Protein 6L3T (pdb70)

B-factor: mean 27.12, std 11.88, range [11.12, 62.13]

Organism: Homo sapiens (NCBI:txid9606)

Structure (mmCIF, N/CA/C/O backbone):
data_6L3T
#
_entry.id   6L3T
#
_cell.length_a   1.00
_cell.length_b   1.00
_cell.length_c   1.00
_cell.angle_alpha   90.00
_cell.angle_beta   90.00
_cell.angle_gamma   90.00
#
_symmetry.space_group_name_H-M   'P 1'
#
loop_
_entity.id
_entity.type
_entity.pdbx_description
1 polymer 'Gap junction gamma-3 protein'
2 non-polymer 'Lauryl Maltose Neopentyl Glycol'
3 water water
#
loop_
_atom_site.group_PDB
_atom_site.id
_atom_site.type_symbol
_atom_site.label_atom_id
_atom_site.label_alt_id
_atom_site.label_comp_id
_atom_site.label_asym_id
_atom_site.label_entity_id
_atom_site.label_seq_id
_atom_site.pdbx_PDB_ins_code
_atom_site.Cartn_x
_atom_site.Cartn_y
_atom_site.Cartn_z
_atom_site.occupancy
_atom_site.B_iso_or_equiv
_atom_site.auth_seq_id
_atom_site.auth_comp_id
_atom_site.auth_asym_id
_atom_site.auth_atom_id
_atom_site.pdbx_PDB_model_num
ATOM 1 N N . CYS A 1 2 ? 111.50800 100.97400 86.32400 1.000 52.49119 2 CYS A N 1
ATOM 2 C CA . CYS A 1 2 ? 110.53500 101.05900 85.24400 1.000 52.49119 2 CYS A CA 1
ATOM 3 C C . CYS A 1 2 ? 109.64000 99.82700 85.23200 1.000 52.49119 2 CYS A C 1
ATOM 4 O O . CYS A 1 2 ? 110.05200 98.75000 85.66000 1.000 52.49119 2 CYS A O 1
ATOM 11 N N . GLY A 1 3 ? 108.41000 100.00100 84.74400 1.000 49.02720 3 GLY A N 1
ATOM 12 C CA . GLY A 1 3 ? 107.47800 98.88600 84.69000 1.000 49.02720 3 GLY A CA 1
ATOM 13 C C . GLY A 1 3 ? 107.97700 97.75200 83.81700 1.000 49.02720 3 GLY A C 1
ATOM 14 O O . GLY A 1 3 ? 107.90900 96.58200 84.19800 1.000 49.02720 3 GLY A O 1
ATOM 18 N N . ARG A 1 4 ? 108.47700 98.08600 82.62400 1.000 48.28711 4 ARG A N 1
ATOM 19 C CA . ARG A 1 4 ? 108.98500 97.06600 81.71100 1.000 48.28711 4 ARG A CA 1
ATOM 20 C C . ARG A 1 4 ? 110.15500 96.30500 82.32100 1.000 48.28711 4 ARG A C 1
ATOM 21 O O . ARG A 1 4 ? 110.37500 95.13400 81.99200 1.000 48.28711 4 ARG A O 1
ATOM 42 N N . PHE A 1 5 ? 110.91100 96.95200 83.20700 1.000 44.34259 5 PHE A N 1
ATOM 43 C CA . PHE A 1 5 ? 112.05800 96.31600 83.84000 1.000 44.34259 5 PHE A CA 1
ATOM 44 C C . PHE A 1 5 ? 111.63100 95.50200 85.05600 1.000 44.34259 5 PHE A C 1
ATOM 45 O O . PHE A 1 5 ? 112.04200 94.34900 85.21700 1.000 44.34259 5 PHE A O 1
ATOM 62 N N . LEU A 1 6 ? 110.80200 96.09300 85.91700 1.000 43.34834 6 LEU A N 1
ATOM 63 C CA . LEU A 1 6 ? 110.26700 95.37700 87.06900 1.000 43.34834 6 LEU A CA 1
ATOM 64 C C . LEU A 1 6 ? 109.42700 94.18000 86.63700 1.000 43.34834 6 LEU A C 1
ATOM 65 O O . LEU A 1 6 ? 109.39100 93.16100 87.33300 1.000 43.34834 6 LEU A O 1
ATOM 81 N N . ARG A 1 7 ? 108.75300 94.28600 85.49200 1.000 43.63541 7 ARG A N 1
ATOM 82 C CA . ARG A 1 7 ? 107.93400 93.19300 84.97900 1.000 43.63541 7 ARG A CA 1
ATOM 83 C C . ARG A 1 7 ? 108.77900 92.03100 84.47100 1.000 43.63541 7 ARG A C 1
ATOM 84 O O . ARG A 1 7 ? 108.34400 90.87700 84.53900 1.000 43.63541 7 ARG A O 1
ATOM 105 N N . ARG A 1 8 ? 109.98100 92.30900 83.96600 1.000 40.31322 8 ARG A N 1
ATOM 106 C CA . ARG A 1 8 ? 110.88000 91.24800 83.52500 1.000 40.31322 8 ARG A CA 1
ATOM 107 C C . ARG A 1 8 ? 111.63700 90.63900 84.69600 1.000 40.31322 8 ARG A C 1
ATOM 108 O O . ARG A 1 8 ? 112.01000 89.46200 84.65100 1.000 40.31322 8 ARG A O 1
ATOM 129 N N . LEU A 1 9 ? 111.84800 91.42200 85.75000 1.000 36.25860 9 LEU A N 1
ATOM 130 C CA . LEU A 1 9 ? 112.54600 90.94400 86.93500 1.000 36.25860 9 LEU A CA 1
ATOM 131 C C . LEU A 1 9 ? 111.68700 89.98700 87.75300 1.000 36.25860 9 LEU A C 1
ATOM 132 O O . LEU A 1 9 ? 112.19300 88.99100 88.28200 1.000 36.25860 9 LEU A O 1
ATOM 148 N N . LEU A 1 10 ? 110.38700 90.27000 87.87200 1.000 36.35005 10 LEU A N 1
ATOM 149 C CA . LEU A 1 10 ? 109.50300 89.41000 88.64800 1.000 36.35005 10 LEU A CA 1
ATOM 150 C C . LEU A 1 10 ? 109.27000 88.07700 87.95500 1.000 36.35005 10 LEU A C 1
ATOM 151 O O . LEU A 1 10 ? 109.07600 87.05900 88.62500 1.000 36.35005 10 LEU A O 1
ATOM 167 N N . ALA A 1 11 ? 109.28100 88.06400 86.62500 1.000 36.74889 11 ALA A N 1
ATOM 168 C CA . ALA A 1 11 ? 109.11600 86.82700 85.88200 1.000 36.74889 11 ALA A CA 1
ATOM 169 C C . ALA A 1 11 ? 110.35700 85.94800 85.90000 1.000 36.74889 11 ALA A C 1
ATOM 170 O O . ALA A 1 11 ? 110.24000 84.74700 85.65000 1.000 36.74889 11 ALA A O 1
ATOM 177 N N . GLU A 1 12 ? 111.53300 86.50900 86.18700 1.000 35.27891 12 GLU A N 1
ATOM 178 C CA . GLU A 1 12 ? 112.77000 85.73800 86.22700 1.000 35.27891 12 GLU A CA 1
ATOM 179 C C . GLU A 1 12 ? 113.04900 85.18800 87.61800 1.000 35.27891 12 GLU A C 1
ATOM 180 O O . GLU A 1 12 ? 113.58300 84.08300 87.75200 1.000 35.27891 12 GLU A O 1
ATOM 192 N N . GLU A 1 13 ? 112.69600 85.94400 88.65500 1.000 31.17513 13 GLU A N 1
ATOM 193 C CA . GLU A 1 13 ? 112.91600 85.50800 90.02700 1.000 31.17513 13 GLU A CA 1
ATOM 194 C C . GLU A 1 13 ? 112.01900 84.34100 90.41900 1.000 31.17513 13 GLU A C 1
ATOM 195 O O . GLU A 1 13 ? 112.33100 83.64300 91.39000 1.000 31.17513 13 GLU A O 1
ATOM 207 N N . SER A 1 14 ? 110.92500 84.10800 89.69200 1.000 31.78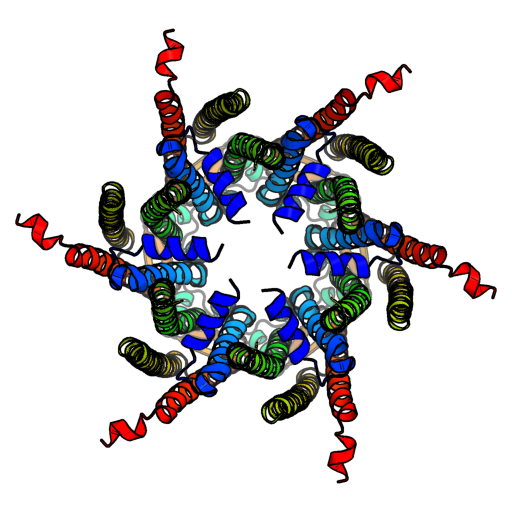868 14 SER A N 1
ATOM 208 C CA . SER A 1 14 ? 109.94400 83.08400 90.02500 1.000 31.78868 14 SER A CA 1
ATOM 209 C C . SER A 1 14 ? 109.56500 82.24900 88.80900 1.000 31.78868 14 SER A C 1
ATOM 210 O O . SER A 1 14 ? 108.40700 81.86000 88.64500 1.000 31.78868 14 SER A O 1
ATOM 218 N N . ARG A 1 15 ? 110.52700 81.94700 87.94000 1.000 35.43363 15 ARG A N 1
ATOM 219 C CA . ARG A 1 15 ? 110.25700 81.14900 86.74900 1.000 35.43363 15 ARG A CA 1
ATOM 220 C C . ARG A 1 15 ? 110.35800 79.65000 86.99900 1.000 35.43363 15 ARG A C 1
ATOM 221 O O . ARG A 1 15 ? 109.78200 78.87200 86.23000 1.000 35.43363 15 ARG A O 1
ATOM 242 N N . ARG A 1 16 ? 111.04200 79.23300 88.06300 1.000 32.04550 16 ARG A N 1
ATOM 243 C CA . ARG A 1 16 ? 111.24400 77.82600 88.38900 1.000 32.04550 16 ARG A CA 1
ATOM 244 C C . ARG A 1 16 ? 110.72000 77.50100 89.78500 1.000 32.04550 16 ARG A C 1
ATOM 245 O O . ARG A 1 16 ? 111.20000 76.57600 90.44200 1.000 32.04550 16 ARG A O 1
ATOM 266 N N . SER A 1 17 ? 109.71700 78.25000 90.23400 1.000 27.11360 17 SER A N 1
ATOM 267 C CA . SER A 1 17 ? 109.08200 78.07800 91.52800 1.000 27.11360 17 SER A CA 1
ATOM 268 C C . SER A 1 17 ? 107.67000 77.53900 91.33700 1.000 27.11360 17 SER A C 1
ATOM 269 O O . SER A 1 17 ? 107.05300 77.73500 90.28700 1.000 27.11360 17 SER A O 1
ATOM 277 N N . THR A 1 18 ? 107.16400 76.85300 92.36100 1.000 24.73487 18 THR A N 1
ATOM 278 C CA . THR A 1 18 ? 105.76800 76.43100 92.39900 1.000 24.73487 18 THR A CA 1
ATOM 279 C C . THR A 1 18 ? 104.96700 77.50600 93.12800 1.000 24.73487 18 THR A C 1
ATOM 280 O O . THR A 1 18 ? 105.55100 78.48000 93.61800 1.000 24.73487 18 THR A O 1
ATOM 291 N N . PRO A 1 19 ? 103.64000 77.38500 93.21300 1.000 22.31867 19 PRO A N 1
ATOM 292 C CA . PRO A 1 19 ? 102.86600 78.37000 93.98800 1.000 22.31867 19 PRO A CA 1
ATOM 293 C C . PRO A 1 19 ? 103.19800 78.39900 95.46800 1.000 22.31867 19 PRO A C 1
ATOM 294 O O . PRO A 1 19 ? 102.93100 79.41300 96.12000 1.000 22.31867 19 PRO A O 1
ATOM 305 N N . VAL A 1 20 ? 103.75600 77.32300 96.02300 1.000 21.00200 20 VAL A N 1
ATOM 306 C CA . VAL A 1 20 ? 104.15700 77.32300 97.42700 1.000 21.00200 20 VAL A CA 1
ATOM 307 C C . VAL A 1 20 ? 105.25600 78.35000 97.66900 1.000 21.00200 20 VAL A C 1
ATOM 308 O O . VAL A 1 20 ? 105.22500 79.09400 98.65600 1.000 21.00200 20 VAL A O 1
ATOM 321 N N . GLY A 1 21 ? 106.24200 78.41100 96.77100 1.000 21.41172 21 GLY A N 1
ATOM 322 C CA . GLY A 1 21 ? 107.32700 79.36600 96.89600 1.000 21.41172 21 GLY A CA 1
ATOM 323 C C . GLY A 1 21 ? 107.01400 80.74600 96.37300 1.000 21.41172 21 GLY A C 1
ATOM 324 O O . GLY A 1 21 ? 107.68900 81.70700 96.75000 1.000 21.41172 21 GLY A O 1
ATOM 328 N N . ARG A 1 22 ? 106.00300 80.86600 95.52200 1.000 23.65515 22 ARG A N 1
ATOM 329 C CA . ARG A 1 22 ? 105.67300 82.12100 94.86800 1.000 23.65515 22 ARG A CA 1
ATOM 330 C C . ARG A 1 22 ? 104.66400 82.95100 95.65300 1.000 23.65515 22 ARG A C 1
ATOM 331 O O . ARG A 1 22 ? 104.74600 84.18300 95.63100 1.000 23.65515 22 ARG A O 1
ATOM 352 N N . LEU A 1 23 ? 103.73000 82.30700 96.35600 1.000 20.44660 23 LEU A N 1
ATOM 353 C CA . LEU A 1 23 ? 102.66300 82.98800 97.08300 1.000 20.44660 23 LEU A CA 1
ATOM 354 C C . LEU A 1 23 ? 102.65400 82.68000 98.57200 1.000 20.44660 23 LEU A C 1
ATOM 355 O O . LEU A 1 23 ? 102.60000 83.60300 99.39000 1.000 20.44660 23 LEU A O 1
ATOM 371 N N . LEU A 1 24 ? 102.71600 81.40500 98.94900 1.000 18.64442 24 LEU A N 1
ATOM 372 C CA . LEU A 1 24 ? 102.44900 81.01500 100.33100 1.000 18.64442 24 LEU A CA 1
ATOM 373 C C . LEU A 1 24 ? 103.59400 81.38300 101.27300 1.000 18.64442 24 LEU A C 1
ATOM 374 O O . LEU A 1 24 ? 103.35200 81.89300 102.37200 1.000 18.64442 24 LEU A O 1
ATOM 390 N N . LEU A 1 25 ? 104.84300 81.12500 100.87300 1.000 17.97945 25 LEU A N 1
ATOM 391 C CA . LEU A 1 25 ? 105.97200 81.41700 101.75700 1.000 17.97945 25 LEU A CA 1
ATOM 392 C C . LEU A 1 25 ? 106.15000 82.90900 102.01300 1.000 17.97945 25 LEU A C 1
ATOM 393 O O . LEU A 1 25 ? 106.35200 83.28900 103.17900 1.000 17.97945 25 LEU A O 1
ATOM 409 N N . PRO A 1 26 ? 106.11700 83.79600 101.01100 1.000 16.46208 26 PRO A N 1
ATOM 410 C CA . PRO A 1 26 ? 106.26000 85.23200 101.31000 1.000 16.46208 26 PRO A CA 1
ATOM 411 C C . PRO A 1 26 ? 105.17900 85.80200 102.21700 1.000 16.46208 26 PRO A C 1
ATOM 412 O O . PRO A 1 26 ? 105.46000 86.73900 102.97300 1.000 16.46208 26 PRO A O 1
ATOM 423 N N . VAL A 1 27 ? 103.95500 85.27500 102.17000 1.000 15.07512 27 VAL A N 1
ATOM 424 C CA . VAL A 1 27 ? 102.88400 85.78400 103.02300 1.000 15.07512 27 VAL A CA 1
ATOM 425 C C . VAL A 1 27 ? 103.06200 85.31400 104.46300 1.000 15.07512 27 VAL A C 1
ATOM 426 O O . VAL A 1 27 ? 102.79900 86.06600 105.40500 1.000 15.07512 27 VAL A O 1
ATOM 439 N N . LEU A 1 28 ? 103.51400 84.07500 104.65600 1.000 16.17035 28 LEU A N 1
ATOM 440 C CA . LEU A 1 28 ? 103.74900 83.56300 106.00300 1.000 16.17035 28 LEU A CA 1
ATOM 441 C C . LEU A 1 28 ? 104.87900 84.31600 106.69900 1.000 16.17035 28 LEU A C 1
ATOM 442 O O . LEU A 1 28 ? 104.78500 84.61600 107.89300 1.000 16.17035 28 LEU A O 1
ATOM 458 N N . LEU A 1 29 ? 105.95500 84.62500 105.97300 1.000 15.17040 29 LEU A N 1
ATOM 459 C CA . LEU A 1 29 ? 107.07200 85.35800 106.55900 1.000 15.17040 29 LEU A CA 1
ATOM 460 C C . LEU A 1 29 ? 106.71700 86.81200 106.85000 1.000 15.17040 29 LEU A C 1
ATOM 461 O O . LEU A 1 29 ? 107.21000 87.38000 107.82900 1.000 15.17040 29 LEU A O 1
ATOM 477 N N . GLY A 1 30 ? 105.87600 87.42900 106.02100 1.000 13.28339 30 GLY A N 1
ATOM 478 C CA . GLY A 1 30 ? 105.39800 88.76600 106.32500 1.000 13.28339 30 GLY A CA 1
ATOM 479 C C . GLY A 1 30 ? 104.45500 88.79700 107.51300 1.000 13.28339 30 GLY A C 1
ATOM 480 O O . GLY A 1 30 ? 104.46300 89.74800 108.29700 1.000 13.28339 30 GLY A O 1
ATOM 484 N N . PHE A 1 31 ? 103.62500 87.76300 107.65100 1.000 13.81214 31 PHE A N 1
ATOM 485 C CA . PHE A 1 31 ? 102.73100 87.63500 108.79800 1.000 13.81214 31 PHE A CA 1
ATOM 486 C C . PHE A 1 31 ? 103.51500 87.60400 110.10600 1.000 13.81214 31 PHE A C 1
ATOM 487 O O . PHE A 1 31 ? 103.13900 88.26500 111.08000 1.000 13.81214 31 PHE A O 1
ATOM 504 N N . ARG A 1 32 ? 104.60700 86.83800 110.14400 1.000 13.92945 32 ARG A N 1
ATOM 505 C CA . ARG A 1 32 ? 105.41100 86.71700 111.35600 1.000 13.92945 32 ARG A CA 1
ATOM 506 C C . ARG A 1 32 ? 106.02500 88.05500 111.76500 1.000 13.92945 32 ARG A C 1
ATOM 507 O O . ARG A 1 32 ? 106.01800 88.41200 112.94700 1.000 13.92945 32 ARG A O 1
ATOM 528 N N . LEU A 1 33 ? 106.55000 88.81200 110.80000 1.000 12.37044 33 LEU A N 1
ATOM 529 C CA . LEU A 1 33 ? 107.18500 90.09100 111.09800 1.000 12.37044 33 LEU A CA 1
ATOM 530 C C . LEU A 1 33 ? 106.17900 91.12800 111.59400 1.000 12.37044 33 LEU A C 1
ATOM 531 O O . LEU A 1 33 ? 106.47500 91.88100 112.52800 1.000 12.37044 33 LEU A O 1
ATOM 547 N N . VAL A 1 34 ? 104.99300 91.19100 110.98400 1.000 11.99654 34 VAL A N 1
ATOM 548 C CA . VAL A 1 34 ? 103.98900 92.16400 111.40400 1.000 11.99654 34 VAL A CA 1
ATOM 549 C C . VAL A 1 34 ? 103.48800 91.85100 112.81300 1.000 11.99654 34 VAL A C 1
ATOM 550 O O . VAL A 1 34 ? 103.26700 92.76100 113.61700 1.000 11.99654 34 VAL A O 1
ATOM 563 N N . LEU A 1 35 ? 103.31000 90.56700 113.13900 1.000 12.74773 35 LEU A N 1
ATOM 564 C CA . LEU A 1 35 ? 102.86400 90.18800 114.47800 1.000 12.74773 35 LEU A CA 1
ATOM 565 C C . LEU A 1 35 ? 103.90300 90.53900 115.54000 1.000 12.74773 35 LEU A C 1
ATOM 566 O O . LEU A 1 35 ? 103.54600 90.96800 116.64200 1.000 12.74773 35 LEU A O 1
ATOM 582 N N . LEU A 1 36 ? 105.18900 90.36700 115.23200 1.000 12.46683 36 LEU A N 1
ATOM 583 C CA . LEU A 1 36 ? 106.23900 90.67300 116.19900 1.000 12.46683 36 LEU A CA 1
ATOM 584 C C . LEU A 1 36 ? 106.33800 92.17400 116.45200 1.000 12.46683 36 LEU A C 1
ATOM 585 O O . LEU A 1 36 ? 106.48400 92.60500 117.59900 1.000 12.46683 36 LEU A O 1
ATOM 601 N N . ALA A 1 37 ? 106.25400 92.98300 115.39500 1.000 11.17725 37 ALA A N 1
ATOM 602 C CA . ALA A 1 37 ? 106.39500 94.42700 115.54000 1.000 11.17725 37 ALA A CA 1
ATOM 603 C C . ALA A 1 37 ? 105.18000 95.07000 116.20200 1.000 11.17725 37 ALA A C 1
ATOM 604 O O . ALA A 1 37 ? 105.33100 96.04700 116.94100 1.000 11.17725 37 ALA A O 1
ATOM 611 N N . ALA A 1 38 ? 103.98100 94.54500 115.96000 1.000 12.00876 38 ALA A N 1
ATOM 612 C CA . ALA A 1 38 ? 102.76100 95.15300 116.47600 1.000 12.00876 38 ALA A CA 1
ATOM 613 C C . ALA A 1 38 ? 102.40400 94.71200 117.89100 1.000 12.00876 38 ALA A C 1
ATOM 614 O O . ALA A 1 38 ? 101.88400 95.52600 118.66000 1.000 12.00876 38 ALA A O 1
ATOM 621 N N . SER A 1 39 ? 102.68000 93.45800 118.25800 1.000 13.06142 39 SER A N 1
ATOM 622 C CA . SER A 1 39 ? 102.24800 92.89700 119.53300 1.000 13.06142 39 SER A CA 1
ATOM 623 C C . SER A 1 39 ? 103.37500 92.50300 120.47600 1.000 13.06142 39 SER A C 1
ATOM 624 O O . SER A 1 39 ? 103.11400 92.33900 121.67000 1.000 13.06142 39 SER A O 1
ATOM 632 N N . GLY A 1 40 ? 104.60000 92.34800 119.98900 1.000 12.59487 40 GLY A N 1
ATOM 633 C CA . GLY A 1 40 ? 105.70800 91.89600 120.79700 1.000 12.59487 40 GLY A CA 1
ATOM 634 C C . GLY A 1 40 ? 106.05200 92.76100 121.99600 1.000 12.59487 40 GLY A C 1
ATOM 635 O O . GLY A 1 40 ? 106.13900 92.27000 123.12400 1.000 12.59487 40 GLY A O 1
ATOM 639 N N . PRO A 1 41 ? 106.28800 94.05900 121.77800 1.000 13.22667 41 PRO A N 1
ATOM 640 C CA . PRO A 1 41 ? 106.62800 94.93200 122.91400 1.000 13.22667 41 PRO A CA 1
ATOM 641 C C . PRO A 1 41 ? 105.55000 95.02200 123.97800 1.000 13.22667 41 PRO A C 1
ATOM 642 O O . PRO A 1 41 ? 105.87400 95.20900 125.15500 1.000 13.22667 41 PRO A O 1
ATOM 653 N N . GLY A 1 42 ? 104.27600 94.89500 123.60500 1.000 14.00042 42 GLY A N 1
ATOM 654 C CA . GLY A 1 42 ? 103.20000 94.94500 124.57200 1.000 14.00042 42 GLY A CA 1
ATOM 655 C C . GLY A 1 42 ? 103.09800 93.73900 125.48400 1.000 14.00042 42 GLY A C 1
ATOM 656 O O . GLY A 1 42 ? 102.54900 93.86300 126.58200 1.000 14.00042 42 GLY A O 1
ATOM 660 N N . VAL A 1 43 ? 103.60800 92.58300 125.06300 1.000 15.26014 43 VAL A N 1
ATOM 661 C CA . VAL A 1 43 ? 103.53900 91.37500 125.88500 1.000 15.26014 43 VAL A CA 1
ATOM 662 C C . VAL A 1 43 ? 104.79700 91.20000 126.73100 1.000 15.26014 43 VAL A C 1
ATOM 663 O O . VAL A 1 43 ? 104.70600 90.85400 127.90900 1.000 15.26014 43 VAL A O 1
ATOM 676 N N . TYR A 1 44 ? 105.97500 91.45300 126.15800 1.000 16.53870 44 TYR A N 1
ATOM 677 C CA . TYR A 1 44 ? 107.25200 91.12100 126.78000 1.000 16.53870 44 TYR A CA 1
ATOM 678 C C . TYR A 1 44 ? 108.13200 92.32500 127.09200 1.000 16.53870 44 TYR A C 1
ATOM 679 O O . TYR A 1 44 ? 109.25000 92.13900 127.58100 1.000 16.53870 44 TYR A O 1
ATOM 697 N N . GLY A 1 45 ? 107.66100 93.54800 126.85700 1.000 19.81313 45 GLY A N 1
ATOM 698 C CA . GLY A 1 45 ? 108.52400 94.70700 127.00300 1.000 19.81313 45 GLY A CA 1
ATOM 699 C C . GLY A 1 45 ? 108.84800 95.07300 128.43800 1.000 19.81313 45 GLY A C 1
ATOM 700 O O . GLY A 1 45 ? 109.89900 95.66300 128.70200 1.000 19.81313 45 GLY A O 1
ATOM 704 N N . ASP A 1 46 ? 107.96800 94.72900 129.38000 1.000 26.04673 46 ASP A N 1
ATOM 705 C CA . ASP A 1 46 ? 108.10200 95.11800 130.78100 1.000 26.04673 46 ASP A CA 1
ATOM 706 C C . ASP A 1 46 ? 108.44500 93.93700 131.69100 1.000 26.04673 46 ASP A C 1
ATOM 707 O O . ASP A 1 46 ? 108.12900 93.95400 132.88100 1.000 26.04673 46 ASP A O 1
ATOM 716 N N . GLU A 1 47 ? 109.10600 92.90900 131.15300 1.000 26.01354 47 GLU A N 1
ATOM 717 C CA . GLU A 1 47 ? 109.32500 91.68200 131.91400 1.000 26.01354 47 GLU A CA 1
ATOM 718 C C . GLU A 1 47 ? 110.22800 91.89100 133.12600 1.000 26.01354 47 GLU A C 1
ATOM 719 O O . GLU A 1 47 ? 110.15900 91.10200 134.07300 1.000 26.01354 47 GLU A O 1
ATOM 731 N N . GLN A 1 48 ? 111.05500 92.93700 133.13000 1.000 27.72323 48 GLN A N 1
ATOM 732 C CA . GLN A 1 48 ? 111.98900 93.15500 134.22800 1.000 27.72323 48 GLN A CA 1
ATOM 733 C C . GLN A 1 48 ? 111.29400 93.70700 135.46800 1.000 27.72323 48 GLN A C 1
ATOM 734 O O . GLN A 1 48 ? 111.56600 93.25000 136.58300 1.000 27.72323 48 GLN A O 1
ATOM 748 N N . SER A 1 49 ? 110.39400 94.67700 135.30100 1.000 28.31353 49 SER A N 1
ATOM 749 C CA . SER A 1 49 ? 109.62800 95.20300 136.42500 1.000 28.31353 49 SER A CA 1
ATOM 750 C C . SER A 1 49 ? 108.44800 94.31800 136.81200 1.000 28.31353 49 SER A C 1
ATOM 751 O O . SER A 1 49 ? 107.78700 94.60300 137.81600 1.000 28.31353 49 SER A O 1
ATOM 759 N N . GLU A 1 50 ? 108.17700 93.25500 136.05400 1.000 27.87584 50 GLU A N 1
ATOM 760 C CA . GLU A 1 50 ? 107.15700 92.27000 136.37600 1.000 27.87584 50 GLU A CA 1
ATOM 761 C C . GLU A 1 50 ? 107.71400 91.06100 137.12600 1.000 27.87584 50 GLU A C 1
ATOM 762 O O . GLU A 1 50 ? 107.02500 90.04100 137.23400 1.000 27.87584 50 GLU A O 1
ATOM 774 N N . PHE A 1 51 ? 108.92800 91.16200 137.66200 1.000 29.66512 51 PHE A N 1
ATOM 775 C CA . PHE A 1 51 ? 109.62000 90.06100 138.32400 1.000 29.66512 51 PHE A CA 1
ATOM 776 C C . PHE A 1 51 ? 109.90900 90.52800 139.74400 1.000 29.66512 51 PHE A C 1
ATOM 777 O O . PHE A 1 51 ? 110.94900 91.13200 140.00600 1.000 29.66512 51 PHE A O 1
ATOM 794 N N . VAL A 1 52 ? 108.98100 90.25100 140.65300 1.000 32.03660 52 VAL A N 1
ATOM 795 C CA . VAL A 1 52 ? 109.01600 90.78000 142.01100 1.000 32.03660 52 VAL A CA 1
ATOM 796 C C . VAL A 1 52 ? 109.47900 89.67900 142.95100 1.000 32.03660 52 VAL A C 1
ATOM 797 O O . VAL A 1 52 ? 108.85900 88.61300 143.02800 1.000 32.03660 52 VAL A O 1
ATOM 810 N N . CYS A 1 53 ? 110.56800 89.94500 143.66400 1.000 37.94692 53 CYS A N 1
ATOM 811 C CA . CYS A 1 53 ? 111.11600 89.04700 144.66400 1.000 37.94692 53 CYS A CA 1
ATOM 812 C C . CYS A 1 53 ? 110.89700 89.63200 146.05100 1.000 37.94692 53 CYS A C 1
ATOM 813 O O . CYS A 1 53 ? 110.87900 90.85100 146.23900 1.000 37.94692 53 CYS A O 1
ATOM 820 N N . HIS A 1 54 ? 110.73100 88.74000 147.01800 1.000 41.02285 54 HIS A N 1
ATOM 821 C CA . HIS A 1 54 ? 110.36300 89.09600 148.38600 1.000 41.02285 54 HIS A CA 1
ATOM 822 C C . HIS A 1 54 ? 111.63400 89.09400 149.22700 1.000 41.02285 54 HIS A C 1
ATOM 823 O O . HIS A 1 54 ? 111.98000 88.10300 149.86900 1.000 41.02285 54 HIS A O 1
ATOM 837 N N . THR A 1 55 ? 112.33200 90.22600 149.22000 1.000 43.40558 55 THR A N 1
ATOM 838 C CA . THR A 1 55 ? 113.63200 90.34000 149.86300 1.000 43.40558 55 THR A CA 1
ATOM 839 C C . THR A 1 55 ? 114.02200 91.80900 149.89500 1.000 43.40558 55 THR A C 1
ATOM 840 O O . THR A 1 55 ? 113.38500 92.65800 149.26600 1.000 43.40558 55 THR A O 1
ATOM 851 N N . GLN A 1 56 ? 115.08200 92.09100 150.65000 1.000 46.76737 56 GLN A N 1
ATOM 852 C CA . GLN A 1 56 ? 115.68700 93.41300 150.70000 1.000 46.76737 56 GLN A CA 1
ATOM 853 C C . GLN A 1 56 ? 117.20700 93.36400 150.66400 1.000 46.76737 56 GLN A C 1
ATOM 854 O O . GLN A 1 56 ? 117.83800 94.42400 150.70500 1.000 46.76737 56 GLN A O 1
ATOM 868 N N . GLN A 1 57 ? 117.81100 92.18100 150.59200 1.000 45.58980 57 GLN A N 1
ATOM 869 C CA . GLN A 1 57 ? 119.25700 92.07600 150.52000 1.000 45.58980 57 GLN A CA 1
ATOM 870 C C . GLN A 1 57 ? 119.76600 92.75900 149.25000 1.000 45.58980 57 GLN A C 1
ATOM 871 O O . GLN A 1 57 ? 119.12900 92.65200 148.19500 1.000 45.58980 57 GLN A O 1
ATOM 885 N N . PRO A 1 58 ? 120.89900 93.46500 149.30300 1.000 44.20437 58 PRO A N 1
ATOM 886 C CA . PRO A 1 58 ? 121.37600 94.17600 148.10700 1.000 44.20437 58 PRO A CA 1
ATOM 887 C C . PRO A 1 58 ? 121.97800 93.22800 147.07900 1.000 44.20437 58 PRO A C 1
ATOM 888 O O . PRO A 1 58 ? 122.93300 92.50400 147.36900 1.000 44.20437 58 PRO A O 1
ATOM 899 N N . GLY A 1 59 ? 121.41300 93.23600 145.87200 1.000 39.70343 59 GLY A N 1
ATOM 900 C CA . GLY A 1 59 ? 121.93000 92.46100 144.76500 1.000 39.70343 59 GLY A CA 1
ATOM 901 C C . GLY A 1 59 ? 121.30100 91.10400 144.53400 1.000 39.70343 59 GLY A C 1
ATOM 902 O O . GLY A 1 59 ? 121.70100 90.42000 143.58400 1.000 39.70343 59 GLY A O 1
ATOM 906 N N . CYS A 1 60 ? 120.33400 90.68800 145.35500 1.000 39.73425 60 CYS A N 1
ATOM 907 C CA . CYS A 1 60 ? 119.75500 89.35800 145.19500 1.000 39.73425 60 CYS A CA 1
ATOM 908 C C . CYS A 1 60 ? 118.69300 89.33000 144.10600 1.000 39.73425 60 CYS A C 1
ATOM 909 O O . CYS A 1 60 ? 118.54700 88.31600 143.41600 1.000 39.73425 60 CYS A O 1
ATOM 916 N N . LYS A 1 61 ? 117.95400 90.42500 143.93800 1.000 33.31437 61 LYS A N 1
ATOM 917 C CA . LYS A 1 61 ? 116.93400 90.49400 142.90000 1.000 33.31437 61 LYS A CA 1
ATOM 918 C C . LYS A 1 61 ? 117.55100 90.37000 141.51300 1.000 33.31437 61 LYS A C 1
ATOM 919 O O . LYS A 1 61 ? 117.07400 89.59500 140.67600 1.000 33.31437 61 LYS A O 1
ATOM 938 N N . ALA A 1 62 ? 118.61600 91.12700 141.25100 1.000 30.96351 62 ALA A N 1
ATOM 939 C CA . ALA A 1 62 ? 119.23600 91.11700 139.93300 1.000 30.96351 62 ALA A CA 1
ATOM 940 C C . ALA A 1 62 ? 119.90600 89.78500 139.62700 1.000 30.96351 62 ALA A C 1
ATOM 941 O O . ALA A 1 62 ? 119.96000 89.37500 138.46300 1.000 30.96351 62 ALA A O 1
ATOM 948 N N . ALA A 1 63 ? 120.41900 89.09700 140.64600 1.000 34.52387 63 ALA A N 1
ATOM 949 C CA . ALA A 1 63 ? 121.03000 87.79300 140.42400 1.000 34.52387 63 ALA A CA 1
ATOM 950 C C . ALA A 1 63 ? 119.99600 86.73400 140.06900 1.000 34.52387 63 ALA A C 1
ATOM 951 O O . ALA A 1 63 ? 120.28900 85.82600 139.28400 1.000 34.52387 63 ALA A O 1
ATOM 958 N N . CYS A 1 64 ? 118.78900 86.83500 140.62300 1.000 33.07838 64 CYS A N 1
ATOM 959 C CA . CYS A 1 64 ? 117.75600 85.84200 140.35300 1.000 33.07838 64 CYS A CA 1
ATOM 960 C C . CYS A 1 64 ? 117.12700 86.03800 138.97700 1.000 33.07838 64 CYS A C 1
ATOM 961 O O . CYS A 1 64 ? 116.83100 85.05800 138.28700 1.000 33.07838 64 CYS A O 1
ATOM 968 N N . PHE A 1 65 ? 116.90900 87.28600 138.56100 1.000 27.49497 65 PHE A N 1
ATOM 969 C CA . PHE A 1 65 ? 116.37800 87.53900 137.22700 1.000 27.49497 65 PHE A CA 1
ATOM 970 C C . PHE A 1 65 ? 117.36700 87.12900 136.14100 1.000 27.49497 65 PHE A C 1
ATOM 971 O O . PHE A 1 65 ? 116.96300 86.64000 135.08100 1.000 27.49497 65 PHE A O 1
ATOM 988 N N . ASP A 1 66 ? 118.66600 87.32100 136.38300 1.000 27.66016 66 ASP A N 1
ATOM 989 C CA . ASP A 1 66 ? 119.67400 86.95700 135.39600 1.000 27.66016 66 ASP A CA 1
ATOM 990 C C . ASP A 1 66 ? 119.78200 85.44500 135.24100 1.000 27.66016 66 ASP A C 1
ATOM 991 O O . ASP A 1 66 ? 120.11700 84.95900 134.15600 1.000 27.66016 66 ASP A O 1
ATOM 1000 N N . ALA A 1 67 ? 119.50400 84.69200 136.30500 1.000 30.11223 67 ALA A N 1
ATOM 1001 C CA . ALA A 1 67 ? 119.50000 83.23800 136.22900 1.000 30.11223 67 ALA A CA 1
ATOM 1002 C C . ALA A 1 67 ? 118.23500 82.69900 135.57700 1.000 30.11223 67 ALA A C 1
ATOM 1003 O O . ALA A 1 67 ? 118.26200 81.61200 134.99200 1.000 30.11223 67 ALA A O 1
ATOM 1010 N N . PHE A 1 68 ? 117.12800 83.43500 135.66500 1.000 27.77693 68 PHE A N 1
ATOM 1011 C CA . PHE A 1 68 ? 115.88000 82.99700 135.05300 1.000 27.77693 68 PHE A CA 1
ATOM 1012 C C . PHE A 1 68 ? 115.88200 83.20000 133.54100 1.000 27.77693 68 PHE A C 1
ATOM 1013 O O . PHE A 1 68 ? 115.54800 82.27800 132.79000 1.000 27.77693 68 PHE A O 1
ATOM 1030 N N . HIS A 1 69 ? 116.24900 84.39300 133.07700 1.000 25.15827 69 HIS A N 1
ATOM 1031 C CA . HIS A 1 69 ? 116.26300 84.72100 131.65100 1.000 25.15827 69 HIS A CA 1
ATOM 1032 C C . HIS A 1 69 ? 117.60100 85.33900 131.25600 1.000 25.15827 69 HIS A C 1
ATOM 1033 O O . HIS A 1 69 ? 117.79200 86.55700 131.41300 1.000 25.15827 69 HIS A O 1
ATOM 1047 N N . PRO A 1 70 ? 118.55300 84.54700 130.74500 1.000 22.66341 70 PRO A N 1
ATOM 1048 C CA . PRO A 1 70 ? 119.75900 85.15300 130.16400 1.000 22.66341 70 PRO A CA 1
ATOM 1049 C C . PRO A 1 70 ? 119.51800 85.88300 128.85100 1.000 22.66341 70 PRO A C 1
ATOM 1050 O O . PRO A 1 70 ? 120.33700 86.73200 128.48700 1.000 22.66341 70 PRO A O 1
ATOM 1061 N N . LEU A 1 71 ? 118.43800 85.58100 128.13100 1.000 18.87856 71 LEU A N 1
ATOM 1062 C CA . LEU A 1 71 ? 118.11000 86.26100 126.88500 1.000 18.87856 71 LEU A CA 1
ATOM 1063 C C . LEU A 1 71 ? 116.59800 86.39100 126.77200 1.000 18.87856 71 LEU A C 1
ATOM 1064 O O . LEU A 1 71 ? 115.87000 85.42100 126.99400 1.000 18.87856 71 LEU A O 1
ATOM 1080 N N . SER A 1 72 ? 116.14000 87.58300 126.42800 1.000 16.78639 72 SER A N 1
ATOM 1081 C CA . SER A 1 72 ? 114.72600 87.89000 126.26200 1.000 16.78639 72 SER A CA 1
ATOM 1082 C C . SER A 1 72 ? 114.19500 87.30100 124.95200 1.000 16.78639 72 SER A C 1
ATOM 1083 O O . SER A 1 72 ? 114.92000 87.26700 123.95700 1.000 16.78639 72 SER A O 1
ATOM 1091 N N . PRO A 1 73 ? 112.94000 86.82800 124.91700 1.000 14.96173 73 PRO A N 1
ATOM 1092 C CA . PRO A 1 73 ? 112.39200 86.34100 123.64000 1.000 14.96173 73 PRO A CA 1
ATOM 1093 C C . PRO A 1 73 ? 112.31600 87.39600 122.55100 1.000 14.96173 73 PRO A C 1
ATOM 1094 O O . PRO A 1 73 ? 112.42400 87.05000 121.37000 1.000 14.96173 73 PRO A O 1
ATOM 1105 N N . LEU A 1 74 ? 112.12800 88.66800 122.90500 1.000 14.69696 74 LEU A N 1
ATOM 1106 C CA . LEU A 1 74 ? 112.11000 89.72800 121.90100 1.000 14.69696 74 LEU A CA 1
ATOM 1107 C C . LEU A 1 74 ? 113.43900 89.82700 121.16200 1.000 14.69696 74 LEU A C 1
ATOM 1108 O O . LEU A 1 74 ? 113.46100 90.05000 119.94800 1.000 14.69696 74 LEU A O 1
ATOM 1124 N N . ARG A 1 75 ? 114.55600 89.66400 121.87200 1.000 14.99490 75 ARG A N 1
ATOM 1125 C CA . ARG A 1 75 ? 115.85700 89.69800 121.21100 1.000 14.99490 75 ARG A CA 1
ATOM 1126 C C . ARG A 1 75 ? 116.09900 88.42900 120.39700 1.000 14.99490 75 ARG A C 1
ATOM 1127 O O . ARG A 1 75 ? 116.69000 88.48600 119.31500 1.000 14.99490 75 ARG A O 1
ATOM 1148 N N . PHE A 1 76 ? 115.64600 87.27700 120.89900 1.000 14.09008 76 PHE A N 1
ATOM 1149 C CA . PHE A 1 76 ? 115.78200 86.02100 120.16600 1.000 14.09008 76 PHE A CA 1
ATOM 1150 C C . PHE A 1 76 ? 115.03000 86.06100 118.83700 1.000 14.09008 76 PHE A C 1
ATOM 1151 O O . PHE A 1 76 ? 115.56500 85.66000 117.80000 1.000 14.09008 76 PHE A O 1
ATOM 1168 N N . TRP A 1 77 ? 113.78400 86.54200 118.84800 1.000 12.70801 77 TRP A N 1
ATOM 1169 C CA . TRP A 1 77 ? 112.96300 86.51600 117.64100 1.000 12.70801 77 TRP A CA 1
ATOM 1170 C C . TRP A 1 77 ? 113.43400 87.52300 116.59600 1.000 12.70801 77 TRP A C 1
ATOM 1171 O O . TRP A 1 77 ? 113.30800 87.26100 115.39800 1.000 12.70801 77 TRP A O 1
ATOM 1192 N N . VAL A 1 78 ? 113.97900 88.66600 117.01500 1.000 13.19214 78 VAL A N 1
ATOM 1193 C CA . VAL A 1 78 ? 114.51700 89.62900 116.05800 1.000 13.19214 78 VAL A CA 1
ATOM 1194 C C . VAL A 1 78 ? 115.71900 89.03900 115.32900 1.000 13.19214 78 VAL A C 1
ATOM 1195 O O . VAL A 1 78 ? 115.88300 89.23100 114.12100 1.000 13.19214 78 VAL A O 1
ATOM 1208 N N . PHE A 1 79 ? 116.58200 88.32400 116.05000 1.000 16.07588 79 PHE A N 1
ATOM 1209 C CA . PHE A 1 79 ? 117.72200 87.67400 115.41700 1.000 16.07588 79 PHE A CA 1
ATOM 1210 C C . PHE A 1 79 ? 117.27900 86.60300 114.42700 1.000 16.07588 79 PHE A C 1
ATOM 1211 O O . PHE A 1 79 ? 117.87800 86.45900 113.35900 1.000 16.07588 79 PHE A O 1
ATOM 1228 N N . GLN A 1 80 ? 116.22000 85.85600 114.75000 1.000 14.75918 80 GLN A N 1
ATOM 1229 C CA . GLN A 1 80 ? 115.76200 84.79900 113.85400 1.000 14.75918 80 GLN A CA 1
ATOM 1230 C C . GLN A 1 80 ? 115.24400 85.36300 112.53300 1.000 14.75918 80 GLN A C 1
ATOM 1231 O O . GLN A 1 80 ? 115.53900 84.81000 111.46900 1.000 14.75918 80 GLN A O 1
ATOM 1245 N N . VAL A 1 81 ? 114.48100 86.45700 112.56900 1.000 13.61075 81 VAL A N 1
ATOM 1246 C CA . VAL A 1 81 ? 113.89100 86.95200 111.32800 1.000 13.61075 81 VAL A CA 1
ATOM 1247 C C . VAL A 1 81 ? 114.92300 87.65400 110.44200 1.000 13.61075 81 VAL A C 1
ATOM 1248 O O . VAL A 1 81 ? 114.79900 87.61100 109.21400 1.000 13.61075 81 VAL A O 1
ATOM 1261 N N . ILE A 1 82 ? 115.95600 88.28400 111.01100 1.000 14.17581 82 ILE A N 1
ATOM 1262 C CA . ILE A 1 82 ? 116.95900 88.93000 110.16100 1.000 14.17581 82 ILE A CA 1
ATOM 1263 C C . ILE A 1 82 ? 117.95900 87.90900 109.61300 1.000 14.17581 82 ILE A C 1
ATOM 1264 O O . ILE A 1 82 ? 118.45800 88.07200 108.49700 1.000 14.17581 82 ILE A O 1
ATOM 1280 N N . LEU A 1 83 ? 118.25200 86.84000 110.35600 1.000 15.23374 83 LEU A N 1
ATOM 1281 C CA . LEU A 1 83 ? 119.14600 85.80200 109.84300 1.000 15.23374 83 LEU A CA 1
ATOM 1282 C C . LEU A 1 83 ? 118.49700 85.00800 108.71400 1.000 15.23374 83 LEU A C 1
ATOM 1283 O O . LEU A 1 83 ? 119.16700 84.64300 107.74300 1.000 15.23374 83 LEU A O 1
ATOM 1299 N N . VAL A 1 84 ? 117.19800 84.72000 108.82900 1.000 15.52995 84 VAL A N 1
ATOM 1300 C CA . VAL A 1 84 ? 116.49500 83.94900 107.80800 1.000 15.52995 84 VAL A CA 1
ATOM 1301 C C . VAL A 1 84 ? 116.31500 84.75700 106.52600 1.000 15.52995 84 VAL A C 1
ATOM 1302 O O . VAL A 1 84 ? 116.15600 84.17500 105.44900 1.000 15.52995 84 VAL A O 1
ATOM 1315 N N . ALA A 1 85 ? 116.35800 86.08500 106.60800 1.000 14.13740 85 ALA A N 1
ATOM 1316 C CA . ALA A 1 85 ? 116.26000 86.94900 105.44100 1.000 14.13740 85 ALA A CA 1
ATOM 1317 C C . ALA A 1 85 ? 117.57000 87.10100 104.66700 1.000 14.13740 85 ALA A C 1
ATOM 1318 O O . ALA A 1 85 ? 117.54700 87.66000 103.56700 1.000 14.13740 85 ALA A O 1
ATOM 1325 N N . VAL A 1 86 ? 118.69700 86.62500 105.19000 1.000 14.38885 86 VAL A N 1
ATOM 1326 C CA . VAL A 1 86 ? 120.00000 86.80800 104.54600 1.000 14.38885 86 VAL A CA 1
ATOM 1327 C C . VAL A 1 86 ? 120.11600 85.97600 103.26900 1.000 14.38885 86 VAL A C 1
ATOM 1328 O O . VAL A 1 86 ? 120.58000 86.51000 102.25300 1.000 14.38885 86 VAL A O 1
ATOM 1341 N N . PRO A 1 87 ? 119.74200 84.68900 103.24700 1.000 15.93905 87 PRO A N 1
ATOM 1342 C CA . PRO A 1 87 ? 119.79900 83.95900 101.96900 1.000 15.93905 87 PRO A CA 1
ATOM 1343 C C . PRO A 1 87 ? 118.88900 84.52100 100.89000 1.000 15.93905 87 PRO A C 1
ATOM 1344 O O . PRO A 1 87 ? 119.25200 84.47300 99.71000 1.000 15.93905 87 PRO A O 1
ATOM 1355 N N . SER A 1 88 ? 117.72200 85.05600 101.25000 1.000 16.43992 88 SER A N 1
ATOM 1356 C CA . SER A 1 88 ? 116.81800 85.60300 100.24500 1.000 16.43992 88 SER A CA 1
ATOM 1357 C C . SER A 1 88 ? 117.33600 86.90900 99.65700 1.000 16.43992 88 SER A C 1
ATOM 1358 O O . SER A 1 88 ? 117.09900 87.18800 98.47800 1.000 16.43992 88 SER A O 1
ATOM 1366 N N . ALA A 1 89 ? 118.03400 87.72100 100.45200 1.000 15.63466 89 ALA A N 1
ATOM 1367 C CA . ALA A 1 89 ? 118.58100 88.97000 99.94000 1.000 15.63466 89 ALA A CA 1
ATOM 1368 C C . ALA A 1 89 ? 119.77100 88.73100 99.02000 1.000 15.63466 89 ALA A C 1
ATOM 1369 O O . ALA A 1 89 ? 119.96000 89.47500 98.05400 1.000 15.63466 89 ALA A O 1
ATOM 1376 N N . LEU A 1 90 ? 120.57600 87.70600 99.29600 1.000 16.31116 90 LEU A N 1
ATOM 1377 C CA . LEU A 1 90 ? 121.65700 87.34700 98.38600 1.000 16.31116 90 LEU A CA 1
ATOM 1378 C C . LEU A 1 90 ? 121.11800 86.83700 97.05500 1.000 16.31116 90 LEU A C 1
ATOM 1379 O O . LEU A 1 90 ? 121.67500 87.14800 95.99800 1.000 16.31116 90 LEU A O 1
ATOM 1395 N N . TYR A 1 91 ? 120.03600 86.05600 97.08500 1.000 19.76539 91 TYR A N 1
ATOM 1396 C CA . TYR A 1 91 ? 119.46400 85.52000 95.85500 1.000 19.76539 91 TYR A CA 1
ATOM 1397 C C . TYR A 1 91 ? 118.82500 86.61100 95.00300 1.000 19.76539 91 TYR A C 1
ATOM 1398 O O . TYR A 1 91 ? 118.96300 86.60100 93.77700 1.000 19.76539 91 TYR A O 1
ATOM 1416 N N . MET A 1 92 ? 118.12000 87.55600 95.62600 1.000 21.53048 92 MET A N 1
ATOM 1417 C CA . MET A 1 92 ? 117.47400 88.61000 94.85400 1.000 21.53048 92 MET A CA 1
ATOM 1418 C C . MET A 1 92 ? 118.48500 89.58600 94.25800 1.000 21.53048 92 MET A C 1
ATOM 1419 O O . MET A 1 92 ? 118.23700 90.14400 93.18500 1.000 21.53048 92 MET A O 1
ATOM 1433 N N . GLY A 1 93 ? 119.61500 89.81400 94.92900 1.000 21.56338 93 GLY A N 1
ATOM 1434 C CA . GLY A 1 93 ? 120.66700 90.62200 94.33800 1.000 21.56338 93 GLY A CA 1
ATOM 1435 C C . GLY A 1 93 ? 121.37400 89.92700 93.19100 1.000 21.56338 93 GLY A C 1
ATOM 1436 O O . GLY A 1 93 ? 121.72600 90.56100 92.19500 1.000 21.56338 93 GLY A O 1
ATOM 1440 N N . PHE A 1 94 ? 121.59200 88.61900 93.31700 1.000 22.72258 94 PHE A N 1
ATOM 1441 C CA . PHE A 1 94 ? 122.16900 87.83300 92.23200 1.000 22.72258 94 PHE A CA 1
ATOM 1442 C C . PHE A 1 94 ? 121.27600 87.85400 90.99600 1.000 22.72258 94 PHE A C 1
ATOM 1443 O O . PHE A 1 94 ? 121.77000 87.86600 89.86400 1.000 22.72258 94 PHE A O 1
ATOM 1460 N N . THR A 1 95 ? 119.95700 87.87500 91.19500 1.000 26.14765 95 THR A N 1
ATOM 1461 C CA . THR A 1 95 ? 119.02300 87.88800 90.07500 1.000 26.14765 95 THR A CA 1
ATOM 1462 C C . THR A 1 95 ? 118.97400 89.25600 89.39900 1.000 26.14765 95 THR A C 1
ATOM 1463 O O . THR A 1 95 ? 118.83900 89.33900 88.17500 1.000 26.14765 95 THR A O 1
ATOM 1474 N N . LEU A 1 96 ? 119.08200 90.33600 90.17600 1.000 29.79861 96 LEU A N 1
ATOM 1475 C CA . LEU A 1 96 ? 119.04500 91.68000 89.60600 1.000 29.79861 96 LEU A CA 1
ATOM 1476 C C . LEU A 1 96 ? 120.22900 91.92500 88.67400 1.000 29.79861 96 LEU A C 1
ATOM 1477 O O . LEU A 1 96 ? 120.06000 92.45500 87.57100 1.000 29.79861 96 LEU A O 1
ATOM 1493 N N . TYR A 1 97 ? 121.43900 91.55900 89.10200 1.000 28.27835 97 TYR A N 1
ATOM 1494 C CA . TYR A 1 97 ? 122.60800 91.78900 88.26100 1.000 28.27835 97 TYR A CA 1
ATOM 1495 C C . TYR A 1 97 ? 122.61600 90.87100 87.04400 1.000 28.27835 97 TYR A C 1
ATOM 1496 O O . TYR A 1 97 ? 123.19300 91.22300 86.01300 1.000 28.27835 97 TYR A O 1
ATOM 1514 N N . HIS A 1 98 ? 121.97500 89.70600 87.13400 1.000 32.22100 98 HIS A N 1
ATOM 1515 C CA . HIS A 1 98 ? 121.83500 88.84000 85.96800 1.000 32.22100 98 HIS A CA 1
ATOM 1516 C C . HIS A 1 98 ? 120.95500 89.48200 84.90400 1.000 32.22100 98 HIS A C 1
ATOM 1517 O O . HIS A 1 98 ? 121.25800 89.40300 83.70900 1.000 32.22100 98 HIS A O 1
ATOM 1531 N N . VAL A 1 99 ? 119.86700 90.12700 85.32000 1.000 35.73299 99 VAL A N 1
ATOM 1532 C CA . VAL A 1 99 ? 118.95500 90.76300 84.37900 1.000 35.73299 99 VAL A CA 1
ATOM 1533 C C . VAL A 1 99 ? 119.57800 92.01400 83.76900 1.000 35.73299 99 VAL A C 1
ATOM 1534 O O . VAL A 1 99 ? 119.30000 92.34900 82.61300 1.000 35.73299 99 VAL A O 1
ATOM 1547 N N . ILE A 1 100 ? 120.41800 92.72700 84.52200 1.000 37.32530 100 ILE A N 1
ATOM 1548 C CA . ILE A 1 100 ? 121.04900 93.93700 84.00400 1.000 37.32530 100 ILE A CA 1
ATOM 1549 C C . ILE A 1 100 ? 122.09800 93.58600 82.95500 1.000 37.32530 100 ILE A C 1
ATOM 1550 O O . ILE A 1 100 ? 122.13000 94.17100 81.86800 1.000 37.32530 100 ILE A O 1
ATOM 1566 N N . TRP A 1 101 ? 122.96200 92.62400 83.25800 1.000 39.21354 101 TRP A N 1
ATOM 1567 C CA . TRP A 1 101 ? 124.03100 92.22700 82.35100 1.000 39.21354 101 TRP A CA 1
ATOM 1568 C C . TRP A 1 101 ? 123.56300 91.31000 81.21900 1.000 39.21354 101 TRP A C 1
ATOM 1569 O O . TRP A 1 101 ? 124.41000 90.77300 80.50000 1.000 39.21354 101 TRP A O 1
ATOM 1590 N N . HIS A 1 102 ? 122.25200 91.12200 81.04700 1.000 43.13683 102 HIS A N 1
ATOM 1591 C CA . HIS A 1 102 ? 121.68300 90.45000 79.88400 1.000 43.13683 102 HIS A CA 1
ATOM 1592 C C . HIS A 1 102 ? 120.65200 91.30000 79.15400 1.000 43.13683 102 HIS A C 1
ATOM 1593 O O . HIS A 1 102 ? 120.10800 90.85000 78.14000 1.000 43.13683 102 HIS A O 1
ATOM 1607 N N . TRP A 1 103 ? 120.36500 92.50900 79.63700 1.000 47.66631 103 TRP A N 1
ATOM 1608 C CA . TRP A 1 103 ? 119.51100 93.44300 78.91300 1.000 47.66631 103 TRP A CA 1
ATOM 1609 C C . TRP A 1 103 ? 120.28300 94.12900 77.79400 1.000 47.66631 103 TRP A C 1
ATOM 1610 O O . TRP A 1 103 ? 119.80900 94.20200 76.65600 1.000 47.66631 103 TRP A O 1
ATOM 1631 N N . GLU A 1 104 ? 121.47100 94.64900 78.11200 1.000 50.57053 104 GLU A N 1
ATOM 1632 C CA . GLU A 1 104 ? 122.27200 95.33500 77.09800 1.000 50.57053 104 GLU A CA 1
ATOM 1633 C C . GLU A 1 104 ? 122.63300 94.39100 75.95900 1.000 50.57053 104 GLU A C 1
ATOM 1634 O O . GLU A 1 104 ? 122.74600 94.82100 74.80600 1.000 50.57053 104 GLU A O 1
ATOM 1646 N N . LEU A 1 105 ? 122.81300 93.10500 76.26300 1.000 51.24732 105 LEU A N 1
ATOM 1647 C CA . LEU A 1 105 ? 123.11500 92.12200 75.23100 1.000 51.24732 105 LEU A CA 1
ATOM 1648 C C . LEU A 1 105 ? 121.92500 91.93000 74.29600 1.000 51.24732 105 LEU A C 1
ATOM 1649 O O . LEU A 1 105 ? 122.01700 92.20000 73.09300 1.000 51.24732 105 LEU A O 1
ATOM 1665 N N . SER A 1 106 ? 120.79500 91.46900 74.83900 1.000 53.31385 106 SER A N 1
ATOM 1666 C CA . SER A 1 106 ? 119.57600 91.23400 74.07200 1.000 53.31385 106 SER A CA 1
ATOM 1667 C C . SER A 1 106 ? 118.47700 92.23000 74.42000 1.000 53.31385 106 SER A C 1
ATOM 1668 O O . SER A 1 106 ? 117.97700 92.93100 73.53600 1.000 53.31385 106 SER A O 1
ATOM 1676 N N . GLY A 1 107 ? 118.10000 92.32400 75.69100 1.000 51.69362 107 GLY A N 1
ATOM 1677 C CA . GLY A 1 107 ? 117.07300 93.25500 76.12600 1.000 51.69362 107 GLY A CA 1
ATOM 1678 C C . GLY A 1 107 ? 115.72800 93.03600 75.46400 1.000 51.69362 107 GLY A C 1
ATOM 1679 O O . GLY A 1 107 ? 115.04000 93.99300 75.11100 1.000 51.69362 107 GLY A O 1
ATOM 1683 N N . GLY A 1 127 ? 120.23300 79.58800 79.04000 1.000 42.39528 127 GLY A N 1
ATOM 1684 C CA . GLY A 1 127 ? 120.80500 78.25400 79.01100 1.000 42.39528 127 GLY A CA 1
ATOM 1685 C C . GLY A 1 127 ? 121.79800 78.02200 80.13000 1.000 42.39528 127 GLY A C 1
ATOM 1686 O O . GLY A 1 127 ? 121.43200 77.58500 81.22000 1.000 42.39528 127 GLY A O 1
ATOM 1689 N N . ALA A 1 128 ? 123.06900 78.31800 79.85000 1.000 42.44991 128 ALA A N 1
ATOM 1690 C CA . ALA A 1 128 ? 124.10500 78.18500 80.86800 1.000 42.44991 128 ALA A CA 1
ATOM 1691 C C . ALA A 1 128 ? 123.85400 79.11400 82.04800 1.000 42.44991 128 ALA A C 1
ATOM 1692 O O . ALA A 1 128 ? 124.23500 78.79400 83.17900 1.000 42.44991 128 ALA A O 1
ATOM 1699 N N . GLY A 1 129 ? 123.22100 80.26100 81.80600 1.000 39.23716 129 GLY A N 1
ATOM 1700 C CA . GLY A 1 129 ? 122.89800 81.19800 82.86300 1.000 39.23716 129 GLY A CA 1
ATOM 1701 C C . GLY A 1 129 ? 121.53100 80.96200 83.46900 1.000 39.23716 129 GLY A C 1
ATOM 1702 O O . GLY A 1 129 ? 121.27600 81.35700 84.60900 1.000 39.23716 129 GLY A O 1
ATOM 1706 N N . SER A 1 130 ? 120.63600 80.32300 82.71300 1.000 37.98340 130 SER A N 1
ATOM 1707 C CA . SER A 1 130 ? 119.36300 79.89900 83.28100 1.000 37.98340 130 SER A CA 1
ATOM 1708 C C . SER A 1 130 ? 119.54500 78.75500 84.26900 1.000 37.98340 130 SER A C 1
ATOM 1709 O O . SER A 1 130 ? 118.75600 78.62000 85.21100 1.000 37.98340 130 SER A O 1
ATOM 1717 N N . LEU A 1 131 ? 120.57000 77.92500 84.07000 1.000 35.92999 131 LEU A N 1
ATOM 1718 C CA . LEU A 1 131 ? 120.85100 76.82600 84.98400 1.000 35.92999 131 LEU A CA 1
ATOM 1719 C C . LEU A 1 131 ? 121.63800 77.27900 86.20600 1.000 35.92999 131 LEU A C 1
ATOM 1720 O O . LEU A 1 131 ? 121.69200 76.54400 87.19600 1.000 35.92999 131 LEU A O 1
ATOM 1736 N N . ARG A 1 132 ? 122.24800 78.46400 86.15700 1.000 34.48006 132 ARG A N 1
ATOM 1737 C CA . ARG A 1 132 ? 122.91500 79.03100 87.32200 1.000 34.48006 132 ARG A CA 1
ATOM 1738 C C . ARG A 1 132 ? 121.91000 79.61900 88.30400 1.000 34.48006 132 ARG A C 1
ATOM 1739 O O . ARG A 1 132 ? 122.14900 79.61000 89.51500 1.000 34.48006 132 ARG A O 1
ATOM 1760 N N . LEU A 1 133 ? 120.79400 80.14400 87.79400 1.000 30.09807 133 LEU A N 1
ATOM 1761 C CA . LEU A 1 133 ? 119.75300 80.70400 88.64500 1.000 30.09807 133 LEU A CA 1
ATOM 1762 C C . LEU A 1 133 ? 118.96300 79.62200 89.37300 1.000 30.09807 133 LEU A C 1
ATOM 1763 O O . LEU A 1 133 ? 118.41400 79.88200 90.44700 1.000 30.09807 133 LEU A O 1
ATOM 1779 N N . LEU A 1 134 ? 118.88800 78.41200 88.80900 1.000 28.94546 134 LEU A N 1
ATOM 1780 C CA . LEU A 1 134 ? 118.19100 77.31800 89.47700 1.000 28.94546 134 LEU A CA 1
ATOM 1781 C C . LEU A 1 134 ? 119.01000 76.76400 90.63400 1.000 28.94546 134 LEU A C 1
ATOM 1782 O O . LEU A 1 134 ? 118.45800 76.43800 91.69000 1.000 28.94546 134 LEU A O 1
ATOM 1798 N N . TRP A 1 135 ? 120.32200 76.63700 90.44900 1.000 29.52801 135 TRP A N 1
ATOM 1799 C CA . TRP A 1 135 ? 121.18200 76.14500 91.51700 1.000 29.52801 135 TRP A CA 1
ATOM 1800 C C . TRP A 1 135 ? 121.25000 77.12800 92.67800 1.000 29.52801 135 TRP A C 1
ATOM 1801 O O . TRP A 1 135 ? 121.38900 76.71000 93.83100 1.000 29.52801 135 TRP A O 1
ATOM 1822 N N . ALA A 1 136 ? 121.16100 78.42800 92.39900 1.000 23.48619 136 ALA A N 1
ATOM 1823 C CA . ALA A 1 136 ? 121.13200 79.42500 93.46000 1.000 23.48619 136 ALA A CA 1
ATOM 1824 C C . ALA A 1 136 ? 119.81800 79.39600 94.23100 1.000 23.48619 136 ALA A C 1
ATOM 1825 O O . ALA A 1 136 ? 119.80200 79.68500 95.43100 1.000 23.48619 136 ALA A O 1
ATOM 1832 N N . TYR A 1 137 ? 118.71600 79.05400 93.56400 1.000 22.76631 137 TYR A N 1
ATOM 1833 C CA . TYR A 1 137 ? 117.42200 78.96900 94.23100 1.000 22.76631 137 TYR A CA 1
ATOM 1834 C C . TYR A 1 137 ? 117.35600 77.76800 95.16600 1.000 22.76631 137 TYR A C 1
ATOM 1835 O O . TYR A 1 137 ? 116.77900 77.85300 96.25400 1.000 22.76631 137 TYR A O 1
ATOM 1853 N N . VAL A 1 138 ? 117.94100 76.64200 94.75700 1.000 23.83727 138 VAL A N 1
ATOM 1854 C CA . VAL A 1 138 ? 117.97000 75.45000 95.59900 1.000 23.83727 138 VAL A CA 1
ATOM 1855 C C . VAL A 1 138 ? 118.87700 75.65700 96.80600 1.000 23.83727 138 VAL A C 1
ATOM 1856 O O . VAL A 1 138 ? 118.62400 75.10500 97.88200 1.000 23.83727 138 VAL A O 1
ATOM 1869 N N . ALA A 1 139 ? 119.93700 76.45200 96.65800 1.000 20.72575 139 ALA A N 1
ATOM 1870 C CA . ALA A 1 139 ? 120.89600 76.63400 97.74100 1.000 20.72575 139 ALA A CA 1
ATOM 1871 C C . ALA A 1 139 ? 120.34500 77.51100 98.86000 1.000 20.72575 139 ALA A C 1
ATOM 1872 O O . ALA A 1 139 ? 120.63800 77.26900 100.03500 1.000 20.72575 139 ALA A O 1
ATOM 1879 N N . GLN A 1 140 ? 119.55500 78.53300 98.52900 1.000 19.26286 140 GLN A N 1
ATOM 1880 C CA . GLN A 1 140 ? 119.00000 79.38800 99.57300 1.000 19.26286 140 GLN A CA 1
ATOM 1881 C C . GLN A 1 140 ? 117.82900 78.73600 100.30200 1.000 19.26286 140 GLN A C 1
ATOM 1882 O O . GLN A 1 140 ? 117.60900 79.03200 101.47900 1.000 19.26286 140 GLN A O 1
ATOM 1896 N N . LEU A 1 141 ? 117.07400 77.85500 99.64000 1.000 20.77790 141 LEU A N 1
ATOM 1897 C CA . LEU A 1 141 ? 116.04800 77.09300 100.34500 1.000 20.77790 141 LEU A CA 1
ATOM 1898 C C . LEU A 1 141 ? 116.67100 76.11000 101.32700 1.000 20.77790 141 LEU A C 1
ATOM 1899 O O . LEU A 1 141 ? 116.16900 75.93500 102.44200 1.000 20.77790 141 LEU A O 1
ATOM 1915 N N . GLY A 1 142 ? 117.76400 75.45800 100.92900 1.000 19.05592 142 GLY A N 1
ATOM 1916 C CA . GLY A 1 142 ? 118.43200 74.52800 101.82200 1.000 19.05592 142 GLY A CA 1
ATOM 1917 C C . GLY A 1 142 ? 119.04800 75.20500 103.02900 1.000 19.05592 142 GLY A C 1
ATOM 1918 O O . GLY A 1 142 ? 119.04200 74.65300 104.13100 1.000 19.05592 142 GLY A O 1
ATOM 1922 N N . ALA A 1 143 ? 119.59600 76.40300 102.83800 1.000 17.92667 143 ALA A N 1
ATOM 1923 C CA . ALA A 1 143 ? 120.13900 77.16200 103.95700 1.000 17.92667 143 ALA A CA 1
ATOM 1924 C C . ALA A 1 143 ? 119.03700 77.63400 104.89900 1.000 17.92667 143 ALA A C 1
ATOM 1925 O O . ALA A 1 143 ? 119.21300 77.62000 106.12100 1.000 17.92667 143 ALA A O 1
ATOM 1932 N N . ARG A 1 144 ? 117.90000 78.06000 104.35000 1.000 18.05152 144 ARG A N 1
ATOM 1933 C CA . ARG A 1 144 ? 116.76900 78.46100 105.18000 1.000 18.05152 144 ARG A CA 1
ATOM 1934 C C . ARG A 1 144 ? 116.17900 77.28700 105.95200 1.000 18.05152 144 ARG A C 1
ATOM 1935 O O . ARG A 1 144 ? 115.68900 77.47300 107.06900 1.000 18.05152 144 ARG A O 1
ATOM 1956 N N . LEU A 1 145 ? 116.21600 76.07800 105.38700 1.000 19.42981 145 LEU A N 1
ATOM 1957 C CA . LEU A 1 145 ? 115.71800 74.91000 106.10500 1.000 19.42981 145 LEU A CA 1
ATOM 1958 C C . LEU A 1 145 ? 116.58500 74.59800 107.31800 1.000 19.42981 145 LEU A C 1
ATOM 1959 O O . LEU A 1 145 ? 116.07400 74.18600 108.36400 1.000 19.42981 145 LEU A O 1
ATOM 1975 N N . VAL A 1 146 ? 117.89800 74.79300 107.19900 1.000 18.43028 146 VAL A N 1
ATOM 1976 C CA . VAL A 1 146 ? 118.80900 74.50800 108.30200 1.000 18.43028 146 VAL A CA 1
ATOM 1977 C C . VAL A 1 146 ? 118.70400 75.58100 109.38000 1.000 18.43028 146 VAL A C 1
ATOM 1978 O O . VAL A 1 146 ? 118.71900 75.27600 110.57700 1.000 18.43028 146 VAL A O 1
ATOM 1991 N N . LEU A 1 147 ? 118.60100 76.84800 108.98000 1.000 17.38628 147 LEU A N 1
ATOM 1992 C CA . LEU A 1 147 ? 118.51200 77.92900 109.95500 1.000 17.38628 147 LEU A CA 1
ATOM 1993 C C . LEU A 1 147 ? 117.17900 77.91200 110.69500 1.000 17.38628 147 LEU A C 1
ATOM 1994 O O . LEU A 1 147 ? 117.13500 78.15000 111.90700 1.000 17.38628 147 LEU A O 1
ATOM 2010 N N . GLU A 1 148 ? 116.08300 77.62800 109.98900 1.000 18.69930 148 GLU A N 1
ATOM 2011 C CA . GLU A 1 148 ? 114.77000 77.58700 110.62500 1.000 18.69930 148 GLU A CA 1
ATOM 2012 C C . GLU A 1 148 ? 114.65900 76.41900 111.59900 1.000 18.69930 148 GLU A C 1
ATOM 2013 O O . GLU A 1 148 ? 114.04500 76.54900 112.66300 1.000 18.69930 148 GLU A O 1
ATOM 2025 N N . GLY A 1 149 ? 115.24100 75.27000 111.25300 1.000 18.02695 149 GLY A N 1
ATOM 2026 C CA . GLY A 1 149 ? 115.17600 74.11900 112.13900 1.000 18.02695 149 GLY A CA 1
ATOM 2027 C C . GLY A 1 149 ? 115.98700 74.29200 113.40800 1.000 18.02695 149 GLY A C 1
ATOM 2028 O O . GLY A 1 149 ? 115.57300 73.85100 114.48200 1.000 18.02695 149 GLY A O 1
ATOM 2032 N N . ALA A 1 150 ? 117.15600 74.92200 113.30300 1.000 17.70290 150 ALA A N 1
ATOM 2033 C CA . ALA A 1 150 ? 117.97100 75.18000 114.48500 1.000 17.70290 150 ALA A CA 1
ATOM 2034 C C . ALA A 1 150 ? 117.31600 76.18400 115.42400 1.000 17.70290 150 ALA A C 1
ATOM 2035 O O . ALA A 1 150 ? 117.48300 76.08400 116.64300 1.000 17.70290 150 ALA A O 1
ATOM 2042 N N . ALA A 1 151 ? 116.57100 77.15100 114.88400 1.000 16.75870 151 ALA A N 1
ATOM 2043 C CA . ALA A 1 151 ? 115.92000 78.14800 115.72400 1.000 16.75870 151 ALA A CA 1
ATOM 2044 C C . ALA A 1 151 ? 114.79400 77.54000 116.55300 1.000 16.75870 151 ALA A C 1
ATOM 2045 O O . ALA A 1 151 ? 114.63500 77.87900 117.73000 1.000 16.75870 151 ALA A O 1
ATOM 2052 N N . LEU A 1 152 ? 113.99700 76.65100 115.95500 1.000 17.09984 152 LEU A N 1
ATOM 2053 C CA . LEU A 1 152 ? 112.91800 76.00000 116.69300 1.000 17.09984 152 LEU A CA 1
ATOM 2054 C C . LEU A 1 152 ? 113.45900 75.15700 117.84100 1.000 17.09984 152 LEU A C 1
ATOM 2055 O O . LEU A 1 152 ? 112.88800 75.15300 118.93700 1.000 17.09984 152 LEU A O 1
ATOM 2071 N N . GLY A 1 153 ? 114.55100 74.42800 117.60800 1.000 18.15465 153 GLY A N 1
ATOM 2072 C CA . GLY A 1 153 ? 115.14300 73.63300 118.67000 1.000 18.15465 153 GLY A CA 1
ATOM 2073 C C . GLY A 1 153 ? 115.70600 74.46800 119.80300 1.000 18.15465 153 GLY A C 1
ATOM 2074 O O . GLY A 1 153 ? 115.61100 74.08400 120.97100 1.000 18.15465 153 GLY A O 1
ATOM 2078 N N . LEU A 1 154 ? 116.29800 75.61700 119.47900 1.000 19.02995 154 LEU A N 1
ATOM 2079 C CA . LEU A 1 154 ? 116.82300 76.49900 120.51700 1.000 19.02995 154 LEU A CA 1
ATOM 2080 C C . LEU A 1 154 ? 115.70100 77.16000 121.30800 1.000 19.02995 154 LEU A C 1
ATOM 2081 O O . LEU A 1 154 ? 115.82900 77.35700 122.52000 1.000 19.02995 154 LEU A O 1
ATOM 2097 N N . GLN A 1 155 ? 114.60400 77.52200 120.63900 1.000 16.58066 155 GLN A N 1
ATOM 2098 C CA . GLN A 1 155 ? 113.46600 78.12200 121.32800 1.000 16.58066 155 GLN A CA 1
ATOM 2099 C C . GLN A 1 155 ? 112.88600 77.17200 122.37300 1.000 16.58066 155 GLN A C 1
ATOM 2100 O O . GLN A 1 155 ? 112.56600 77.59100 123.49000 1.000 16.58066 155 GLN A O 1
ATOM 2114 N N . TYR A 1 156 ? 112.74600 75.88900 122.03200 1.000 19.13199 156 TYR A N 1
ATOM 2115 C CA . TYR A 1 156 ? 112.25700 74.90900 122.99700 1.000 19.13199 156 TYR A CA 1
ATOM 2116 C C . TYR A 1 156 ? 113.25300 74.69200 124.13000 1.000 19.13199 156 TYR A C 1
ATOM 2117 O O . TYR A 1 156 ? 112.85700 74.48000 125.28100 1.000 19.13199 156 TYR A O 1
ATOM 2135 N N . HIS A 1 157 ? 114.54900 74.74700 123.82800 1.000 20.92785 157 HIS A N 1
ATOM 2136 C CA . HIS A 1 157 ? 115.56800 74.53800 124.84900 1.000 20.92785 157 HIS A CA 1
ATOM 2137 C C . HIS A 1 157 ? 115.67300 75.72100 125.80400 1.000 20.92785 157 HIS A C 1
ATOM 2138 O O . HIS A 1 157 ? 115.95800 75.53000 126.99100 1.000 20.92785 157 HIS A O 1
ATOM 2152 N N . LEU A 1 158 ? 115.43100 76.93900 125.32000 1.000 18.87686 158 LEU A N 1
ATOM 2153 C CA . LEU A 1 158 ? 115.56500 78.12300 126.16100 1.000 18.87686 158 LEU A CA 1
ATOM 2154 C C . LEU A 1 158 ? 114.30700 78.40400 126.97500 1.000 18.87686 158 LEU A C 1
ATOM 2155 O O . LEU A 1 158 ? 114.40800 78.80100 128.14000 1.000 18.87686 158 LEU A O 1
ATOM 2171 N N . TYR A 1 159 ? 113.12100 78.19600 126.39300 1.000 16.46852 159 TYR A N 1
ATOM 2172 C CA . TYR A 1 159 ? 111.87200 78.67100 126.97400 1.000 16.46852 159 TYR A CA 1
ATOM 2173 C C . TYR A 1 159 ? 110.83400 77.58900 127.22900 1.000 16.46852 159 TYR A C 1
ATOM 2174 O O . TYR A 1 159 ? 109.96400 77.79500 128.07900 1.000 16.46852 159 TYR A O 1
ATOM 2192 N N . GLY A 1 160 ? 110.89100 76.45900 126.53400 1.000 18.77463 160 GLY A N 1
ATOM 2193 C CA . GLY A 1 160 ? 109.87400 75.43900 126.69100 1.000 18.77463 160 GLY A CA 1
ATOM 2194 C C . GLY A 1 160 ? 108.58000 75.79300 125.97600 1.000 18.77463 160 GLY A C 1
ATOM 2195 O O . GLY A 1 160 ? 108.57600 76.41800 124.91400 1.000 18.77463 160 GLY A O 1
ATOM 2199 N N . PHE A 1 161 ? 107.46500 75.37700 126.58100 1.000 18.91008 161 PHE A N 1
ATOM 2200 C CA . PHE A 1 161 ? 106.13100 75.66200 126.07100 1.000 18.91008 161 PHE A CA 1
ATOM 2201 C C . PHE A 1 161 ? 105.25800 76.44300 127.04500 1.000 18.91008 161 PHE A C 1
ATOM 2202 O O . PHE A 1 161 ? 104.09300 76.69600 126.72800 1.000 18.91008 161 PHE A O 1
ATOM 2219 N N . GLN A 1 162 ? 105.77000 76.84400 128.20600 1.000 22.54450 162 GLN A N 1
ATOM 2220 C CA . GLN A 1 162 ? 104.97200 77.64900 129.11800 1.000 22.54450 162 GLN A CA 1
ATOM 2221 C C . GLN A 1 162 ? 105.85400 78.49500 130.02600 1.000 22.54450 162 GLN A C 1
ATOM 2222 O O . GLN A 1 162 ? 107.01100 78.16600 130.29600 1.000 22.54450 162 GLN A O 1
ATOM 2236 N N . MET A 1 163 ? 105.26600 79.59900 130.49300 1.000 23.93674 163 MET A N 1
ATOM 2237 C CA . MET A 1 163 ? 105.89100 80.51300 131.43500 1.000 23.93674 163 MET A CA 1
ATOM 2238 C C . MET A 1 163 ? 105.30000 80.26300 132.81500 1.000 23.93674 163 MET A C 1
ATOM 2239 O O . MET A 1 163 ? 104.07200 80.35600 132.95900 1.000 23.93674 163 MET A O 1
ATOM 2253 N N . PRO A 1 164 ? 106.08300 79.95300 133.84800 1.000 26.00862 164 PRO A N 1
ATOM 2254 C CA . PRO A 1 164 ? 105.49200 79.67700 135.16100 1.000 26.00862 164 PRO A CA 1
ATOM 2255 C C . PRO A 1 164 ? 105.10000 80.95600 135.89300 1.000 26.00862 164 PRO A C 1
ATOM 2256 O O . PRO A 1 164 ? 105.38600 82.07200 135.46200 1.000 26.00862 164 PRO A O 1
ATOM 2267 N N . SER A 1 165 ? 104.42800 80.76300 137.02900 1.000 27.58527 165 SER A N 1
ATOM 2268 C CA . SER A 1 165 ? 103.97000 81.86200 137.86800 1.000 27.58527 165 SER A CA 1
ATOM 2269 C C . SER A 1 165 ? 104.90400 82.17400 139.02900 1.000 27.58527 165 SER A C 1
ATOM 2270 O O . SER A 1 165 ? 104.81800 83.27300 139.58600 1.000 27.58527 165 SER A O 1
ATOM 2278 N N . SER A 1 166 ? 105.78900 81.25100 139.40300 1.000 31.26843 166 SER A N 1
ATOM 2279 C CA . SER A 1 166 ? 106.76000 81.48100 140.46200 1.000 31.26843 166 SER A CA 1
ATOM 2280 C C . SER A 1 166 ? 108.09000 80.84800 140.07800 1.000 31.26843 166 SER A C 1
ATOM 2281 O O . SER A 1 166 ? 108.19600 80.11900 139.09000 1.000 31.26843 166 SER A O 1
ATOM 2289 N N . PHE A 1 167 ? 109.11000 81.13100 140.88600 1.000 33.39974 167 PHE A N 1
ATOM 2290 C CA . PHE A 1 167 ? 110.47600 80.72000 140.59000 1.000 33.39974 167 PHE A CA 1
ATOM 2291 C C . PHE A 1 167 ? 111.28200 80.76700 141.87900 1.000 33.39974 167 PHE A C 1
ATOM 2292 O O . PHE A 1 167 ? 111.24500 81.77200 142.59400 1.000 33.39974 167 PHE A O 1
ATOM 2309 N N . ALA A 1 168 ? 111.99600 79.68400 142.17100 1.000 38.06776 168 ALA A N 1
ATOM 2310 C CA . ALA A 1 168 ? 112.81900 79.56700 143.36800 1.000 38.06776 168 ALA A CA 1
ATOM 2311 C C . ALA A 1 168 ? 114.28700 79.77900 143.02500 1.000 38.06776 168 ALA A C 1
ATOM 2312 O O . ALA A 1 168 ? 114.78100 79.26200 142.02000 1.000 38.06776 168 ALA A O 1
ATOM 2319 N N . CYS A 1 169 ? 114.98000 80.53100 143.87900 1.000 42.88219 169 CYS A N 1
ATOM 2320 C CA . CYS A 1 169 ? 116.30600 81.06200 143.58500 1.000 42.88219 169 CYS A CA 1
ATOM 2321 C C . CYS A 1 169 ? 117.24000 80.81300 144.76000 1.000 42.88219 169 CYS A C 1
ATOM 2322 O O . CYS A 1 169 ? 116.90400 81.14200 145.90200 1.000 42.88219 169 CYS A O 1
ATOM 2329 N N . ARG A 1 170 ? 118.40700 80.23400 144.47800 1.000 47.62151 170 ARG A N 1
ATOM 2330 C CA . ARG A 1 170 ? 119.47300 80.02800 145.45800 1.000 47.62151 170 ARG A CA 1
ATOM 2331 C C . ARG A 1 170 ? 120.81300 80.47100 144.88300 1.000 47.62151 170 ARG A C 1
ATOM 2332 O O . ARG A 1 170 ? 121.82400 79.77400 144.98800 1.000 47.62151 170 ARG A O 1
ATOM 2353 N N . ARG A 1 171 ? 120.83700 81.64900 144.26500 1.000 40.09753 171 ARG A N 1
ATOM 2354 C CA . ARG A 1 171 ? 122.05000 82.21000 143.68600 1.000 40.09753 171 ARG A CA 1
ATOM 2355 C C . ARG A 1 171 ? 122.66400 83.22100 144.64600 1.000 40.09753 171 ARG A C 1
ATOM 2356 O O . ARG A 1 171 ? 121.95200 83.96800 145.32100 1.000 40.09753 171 ARG A O 1
ATOM 2377 N N . GLU A 1 172 ? 123.99000 83.23100 144.70100 1.000 46.62252 172 GLU A N 1
ATOM 2378 C CA . GLU A 1 172 ? 124.71800 84.22900 145.47200 1.000 46.62252 172 GLU A CA 1
ATOM 2379 C C . GLU A 1 172 ? 124.49200 85.60500 144.84200 1.000 46.62252 172 GLU A C 1
ATOM 2380 O O . GLU A 1 172 ? 124.45400 85.71500 143.61300 1.000 46.62252 172 GLU A O 1
ATOM 2392 N N . PRO A 1 173 ? 124.33800 86.68400 145.64500 1.000 45.57079 173 PRO A N 1
ATOM 2393 C CA . PRO A 1 173 ? 124.40500 86.98900 147.08200 1.000 45.57079 173 PRO A CA 1
ATOM 2394 C C . PRO A 1 173 ? 123.08000 86.91200 147.85000 1.000 45.57079 173 PRO A C 1
ATOM 2395 O O . PRO A 1 173 ? 122.78800 87.78400 148.66800 1.000 45.57079 173 PRO A O 1
ATOM 2406 N N . CYS A 1 174 ? 122.29600 85.87000 147.60500 1.000 46.67708 174 CYS A N 1
ATOM 2407 C CA . CYS A 1 174 ? 121.07200 85.64700 148.36000 1.000 46.67708 174 CYS A CA 1
ATOM 2408 C C . CYS A 1 174 ? 121.37100 84.73100 149.53900 1.000 46.67708 174 CYS A C 1
ATOM 2409 O O . CYS A 1 174 ? 122.11200 83.75300 149.40900 1.000 46.67708 174 CYS A O 1
ATOM 2416 N N . LEU A 1 175 ? 120.78500 85.05300 150.68900 1.000 49.33769 175 LEU A N 1
ATOM 2417 C CA . LEU A 1 175 ? 120.91300 84.24600 151.89600 1.000 49.33769 175 LEU A CA 1
ATOM 2418 C C . LEU A 1 175 ? 119.70200 83.32500 151.97500 1.000 49.33769 175 LEU A C 1
ATOM 2419 O O . LEU A 1 175 ? 118.58100 83.78400 152.21600 1.000 49.33769 175 LEU A O 1
ATOM 2435 N N . GLY A 1 176 ? 119.93000 82.03100 151.77000 1.000 49.47990 176 GLY A N 1
ATOM 2436 C CA . GLY A 1 176 ? 118.85100 81.06700 151.76300 1.000 49.47990 176 GLY A CA 1
ATOM 2437 C C . GLY A 1 176 ? 118.20600 80.94100 150.39800 1.000 49.47990 176 GLY A C 1
ATOM 2438 O O . GLY A 1 176 ? 118.84600 81.20700 149.37600 1.000 49.47990 176 GLY A O 1
ATOM 2442 N N . SER A 1 177 ? 116.93900 80.53300 150.37500 1.000 46.51595 177 SER A N 1
ATOM 2443 C CA . SER A 1 177 ? 116.16900 80.36500 149.15000 1.000 46.51595 177 SER A CA 1
ATOM 2444 C C . SER A 1 177 ? 114.96600 81.29100 149.20200 1.000 46.51595 177 SER A C 1
ATOM 2445 O O . SER A 1 177 ? 114.22800 81.29400 150.19200 1.000 46.51595 177 SER A O 1
ATOM 2453 N N . ILE A 1 178 ? 114.77300 82.06900 148.13800 1.000 42.48003 178 ILE A N 1
ATOM 2454 C CA . ILE A 1 178 ? 113.71600 83.07000 148.07700 1.000 42.48003 178 ILE A CA 1
ATOM 2455 C C . ILE A 1 178 ? 112.77300 82.73000 146.93300 1.000 42.48003 178 ILE A C 1
ATOM 2456 O O . ILE A 1 178 ? 113.15200 82.07800 145.95600 1.000 42.48003 178 ILE A O 1
ATOM 2472 N N . THR A 1 179 ? 111.53400 83.18900 147.06900 1.000 38.65430 179 THR A N 1
ATOM 2473 C CA . THR A 1 179 ? 110.49800 83.01100 146.06500 1.000 38.65430 179 THR A CA 1
ATOM 2474 C C . THR A 1 179 ? 110.25800 84.33100 145.34900 1.000 38.65430 179 THR A C 1
ATOM 2475 O O . THR A 1 179 ? 110.19100 85.38800 145.98200 1.000 38.65430 179 THR A O 1
ATOM 2486 N N . CYS A 1 180 ? 110.13600 84.25700 144.02800 1.000 34.52071 180 CYS A N 1
ATOM 2487 C CA . CYS A 1 180 ? 109.85900 85.40500 143.17700 1.000 34.52071 180 CYS A CA 1
ATOM 2488 C C . CYS A 1 180 ? 108.61300 85.12200 142.34800 1.000 34.52071 180 CYS A C 1
ATOM 2489 O O . CYS A 1 180 ? 108.38200 83.98300 141.93400 1.000 34.52071 180 CYS A O 1
ATOM 2496 N N . ASN A 1 181 ? 107.81600 86.16300 142.10800 1.000 31.84797 181 ASN A N 1
ATOM 2497 C CA . ASN A 1 181 ? 106.54500 86.05500 141.40300 1.000 31.84797 181 ASN A CA 1
ATOM 2498 C C . ASN A 1 181 ? 106.60200 86.81500 140.08600 1.000 31.84797 181 ASN A C 1
ATOM 2499 O O . ASN A 1 181 ? 107.22100 87.87800 139.99700 1.000 31.84797 181 ASN A O 1
ATOM 2510 N N . LEU A 1 182 ? 105.94100 86.26200 139.07400 1.000 28.22118 182 LEU A N 1
ATOM 2511 C CA . LEU A 1 182 ? 105.88200 86.83000 137.73700 1.000 28.22118 182 LEU A CA 1
ATOM 2512 C C . LEU A 1 182 ? 104.45700 87.25300 137.40000 1.000 28.22118 182 LEU A C 1
ATOM 2513 O O . LEU A 1 182 ? 103.48700 86.64300 137.85600 1.000 28.22118 182 LEU A O 1
ATOM 2529 N N . SER A 1 183 ? 104.34200 88.30200 136.59000 1.000 25.59902 183 SER A N 1
ATOM 2530 C CA . SER A 1 183 ? 103.05900 88.82700 136.14900 1.000 25.59902 183 SER A CA 1
ATOM 2531 C C . SER A 1 183 ? 102.69400 88.30300 134.76200 1.000 25.59902 183 SER A C 1
ATOM 2532 O O . SER A 1 183 ? 103.56100 88.01800 133.93500 1.000 25.59902 183 SER A O 1
ATOM 2540 N N . ARG A 1 184 ? 101.38900 88.19300 134.52500 1.000 21.53620 184 ARG A N 1
ATOM 2541 C CA . ARG A 1 184 ? 100.82100 87.80700 133.23800 1.000 21.53620 184 ARG A CA 1
ATOM 2542 C C . ARG A 1 184 ? 101.38900 86.52400 132.61700 1.000 21.53620 184 ARG A C 1
ATOM 2543 O O . ARG A 1 184 ? 101.80400 86.52300 131.45700 1.000 21.53620 184 ARG A O 1
ATOM 2564 N N . PRO A 1 185 ? 101.41100 85.40700 133.35600 1.000 22.36760 185 PRO A N 1
ATOM 2565 C CA . PRO A 1 185 ? 101.91500 84.16500 132.75000 1.000 22.36760 185 PRO A CA 1
ATOM 2566 C C . PRO A 1 185 ? 101.01800 83.56700 131.67200 1.000 22.36760 185 PRO A C 1
ATOM 2567 O O . PRO A 1 185 ? 101.52500 82.81500 130.83400 1.000 22.36760 185 PRO A O 1
ATOM 2578 N N . SER A 1 186 ? 99.71700 83.87000 131.65200 1.000 21.27742 186 SER A N 1
ATOM 2579 C CA . SER A 1 186 ? 98.83700 83.30500 130.63200 1.000 21.27742 186 SER A CA 1
ATOM 2580 C C . SER A 1 186 ? 99.06100 83.95000 129.26800 1.000 21.27742 186 SER A C 1
ATOM 2581 O O . SER A 1 186 ? 99.15400 83.25300 128.25400 1.000 21.27742 186 SER A O 1
ATOM 2589 N N . GLU A 1 187 ? 99.13600 85.28000 129.21900 1.000 17.95594 187 GLU A N 1
ATOM 2590 C CA . GLU A 1 187 ? 99.30400 85.96600 127.94200 1.000 17.95594 187 GLU A CA 1
ATOM 2591 C C . GLU A 1 187 ? 100.66600 85.67000 127.32500 1.000 17.95594 187 GLU A C 1
ATOM 2592 O O . GLU A 1 187 ? 100.78500 85.54800 126.10200 1.000 17.95594 187 GLU A O 1
ATOM 2604 N N . LYS A 1 188 ? 101.70000 85.54100 128.15500 1.000 18.60840 188 LYS A N 1
ATOM 2605 C CA . LYS A 1 188 ? 103.02900 85.20700 127.65600 1.000 18.60840 188 LYS A CA 1
ATOM 2606 C C . LYS A 1 188 ? 103.09500 83.77500 127.12900 1.000 18.60840 188 LYS A C 1
ATOM 2607 O O . LYS A 1 188 ? 103.79300 83.50600 126.14600 1.000 18.60840 188 LYS A O 1
ATOM 2626 N N . THR A 1 189 ? 102.37700 82.84400 127.76200 1.000 17.29243 189 THR A N 1
ATOM 2627 C CA . THR A 1 189 ? 102.30800 81.47500 127.25600 1.000 17.29243 189 THR A CA 1
ATOM 2628 C C . THR A 1 189 ? 101.56200 81.40300 125.92500 1.000 17.29243 189 THR A C 1
ATOM 2629 O O . THR A 1 189 ? 101.96600 80.65900 125.02700 1.000 17.29243 189 THR A O 1
ATOM 2640 N N . ILE A 1 190 ? 100.47400 82.16200 125.78200 1.000 17.20123 190 ILE A N 1
ATOM 2641 C CA . ILE A 1 190 ? 99.70200 82.16000 124.54000 1.000 17.20123 190 ILE A CA 1
ATOM 2642 C C . ILE A 1 190 ? 100.55000 82.67100 123.37700 1.000 17.20123 190 ILE A C 1
ATOM 2643 O O . ILE A 1 190 ? 100.51200 82.11400 122.27500 1.000 17.20123 190 ILE A O 1
ATOM 2659 N N . PHE A 1 191 ? 101.33400 83.72700 123.60400 1.000 13.92861 191 PHE A N 1
ATOM 2660 C CA . PHE A 1 191 ? 102.16200 84.29800 122.54500 1.000 13.92861 191 PHE A CA 1
ATOM 2661 C C . PHE A 1 191 ? 103.32200 83.37800 122.16400 1.000 13.92861 191 PHE A C 1
ATOM 2662 O O . PHE A 1 191 ? 103.69500 83.31300 120.99100 1.000 13.92861 191 PHE A O 1
ATOM 2679 N N . LEU A 1 192 ? 103.88800 82.65600 123.13300 1.000 15.49576 192 LEU A N 1
ATOM 2680 C CA . LEU A 1 192 ? 104.98500 81.73100 122.86000 1.000 15.49576 192 LEU A CA 1
ATOM 2681 C C . LEU A 1 192 ? 104.53700 80.55000 122.00200 1.000 15.49576 192 LEU A C 1
ATOM 2682 O O . LEU A 1 192 ? 105.27200 80.11700 121.10900 1.000 15.49576 192 LEU A O 1
ATOM 2698 N N . LYS A 1 193 ? 103.33800 80.01800 122.24900 1.000 15.04724 193 LYS A N 1
ATOM 2699 C CA . LYS A 1 193 ? 102.82700 78.92000 121.43500 1.000 15.04724 193 LYS A CA 1
ATOM 2700 C C . LYS A 1 193 ? 102.43100 79.37700 120.03600 1.000 15.04724 193 LYS A C 1
ATOM 2701 O O . LYS A 1 193 ? 102.55400 78.60700 119.08000 1.000 15.04724 193 LYS A O 1
ATOM 2720 N N . THR A 1 194 ? 101.95800 80.61500 119.89300 1.000 14.29906 194 THR A N 1
ATOM 2721 C CA . THR A 1 194 ? 101.61400 81.14100 118.57600 1.000 14.29906 194 THR A CA 1
ATOM 2722 C C . THR A 1 194 ? 102.85100 81.29300 117.69500 1.000 14.29906 194 THR A C 1
ATOM 2723 O O . THR A 1 194 ? 102.81200 80.96000 116.50700 1.000 14.29906 194 THR A O 1
ATOM 2734 N N . MET A 1 195 ? 103.95700 81.78900 118.25600 1.000 14.37795 195 MET A N 1
ATOM 2735 C CA . MET A 1 195 ? 105.18400 81.95100 117.48200 1.000 14.37795 195 MET A CA 1
ATOM 2736 C C . MET A 1 195 ? 105.79900 80.60900 117.09000 1.000 14.37795 195 MET A C 1
ATOM 2737 O O . MET A 1 195 ? 106.40600 80.50300 116.02000 1.000 14.37795 195 MET A O 1
ATOM 2751 N N . PHE A 1 196 ? 105.67100 79.58400 117.93700 1.000 15.93953 196 PHE A N 1
ATOM 2752 C CA . PHE A 1 196 ? 106.12500 78.24600 117.56900 1.000 15.93953 196 PHE A CA 1
ATOM 2753 C C . PHE A 1 196 ? 105.34000 77.69700 116.38400 1.000 15.93953 196 PHE A C 1
ATOM 2754 O O . PHE A 1 196 ? 105.91500 77.08000 115.48200 1.000 15.93953 196 PHE A O 1
ATOM 2771 N N . GLY A 1 197 ? 104.02500 77.91700 116.36400 1.000 14.81637 197 GLY A N 1
ATOM 2772 C CA . GLY A 1 197 ? 103.21100 77.41900 115.27000 1.000 14.81637 197 GLY A CA 1
ATOM 2773 C C . GLY A 1 197 ? 103.45400 78.13100 113.95400 1.000 14.81637 197 GLY A C 1
ATOM 2774 O O . GLY A 1 197 ? 103.47400 77.49900 112.89600 1.000 14.81637 197 GLY A O 1
ATOM 2778 N N . VAL A 1 198 ? 103.63700 79.45100 113.99500 1.000 14.44628 198 VAL A N 1
ATOM 2779 C CA . VAL A 1 198 ? 103.87400 80.21000 112.77300 1.000 14.44628 198 VAL A CA 1
ATOM 2780 C C . VAL A 1 198 ? 105.21100 79.82000 112.15200 1.000 14.44628 198 VAL A C 1
ATOM 2781 O O . VAL A 1 198 ? 105.32500 79.68000 110.92900 1.000 14.44628 198 VAL A O 1
ATOM 2794 N N . SER A 1 199 ? 106.23900 79.63400 112.98000 1.000 15.40483 199 SER A N 1
ATOM 2795 C CA . SER A 1 199 ? 107.54000 79.19900 112.48700 1.000 15.40483 199 SER A CA 1
ATOM 2796 C C . SER A 1 199 ? 107.53100 77.73900 112.05000 1.000 15.40483 199 SER A C 1
ATOM 2797 O O . SER A 1 199 ? 108.27100 77.36800 111.13300 1.000 15.40483 199 SER A O 1
ATOM 2805 N N . GLY A 1 200 ? 106.72300 76.89800 112.69600 1.000 16.48128 200 GLY A N 1
ATOM 2806 C CA . GLY A 1 200 ? 106.63100 75.50700 112.28600 1.000 16.48128 200 GLY A CA 1
ATOM 2807 C C . GLY A 1 200 ? 106.05100 75.31900 110.89700 1.000 16.48128 200 GLY A C 1
ATOM 2808 O O . GLY A 1 200 ? 106.46200 74.41900 110.16300 1.000 16.48128 200 GLY A O 1
ATOM 2812 N N . PHE A 1 201 ? 105.09000 76.16300 110.51400 1.000 18.08405 201 PHE A N 1
ATOM 2813 C CA . PHE A 1 201 ? 104.53700 76.08200 109.16800 1.000 18.08405 201 PHE A CA 1
ATOM 2814 C C . PHE A 1 201 ? 105.51100 76.61700 108.12600 1.000 18.08405 201 PHE A C 1
ATOM 2815 O O . PHE A 1 201 ? 105.52500 76.13100 106.99200 1.000 18.08405 201 PHE A O 1
ATOM 2832 N N . CYS A 1 202 ? 106.32300 77.61200 108.48600 1.000 18.07181 202 CYS A N 1
ATOM 2833 C CA . CYS A 1 202 ? 107.37100 78.08500 107.58800 1.000 18.07181 202 CYS A CA 1
ATOM 2834 C C . CYS A 1 202 ? 108.37700 76.98100 107.27000 1.000 18.07181 202 CYS A C 1
ATOM 2835 O O . CYS A 1 202 ? 108.86100 76.88400 106.13800 1.000 18.07181 202 CYS A O 1
ATOM 2843 N N . LEU A 1 203 ? 108.70600 76.14100 108.25500 1.000 18.44946 203 LEU A N 1
ATOM 2844 C CA . LEU A 1 203 ? 109.64200 75.04400 108.02400 1.000 18.44946 203 LEU A CA 1
ATOM 2845 C C . LEU A 1 203 ? 109.02300 73.95800 107.14800 1.000 18.44946 203 LEU A C 1
ATOM 2846 O O . LEU A 1 203 ? 109.70200 73.39200 106.28500 1.000 18.44946 203 LEU A O 1
ATOM 2862 N N . LEU A 1 204 ? 107.74000 73.65300 107.35400 1.000 19.80596 204 LEU A N 1
ATOM 2863 C CA . LEU A 1 204 ? 107.08200 72.60800 106.57500 1.000 19.80596 204 LEU A CA 1
ATOM 2864 C C . LEU A 1 204 ? 106.98300 72.98700 105.10300 1.000 19.80596 204 LEU A C 1
ATOM 2865 O O . LEU A 1 204 ? 107.22600 72.15100 104.22700 1.000 19.80596 204 LEU A O 1
ATOM 2881 N N . PHE A 1 205 ? 106.62800 74.23700 104.80800 1.000 19.68703 205 PHE A N 1
ATOM 2882 C CA . PHE A 1 205 ? 106.44900 74.66700 103.42700 1.000 19.68703 205 PHE A CA 1
ATOM 2883 C C . PHE A 1 205 ? 107.76600 74.96000 102.71800 1.000 19.68703 205 PHE A C 1
ATOM 2884 O O . PHE A 1 205 ? 107.79100 74.98500 101.48600 1.000 19.68703 205 PHE A O 1
ATOM 2901 N N . THR A 1 206 ? 108.85500 75.17800 103.45700 1.000 20.02744 206 THR A N 1
ATOM 2902 C CA . THR A 1 206 ? 110.17800 75.20900 102.84100 1.000 20.02744 206 THR A CA 1
ATOM 2903 C C . THR A 1 206 ? 110.62500 73.80400 102.45100 1.000 20.02744 206 THR A C 1
ATOM 2904 O O . THR A 1 206 ? 111.22800 73.60900 101.39100 1.000 20.02744 206 THR A O 1
ATOM 2915 N N . PHE A 1 207 ? 110.32900 72.81500 103.29700 1.000 22.98568 207 PHE A N 1
ATOM 2916 C CA . PHE A 1 207 ? 110.65100 71.42500 102.99700 1.000 22.98568 207 PHE A CA 1
ATOM 2917 C C . PHE A 1 207 ? 109.82700 70.89200 101.83100 1.000 22.98568 207 PHE A C 1
ATOM 2918 O O . PHE A 1 207 ? 110.33200 70.11700 101.01400 1.000 22.98568 207 PHE A O 1
ATOM 2935 N N . LEU A 1 208 ? 108.55900 71.29600 101.73300 1.000 24.48563 208 LEU A N 1
ATOM 2936 C CA . LEU A 1 208 ? 107.70200 70.80800 100.65900 1.000 24.48563 208 LEU A CA 1
ATOM 2937 C C . LEU A 1 208 ? 108.10100 71.38600 99.30600 1.000 24.48563 208 LEU A C 1
ATOM 2938 O O . LEU A 1 208 ? 107.97500 70.70300 98.28500 1.000 24.48563 208 LEU A O 1
ATOM 2954 N N . GLU A 1 209 ? 108.57300 72.63200 99.27100 1.000 24.60925 209 GLU A N 1
ATOM 2955 C CA . GLU A 1 209 ? 108.98800 73.23600 98.01200 1.000 24.60925 209 GLU A CA 1
ATOM 2956 C C . GLU A 1 209 ? 110.27100 72.61100 97.47400 1.000 24.60925 209 GLU A C 1
ATOM 2957 O O . GLU A 1 209 ? 110.50100 72.65700 96.26400 1.000 24.60925 209 GLU A O 1
ATOM 2969 N N . LEU A 1 210 ? 111.10400 72.02900 98.33600 1.000 26.26694 210 LEU A N 1
ATOM 2970 C CA . LEU A 1 210 ? 112.27400 71.29100 97.87500 1.000 26.26694 210 LEU A CA 1
ATOM 2971 C C . LEU A 1 210 ? 111.90500 69.91000 97.34700 1.000 26.26694 210 LEU A C 1
ATOM 2972 O O . LEU A 1 210 ? 112.61100 69.37200 96.49100 1.000 26.26694 210 LEU A O 1
ATOM 2988 N N . VAL A 1 211 ? 110.81200 69.32800 97.84300 1.000 29.39225 211 VAL A N 1
ATOM 2989 C CA . VAL A 1 211 ? 110.36300 68.02200 97.37400 1.000 29.39225 211 VAL A CA 1
ATOM 2990 C C . VAL A 1 211 ? 109.72900 68.13500 95.99500 1.000 29.39225 211 VAL A C 1
ATOM 2991 O O . VAL A 1 211 ? 109.92600 67.27100 95.13500 1.000 29.39225 211 VAL A O 1
ATOM 3004 N N . LEU A 1 212 ? 108.96200 69.19800 95.76000 1.000 27.48940 212 LEU A N 1
ATOM 3005 C CA . LEU A 1 212 ? 108.31300 69.38500 94.47200 1.000 27.48940 212 LEU A CA 1
ATOM 3006 C C . LEU A 1 212 ? 109.29600 69.73600 93.36400 1.000 27.48940 212 LEU A C 1
ATOM 3007 O O . LEU A 1 212 ? 108.93500 69.64200 92.18700 1.000 27.48940 212 LEU A O 1
ATOM 3023 N N . LEU A 1 213 ? 110.51900 70.14000 93.70500 1.000 30.09478 213 LEU A N 1
ATOM 3024 C CA . LEU A 1 213 ? 111.56800 70.34700 92.71800 1.000 30.09478 213 LEU A CA 1
ATOM 3025 C C . LEU A 1 213 ? 112.34600 69.07700 92.39400 1.000 30.09478 213 LEU A C 1
ATOM 3026 O O . LEU A 1 213 ? 112.99300 69.02700 91.34300 1.000 30.09478 213 LEU A O 1
ATOM 3042 N N . GLY A 1 214 ? 112.29800 68.06200 93.25900 1.000 41.00771 214 GLY A N 1
ATOM 3043 C CA . GLY A 1 214 ? 112.97300 66.79800 93.02100 1.000 41.00771 214 GLY A CA 1
ATOM 3044 C C . GLY A 1 214 ? 113.95800 66.34800 94.08200 1.000 41.00771 214 GLY A C 1
ATOM 3045 O O . GLY A 1 214 ? 114.89600 65.61000 93.76800 1.000 41.00771 214 GLY A O 1
ATOM 3049 N N . LEU A 1 215 ? 113.78000 66.78500 95.33300 1.000 40.36182 215 LEU A N 1
ATOM 3050 C CA . LEU A 1 215 ? 114.62100 66.27800 96.41700 1.000 40.36182 215 LEU A CA 1
ATOM 3051 C C . LEU A 1 215 ? 114.49100 64.76700 96.55200 1.000 40.36182 215 LEU A C 1
ATOM 3052 O O . LEU A 1 215 ? 115.46900 64.07900 96.86600 1.000 40.36182 215 LEU A O 1
ATOM 3068 N N . GLY A 1 216 ? 113.29200 64.23000 96.31900 1.000 48.17171 216 GLY A N 1
ATOM 3069 C CA . GLY A 1 216 ? 113.11000 62.79100 96.40400 1.000 48.17171 216 GLY A CA 1
ATOM 3070 C C . GLY A 1 216 ? 113.92700 62.03000 95.37700 1.000 48.17171 216 GLY A C 1
ATOM 3071 O O . GLY A 1 216 ? 114.50600 60.98500 95.68400 1.000 48.17171 216 GLY A O 1
ATOM 3075 N N . ARG A 1 217 ? 113.99400 62.54400 94.14800 1.000 51.24665 217 ARG A N 1
ATOM 3076 C CA . ARG A 1 217 ? 114.73100 61.85900 93.09300 1.000 51.24665 217 ARG A CA 1
ATOM 3077 C C . ARG A 1 217 ? 116.24600 61.99300 93.22500 1.000 51.24665 217 ARG A C 1
ATOM 3078 O O . ARG A 1 217 ? 116.96400 61.36500 92.44300 1.000 51.24665 217 ARG A O 1
ATOM 3099 N N . TRP A 1 218 ? 116.74500 62.80700 94.16000 1.000 49.61985 218 TRP A N 1
ATOM 3100 C CA . TRP A 1 218 ? 118.17800 62.93100 94.41300 1.000 49.61985 218 TRP A CA 1
ATOM 3101 C C . TRP A 1 218 ? 118.66000 62.06600 95.56800 1.000 49.61985 218 TRP A C 1
ATOM 3102 O O . TRP A 1 218 ? 119.81000 61.61600 95.54900 1.000 49.61985 218 TRP A O 1
ATOM 3123 N N . TRP A 1 219 ? 117.81500 61.82400 96.57200 1.000 58.51013 219 TRP A N 1
ATOM 3124 C CA . TRP A 1 219 ? 118.26000 61.11800 97.77000 1.000 58.51013 219 TRP A CA 1
ATOM 3125 C C . TRP A 1 219 ? 118.58300 59.66100 97.46300 1.000 58.51013 219 TRP A C 1
ATOM 3126 O O . TRP A 1 219 ? 119.70100 59.19300 97.70600 1.000 58.51013 219 TRP A O 1
ATOM 3147 N N . ARG A 1 220 ? 117.61000 58.92600 96.92800 1.000 62.07295 220 ARG A N 1
ATOM 3148 C CA . ARG A 1 220 ? 117.78800 57.51200 96.60000 1.000 62.07295 220 ARG A CA 1
ATOM 3149 C C . ARG A 1 220 ? 118.51900 57.29900 95.27500 1.000 62.07295 220 ARG A C 1
ATOM 3150 O O . ARG A 1 220 ? 118.64100 56.15100 94.83300 1.000 62.07295 220 ARG A O 1
ATOM 3171 N N . THR A 1 221 ? 119.00300 58.36500 94.63900 1.000 61.60135 221 THR A N 1
ATOM 3172 C CA . THR A 1 221 ? 119.75300 58.26400 93.39400 1.000 61.60135 221 THR A CA 1
ATOM 3173 C C . THR A 1 221 ? 120.94100 59.22200 93.43300 1.000 61.60135 221 THR A C 1
ATOM 3174 O O . THR A 1 221 ? 121.97500 58.97300 92.81500 1.000 61.60135 221 THR A O 1
ATOM 3185 N N . CYS B 1 2 ? 103.73600 101.01700 86.30300 1.000 52.28594 2 CYS B N 1
ATOM 3186 C CA . CYS B 1 2 ? 103.32000 101.90200 85.22300 1.000 52.28594 2 CYS B CA 1
ATOM 3187 C C . CYS B 1 2 ? 101.80600 102.06000 85.21300 1.000 52.28594 2 CYS B C 1
ATOM 3188 O O . CYS B 1 2 ? 101.08100 101.16400 85.64200 1.000 52.28594 2 CYS B O 1
ATOM 3195 N N . GLY B 1 3 ? 101.34000 103.21100 84.72600 1.000 48.74989 3 GLY B N 1
ATOM 3196 C CA . GLY B 1 3 ? 99.90800 103.46100 84.67300 1.000 48.74989 3 GLY B CA 1
ATOM 3197 C C . GLY B 1 3 ? 99.17600 102.46000 83.80100 1.000 48.74989 3 GLY B C 1
ATOM 3198 O O . GLY B 1 3 ? 98.12900 101.93300 84.18400 1.000 48.74989 3 GLY B O 1
ATOM 3202 N N . ARG B 1 4 ? 99.71300 102.19500 82.60800 1.000 47.97168 4 ARG B N 1
ATOM 3203 C CA . ARG B 1 4 ? 99.08400 101.24300 81.69500 1.000 47.97168 4 ARG B CA 1
ATOM 3204 C C . ARG B 1 4 ? 99.01100 99.85000 82.30600 1.000 47.97168 4 ARG B C 1
ATOM 3205 O O . ARG B 1 4 ? 98.10800 99.07400 81.97800 1.000 47.97168 4 ARG B O 1
ATOM 3226 N N . PHE B 1 5 ? 99.95100 99.51900 83.19000 1.000 43.92241 5 PHE B N 1
ATOM 3227 C CA . PHE B 1 5 ? 99.97600 98.20900 83.82500 1.000 43.92241 5 PHE B CA 1
ATOM 3228 C C . PHE B 1 5 ? 99.05900 98.17100 85.04100 1.000 43.92241 5 PHE B C 1
ATOM 3229 O O . PHE B 1 5 ? 98.26600 97.23800 85.20400 1.000 43.92241 5 PHE B O 1
ATOM 3246 N N . LEU B 1 6 ? 99.15600 99.18500 85.90200 1.000 43.26019 6 LEU B N 1
ATOM 3247 C CA . LEU B 1 6 ? 98.27000 99.29000 87.05500 1.000 43.26019 6 LEU B CA 1
ATOM 3248 C C . LEU B 1 6 ? 96.81300 99.41700 86.62500 1.000 43.26019 6 LEU B C 1
ATOM 3249 O O . LEU B 1 6 ? 95.91400 98.93800 87.32200 1.000 43.26019 6 LEU B O 1
ATOM 3265 N N . ARG B 1 7 ? 96.56500 100.05400 85.48000 1.000 43.94594 7 ARG B N 1
ATOM 3266 C CA . ARG B 1 7 ? 95.20900 100.21500 84.96800 1.000 43.94594 7 ARG B CA 1
ATOM 3267 C C . ARG B 1 7 ? 94.62600 98.90200 84.46100 1.000 43.94594 7 ARG B C 1
ATOM 3268 O O . ARG B 1 7 ? 93.40900 98.70100 84.53100 1.000 43.94594 7 ARG B O 1
ATOM 3289 N N . ARG B 1 8 ? 95.46700 98.00000 83.95600 1.000 40.24821 8 ARG B N 1
ATOM 3290 C CA . ARG B 1 8 ? 94.99800 96.69100 83.51600 1.000 40.24821 8 ARG B CA 1
ATOM 3291 C C . ARG B 1 8 ? 94.85100 95.73100 84.68700 1.000 40.24821 8 ARG B C 1
ATOM 3292 O O . ARG B 1 8 ? 94.01900 94.81900 84.64300 1.000 40.24821 8 ARG B O 1
ATOM 3313 N N . LEU B 1 9 ? 95.63600 95.94000 85.74000 1.000 36.29371 9 LEU B N 1
ATOM 3314 C CA . LEU B 1 9 ? 95.57400 95.09800 86.92500 1.000 36.29371 9 LEU B CA 1
ATOM 3315 C C . LEU B 1 9 ? 94.31600 95.36200 87.74500 1.000 36.29371 9 LEU B C 1
ATOM 3316 O O . LEU B 1 9 ? 93.70800 94.42500 88.27400 1.000 36.29371 9 LEU B O 1
ATOM 3332 N N . LEU B 1 10 ? 93.91100 96.62900 87.86400 1.000 36.39793 10 LEU B N 1
ATOM 3333 C CA . LEU B 1 10 ? 92.72400 96.96400 88.64100 1.000 36.39793 10 LEU B CA 1
ATOM 3334 C C . LEU B 1 10 ? 91.45300 96.49800 87.95000 1.000 36.39793 10 LEU B C 1
ATOM 3335 O O . LEU B 1 10 ? 90.47500 96.15700 88.62100 1.000 36.39793 10 LEU B O 1
ATOM 3351 N N . ALA B 1 11 ? 91.44600 96.48200 86.62000 1.000 36.96607 11 ALA B N 1
ATOM 3352 C CA . ALA B 1 11 ? 90.29100 96.00600 85.87800 1.000 36.96607 11 ALA B CA 1
ATOM 3353 C C . ALA B 1 11 ? 90.15100 94.49100 85.89700 1.000 36.96607 11 ALA B C 1
ATOM 3354 O O . ALA B 1 11 ? 89.05200 93.99100 85.64900 1.000 36.96607 11 ALA B O 1
ATOM 3361 N N . GLU B 1 12 ? 91.22600 93.75400 86.18300 1.000 35.65999 12 GLU B N 1
ATOM 3362 C CA . GLU B 1 12 ? 91.17800 92.29700 86.22300 1.000 35.65999 12 GLU B CA 1
ATOM 3363 C C . GLU B 1 12 ? 90.84300 91.78000 87.61500 1.000 35.65999 12 GLU B C 1
ATOM 3364 O O . GLU B 1 12 ? 90.15400 90.76500 87.75000 1.000 35.65999 12 GLU B O 1
ATOM 3376 N N . GLU B 1 13 ? 91.32200 92.46500 88.65200 1.000 31.42515 13 GLU B N 1
ATOM 3377 C CA . GLU B 1 13 ? 91.05700 92.05600 90.02300 1.000 31.42515 13 GLU B CA 1
ATOM 3378 C C . GLU B 1 13 ? 89.59800 92.24800 90.41800 1.000 31.42515 13 GLU B C 1
ATOM 3379 O O . GLU B 1 13 ? 89.15200 91.62900 91.38900 1.000 31.42515 13 GLU B O 1
ATOM 3391 N N . SER B 1 14 ? 88.84800 93.07800 89.69100 1.000 31.88547 14 SER B N 1
ATOM 3392 C CA . SER B 1 14 ? 87.47000 93.41500 90.02600 1.000 31.88547 14 SER B CA 1
ATOM 3393 C C . SER B 1 14 ? 86.55600 93.32500 88.81100 1.000 31.88547 14 SER B C 1
ATOM 3394 O O . SER B 1 14 ? 85.64000 94.13300 88.64800 1.000 31.88547 14 SER B O 1
ATOM 3402 N N . ARG B 1 15 ? 86.77600 92.34100 87.94200 1.000 35.97978 15 ARG B N 1
ATOM 3403 C CA . ARG B 1 15 ? 85.94800 92.17500 86.75200 1.000 35.97978 15 ARG B CA 1
ATOM 3404 C C . ARG B 1 15 ? 84.70100 91.33700 87.00400 1.000 35.97978 15 ARG B C 1
ATOM 3405 O O . ARG B 1 15 ? 83.73800 91.44700 86.23600 1.000 35.97978 15 ARG B O 1
ATOM 3426 N N . ARG B 1 16 ? 84.68400 90.53700 88.06700 1.000 32.47511 16 ARG B N 1
ATOM 3427 C CA . ARG B 1 16 ? 83.56800 89.65700 88.39500 1.000 32.47511 16 ARG B CA 1
ATOM 3428 C C . ARG B 1 16 ? 83.02500 89.94800 89.79300 1.000 32.47511 16 ARG B C 1
ATOM 3429 O O . ARG B 1 16 ? 82.46600 89.07000 90.45000 1.000 32.47511 16 ARG B O 1
ATOM 3450 N N . SER B 1 17 ? 83.17200 91.19100 90.24100 1.000 27.45912 17 SER B N 1
ATOM 3451 C CA . SER B 1 17 ? 82.70700 91.65600 91.53500 1.000 27.45912 17 SER B CA 1
ATOM 3452 C C . SER B 1 17 ? 81.53400 92.60900 91.34500 1.000 27.45912 17 SER B C 1
ATOM 3453 O O . SER B 1 17 ? 81.39300 93.24000 90.29600 1.000 27.45912 17 SER B O 1
ATOM 3461 N N . THR B 1 18 ? 80.68800 92.70400 92.37000 1.000 24.99098 18 THR B N 1
ATOM 3462 C CA . THR B 1 18 ? 79.62400 93.70000 92.41000 1.000 24.99098 18 THR B CA 1
ATOM 3463 C C . THR B 1 18 ? 80.15400 94.93200 93.13800 1.000 24.99098 18 THR B C 1
ATOM 3464 O O . THR B 1 18 ? 81.29000 94.91400 93.62600 1.000 24.99098 18 THR B O 1
ATOM 3475 N N . PRO B 1 19 ? 79.38500 96.02000 93.22400 1.000 22.73922 19 PRO B N 1
ATOM 3476 C CA . PRO B 1 19 ? 79.85100 97.18300 93.99800 1.000 22.73922 19 PRO B CA 1
ATOM 3477 C C . PRO B 1 19 ? 80.04400 96.91000 95.47800 1.000 22.73922 19 PRO B C 1
ATOM 3478 O O . PRO B 1 19 ? 80.79000 97.65000 96.12800 1.000 22.73922 19 PRO B O 1
ATOM 3489 N N . VAL B 1 20 ? 79.39300 95.88800 96.03400 1.000 21.05908 20 VAL B N 1
ATOM 3490 C CA . VAL B 1 20 ? 79.59500 95.54200 97.43800 1.000 21.05908 20 VAL B CA 1
ATOM 3491 C C . VAL B 1 20 ? 81.03500 95.10500 97.67800 1.000 21.05908 20 VAL B C 1
ATOM 3492 O O . VAL B 1 20 ? 81.66500 95.50500 98.66300 1.000 21.05908 20 VAL B O 1
ATOM 3505 N N . GLY B 1 21 ? 81.58000 94.28200 96.77900 1.000 21.68717 21 GLY B N 1
ATOM 3506 C CA . GLY B 1 21 ? 82.95000 93.82100 96.90200 1.000 21.68717 21 GLY B CA 1
ATOM 3507 C C . GLY B 1 21 ? 83.98800 94.78200 96.37800 1.000 21.68717 21 GLY B C 1
ATOM 3508 O O . GLY B 1 21 ? 85.15800 94.67900 96.75400 1.000 21.68717 21 GLY B O 1
ATOM 3512 N N . ARG B 1 22 ? 83.58400 95.71800 95.52700 1.000 23.79481 22 ARG B N 1
ATOM 3513 C CA . ARG B 1 22 ? 84.50500 96.63100 94.87200 1.000 23.79481 22 ARG B CA 1
ATOM 3514 C C . ARG B 1 22 ? 84.71900 97.92000 95.65700 1.000 23.79481 22 ARG B C 1
ATOM 3515 O O . ARG B 1 22 ? 85.82600 98.46700 95.63300 1.000 23.79481 22 ARG B O 1
ATOM 3536 N N . LEU B 1 23 ? 83.69500 98.40700 96.36100 1.000 20.49556 23 LEU B N 1
ATOM 3537 C CA . LEU B 1 23 ? 83.75100 99.67100 97.08700 1.000 20.49556 23 LEU B CA 1
ATOM 3538 C C . LEU B 1 23 ? 83.48200 99.52600 98.57600 1.000 20.49556 23 LEU B C 1
ATOM 3539 O O . LEU B 1 23 ? 84.25500 100.03500 99.39300 1.000 20.49556 23 LEU B O 1
ATOM 3555 N N . LEU B 1 24 ? 82.41000 98.83300 98.95500 1.000 18.57255 24 LEU B N 1
ATOM 3556 C CA . LEU B 1 24 ? 81.94000 98.87000 100.33700 1.000 18.57255 24 LEU B CA 1
ATOM 3557 C C . LEU B 1 24 ? 82.83300 98.06300 101.27900 1.000 18.57255 24 LEU B C 1
ATOM 3558 O O . LEU B 1 24 ? 83.15500 98.52800 102.37700 1.000 18.57255 24 LEU B O 1
ATOM 3574 N N . LEU B 1 25 ? 83.23500 96.85300 100.87800 1.000 17.99418 25 LEU B N 1
ATOM 3575 C CA . LEU B 1 25 ? 84.05400 96.02100 101.76200 1.000 17.99418 25 LEU B CA 1
ATOM 3576 C C . LEU B 1 25 ? 85.43500 96.61500 102.01600 1.000 17.99418 25 LEU B C 1
ATOM 3577 O O . LEU B 1 25 ? 85.86600 96.63000 103.18100 1.000 17.99418 25 LEU B O 1
ATOM 3593 N N . PRO B 1 26 ? 86.18500 97.08700 101.01300 1.000 16.67724 26 PRO B N 1
ATOM 3594 C CA . PRO B 1 26 ? 87.50000 97.68200 101.31000 1.000 16.67724 26 PRO B CA 1
ATOM 3595 C C . PRO B 1 26 ? 87.45300 98.90400 102.21700 1.000 16.67724 26 PRO B C 1
ATOM 3596 O O . PRO B 1 26 ? 88.40600 99.12900 102.97200 1.000 16.67724 26 PRO B O 1
ATOM 3607 N N . VAL B 1 27 ? 86.38400 99.69900 102.17200 1.000 15.06364 27 VAL B N 1
ATOM 3608 C CA . VAL B 1 27 ? 86.29000 100.88100 103.02400 1.000 15.06364 27 VAL B CA 1
ATOM 3609 C C . VAL B 1 27 ? 85.97400 100.49200 104.46400 1.000 15.06364 27 VAL B C 1
ATOM 3610 O O . VAL B 1 27 ? 86.49400 101.09600 105.40600 1.000 15.06364 27 VAL B O 1
ATOM 3623 N N . LEU B 1 28 ? 85.12800 99.48000 104.65800 1.000 16.18254 28 LEU B N 1
ATOM 3624 C CA . LEU B 1 28 ? 84.80300 99.02100 106.00600 1.000 16.18254 28 LEU B CA 1
ATOM 3625 C C . LEU B 1 28 ? 86.02200 98.42000 106.70100 1.000 16.18254 28 LEU B C 1
ATOM 3626 O O . LEU B 1 28 ? 86.23600 98.65200 107.89500 1.000 16.18254 28 LEU B O 1
ATOM 3642 N N . LEU B 1 29 ? 86.82700 97.64300 105.97400 1.000 15.19588 29 LEU B N 1
ATOM 3643 C CA . LEU B 1 29 ? 88.02200 97.04300 106.55900 1.000 15.19588 29 LEU B CA 1
ATOM 3644 C C . LEU B 1 29 ? 89.10300 98.07800 106.84800 1.000 15.19588 29 LEU B C 1
ATOM 3645 O O . LEU B 1 29 ? 89.84300 97.93600 107.82600 1.000 15.19588 29 LEU B O 1
ATOM 3661 N N . GLY B 1 30 ? 89.21500 99.11500 106.01800 1.000 13.19484 30 GLY B N 1
ATOM 3662 C CA . GLY B 1 30 ? 90.13400 100.19900 106.32100 1.000 13.19484 30 GLY B CA 1
ATOM 3663 C C . GLY B 1 30 ? 89.69100 101.03000 107.50900 1.000 13.19484 30 GLY B C 1
ATOM 3664 O O . GLY B 1 30 ? 90.51800 101.50000 108.29200 1.000 13.19484 30 GLY B O 1
ATOM 3668 N N . PHE B 1 31 ? 88.37900 101.23200 107.64900 1.000 13.56101 31 PHE B N 1
ATOM 3669 C CA . PHE B 1 31 ? 87.82200 101.94100 108.79700 1.000 13.56101 31 PHE B CA 1
ATOM 3670 C C . PHE B 1 31 ? 88.19000 101.24700 110.10400 1.000 13.56101 31 PHE B C 1
ATOM 3671 O O . PHE B 1 31 ? 88.57500 101.90300 111.07800 1.000 13.56101 31 PHE B O 1
ATOM 3688 N N . ARG B 1 32 ? 88.07400 99.91900 110.14300 1.000 13.97019 32 ARG B N 1
ATOM 3689 C CA . ARG B 1 32 ? 88.37300 99.16200 111.35400 1.000 13.97019 32 ARG B CA 1
ATOM 3690 C C . ARG B 1 32 ? 89.83900 99.30100 111.76100 1.000 13.97019 32 ARG B C 1
ATOM 3691 O O . ARG B 1 32 ? 90.14700 99.48500 112.94300 1.000 13.97019 32 ARG B O 1
ATOM 3712 N N . LEU B 1 33 ? 90.75600 99.22500 110.79500 1.000 12.41134 33 LEU B N 1
ATOM 3713 C CA . LEU B 1 33 ? 92.18200 99.31600 111.09200 1.000 12.41134 33 LEU B CA 1
ATOM 3714 C C . LEU B 1 33 ? 92.57600 100.70500 111.58700 1.000 12.41134 33 LEU B C 1
ATOM 3715 O O . LEU B 1 33 ? 93.37700 100.82700 112.52000 1.000 12.41134 33 LEU B O 1
ATOM 3731 N N . VAL B 1 34 ? 92.03600 101.76300 110.97700 1.000 11.92384 34 VAL B N 1
ATOM 3732 C CA . VAL B 1 34 ? 92.37700 103.12100 111.39700 1.000 11.92384 34 VAL B CA 1
ATOM 3733 C C . VAL B 1 34 ? 91.85700 103.39800 112.80600 1.000 11.92384 34 VAL B C 1
ATOM 3734 O O . VAL B 1 34 ? 92.53500 104.04500 113.60900 1.000 11.92384 34 VAL B O 1
ATOM 3747 N N . LEU B 1 35 ? 90.65700 102.90900 113.13400 1.000 12.72256 35 LEU B N 1
ATOM 3748 C CA . LEU B 1 35 ? 90.10600 103.10500 114.47300 1.000 12.72256 35 LEU B CA 1
ATOM 3749 C C . LEU B 1 35 ? 90.93200 102.38200 115.53500 1.000 12.72256 35 LEU B C 1
ATOM 3750 O O . LEU B 1 35 ? 91.12600 102.90600 116.63700 1.000 12.72256 35 LEU B O 1
ATOM 3766 N N . LEU B 1 36 ? 91.42600 101.18200 115.22600 1.000 12.41840 36 LEU B N 1
ATOM 3767 C CA . LEU B 1 36 ? 92.21800 100.42700 116.19200 1.000 12.41840 36 LEU B CA 1
ATOM 3768 C C . LEU B 1 36 ? 93.56700 101.09200 116.44400 1.000 12.41840 36 LEU B C 1
ATOM 3769 O O . LEU B 1 36 ? 94.01500 101.18200 117.59000 1.000 12.41840 36 LEU B O 1
ATOM 3785 N N . ALA B 1 37 ? 94.22500 101.57000 115.38600 1.000 11.14968 37 ALA B N 1
ATOM 3786 C CA . ALA B 1 37 ? 95.54500 102.17100 115.52900 1.000 11.14968 37 ALA B CA 1
ATOM 3787 C C . ALA B 1 37 ? 95.49400 103.54500 116.19000 1.000 11.14968 37 ALA B C 1
ATOM 3788 O O . ALA B 1 37 ? 96.41700 103.90400 116.92900 1.000 11.14968 37 ALA B O 1
ATOM 3795 N N . ALA B 1 38 ? 94.43900 104.32000 115.95000 1.000 12.13400 38 ALA B N 1
ATOM 3796 C CA . ALA B 1 38 ? 94.35600 105.68100 116.46600 1.000 12.13400 38 ALA B CA 1
ATOM 3797 C C . ALA B 1 38 ? 93.79700 105.77000 117.88100 1.000 12.13400 38 ALA B C 1
ATOM 3798 O O . ALA B 1 38 ? 94.24200 106.62700 118.64900 1.000 12.13400 38 ALA B O 1
ATOM 3805 N N . SER B 1 39 ? 92.85000 104.90300 118.25000 1.000 13.21699 39 SER B N 1
ATOM 3806 C CA . SER B 1 39 ? 92.15000 104.99600 119.52600 1.000 13.21699 39 SER B CA 1
ATOM 3807 C C . SER B 1 39 ? 92.37400 103.82300 120.46900 1.000 13.21699 39 SER B C 1
ATOM 3808 O O . SER B 1 39 ? 92.10300 103.96700 121.66300 1.000 13.21699 39 SER B O 1
ATOM 3816 N N . GLY B 1 40 ? 92.85300 102.68500 119.98100 1.000 12.76287 40 GLY B N 1
ATOM 3817 C CA . GLY B 1 40 ? 93.01700 101.50000 120.79000 1.000 12.76287 40 GLY B CA 1
ATOM 3818 C C . GLY B 1 40 ? 93.94000 101.63500 121.98700 1.000 12.76287 40 GLY B C 1
ATOM 3819 O O . GLY B 1 40 ? 93.55900 101.31400 123.11500 1.000 12.76287 40 GLY B O 1
ATOM 3823 N N . PRO B 1 41 ? 95.18100 102.08000 121.76700 1.000 13.26326 41 PRO B N 1
ATOM 3824 C CA . PRO B 1 41 ? 96.10900 102.22300 122.90200 1.000 13.26326 41 PRO B CA 1
ATOM 3825 C C . PRO B 1 41 ? 95.64700 103.20200 123.96700 1.000 13.26326 41 PRO B C 1
ATOM 3826 O O . PRO B 1 41 ? 95.97300 103.01500 125.14400 1.000 13.26326 41 PRO B O 1
ATOM 3837 N N . GLY B 1 42 ? 94.90000 104.24100 123.59400 1.000 14.08847 42 GLY B N 1
ATOM 3838 C CA . GLY B 1 42 ? 94.40600 105.19900 124.56200 1.000 14.08847 42 GLY B CA 1
ATOM 3839 C C . GLY B 1 42 ? 93.31100 104.68300 125.47600 1.000 14.08847 42 GLY B C 1
ATOM 3840 O O . GLY B 1 42 ? 93.14500 105.22000 126.57300 1.000 14.08847 42 GLY B O 1
ATOM 3844 N N . VAL B 1 43 ? 92.56500 103.66200 125.05500 1.000 15.28087 43 VAL B N 1
ATOM 3845 C CA . VAL B 1 43 ? 91.48600 103.11700 125.87900 1.000 15.28087 43 VAL B CA 1
ATOM 3846 C C . VAL B 1 43 ? 91.96500 101.94100 126.72400 1.000 15.28087 43 VAL B C 1
ATOM 3847 O O . VAL B 1 43 ? 91.62200 101.84700 127.90300 1.000 15.28087 43 VAL B O 1
ATOM 3860 N N . TYR B 1 44 ? 92.77400 101.04800 126.15100 1.000 16.58196 44 TYR B N 1
ATOM 3861 C CA . TYR B 1 44 ? 93.12600 99.77600 126.77200 1.000 16.58196 44 TYR B CA 1
ATOM 3862 C C . TYR B 1 44 ? 94.60900 99.61700 127.08200 1.000 16.58196 44 TYR B C 1
ATOM 3863 O O . TYR B 1 44 ? 95.00900 98.55700 127.57200 1.000 16.58196 44 TYR B O 1
ATOM 3881 N N . GLY B 1 45 ? 95.43200 100.63800 126.84600 1.000 19.84042 45 GLY B N 1
ATOM 3882 C CA . GLY B 1 45 ? 96.86800 100.47100 126.99100 1.000 19.84042 45 GLY B CA 1
ATOM 3883 C C . GLY B 1 45 ? 97.34900 100.37300 128.42500 1.000 19.84042 45 GLY B C 1
ATOM 3884 O O . GLY B 1 45 ? 98.38600 99.75900 128.68700 1.000 19.84042 45 GLY B O 1
ATOM 3888 N N . ASP B 1 46 ? 96.61100 100.96300 129.36800 1.000 25.97938 46 ASP B N 1
ATOM 3889 C CA . ASP B 1 46 ? 97.01700 101.04300 130.76800 1.000 25.97938 46 ASP B CA 1
ATOM 3890 C C . ASP B 1 46 ? 96.16800 100.15400 131.67900 1.000 25.97938 46 ASP B C 1
ATOM 3891 O O . ASP B 1 46 ? 96.02600 100.43700 132.87000 1.000 25.97938 46 ASP B O 1
ATOM 3900 N N . GLU B 1 47 ? 95.60800 99.06700 131.14300 1.000 26.03152 47 GLU B N 1
ATOM 3901 C CA . GLU B 1 47 ? 94.65700 98.26300 131.90400 1.000 26.03152 47 GLU B CA 1
ATOM 3902 C C . GLU B 1 47 ? 95.29100 97.58700 133.11600 1.000 26.03152 47 GLU B C 1
ATOM 3903 O O . GLU B 1 47 ? 94.57500 97.25200 134.06400 1.000 26.03152 47 GLU B O 1
ATOM 3915 N N . GLN B 1 48 ? 96.61000 97.39500 133.11800 1.000 27.27483 48 GLN B N 1
ATOM 3916 C CA . GLN B 1 48 ? 97.26800 96.69600 134.21600 1.000 27.27483 48 GLN B CA 1
ATOM 3917 C C . GLN B 1 48 ? 97.39900 97.57400 135.45600 1.000 27.27483 48 GLN B C 1
ATOM 3918 O O . GLN B 1 48 ? 97.14200 97.11000 136.57100 1.000 27.27483 48 GLN B O 1
ATOM 3932 N N . SER B 1 49 ? 97.78800 98.83800 135.28800 1.000 28.09897 49 SER B N 1
ATOM 3933 C CA . SER B 1 49 ? 97.86100 99.76500 136.41100 1.000 28.09897 49 SER B CA 1
ATOM 3934 C C . SER B 1 49 ? 96.50500 100.34400 136.80100 1.000 28.09897 49 SER B C 1
ATOM 3935 O O . SER B 1 49 ? 96.42200 101.05900 137.80400 1.000 28.09897 49 SER B O 1
ATOM 3943 N N . GLU B 1 50 ? 95.44900 100.04500 136.04400 1.000 28.03771 50 GLU B N 1
ATOM 3944 C CA . GLU B 1 50 ? 94.08600 100.43500 136.36700 1.000 28.03771 50 GLU B CA 1
ATOM 3945 C C . GLU B 1 50 ? 93.31900 99.34900 137.11900 1.000 28.03771 50 GLU B C 1
ATOM 3946 O O . GLU B 1 50 ? 92.09100 99.43400 137.22800 1.000 28.03771 50 GLU B O 1
ATOM 3958 N N . PHE B 1 51 ? 94.01400 98.34800 137.65300 1.000 29.79337 51 PHE B N 1
ATOM 3959 C CA . PHE B 1 51 ? 93.40800 97.19800 138.31600 1.000 29.79337 51 PHE B CA 1
ATOM 3960 C C . PHE B 1 51 ? 93.96000 97.18200 139.73600 1.000 29.79337 51 PHE B C 1
ATOM 3961 O O . PHE B 1 51 ? 95.00300 96.58300 139.99700 1.000 29.79337 51 PHE B O 1
ATOM 3978 N N . VAL B 1 52 ? 93.25700 97.84600 140.64600 1.000 32.32872 52 VAL B N 1
ATOM 3979 C CA . VAL B 1 52 ? 93.73400 98.08100 142.00300 1.000 32.32872 52 VAL B CA 1
ATOM 3980 C C . VAL B 1 52 ? 93.01400 97.12900 142.94400 1.000 32.32872 52 VAL B C 1
ATOM 3981 O O . VAL B 1 52 ? 91.78000 97.13200 143.02200 1.000 32.32872 52 VAL B O 1
ATOM 3994 N N . CYS B 1 53 ? 93.79000 96.32000 143.65700 1.000 37.85684 53 CYS B N 1
ATOM 3995 C CA . CYS B 1 53 ? 93.28800 95.39600 144.65800 1.000 37.85684 53 CYS B CA 1
ATOM 3996 C C . CYS B 1 53 ? 93.68600 95.87900 146.04400 1.000 37.85684 53 CYS B C 1
ATOM 3997 O O . CYS B 1 53 ? 94.73300 96.50500 146.23000 1.000 37.85684 53 CYS B O 1
ATOM 4004 N N . HIS B 1 54 ? 92.83300 95.57600 147.01200 1.000 41.38539 54 HIS B N 1
ATOM 4005 C CA . HIS B 1 54 ? 92.95800 96.07300 148.37900 1.000 41.38539 54 HIS B CA 1
ATOM 4006 C C . HIS B 1 54 ? 93.59400 94.97300 149.22000 1.000 41.38539 54 HIS B C 1
ATOM 4007 O O . HIS B 1 54 ? 92.91000 94.17700 149.86300 1.000 41.38539 54 HIS B O 1
ATOM 4021 N N . THR B 1 55 ? 94.92400 94.93500 149.21100 1.000 43.65258 55 THR B N 1
ATOM 4022 C CA . THR B 1 55 ? 95.67400 93.86600 149.85400 1.000 43.65258 55 THR B CA 1
ATOM 4023 C C . THR B 1 55 ? 97.14000 94.26500 149.88400 1.000 43.65258 55 THR B C 1
ATOM 4024 O O . THR B 1 55 ? 97.55600 95.24100 149.25400 1.000 43.65258 55 THR B O 1
ATOM 4035 N N . GLN B 1 56 ? 97.91600 93.48800 150.63800 1.000 47.46704 56 GLN B N 1
ATOM 4036 C CA . GLN B 1 56 ? 99.36300 93.62700 150.68600 1.000 47.46704 56 GLN B CA 1
ATOM 4037 C C . GLN B 1 56 ? 100.08200 92.28600 150.64900 1.000 47.46704 56 GLN B C 1
ATOM 4038 O O . GLN B 1 56 ? 101.31500 92.27000 150.68900 1.000 47.46704 56 GLN B O 1
ATOM 4052 N N . GLN B 1 57 ? 99.36000 91.17100 150.57900 1.000 46.15829 57 GLN B N 1
ATOM 4053 C CA . GLN B 1 57 ? 99.99300 89.86700 150.50600 1.000 46.15829 57 GLN B CA 1
ATOM 4054 C C . GLN B 1 57 ? 100.83700 89.76800 149.23500 1.000 46.15829 57 GLN B C 1
ATOM 4055 O O . GLN B 1 57 ? 100.42500 90.26500 148.18000 1.000 46.15829 57 GLN B O 1
ATOM 4069 N N . PRO B 1 58 ? 102.01600 89.14000 149.28600 1.000 44.16901 58 PRO B N 1
ATOM 4070 C CA . PRO B 1 58 ? 102.86900 89.08400 148.08900 1.000 44.16901 58 PRO B CA 1
ATOM 4071 C C . PRO B 1 58 ? 102.34800 88.08700 147.06200 1.000 44.16901 58 PRO B C 1
ATOM 4072 O O . PRO B 1 58 ? 102.20000 86.89800 147.35300 1.000 44.16901 58 PRO B O 1
ATOM 4083 N N . GLY B 1 59 ? 102.07100 88.58000 145.85600 1.000 39.68250 59 GLY B N 1
ATOM 4084 C CA . GLY B 1 59 ? 101.65800 87.74500 144.74900 1.000 39.68250 59 GLY B CA 1
ATOM 4085 C C . GLY B 1 59 ? 100.16700 87.60900 144.51900 1.000 39.68250 59 GLY B C 1
ATOM 4086 O O . GLY B 1 59 ? 99.77400 86.92100 143.57100 1.000 39.68250 59 GLY B O 1
ATOM 4090 N N . CYS B 1 60 ? 99.32400 88.23900 145.34200 1.000 39.74395 60 CYS B N 1
ATOM 4091 C CA . CYS B 1 60 ? 97.88300 88.07400 145.18400 1.000 39.74395 60 CYS B CA 1
ATOM 4092 C C . CYS B 1 60 ? 97.32600 88.97900 144.09500 1.000 39.74395 60 CYS B C 1
ATOM 4093 O O . CYS B 1 60 ? 96.37400 88.59800 143.40700 1.000 39.74395 60 CYS B O 1
ATOM 4100 N N . LYS B 1 61 ? 97.90300 90.16700 143.92600 1.000 33.13560 61 LYS B N 1
ATOM 4101 C CA . LYS B 1 61 ? 97.45100 91.08400 142.88900 1.000 33.13560 61 LYS B CA 1
ATOM 4102 C C . LYS B 1 61 ? 97.65000 90.48800 141.50100 1.000 33.13560 61 LYS B C 1
ATOM 4103 O O . LYS B 1 61 ? 96.74000 90.51200 140.66600 1.000 33.13560 61 LYS B O 1
ATOM 4122 N N . ALA B 1 62 ? 98.84000 89.94500 141.23800 1.000 30.63134 62 ALA B N 1
ATOM 4123 C CA . ALA B 1 62 ? 99.13900 89.40200 139.91900 1.000 30.63134 62 ALA B CA 1
ATOM 4124 C C . ALA B 1 62 ? 98.32100 88.15500 139.61500 1.000 30.63134 62 ALA B C 1
ATOM 4125 O O . ALA B 1 62 ? 97.99200 87.90400 138.45200 1.000 30.63134 62 ALA B O 1
ATOM 4132 N N . ALA B 1 63 ? 97.98400 87.36700 140.63400 1.000 34.52547 63 ALA B N 1
ATOM 4133 C CA . ALA B 1 63 ? 97.16100 86.18600 140.41400 1.000 34.52547 63 ALA B CA 1
ATOM 4134 C C . ALA B 1 63 ? 95.72600 86.55000 140.06100 1.000 34.52547 63 ALA B C 1
ATOM 4135 O O . ALA B 1 63 ? 95.08600 85.84200 139.27700 1.000 34.52547 63 ALA B O 1
ATOM 4142 N N . CYS B 1 64 ? 95.20900 87.64600 140.61500 1.000 32.79169 64 CYS B N 1
ATOM 4143 C CA . CYS B 1 64 ? 93.83200 88.04300 140.34700 1.000 32.79169 64 CYS B CA 1
ATOM 4144 C C . CYS B 1 64 ? 93.68500 88.68500 138.97100 1.000 32.79169 64 CYS B C 1
ATOM 4145 O O . CYS B 1 64 ? 92.68800 88.45100 138.28300 1.000 32.79169 64 CYS B O 1
ATOM 4152 N N . PHE B 1 65 ? 94.65600 89.49900 138.55400 1.000 27.54406 65 PHE B N 1
ATOM 4153 C CA . PHE B 1 65 ? 94.60700 90.08500 137.21900 1.000 27.54406 65 PHE B CA 1
ATOM 4154 C C . PHE B 1 65 ? 94.74600 89.02300 136.13400 1.000 27.54406 65 PHE B C 1
ATOM 4155 O O . PHE B 1 65 ? 94.11900 89.12800 135.07400 1.000 27.54406 65 PHE B O 1
ATOM 4172 N N . ASP B 1 66 ? 95.56300 87.99500 136.37500 1.000 27.83267 66 ASP B N 1
ATOM 4173 C CA . ASP B 1 66 ? 95.75200 86.94000 135.38700 1.000 27.83267 66 ASP B CA 1
ATOM 4174 C C . ASP B 1 66 ? 94.49700 86.08900 135.23400 1.000 27.83267 66 ASP B C 1
ATOM 4175 O O . ASP B 1 66 ? 94.24200 85.55600 134.15000 1.000 27.83267 66 ASP B O 1
ATOM 4184 N N . ALA B 1 67 ? 93.70700 85.95300 136.30000 1.000 30.26927 67 ALA B N 1
ATOM 4185 C CA . ALA B 1 67 ? 92.44600 85.22900 136.22600 1.000 30.26927 67 ALA B CA 1
ATOM 4186 C C . ALA B 1 67 ? 91.34500 86.05400 135.57500 1.000 30.26927 67 ALA B C 1
ATOM 4187 O O . ALA B 1 67 ? 90.41700 85.48700 134.99100 1.000 30.26927 67 ALA B O 1
ATOM 4194 N N . PHE B 1 68 ? 91.42800 87.38000 135.66200 1.000 27.84395 68 PHE B N 1
ATOM 4195 C CA . PHE B 1 68 ? 90.42400 88.24100 135.05100 1.000 27.84395 68 PHE B CA 1
ATOM 4196 C C . PHE B 1 68 ? 90.59900 88.34100 133.53800 1.000 27.84395 68 PHE B C 1
ATOM 4197 O O . PHE B 1 68 ? 89.63200 88.16900 132.78900 1.000 27.84395 68 PHE B O 1
ATOM 4214 N N . HIS B 1 69 ? 91.81400 88.62000 133.07300 1.000 25.02504 69 HIS B N 1
ATOM 4215 C CA . HIS B 1 69 ? 92.10400 88.77300 131.64600 1.000 25.02504 69 HIS B CA 1
ATOM 4216 C C . HIS B 1 69 ? 93.30800 87.92300 131.25100 1.000 25.02504 69 HIS B C 1
ATOM 4217 O O . HIS B 1 69 ? 94.45800 88.36800 131.40600 1.000 25.02504 69 HIS B O 1
ATOM 4231 N N . PRO B 1 70 ? 93.09800 86.70300 130.74000 1.000 22.40158 70 PRO B N 1
ATOM 4232 C CA . PRO B 1 70 ? 94.22600 85.96300 130.15700 1.000 22.40158 70 PRO B CA 1
ATOM 4233 C C . PRO B 1 70 ? 94.73500 86.53600 128.84400 1.000 22.40158 70 PRO B C 1
ATOM 4234 O O . PRO B 1 70 ? 95.88000 86.25200 128.47900 1.000 22.40158 70 PRO B O 1
ATOM 4245 N N . LEU B 1 71 ? 93.93200 87.31900 128.12500 1.000 18.79414 71 LEU B N 1
ATOM 4246 C CA . LEU B 1 71 ? 94.35500 87.94400 126.87800 1.000 18.79414 71 LEU B CA 1
ATOM 4247 C C . LEU B 1 71 ? 93.71100 89.31700 126.76600 1.000 18.79414 71 LEU B C 1
ATOM 4248 O O . LEU B 1 71 ? 92.50700 89.46300 126.98900 1.000 18.79414 71 LEU B O 1
ATOM 4264 N N . SER B 1 72 ? 94.51300 90.31100 126.42100 1.000 16.59397 72 SER B N 1
ATOM 4265 C CA . SER B 1 72 ? 94.07100 91.68900 126.25400 1.000 16.59397 72 SER B CA 1
ATOM 4266 C C . SER B 1 72 ? 93.29300 91.85300 124.94600 1.000 16.59397 72 SER B C 1
ATOM 4267 O O . SER B 1 72 ? 93.62500 91.20900 123.95000 1.000 16.59397 72 SER B O 1
ATOM 4275 N N . PRO B 1 73 ? 92.25500 92.70200 124.91200 1.000 15.03998 73 PRO B N 1
ATOM 4276 C CA . PRO B 1 73 ? 91.55700 92.93300 123.63600 1.000 15.03998 73 PRO B CA 1
ATOM 4277 C C . PRO B 1 73 ? 92.43200 93.52700 122.54500 1.000 15.03998 73 PRO B C 1
ATOM 4278 O O . PRO B 1 73 ? 92.18500 93.26000 121.36500 1.000 15.03998 73 PRO B O 1
ATOM 4289 N N . LEU B 1 74 ? 93.43900 94.32700 122.89800 1.000 14.73577 74 LEU B N 1
ATOM 4290 C CA . LEU B 1 74 ? 94.34700 94.87200 121.89300 1.000 14.73577 74 LEU B CA 1
ATOM 4291 C C . LEU B 1 74 ? 95.09700 93.77200 121.15300 1.000 14.73577 74 LEU B C 1
ATOM 4292 O O . LEU B 1 74 ? 95.30000 93.86400 119.93900 1.000 14.73577 74 LEU B O 1
ATOM 4308 N N . ARG B 1 75 ? 95.51500 92.72300 121.86200 1.000 14.91747 75 ARG B N 1
ATOM 4309 C CA . ARG B 1 75 ? 96.19600 91.61400 121.20100 1.000 14.91747 75 ARG B CA 1
ATOM 4310 C C . ARG B 1 75 ? 95.21700 90.76900 120.38900 1.000 14.91747 75 ARG B C 1
ATOM 4311 O O . ARG B 1 75 ? 95.56200 90.28600 119.30600 1.000 14.91747 75 ARG B O 1
ATOM 4332 N N . PHE B 1 76 ? 93.99400 90.58500 120.89200 1.000 14.18270 76 PHE B N 1
ATOM 4333 C CA . PHE B 1 76 ? 92.97300 89.83800 120.16000 1.000 14.18270 76 PHE B CA 1
ATOM 4334 C C . PHE B 1 76 ? 92.63000 90.50900 118.83200 1.000 14.18270 76 PHE B C 1
ATOM 4335 O O . PHE B 1 76 ? 92.55000 89.84500 117.79500 1.000 14.18270 76 PHE B O 1
ATOM 4352 N N . TRP B 1 77 ? 92.42300 91.82800 118.84300 1.000 12.73607 77 TRP B N 1
ATOM 4353 C CA . TRP B 1 77 ? 91.98800 92.52500 117.63700 1.000 12.73607 77 TRP B CA 1
ATOM 4354 C C . TRP B 1 77 ? 93.09400 92.62100 116.59000 1.000 12.73607 77 TRP B C 1
ATOM 4355 O O . TRP B 1 77 ? 92.80300 92.59900 115.39200 1.000 12.73607 77 TRP B O 1
ATOM 4376 N N . VAL B 1 78 ? 94.35600 92.72200 117.00800 1.000 13.10745 78 VAL B N 1
ATOM 4377 C CA . VAL B 1 78 ? 95.45900 92.73800 116.04900 1.000 13.10745 78 VAL B CA 1
ATOM 4378 C C . VAL B 1 78 ? 95.54900 91.40200 115.32000 1.000 13.10745 78 VAL B C 1
ATOM 4379 O O . VAL B 1 78 ? 95.79500 91.35600 114.11100 1.000 13.10745 78 VAL B O 1
ATOM 4392 N N . PHE B 1 79 ? 95.36300 90.29700 116.04100 1.000 16.08015 79 PHE B N 1
ATOM 4393 C CA . PHE B 1 79 ? 95.37000 88.98500 115.40800 1.000 16.08015 79 PHE B CA 1
ATOM 4394 C C . PHE B 1 79 ? 94.21900 88.83200 114.42000 1.000 16.08015 79 PHE B C 1
ATOM 4395 O O . PHE B 1 79 ? 94.39400 88.24100 113.35200 1.000 16.08015 79 PHE B O 1
ATOM 4412 N N . GLN B 1 80 ? 93.04300 89.37500 114.74500 1.000 14.62309 80 GLN B N 1
ATOM 4413 C CA . GLN B 1 80 ? 91.89700 89.24200 113.85000 1.000 14.62309 80 GLN B CA 1
ATOM 4414 C C . GLN B 1 80 ? 92.12500 89.97300 112.52900 1.000 14.62309 80 GLN B C 1
ATOM 4415 O O . GLN B 1 80 ? 91.79300 89.44000 111.46500 1.000 14.62309 80 GLN B O 1
ATOM 4429 N N . VAL B 1 81 ? 92.69000 91.18100 112.56300 1.000 13.48836 81 VAL B N 1
ATOM 4430 C CA . VAL B 1 81 ? 92.82200 91.93900 111.32300 1.000 13.48836 81 VAL B CA 1
ATOM 4431 C C . VAL B 1 81 ? 93.94500 91.39800 110.43500 1.000 13.48836 81 VAL B C 1
ATOM 4432 O O . VAL B 1 81 ? 93.84400 91.48300 109.20700 1.000 13.48836 81 VAL B O 1
ATOM 4445 N N . ILE B 1 82 ? 95.00900 90.81800 111.00200 1.000 14.10541 82 ILE B N 1
ATOM 4446 C CA . ILE B 1 82 ? 96.06900 90.27300 110.15200 1.000 14.10541 82 ILE B CA 1
ATOM 4447 C C . ILE B 1 82 ? 95.68400 88.89600 109.60400 1.000 14.10541 82 ILE B C 1
ATOM 4448 O O . ILE B 1 82 ? 96.07400 88.54600 108.48800 1.000 14.10541 82 ILE B O 1
ATOM 4464 N N . LEU B 1 83 ? 94.90700 88.10700 110.34900 1.000 15.05950 83 LEU B N 1
ATOM 4465 C CA . LEU B 1 83 ? 94.45500 86.81500 109.83600 1.000 15.05950 83 LEU B CA 1
ATOM 4466 C C . LEU B 1 83 ? 93.44100 86.97800 108.70900 1.000 15.05950 83 LEU B C 1
ATOM 4467 O O . LEU B 1 83 ? 93.46000 86.21600 107.73700 1.000 15.05950 83 LEU B O 1
ATOM 4483 N N . VAL B 1 84 ? 92.54200 87.95800 108.82400 1.000 15.36650 84 VAL B N 1
ATOM 4484 C CA . VAL B 1 84 ? 91.52100 88.18100 107.80500 1.000 15.36650 84 VAL B CA 1
ATOM 4485 C C . VAL B 1 84 ? 92.12900 88.74100 106.52200 1.000 15.36650 84 VAL B C 1
ATOM 4486 O O . VAL B 1 84 ? 91.54400 88.58700 105.44500 1.000 15.36650 84 VAL B O 1
ATOM 4499 N N . ALA B 1 85 ? 93.30000 89.36900 106.60300 1.000 14.15309 85 ALA B N 1
ATOM 4500 C CA . ALA B 1 85 ? 93.99700 89.88500 105.43400 1.000 14.15309 85 ALA B CA 1
ATOM 4501 C C . ALA B 1 85 ? 94.78400 88.82800 104.65900 1.000 14.15309 85 ALA B C 1
ATOM 4502 O O . ALA B 1 85 ? 95.25500 89.12700 103.55900 1.000 14.15309 85 ALA B O 1
ATOM 4509 N N . VAL B 1 86 ? 94.93700 87.61400 105.18300 1.000 14.28845 86 VAL B N 1
ATOM 4510 C CA . VAL B 1 86 ? 95.74700 86.57800 104.53800 1.000 14.28845 86 VAL B CA 1
ATOM 4511 C C . VAL B 1 86 ? 95.08300 86.06000 103.26200 1.000 14.28845 86 VAL B C 1
ATOM 4512 O O . VAL B 1 86 ? 95.77600 85.92500 102.24500 1.000 14.28845 86 VAL B O 1
ATOM 4525 N N . PRO B 1 87 ? 93.78200 85.74000 103.24100 1.000 15.86709 87 PRO B N 1
ATOM 4526 C CA . PRO B 1 87 ? 93.17700 85.32400 101.96500 1.000 15.86709 87 PRO B CA 1
ATOM 4527 C C . PRO B 1 87 ? 93.20700 86.39300 100.88500 1.000 15.86709 87 PRO B C 1
ATOM 4528 O O . PRO B 1 87 ? 93.34500 86.05500 99.70500 1.000 15.86709 87 PRO B O 1
ATOM 4539 N N . SER B 1 88 ? 93.08600 87.67200 101.24500 1.000 16.32052 88 SER B N 1
ATOM 4540 C CA . SER B 1 88 ? 93.10600 88.72800 100.24000 1.000 16.32052 88 SER B CA 1
ATOM 4541 C C . SER B 1 88 ? 94.49500 88.93300 99.65000 1.000 16.32052 88 SER B C 1
ATOM 4542 O O . SER B 1 88 ? 94.61600 89.27700 98.47000 1.000 16.32052 88 SER B O 1
ATOM 4550 N N . ALA B 1 89 ? 95.54800 88.73600 100.44400 1.000 15.62669 89 ALA B N 1
ATOM 4551 C CA . ALA B 1 89 ? 96.90200 88.88700 99.93000 1.000 15.62669 89 ALA B CA 1
ATOM 4552 C C . ALA B 1 89 ? 97.29000 87.73800 99.01000 1.000 15.62669 89 ALA B C 1
ATOM 4553 O O . ALA B 1 89 ? 98.02800 87.94600 98.04200 1.000 15.62669 89 ALA B O 1
ATOM 4560 N N . LEU B 1 90 ? 96.80600 86.52800 99.28600 1.000 16.36765 90 LEU B N 1
ATOM 4561 C CA . LEU B 1 90 ? 97.03500 85.41200 98.37700 1.000 16.36765 90 LEU B CA 1
ATOM 4562 C C . LEU B 1 90 ? 96.32200 85.62300 97.04700 1.000 16.36765 90 LEU B C 1
ATOM 4563 O O . LEU B 1 90 ? 96.86900 85.29600 95.98900 1.000 16.36765 90 LEU B O 1
ATOM 4579 N N . TYR B 1 91 ? 95.10400 86.16900 97.07800 1.000 20.04960 91 TYR B N 1
ATOM 4580 C CA . TYR B 1 91 ? 94.35200 86.39500 95.84800 1.000 20.04960 91 TYR B CA 1
ATOM 4581 C C . TYR B 1 91 ? 94.97500 87.49400 94.99600 1.000 20.04960 91 TYR B C 1
ATOM 4582 O O . TYR B 1 91 ? 95.03500 87.37000 93.76900 1.000 20.04960 91 TYR B O 1
ATOM 4600 N N . MET B 1 92 ? 95.44200 88.57700 95.61700 1.000 21.78316 92 MET B N 1
ATOM 4601 C CA . MET B 1 92 ? 96.03000 89.66500 94.84500 1.000 21.78316 92 MET B CA 1
ATOM 4602 C C . MET B 1 92 ? 97.38100 89.27800 94.24700 1.000 21.78316 92 MET B C 1
ATOM 4603 O O . MET B 1 92 ? 97.73800 89.77200 93.17400 1.000 21.78316 92 MET B O 1
ATOM 4617 N N . GLY B 1 93 ? 98.14400 88.41300 94.91700 1.000 21.59536 93 GLY B N 1
ATOM 4618 C CA . GLY B 1 93 ? 99.37000 87.90700 94.32500 1.000 21.59536 93 GLY B CA 1
ATOM 4619 C C . GLY B 1 93 ? 99.12100 86.94700 93.17800 1.000 21.59536 93 GLY B C 1
ATOM 4620 O O . GLY B 1 93 ? 99.84400 86.95900 92.18100 1.000 21.59536 93 GLY B O 1
ATOM 4624 N N . PHE B 1 94 ? 98.09700 86.10400 93.30600 1.000 22.90213 94 PHE B N 1
ATOM 4625 C CA . PHE B 1 94 ? 97.70400 85.21100 92.22100 1.000 22.90213 94 PHE B CA 1
ATOM 4626 C C . PHE B 1 94 ? 97.27400 85.99400 90.98600 1.000 22.90213 94 PHE B C 1
ATOM 4627 O O . PHE B 1 94 ? 97.53100 85.57200 89.85400 1.000 22.90213 94 PHE B O 1
ATOM 4644 N N . THR B 1 95 ? 96.63300 87.14600 91.18500 1.000 26.34378 95 THR B N 1
ATOM 4645 C CA . THR B 1 95 ? 96.17500 87.96100 90.06600 1.000 26.34378 95 THR B CA 1
ATOM 4646 C C . THR B 1 95 ? 97.33300 88.68800 89.38800 1.000 26.34378 95 THR B C 1
ATOM 4647 O O . THR B 1 95 ? 97.33600 88.84600 88.16400 1.000 26.34378 95 THR B O 1
ATOM 4658 N N . LEU B 1 96 ? 98.32300 89.13500 90.16400 1.000 29.63908 96 LEU B N 1
ATOM 4659 C CA . LEU B 1 96 ? 99.46700 89.84000 89.59300 1.000 29.63908 96 LEU B CA 1
ATOM 4660 C C . LEU B 1 96 ? 100.27100 88.93800 88.66000 1.000 29.63908 96 LEU B C 1
ATOM 4661 O O . LEU B 1 96 ? 100.64300 89.34900 87.55600 1.000 29.63908 96 LEU B O 1
ATOM 4677 N N . TYR B 1 97 ? 100.56000 87.70700 89.08700 1.000 27.96190 97 TYR B N 1
ATOM 4678 C CA . TYR B 1 97 ? 101.34400 86.81000 88.24500 1.000 27.96190 97 TYR B CA 1
ATOM 4679 C C . TYR B 1 97 ? 100.55200 86.34300 87.03000 1.000 27.96190 97 TYR B C 1
ATOM 4680 O O . TYR B 1 97 ? 101.14400 86.02000 85.99700 1.000 27.96190 97 TYR B O 1
ATOM 4698 N N . HIS B 1 98 ? 99.22200 86.31500 87.12100 1.000 32.11161 98 HIS B N 1
ATOM 4699 C CA . HIS B 1 98 ? 98.40100 86.00200 85.95600 1.000 32.11161 98 HIS B CA 1
ATOM 4700 C C . HIS B 1 98 ? 98.51500 87.08500 84.89200 1.000 32.11161 98 HIS B C 1
ATOM 4701 O O . HIS B 1 98 ? 98.59700 86.78400 83.69700 1.000 32.11161 98 HIS B O 1
ATOM 4715 N N . VAL B 1 99 ? 98.52900 88.35100 85.30800 1.000 35.45551 99 VAL B N 1
ATOM 4716 C CA . VAL B 1 99 ? 98.62200 89.45800 84.36600 1.000 35.45551 99 VAL B CA 1
ATOM 4717 C C . VAL B 1 99 ? 100.01600 89.54500 83.75500 1.000 35.45551 99 VAL B C 1
ATOM 4718 O O . VAL B 1 99 ? 100.16600 89.95300 82.59900 1.000 35.45551 99 VAL B O 1
ATOM 4731 N N . ILE B 1 100 ? 101.05500 89.17500 84.50700 1.000 36.58280 100 ILE B N 1
ATOM 4732 C CA . ILE B 1 100 ? 102.41800 89.23500 83.98700 1.000 36.58280 100 ILE B CA 1
ATOM 4733 C C . ILE B 1 100 ? 102.63700 88.15100 82.93800 1.000 36.58280 100 ILE B C 1
ATOM 4734 O O . ILE B 1 100 ? 103.15800 88.41500 81.85000 1.000 36.58280 100 ILE B O 1
ATOM 4750 N N . TRP B 1 101 ? 102.23700 86.92100 83.24100 1.000 38.63566 101 TRP B N 1
ATOM 4751 C CA . TRP B 1 101 ? 102.42800 85.79700 82.33500 1.000 38.63566 101 TRP B CA 1
ATOM 4752 C C . TRP B 1 101 ? 101.39800 85.74300 81.20400 1.000 38.63566 101 TRP B C 1
ATOM 4753 O O . TRP B 1 101 ? 101.35600 84.74000 80.48400 1.000 38.63566 101 TRP B O 1
ATOM 4774 N N . HIS B 1 102 ? 100.57900 86.78300 81.03300 1.000 42.76487 102 HIS B N 1
ATOM 4775 C CA . HIS B 1 102 ? 99.71100 86.93900 79.87100 1.000 42.76487 102 HIS B CA 1
ATOM 4776 C C . HIS B 1 102 ? 99.92900 88.25700 79.14000 1.000 42.76487 102 HIS B C 1
ATOM 4777 O O . HIS B 1 102 ? 99.26700 88.50200 78.12700 1.000 42.76487 102 HIS B O 1
ATOM 4791 N N . TRP B 1 103 ? 100.83300 89.11100 79.62200 1.000 46.98120 103 TRP B N 1
ATOM 4792 C CA . TRP B 1 103 ? 101.21400 90.31800 78.89700 1.000 46.98120 103 TRP B CA 1
ATOM 4793 C C . TRP B 1 103 ? 102.19200 89.99200 77.77700 1.000 46.98120 103 TRP B C 1
ATOM 4794 O O . TRP B 1 103 ? 102.01700 90.43900 76.63900 1.000 46.98120 103 TRP B O 1
ATOM 4815 N N . GLU B 1 104 ? 103.23800 89.22500 78.09300 1.000 49.44552 104 GLU B N 1
ATOM 4816 C CA . GLU B 1 104 ? 104.23100 88.87400 77.07800 1.000 49.44552 104 GLU B CA 1
ATOM 4817 C C . GLU B 1 104 ? 103.59300 88.08900 75.94100 1.000 49.44552 104 GLU B C 1
ATOM 4818 O O . GLU B 1 104 ? 104.02100 88.20600 74.78700 1.000 49.44552 104 GLU B O 1
ATOM 4830 N N . LEU B 1 105 ? 102.57100 87.29000 76.24600 1.000 50.59583 105 LEU B N 1
ATOM 4831 C CA . LEU B 1 105 ? 101.86900 86.53500 75.21500 1.000 50.59583 105 LEU B CA 1
ATOM 4832 C C . LEU B 1 105 ? 101.10700 87.46900 74.28100 1.000 50.59583 105 LEU B C 1
ATOM 4833 O O . LEU B 1 105 ? 101.38400 87.52500 73.07700 1.000 50.59583 105 LEU B O 1
ATOM 4849 N N . SER B 1 106 ? 100.14200 88.21700 74.82500 1.000 52.71573 106 SER B N 1
ATOM 4850 C CA . SER B 1 106 ? 99.32800 89.15400 74.05800 1.000 52.71573 106 SER B CA 1
ATOM 4851 C C . SER B 1 106 ? 99.64000 90.60400 74.40600 1.000 52.71573 106 SER B C 1
ATOM 4852 O O . SER B 1 106 ? 99.99500 91.38800 73.52100 1.000 52.71573 106 SER B O 1
ATOM 4860 N N . GLY B 1 107 ? 99.53400 90.97800 75.67700 1.000 51.49138 107 GLY B N 1
ATOM 4861 C CA . GLY B 1 107 ? 99.82700 92.33400 76.11100 1.000 51.49138 107 GLY B CA 1
ATOM 4862 C C . GLY B 1 107 ? 98.96300 93.38800 75.45100 1.000 51.49138 107 GLY B C 1
ATOM 4863 O O . GLY B 1 107 ? 99.44700 94.46200 75.09600 1.000 51.49138 107 GLY B O 1
ATOM 4867 N N . GLY B 1 127 ? 89.58100 82.75600 79.04100 1.000 43.27393 127 GLY B N 1
ATOM 4868 C CA . GLY B 1 127 ? 88.71300 81.59300 79.01200 1.000 43.27393 127 GLY B CA 1
ATOM 4869 C C . GLY B 1 127 ? 89.01000 80.61800 80.13100 1.000 43.27393 127 GLY B C 1
ATOM 4870 O O . GLY B 1 127 ? 88.45000 80.71600 81.22200 1.000 43.27393 127 GLY B O 1
ATOM 4873 N N . ALA B 1 128 ? 89.90200 79.66600 79.85100 1.000 42.58477 128 ALA B N 1
ATOM 4874 C CA . ALA B 1 128 ? 90.30700 78.70300 80.86800 1.000 42.58477 128 ALA B CA 1
ATOM 4875 C C . ALA B 1 128 ? 90.98800 79.38500 82.04700 1.000 42.58477 128 ALA B C 1
ATOM 4876 O O . ALA B 1 128 ? 90.90300 78.89500 83.17900 1.000 42.58477 128 ALA B O 1
ATOM 4883 N N . GLY B 1 129 ? 91.66300 80.50700 81.80400 1.000 39.65750 129 GLY B N 1
ATOM 4884 C CA . GLY B 1 129 ? 92.31400 81.25600 82.86000 1.000 39.65750 129 GLY B CA 1
ATOM 4885 C C . GLY B 1 129 ? 91.42600 82.32200 83.46600 1.000 39.65750 129 GLY B C 1
ATOM 4886 O O . GLY B 1 129 ? 91.64200 82.74000 84.60700 1.000 39.65750 129 GLY B O 1
ATOM 4890 N N . SER B 1 130 ? 90.42400 82.77600 82.71200 1.000 38.66567 130 SER B N 1
ATOM 4891 C CA . SER B 1 130 ? 89.42000 83.66600 83.28100 1.000 38.66567 130 SER B CA 1
ATOM 4892 C C . SER B 1 130 ? 88.52200 82.93600 84.27000 1.000 38.66567 130 SER B C 1
ATOM 4893 O O . SER B 1 130 ? 88.01100 83.55200 85.21300 1.000 38.66567 130 SER B O 1
ATOM 4901 N N . LEU B 1 131 ? 88.31600 81.63300 84.07200 1.000 36.50811 131 LEU B N 1
ATOM 4902 C CA . LEU B 1 131 ? 87.50800 80.84000 84.98700 1.000 36.50811 131 LEU B CA 1
ATOM 4903 C C . LEU B 1 131 ? 88.29400 80.38500 86.20900 1.000 36.50811 131 LEU B C 1
ATOM 4904 O O . LEU B 1 131 ? 87.68700 79.97100 87.19900 1.000 36.50811 131 LEU B O 1
ATOM 4920 N N . ARG B 1 132 ? 89.62600 80.45100 86.15700 1.000 35.07454 132 ARG B N 1
ATOM 4921 C CA . ARG B 1 132 ? 90.45200 80.15700 87.32200 1.000 35.07454 132 ARG B CA 1
ATOM 4922 C C . ARG B 1 132 ? 90.46000 81.32200 88.30300 1.000 35.07454 132 ARG B C 1
ATOM 4923 O O . ARG B 1 132 ? 90.57300 81.11000 89.51400 1.000 35.07454 132 ARG B O 1
ATOM 4944 N N . LEU B 1 133 ? 90.35400 82.55100 87.79400 1.000 30.41171 133 LEU B N 1
ATOM 4945 C CA . LEU B 1 133 ? 90.31900 83.73200 88.64400 1.000 30.41171 133 LEU B CA 1
ATOM 4946 C C . LEU B 1 133 ? 88.98800 83.87400 89.37300 1.000 30.41171 133 LEU B C 1
ATOM 4947 O O . LEU B 1 133 ? 88.93900 84.48000 90.44800 1.000 30.41171 133 LEU B O 1
ATOM 4963 N N . LEU B 1 134 ? 87.90300 83.33300 88.81100 1.000 29.29125 134 LEU B N 1
ATOM 4964 C CA . LEU B 1 134 ? 86.60700 83.39000 89.48100 1.000 29.29125 134 LEU B CA 1
ATOM 4965 C C . LEU B 1 134 ? 86.53900 82.40400 90.63800 1.000 29.29125 134 LEU B C 1
ATOM 4966 O O . LEU B 1 134 ? 85.98200 82.71900 91.69500 1.000 29.29125 134 LEU B O 1
ATOM 4982 N N . TRP B 1 135 ? 87.08600 81.20400 90.45300 1.000 29.71840 135 TRP B N 1
ATOM 4983 C CA . TRP B 1 135 ? 87.09200 80.21400 91.52000 1.000 29.71840 135 TRP B CA 1
ATOM 4984 C C . TRP B 1 135 ? 87.97800 80.64700 92.68100 1.000 29.71840 135 TRP B C 1
ATOM 4985 O O . TRP B 1 135 ? 87.68700 80.31800 93.83400 1.000 29.71840 135 TRP B O 1
ATOM 5006 N N . ALA B 1 136 ? 89.05900 81.37500 92.40000 1.000 23.77353 136 ALA B N 1
ATOM 5007 C CA . ALA B 1 136 ? 89.90900 81.90000 93.46000 1.000 23.77353 136 ALA B CA 1
ATOM 5008 C C . ALA B 1 136 ? 89.22700 83.02200 94.23200 1.000 23.77353 136 ALA B C 1
ATOM 5009 O O . ALA B 1 136 ? 89.47000 83.18100 95.43100 1.000 23.77353 136 ALA B O 1
ATOM 5016 N N . TYR B 1 137 ? 88.37700 83.80500 93.56500 1.000 23.01749 137 TYR B N 1
ATOM 5017 C CA . TYR B 1 137 ? 87.65700 84.88300 94.23300 1.000 23.01749 137 TYR B CA 1
ATOM 5018 C C . TYR B 1 137 ? 86.58600 84.33800 95.16900 1.000 23.01749 137 TYR B C 1
ATOM 5019 O O . TYR B 1 137 ? 86.37100 84.88100 96.25800 1.000 23.01749 137 TYR B O 1
ATOM 5037 N N . VAL B 1 138 ? 85.90300 83.26900 94.76200 1.000 24.05454 138 VAL B N 1
ATOM 5038 C CA . VAL B 1 138 ? 84.88700 82.64700 95.60500 1.000 24.05454 138 VAL B CA 1
ATOM 5039 C C . VAL B 1 138 ? 85.52200 81.96500 96.81100 1.000 24.05454 138 VAL B C 1
ATOM 5040 O O . VAL B 1 138 ? 84.91800 81.90900 97.88800 1.000 24.05454 138 VAL B O 1
ATOM 5053 N N . ALA B 1 139 ? 86.74000 81.44600 96.66200 1.000 20.83914 139 ALA B N 1
ATOM 5054 C CA . ALA B 1 139 ? 87.37900 80.70700 97.74400 1.000 20.83914 139 ALA B CA 1
ATOM 5055 C C . ALA B 1 139 ? 87.86400 81.62300 98.86300 1.000 20.83914 139 ALA B C 1
ATOM 5056 O O . ALA B 1 139 ? 87.80300 81.24900 100.03800 1.000 20.83914 139 ALA B O 1
ATOM 5063 N N . GLN B 1 140 ? 88.35400 82.81800 98.53100 1.000 19.27367 140 GLN B N 1
ATOM 5064 C CA . GLN B 1 140 ? 88.81600 83.72800 99.57400 1.000 19.27367 140 GLN B CA 1
ATOM 5065 C C . GLN B 1 140 ? 87.66700 84.41500 100.30400 1.000 19.27367 140 GLN B C 1
ATOM 5066 O O . GLN B 1 140 ? 87.81400 84.75400 101.48100 1.000 19.27367 140 GLN B O 1
ATOM 5080 N N . LEU B 1 141 ? 86.52600 84.62700 99.64400 1.000 20.77046 141 LEU B N 1
ATOM 5081 C CA . LEU B 1 141 ? 85.35300 85.13400 100.35000 1.000 20.77046 141 LEU B CA 1
ATOM 5082 C C . LEU B 1 141 ? 84.81500 84.10300 101.33300 1.000 20.77046 141 LEU B C 1
ATOM 5083 O O . LEU B 1 141 ? 84.41400 84.45100 102.44800 1.000 20.77046 141 LEU B O 1
ATOM 5099 N N . GLY B 1 142 ? 84.79800 82.83000 100.93500 1.000 19.05265 142 GLY B N 1
ATOM 5100 C CA . GLY B 1 142 ? 84.32800 81.78700 101.82900 1.000 19.05265 142 GLY B CA 1
ATOM 5101 C C . GLY B 1 142 ? 85.22400 81.59300 103.03500 1.000 19.05265 142 GLY B C 1
ATOM 5102 O O . GLY B 1 142 ? 84.74500 81.32200 104.13700 1.000 19.05265 142 GLY B O 1
ATOM 5106 N N . ALA B 1 143 ? 86.53500 81.71700 102.84200 1.000 17.59150 143 ALA B N 1
ATOM 5107 C CA . ALA B 1 143 ? 87.46500 81.62800 103.96000 1.000 17.59150 143 ALA B CA 1
ATOM 5108 C C . ALA B 1 143 ? 87.32300 82.81800 104.90200 1.000 17.59150 143 ALA B C 1
ATOM 5109 O O . ALA B 1 143 ? 87.40100 82.65900 106.12400 1.000 17.59150 143 ALA B O 1
ATOM 5116 N N . ARG B 1 144 ? 87.12300 84.01600 104.35300 1.000 18.04676 144 ARG B N 1
ATOM 5117 C CA . ARG B 1 144 ? 86.90400 85.19500 105.18300 1.000 18.04676 144 ARG B CA 1
ATOM 5118 C C . ARG B 1 144 ? 85.59300 85.11900 105.95700 1.000 18.04676 144 ARG B C 1
ATOM 5119 O O . ARG B 1 144 ? 85.51100 85.63700 107.07400 1.000 18.04676 144 ARG B O 1
ATOM 5140 N N . LEU B 1 145 ? 84.56500 84.48200 105.39300 1.000 19.56494 145 LEU B N 1
ATOM 5141 C CA . LEU B 1 145 ? 83.30500 84.32800 106.11300 1.000 19.56494 145 LEU B CA 1
ATOM 5142 C C . LEU B 1 145 ? 83.47100 83.42100 107.32600 1.000 19.56494 145 LEU B C 1
ATOM 5143 O O . LEU B 1 145 ? 82.86000 83.65800 108.37200 1.000 19.56494 145 LEU B O 1
ATOM 5159 N N . VAL B 1 146 ? 84.29700 82.38200 107.20600 1.000 18.53892 146 VAL B N 1
ATOM 5160 C CA . VAL B 1 146 ? 84.50800 81.45100 108.30900 1.000 18.53892 146 VAL B CA 1
ATOM 5161 C C . VAL B 1 146 ? 85.38500 82.07900 109.38600 1.000 18.53892 146 VAL B C 1
ATOM 5162 O O . VAL B 1 146 ? 85.13100 81.91500 110.58300 1.000 18.53892 146 VAL B O 1
ATOM 5175 N N . LEU B 1 147 ? 86.43000 82.80300 108.98400 1.000 17.29152 147 LEU B N 1
ATOM 5176 C CA . LEU B 1 147 ? 87.32300 83.42100 109.95800 1.000 17.29152 147 LEU B CA 1
ATOM 5177 C C . LEU B 1 147 ? 86.64100 84.56700 110.69900 1.000 17.29152 147 LEU B C 1
ATOM 5178 O O . LEU B 1 147 ? 86.82700 84.72400 111.91000 1.000 17.29152 147 LEU B O 1
ATOM 5194 N N . GLU B 1 148 ? 85.84600 85.37300 109.99300 1.000 18.67311 148 GLU B N 1
ATOM 5195 C CA . GLU B 1 148 ? 85.15400 86.49000 110.63000 1.000 18.67311 148 GLU B CA 1
ATOM 5196 C C . GLU B 1 148 ? 84.08800 86.00100 111.60500 1.000 18.67311 148 GLU B C 1
ATOM 5197 O O . GLU B 1 148 ? 83.89500 86.59800 112.66900 1.000 18.67311 148 GLU B O 1
ATOM 5209 N N . GLY B 1 149 ? 83.38500 84.92200 111.26100 1.000 18.12188 149 GLY B N 1
ATOM 5210 C CA . GLY B 1 149 ? 82.35700 84.40200 112.14800 1.000 18.12188 149 GLY B CA 1
ATOM 5211 C C . GLY B 1 149 ? 82.91400 83.78700 113.41600 1.000 18.12188 149 GLY B C 1
ATOM 5212 O O . GLY B 1 149 ? 82.32600 83.92500 114.49100 1.000 18.12188 149 GLY B O 1
ATOM 5216 N N . ALA B 1 150 ? 84.04500 83.09000 113.31000 1.000 17.69146 150 ALA B N 1
ATOM 5217 C CA . ALA B 1 150 ? 84.67800 82.51400 114.49100 1.000 17.69146 150 ALA B CA 1
ATOM 5218 C C . ALA B 1 150 ? 85.22000 83.58500 115.43000 1.000 17.69146 150 ALA B C 1
ATOM 5219 O O . ALA B 1 150 ? 85.21900 83.39000 116.64900 1.000 17.69146 150 ALA B O 1
ATOM 5226 N N . ALA B 1 151 ? 85.68300 84.71300 114.88900 1.000 16.80125 151 ALA B N 1
ATOM 5227 C CA . ALA B 1 151 ? 86.22200 85.77600 115.72800 1.000 16.80125 151 ALA B CA 1
ATOM 5228 C C . ALA B 1 151 ? 85.13300 86.44700 116.55800 1.000 16.80125 151 ALA B C 1
ATOM 5229 O O . ALA B 1 151 ? 85.34800 86.75400 117.73400 1.000 16.80125 151 ALA B O 1
ATOM 5236 N N . LEU B 1 152 ? 83.96300 86.69200 115.96200 1.000 17.07276 152 LEU B N 1
ATOM 5237 C CA . LEU B 1 152 ? 82.86000 87.29900 116.70000 1.000 17.07276 152 LEU B CA 1
ATOM 5238 C C . LEU B 1 152 ? 82.40300 86.40900 117.85000 1.000 17.07276 152 LEU B C 1
ATOM 5239 O O . LEU B 1 152 ? 82.11500 86.90100 118.94600 1.000 17.07276 152 LEU B O 1
ATOM 5255 N N . GLY B 1 153 ? 82.31900 85.09900 117.61700 1.000 18.50399 153 GLY B N 1
ATOM 5256 C CA . GLY B 1 153 ? 81.92800 84.18900 118.68000 1.000 18.50399 153 GLY B CA 1
ATOM 5257 C C . GLY B 1 153 ? 82.93400 84.12000 119.81200 1.000 18.50399 153 GLY B C 1
ATOM 5258 O O . GLY B 1 153 ? 82.55600 84.01000 120.98000 1.000 18.50399 153 GLY B O 1
ATOM 5262 N N . LEU B 1 154 ? 84.22400 84.18200 119.48600 1.000 18.98341 154 LEU B N 1
ATOM 5263 C CA . LEU B 1 154 ? 85.25300 84.17000 120.52200 1.000 18.98341 154 LEU B CA 1
ATOM 5264 C C . LEU B 1 154 ? 85.26400 85.47200 121.31300 1.000 18.98341 154 LEU B C 1
ATOM 5265 O O . LEU B 1 154 ? 85.50000 85.46000 122.52500 1.000 18.98341 154 LEU B O 1
ATOM 5281 N N . GLN B 1 155 ? 85.02700 86.60300 120.64500 1.000 16.67018 155 GLN B N 1
ATOM 5282 C CA . GLN B 1 155 ? 84.97700 87.88900 121.33300 1.000 16.67018 155 GLN B CA 1
ATOM 5283 C C . GLN B 1 155 ? 83.86700 87.91500 122.38000 1.000 16.67018 155 GLN B C 1
ATOM 5284 O O . GLN B 1 155 ? 84.07000 88.40200 123.49600 1.000 16.67018 155 GLN B O 1
ATOM 5298 N N . TYR B 1 156 ? 82.68500 87.39400 122.04000 1.000 18.95542 156 TYR B N 1
ATOM 5299 C CA . TYR B 1 156 ? 81.59300 87.32600 123.00700 1.000 18.95542 156 TYR B CA 1
ATOM 5300 C C . TYR B 1 156 ? 81.90600 86.35600 124.14000 1.000 18.95542 156 TYR B C 1
ATOM 5301 O O . TYR B 1 156 ? 81.52500 86.59300 125.29000 1.000 18.95542 156 TYR B O 1
ATOM 5319 N N . HIS B 1 157 ? 82.60100 85.26200 123.83700 1.000 21.02832 157 HIS B N 1
ATOM 5320 C CA . HIS B 1 157 ? 82.93200 84.27600 124.85800 1.000 21.02832 157 HIS B CA 1
ATOM 5321 C C . HIS B 1 157 ? 84.01000 84.77700 125.81100 1.000 21.02832 157 HIS B C 1
ATOM 5322 O O . HIS B 1 157 ? 83.98800 84.43400 126.99800 1.000 21.02832 157 HIS B O 1
ATOM 5336 N N . LEU B 1 158 ? 84.94300 85.59600 125.32600 1.000 19.01199 158 LEU B N 1
ATOM 5337 C CA . LEU B 1 158 ? 86.03600 86.07300 126.16500 1.000 19.01199 158 LEU B CA 1
ATOM 5338 C C . LEU B 1 158 ? 85.65000 87.30200 126.97900 1.000 19.01199 158 LEU B C 1
ATOM 5339 O O . LEU B 1 158 ? 86.04600 87.41400 128.14300 1.000 19.01199 158 LEU B O 1
ATOM 5355 N N . TYR B 1 159 ? 84.87600 88.22500 126.39800 1.000 16.55710 159 TYR B N 1
ATOM 5356 C CA . TYR B 1 159 ? 84.66200 89.54400 126.97900 1.000 16.55710 159 TYR B CA 1
ATOM 5357 C C . TYR B 1 159 ? 83.20600 89.90100 127.23600 1.000 16.55710 159 TYR B C 1
ATOM 5358 O O . TYR B 1 159 ? 82.95000 90.75800 128.08600 1.000 16.55710 159 TYR B O 1
ATOM 5376 N N . GLY B 1 160 ? 82.25500 89.28600 126.54200 1.000 18.71490 160 GLY B N 1
ATOM 5377 C CA . GLY B 1 160 ? 80.86400 89.65600 126.70100 1.000 18.71490 160 GLY B CA 1
ATOM 5378 C C . GLY B 1 160 ? 80.52200 90.95300 125.98600 1.000 18.71490 160 GLY B C 1
ATOM 5379 O O . GLY B 1 160 ? 81.05900 91.26900 124.92400 1.000 18.71490 160 GLY B O 1
ATOM 5383 N N . PHE B 1 161 ? 79.60400 91.71000 126.59200 1.000 19.08018 161 PHE B N 1
ATOM 5384 C CA . PHE B 1 161 ? 79.18200 93.00800 126.08200 1.000 19.08018 161 PHE B CA 1
ATOM 5385 C C . PHE B 1 161 ? 79.42300 94.15400 127.05500 1.000 19.08018 161 PHE B C 1
ATOM 5386 O O . PHE B 1 161 ? 79.05800 95.28900 126.73900 1.000 19.08018 161 PHE B O 1
ATOM 5403 N N . GLN B 1 162 ? 80.02800 93.91200 128.21700 1.000 22.76684 162 GLN B N 1
ATOM 5404 C CA . GLN B 1 162 ? 80.32500 95.00600 129.12800 1.000 22.76684 162 GLN B CA 1
ATOM 5405 C C . GLN B 1 162 ? 81.50100 94.66600 130.03400 1.000 22.76684 162 GLN B C 1
ATOM 5406 O O . GLN B 1 162 ? 81.79500 93.50000 130.30400 1.000 22.76684 162 GLN B O 1
ATOM 5420 N N . MET B 1 163 ? 82.16200 95.72800 130.50000 1.000 24.21807 163 MET B N 1
ATOM 5421 C CA . MET B 1 163 ? 83.26800 95.64500 131.44100 1.000 24.21807 163 MET B CA 1
ATOM 5422 C C . MET B 1 163 ? 82.75800 96.03100 132.82200 1.000 24.21807 163 MET B C 1
ATOM 5423 O O . MET B 1 163 ? 82.22300 97.14100 132.96600 1.000 24.21807 163 MET B O 1
ATOM 5437 N N . PRO B 1 164 ? 82.88200 95.19900 133.85500 1.000 26.35020 164 PRO B N 1
ATOM 5438 C CA . PRO B 1 164 ? 82.35000 95.57200 135.16700 1.000 26.35020 164 PRO B CA 1
ATOM 5439 C C . PRO B 1 164 ? 83.26100 96.55200 135.89800 1.000 26.35020 164 PRO B C 1
ATOM 5440 O O . PRO B 1 164 ? 84.37000 96.86300 135.46600 1.000 26.35020 164 PRO B O 1
ATOM 5451 N N . SER B 1 165 ? 82.75900 97.03700 137.03500 1.000 27.67037 165 SER B N 1
ATOM 5452 C CA . SER B 1 165 ? 83.48200 97.98400 137.87300 1.000 27.67037 165 SER B CA 1
ATOM 5453 C C . SER B 1 165 ? 84.22200 97.33200 139.03300 1.000 27.67037 165 SER B C 1
ATOM 5454 O O . SER B 1 165 ? 85.13000 97.95700 139.58900 1.000 27.67037 165 SER B O 1
ATOM 5462 N N . SER B 1 166 ? 83.86600 96.10400 139.40800 1.000 31.42319 166 SER B N 1
ATOM 5463 C CA . SER B 1 166 ? 84.55300 95.37800 140.46600 1.000 31.42319 166 SER B CA 1
ATOM 5464 C C . SER B 1 166 ? 84.67000 93.91100 140.08200 1.000 31.42319 166 SER B C 1
ATOM 5465 O O . SER B 1 166 ? 84.09000 93.45300 139.09500 1.000 31.42319 166 SER B O 1
ATOM 5473 N N . PHE B 1 167 ? 85.42700 93.16900 140.89000 1.000 33.38627 167 PHE B N 1
ATOM 5474 C CA . PHE B 1 167 ? 85.75400 91.78100 140.59300 1.000 33.38627 167 PHE B CA 1
ATOM 5475 C C . PHE B 1 167 ? 86.20000 91.10700 141.88200 1.000 33.38627 167 PHE B C 1
ATOM 5476 O O . PHE B 1 167 ? 87.05300 91.64200 142.59500 1.000 33.38627 167 PHE B O 1
ATOM 5493 N N . ALA B 1 168 ? 85.62000 89.94600 142.17400 1.000 37.86070 168 ALA B N 1
ATOM 5494 C CA . ALA B 1 168 ? 85.93300 89.17600 143.37200 1.000 37.86070 168 ALA B CA 1
ATOM 5495 C C . ALA B 1 168 ? 86.85100 88.01100 143.02700 1.000 37.86070 168 ALA B C 1
ATOM 5496 O O . ALA B 1 168 ? 86.64900 87.32400 142.02300 1.000 37.86070 168 ALA B O 1
ATOM 5503 N N . CYS B 1 169 ? 87.85000 87.78800 143.88000 1.000 42.77234 169 CYS B N 1
ATOM 5504 C CA . CYS B 1 169 ? 88.97300 86.90600 143.58500 1.000 42.77234 169 CYS B CA 1
ATOM 5505 C C . CYS B 1 169 ? 89.22600 85.97300 144.76100 1.000 42.77234 169 CYS B C 1
ATOM 5506 O O . CYS B 1 169 ? 89.34400 86.42800 145.90100 1.000 42.77234 169 CYS B O 1
ATOM 5513 N N . ARG B 1 170 ? 89.30900 84.67300 144.47800 1.000 47.67836 170 ARG B N 1
ATOM 5514 C CA . ARG B 1 170 ? 89.66500 83.64700 145.45800 1.000 47.67836 170 ARG B CA 1
ATOM 5515 C C . ARG B 1 170 ? 90.72000 82.70900 144.88200 1.000 47.67836 170 ARG B C 1
ATOM 5516 O O . ARG B 1 170 ? 90.62300 81.48500 144.98700 1.000 47.67836 170 ARG B O 1
ATOM 5537 N N . ARG B 1 171 ? 91.75000 83.27800 144.26200 1.000 40.37252 171 ARG B N 1
ATOM 5538 C CA . ARG B 1 171 ? 92.84200 82.50800 143.68200 1.000 40.37252 171 ARG B CA 1
ATOM 5539 C C . ARG B 1 171 ? 94.02600 82.48300 144.64000 1.000 40.37252 171 ARG B C 1
ATOM 5540 O O . ARG B 1 171 ? 94.31700 83.47400 145.31500 1.000 40.37252 171 ARG B O 1
ATOM 5561 N N . GLU B 1 172 ? 94.69800 81.34000 144.69500 1.000 46.50079 172 GLU B N 1
ATOM 5562 C CA . GLU B 1 172 ? 95.92800 81.21000 145.46400 1.000 46.50079 172 GLU B CA 1
ATOM 5563 C C . GLU B 1 172 ? 97.00500 82.09400 144.83300 1.000 46.50079 172 GLU B C 1
ATOM 5564 O O . GLU B 1 172 ? 97.08000 82.18200 143.60400 1.000 46.50079 172 GLU B O 1
ATOM 5576 N N . PRO B 1 173 ? 97.86300 82.76800 145.63400 1.000 45.21670 173 PRO B N 1
ATOM 5577 C CA . PRO B 1 173 ? 98.16200 82.86300 147.07100 1.000 45.21670 173 PRO B CA 1
ATOM 5578 C C . PRO B 1 173 ? 97.43400 83.97100 147.84000 1.000 45.21670 173 PRO B C 1
ATOM 5579 O O . PRO B 1 173 ? 98.04400 84.66100 148.65800 1.000 45.21670 173 PRO B O 1
ATOM 5590 N N . CYS B 1 174 ? 96.13900 84.12900 147.59700 1.000 46.66675 174 CYS B N 1
ATOM 5591 C CA . CYS B 1 174 ? 95.33400 85.07600 148.35300 1.000 46.66675 174 CYS B CA 1
ATOM 5592 C C . CYS B 1 174 ? 94.69200 84.36000 149.53200 1.000 46.66675 174 CYS B C 1
ATOM 5593 O O . CYS B 1 174 ? 94.21600 83.22800 149.40300 1.000 46.66675 174 CYS B O 1
ATOM 5600 N N . LEU B 1 175 ? 94.67900 85.02800 150.68200 1.000 49.41269 175 LEU B N 1
ATOM 5601 C CA . LEU B 1 175 ? 94.04600 84.51400 151.89000 1.000 49.41269 175 LEU B CA 1
ATOM 5602 C C . LEU B 1 175 ? 92.64300 85.10100 151.97100 1.000 49.41269 175 LEU B C 1
ATOM 5603 O O . LEU B 1 175 ? 92.47800 86.30100 152.21200 1.000 49.41269 175 LEU B O 1
ATOM 5619 N N . GLY B 1 176 ? 91.63600 84.25600 151.76800 1.000 49.63931 176 GLY B N 1
ATOM 5620 C CA . GLY B 1 176 ? 90.26100 84.70700 151.76200 1.000 49.63931 176 GLY B CA 1
ATOM 5621 C C . GLY B 1 176 ? 89.82800 85.20100 150.39800 1.000 49.63931 176 GLY B C 1
ATOM 5622 O O . GLY B 1 176 ? 90.37700 84.78100 149.37500 1.000 49.63931 176 GLY B O 1
ATOM 5626 N N . SER B 1 177 ? 88.84000 86.09400 150.37500 1.000 46.15974 177 SER B N 1
ATOM 5627 C CA . SER B 1 177 ? 88.30800 86.67700 149.15100 1.000 46.15974 177 SER B CA 1
ATOM 5628 C C . SER B 1 177 ? 88.50700 88.18200 149.20200 1.000 46.15974 177 SER B C 1
ATOM 5629 O O . SER B 1 177 ? 88.14200 88.82200 150.19300 1.000 46.15974 177 SER B O 1
ATOM 5637 N N . ILE B 1 178 ? 89.08300 88.73800 148.13800 1.000 42.43452 178 ILE B N 1
ATOM 5638 C CA . ILE B 1 178 ? 89.42000 90.15400 148.07600 1.000 42.43452 178 ILE B CA 1
ATOM 5639 C C . ILE B 1 178 ? 88.65200 90.80000 146.93300 1.000 42.43452 178 ILE B C 1
ATOM 5640 O O . ILE B 1 178 ? 88.27600 90.14500 145.95600 1.000 42.43452 178 ILE B O 1
ATOM 5656 N N . THR B 1 179 ? 88.43000 92.10200 147.06900 1.000 38.73340 179 THR B N 1
ATOM 5657 C CA . THR B 1 179 ? 87.75500 92.91000 146.06600 1.000 38.73340 179 THR B CA 1
ATOM 5658 C C . THR B 1 179 ? 88.77700 93.77800 145.34800 1.000 38.73340 179 THR B C 1
ATOM 5659 O O . THR B 1 179 ? 89.66000 94.36600 145.98000 1.000 38.73340 179 THR B O 1
ATOM 5670 N N . CYS B 1 180 ? 88.65100 93.84700 144.02700 1.000 34.78002 180 CYS B N 1
ATOM 5671 C CA . CYS B 1 180 ? 89.50400 94.66100 143.17500 1.000 34.78002 180 CYS B CA 1
ATOM 5672 C C . CYS B 1 180 ? 88.63400 95.59800 142.34700 1.000 34.78002 180 CYS B C 1
ATOM 5673 O O . CYS B 1 180 ? 87.53200 95.22800 141.93400 1.000 34.78002 180 CYS B O 1
ATOM 5680 N N . ASN B 1 181 ? 89.13700 96.80900 142.10600 1.000 32.04569 181 ASN B N 1
ATOM 5681 C CA . ASN B 1 181 ? 88.40600 97.85500 141.40200 1.000 32.04569 181 ASN B CA 1
ATOM 5682 C C . ASN B 1 181 ? 89.09000 98.18600 140.08400 1.000 32.04569 181 ASN B C 1
ATOM 5683 O O . ASN B 1 181 ? 90.32100 98.18200 139.99300 1.000 32.04569 181 ASN B O 1
ATOM 5694 N N . LEU B 1 182 ? 88.27900 98.48100 139.07300 1.000 28.51931 182 LEU B N 1
ATOM 5695 C CA . LEU B 1 182 ? 88.74000 98.81700 137.73500 1.000 28.51931 182 LEU B CA 1
ATOM 5696 C C . LEU B 1 182 ? 88.39200 100.26200 137.39800 1.000 28.51931 182 LEU B C 1
ATOM 5697 O O . LEU B 1 182 ? 87.37900 100.79600 137.85600 1.000 28.51931 182 LEU B O 1
ATOM 5713 N N . SER B 1 183 ? 89.24200 100.88600 136.58700 1.000 25.71555 183 SER B N 1
ATOM 5714 C CA . SER B 1 183 ? 89.05300 102.26000 136.14600 1.000 25.71555 183 SER B CA 1
ATOM 5715 C C . SER B 1 183 ? 88.41500 102.31300 134.76000 1.000 25.71555 183 SER B C 1
ATOM 5716 O O . SER B 1 183 ? 88.60200 101.41900 133.93200 1.000 25.71555 183 SER B O 1
ATOM 5724 N N . ARG B 1 184 ? 87.66600 103.38700 134.52400 1.000 21.70780 184 ARG B N 1
ATOM 5725 C CA . ARG B 1 184 ? 87.04700 103.68500 133.23700 1.000 21.70780 184 ARG B CA 1
ATOM 5726 C C . ARG B 1 184 ? 86.21900 102.55200 132.61800 1.000 21.70780 184 ARG B C 1
ATOM 5727 O O . ARG B 1 184 ? 86.42500 102.19100 131.45700 1.000 21.70780 184 ARG B O 1
ATOM 5748 N N . PRO B 1 185 ? 85.26400 101.97300 133.35800 1.000 22.35956 185 PRO B N 1
ATOM 5749 C CA . PRO B 1 185 ? 84.44100 100.91500 132.75300 1.000 22.35956 185 PRO B CA 1
ATOM 5750 C C . PRO B 1 185 ? 83.47200 101.39200 131.67700 1.000 22.35956 185 PRO B C 1
ATOM 5751 O O . PRO B 1 185 ? 83.07500 100.57600 130.83900 1.000 22.35956 185 PRO B O 1
ATOM 5762 N N . SER B 1 186 ? 83.08300 102.66900 131.65700 1.000 21.03286 186 SER B N 1
ATOM 5763 C CA . SER B 1 186 ? 82.15200 103.14800 130.63800 1.000 21.03286 186 SER B CA 1
ATOM 5764 C C . SER B 1 186 ? 82.82100 103.27700 129.27300 1.000 21.03286 186 SER B C 1
ATOM 5765 O O . SER B 1 186 ? 82.26300 102.84700 128.25900 1.000 21.03286 186 SER B O 1
ATOM 5773 N N . GLU B 1 187 ? 84.01000 103.87800 129.22200 1.000 18.17693 187 GLU B N 1
ATOM 5774 C CA . GLU B 1 187 ? 84.68600 104.07600 127.94500 1.000 18.17693 187 GLU B CA 1
ATOM 5775 C C . GLU B 1 187 ? 85.11100 102.74900 127.32700 1.000 18.17693 187 GLU B C 1
ATOM 5776 O O . GLU B 1 187 ? 85.06400 102.58400 126.10400 1.000 18.17693 187 GLU B O 1
ATOM 5788 N N . LYS B 1 188 ? 85.51900 101.78900 128.15600 1.000 18.70132 188 LYS B N 1
ATOM 5789 C CA . LYS B 1 188 ? 85.89400 100.47100 127.65700 1.000 18.70132 188 LYS B CA 1
ATOM 5790 C C . LYS B 1 188 ? 84.68700 99.69700 127.13200 1.000 18.70132 188 LYS B C 1
ATOM 5791 O O . LYS B 1 188 ? 84.80200 98.95900 126.14900 1.000 18.70132 188 LYS B O 1
ATOM 5810 N N . THR B 1 189 ? 83.52200 99.85200 127.76600 1.000 17.26061 189 THR B N 1
ATOM 5811 C CA . THR B 1 189 ? 82.30100 99.22700 127.26300 1.000 17.26061 189 THR B CA 1
ATOM 5812 C C . THR B 1 189 ? 81.86500 99.83600 125.93200 1.000 17.26061 189 THR B C 1
ATOM 5813 O O . THR B 1 189 ? 81.42100 99.11400 125.03400 1.000 17.26061 189 THR B O 1
ATOM 5824 N N . ILE B 1 190 ? 81.97700 101.15900 125.78800 1.000 16.99986 190 ILE B N 1
ATOM 5825 C CA . ILE B 1 190 ? 81.58600 101.82500 124.54700 1.000 16.99986 190 ILE B CA 1
ATOM 5826 C C . ILE B 1 190 ? 82.45200 101.34700 123.38300 1.000 16.99986 190 ILE B C 1
ATOM 5827 O O . ILE B 1 190 ? 81.95000 101.10100 122.28200 1.000 16.99986 190 ILE B O 1
ATOM 5843 N N . PHE B 1 191 ? 83.75900 101.19600 123.60800 1.000 13.91467 191 PHE B N 1
ATOM 5844 C CA . PHE B 1 191 ? 84.66700 100.76600 122.54800 1.000 13.91467 191 PHE B CA 1
ATOM 5845 C C . PHE B 1 191 ? 84.45100 99.30200 122.16800 1.000 13.91467 191 PHE B C 1
ATOM 5846 O O . PHE B 1 191 ? 84.57900 98.94600 120.99400 1.000 13.91467 191 PHE B O 1
ATOM 5863 N N . LEU B 1 192 ? 84.11000 98.44900 123.13700 1.000 15.35322 192 LEU B N 1
ATOM 5864 C CA . LEU B 1 192 ? 83.85800 97.03700 122.86500 1.000 15.35322 192 LEU B CA 1
ATOM 5865 C C . LEU B 1 192 ? 82.61000 96.83300 122.00800 1.000 15.35322 192 LEU B C 1
ATOM 5866 O O . LEU B 1 192 ? 82.60200 95.98000 121.11600 1.000 15.35322 192 LEU B O 1
ATOM 5882 N N . LYS B 1 193 ? 81.55000 97.60500 122.25700 1.000 14.88882 193 LYS B N 1
ATOM 5883 C CA . LYS B 1 193 ? 80.34300 97.49800 121.44400 1.000 14.88882 193 LYS B CA 1
ATOM 5884 C C . LYS B 1 193 ? 80.53800 98.06900 120.04400 1.000 14.88882 193 LYS B C 1
ATOM 5885 O O . LYS B 1 193 ? 79.93200 97.57700 119.09000 1.000 14.88882 193 LYS B O 1
ATOM 5904 N N . THR B 1 194 ? 81.37300 99.09800 119.90000 1.000 14.15646 194 THR B N 1
ATOM 5905 C CA . THR B 1 194 ? 81.65400 99.65900 118.58300 1.000 14.15646 194 THR B CA 1
ATOM 5906 C C . THR B 1 194 ? 82.40400 98.66400 117.70100 1.000 14.15646 194 THR B C 1
ATOM 5907 O O . THR B 1 194 ? 82.09400 98.53100 116.51300 1.000 14.15646 194 THR B O 1
ATOM 5918 N N . MET B 1 195 ? 83.38700 97.95500 118.26100 1.000 14.38628 195 MET B N 1
ATOM 5919 C CA . MET B 1 195 ? 84.14100 96.97400 117.48700 1.000 14.38628 195 MET B CA 1
ATOM 5920 C C . MET B 1 195 ? 83.28700 95.76900 117.09500 1.000 14.38628 195 MET B C 1
ATOM 5921 O O . MET B 1 195 ? 83.49800 95.19100 116.02600 1.000 14.38628 195 MET B O 1
ATOM 5935 N N . PHE B 1 196 ? 82.33700 95.36800 117.94400 1.000 15.90141 196 PHE B N 1
ATOM 5936 C CA . PHE B 1 196 ? 81.40500 94.30400 117.57800 1.000 15.90141 196 PHE B CA 1
ATOM 5937 C C . PHE B 1 196 ? 80.53500 94.70900 116.39300 1.000 15.90141 196 PHE B C 1
ATOM 5938 O O . PHE B 1 196 ? 80.28800 93.90200 115.49200 1.000 15.90141 196 PHE B O 1
ATOM 5955 N N . GLY B 1 197 ? 80.06700 95.95700 116.37400 1.000 14.76157 197 GLY B N 1
ATOM 5956 C CA . GLY B 1 197 ? 79.22700 96.41300 115.28100 1.000 14.76157 197 GLY B CA 1
ATOM 5957 C C . GLY B 1 197 ? 79.96400 96.55800 113.96400 1.000 14.76157 197 GLY B C 1
ATOM 5958 O O . GLY B 1 197 ? 79.42600 96.22400 112.90700 1.000 14.76157 197 GLY B O 1
ATOM 5962 N N . VAL B 1 198 ? 81.19800 97.06000 114.00400 1.000 14.32132 198 VAL B N 1
ATOM 5963 C CA . VAL B 1 198 ? 81.97300 97.23600 112.78000 1.000 14.32132 198 VAL B CA 1
ATOM 5964 C C . VAL B 1 198 ? 82.30300 95.88300 112.15900 1.000 14.32132 198 VAL B C 1
ATOM 5965 O O . VAL B 1 198 ? 82.23800 95.71400 110.93600 1.000 14.32132 198 VAL B O 1
ATOM 5978 N N . SER B 1 199 ? 82.65800 94.90000 112.98700 1.000 15.34688 199 SER B N 1
ATOM 5979 C CA . SER B 1 199 ? 82.93200 93.55600 112.49400 1.000 15.34688 199 SER B CA 1
ATOM 5980 C C . SER B 1 199 ? 81.66300 92.83200 112.05800 1.000 15.34688 199 SER B C 1
ATOM 5981 O O . SER B 1 199 ? 81.71200 92.00600 111.14200 1.000 15.34688 199 SER B O 1
ATOM 5989 N N . GLY B 1 200 ? 80.53100 93.11100 112.70500 1.000 16.49951 200 GLY B N 1
ATOM 5990 C CA . GLY B 1 200 ? 79.28100 92.49400 112.29700 1.000 16.49951 200 GLY B CA 1
ATOM 5991 C C . GLY B 1 200 ? 78.82600 92.90200 110.90900 1.000 16.49951 200 GLY B C 1
ATOM 5992 O O . GLY B 1 200 ? 78.25100 92.09500 110.17600 1.000 16.49951 200 GLY B O 1
ATOM 5996 N N . PHE B 1 201 ? 79.07500 94.15600 110.52500 1.000 18.03153 201 PHE B N 1
ATOM 5997 C CA . PHE B 1 201 ? 78.72700 94.59400 109.18000 1.000 18.03153 201 PHE B CA 1
ATOM 5998 C C . PHE B 1 201 ? 79.67600 94.01900 108.13700 1.000 18.03153 201 PHE B C 1
ATOM 5999 O O . PHE B 1 201 ? 79.26100 93.76300 107.00300 1.000 18.03153 201 PHE B O 1
ATOM 6016 N N . CYS B 1 202 ? 80.94400 93.81400 108.49500 1.000 18.14445 202 CYS B N 1
ATOM 6017 C CA . CYS B 1 202 ? 81.87700 93.14300 107.59600 1.000 18.14445 202 CYS B CA 1
ATOM 6018 C C . CYS B 1 202 ? 81.42500 91.72000 107.27900 1.000 18.14445 202 CYS B C 1
ATOM 6019 O O . CYS B 1 202 ? 81.58200 91.25200 106.14600 1.000 18.14445 202 CYS B O 1
ATOM 6027 N N . LEU B 1 203 ? 80.86400 91.01400 108.26500 1.000 18.28044 203 LEU B N 1
ATOM 6028 C CA . LEU B 1 203 ? 80.38200 89.65500 108.03500 1.000 18.28044 203 LEU B CA 1
ATOM 6029 C C . LEU B 1 203 ? 79.13100 89.64700 107.16000 1.000 18.28044 203 LEU B C 1
ATOM 6030 O O . LEU B 1 203 ? 78.98000 88.77600 106.29800 1.000 18.28044 203 LEU B O 1
ATOM 6046 N N . LEU B 1 204 ? 78.22500 90.60500 107.36700 1.000 19.71251 204 LEU B N 1
ATOM 6047 C CA . LEU B 1 204 ? 76.99000 90.65100 106.59000 1.000 19.71251 204 LEU B CA 1
ATOM 6048 C C . LEU B 1 204 ? 77.26700 90.92700 105.11700 1.000 19.71251 204 LEU B C 1
ATOM 6049 O O . LEU B 1 204 ? 76.66300 90.29700 104.24200 1.000 19.71251 204 LEU B O 1
ATOM 6065 N N . PHE B 1 205 ? 78.17100 91.86000 104.82100 1.000 19.64351 205 PHE B N 1
ATOM 6066 C CA . PHE B 1 205 ? 78.45200 92.23000 103.44000 1.000 19.64351 205 PHE B CA 1
ATOM 6067 C C . PHE B 1 205 ? 79.36300 91.23500 102.73000 1.000 19.64351 205 PHE B C 1
ATOM 6068 O O . PHE B 1 205 ? 79.39600 91.22700 101.49700 1.000 19.64351 205 PHE B O 1
ATOM 6085 N N . THR B 1 206 ? 80.09800 90.40300 103.46800 1.000 19.97006 206 THR B N 1
ATOM 6086 C CA . THR B 1 206 ? 80.78700 89.27300 102.85200 1.000 19.97006 206 THR B CA 1
ATOM 6087 C C . THR B 1 206 ? 79.79300 88.18300 102.46300 1.000 19.97006 206 THR B C 1
ATOM 6088 O O . THR B 1 206 ? 79.92500 87.56200 101.40300 1.000 19.97006 206 THR B O 1
ATOM 6099 N N . PHE B 1 207 ? 78.79100 87.94400 103.31000 1.000 22.90354 207 PHE B N 1
ATOM 6100 C CA . PHE B 1 207 ? 77.74800 86.96800 103.01100 1.000 22.90354 207 PHE B CA 1
ATOM 6101 C C . PHE B 1 207 ? 76.87200 87.41500 101.84700 1.000 22.90354 207 PHE B C 1
ATOM 6102 O O . PHE B 1 207 ? 76.45300 86.59000 101.03000 1.000 22.90354 207 PHE B O 1
ATOM 6119 N N . LEU B 1 208 ? 76.58700 88.71500 101.74900 1.000 24.52432 208 LEU B N 1
ATOM 6120 C CA . LEU B 1 208 ? 75.73500 89.21200 100.67500 1.000 24.52432 208 LEU B CA 1
ATOM 6121 C C . LEU B 1 208 ? 76.43300 89.15600 99.32200 1.000 24.52432 208 LEU B C 1
ATOM 6122 O O . LEU B 1 208 ? 75.77700 88.92300 98.30200 1.000 24.52432 208 LEU B O 1
ATOM 6138 N N . GLU B 1 209 ? 77.74800 89.37100 99.28500 1.000 24.72334 209 GLU B N 1
ATOM 6139 C CA . GLU B 1 209 ? 78.47700 89.31400 98.02500 1.000 24.72334 209 GLU B CA 1
ATOM 6140 C C . GLU B 1 209 ? 78.57800 87.89100 97.48700 1.000 24.72334 209 GLU B C 1
ATOM 6141 O O . GLU B 1 209 ? 78.73100 87.71400 96.27700 1.000 24.72334 209 GLU B O 1
ATOM 6153 N N . LEU B 1 210 ? 78.49200 86.87800 98.34900 1.000 26.25944 210 LEU B N 1
ATOM 6154 C CA . LEU B 1 210 ? 78.43800 85.49600 97.88800 1.000 26.25944 210 LEU B CA 1
ATOM 6155 C C . LEU B 1 210 ? 77.05700 85.12400 97.36200 1.000 26.25944 210 LEU B C 1
ATOM 6156 O O . LEU B 1 210 ? 76.94400 84.24300 96.50600 1.000 26.25944 210 LEU B O 1
ATOM 6172 N N . VAL B 1 211 ? 76.00700 85.77900 97.86000 1.000 29.17259 211 VAL B N 1
ATOM 6173 C CA . VAL B 1 211 ? 74.65100 85.51300 97.39200 1.000 29.17259 211 VAL B CA 1
ATOM 6174 C C . VAL B 1 211 ? 74.43000 86.11900 96.01400 1.000 29.17259 211 VAL B C 1
ATOM 6175 O O . VAL B 1 211 ? 73.77900 85.51500 95.15400 1.000 29.17259 211 VAL B O 1
ATOM 6188 N N . LEU B 1 212 ? 74.96500 87.31400 95.77800 1.000 27.65566 212 LEU B N 1
ATOM 6189 C CA . LEU B 1 212 ? 74.80000 87.97000 94.49000 1.000 27.65566 212 LEU B CA 1
ATOM 6190 C C . LEU B 1 212 ? 75.59500 87.29500 93.38100 1.000 27.65566 212 LEU B C 1
ATOM 6191 O O . LEU B 1 212 ? 75.33200 87.56000 92.20500 1.000 27.65566 212 LEU B O 1
ATOM 6207 N N . LEU B 1 213 ? 76.55800 86.43800 93.72100 1.000 30.16621 213 LEU B N 1
ATOM 6208 C CA . LEU B 1 213 ? 77.26100 85.63300 92.73300 1.000 30.16621 213 LEU B CA 1
ATOM 6209 C C . LEU B 1 213 ? 76.55100 84.32400 92.41000 1.000 30.16621 213 LEU B C 1
ATOM 6210 O O . LEU B 1 213 ? 76.83000 83.73800 91.35900 1.000 30.16621 213 LEU B O 1
ATOM 6226 N N . GLY B 1 214 ? 75.6490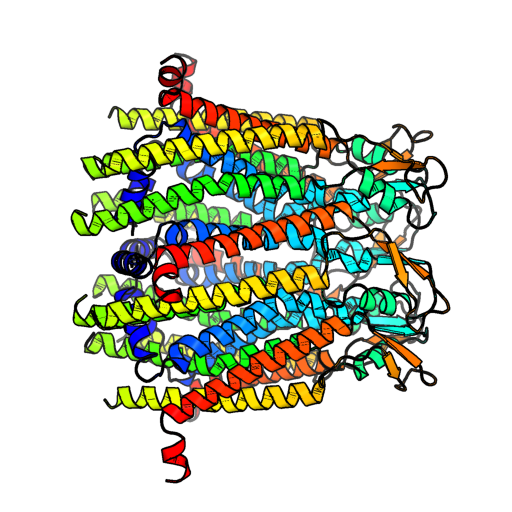0 83.85800 93.27700 1.000 40.58992 214 GLY B N 1
ATOM 6227 C CA . GLY B 1 214 ? 74.89200 82.64100 93.04000 1.000 40.58992 214 GLY B CA 1
ATOM 6228 C C . GLY B 1 214 ? 74.99800 81.56300 94.10100 1.000 40.58992 214 GLY B C 1
ATOM 6229 O O . GLY B 1 214 ? 74.82800 80.38100 93.78700 1.000 40.58992 214 GLY B O 1
ATOM 6233 N N . LEU B 1 215 ? 75.28900 81.93600 95.35100 1.000 40.10213 215 LEU B N 1
ATOM 6234 C CA . LEU B 1 215 ? 75.27200 80.95400 96.43600 1.000 40.10213 215 LEU B CA 1
ATOM 6235 C C . LEU B 1 215 ? 73.89800 80.31100 96.57200 1.000 40.10213 215 LEU B C 1
ATOM 6236 O O . LEU B 1 215 ? 73.79300 79.11900 96.88700 1.000 40.10213 215 LEU B O 1
ATOM 6252 N N . GLY B 1 216 ? 72.83400 81.07900 96.34100 1.000 47.01937 216 GLY B N 1
ATOM 6253 C CA . GLY B 1 216 ? 71.49700 80.51700 96.42700 1.000 47.01937 216 GLY B CA 1
ATOM 6254 C C . GLY B 1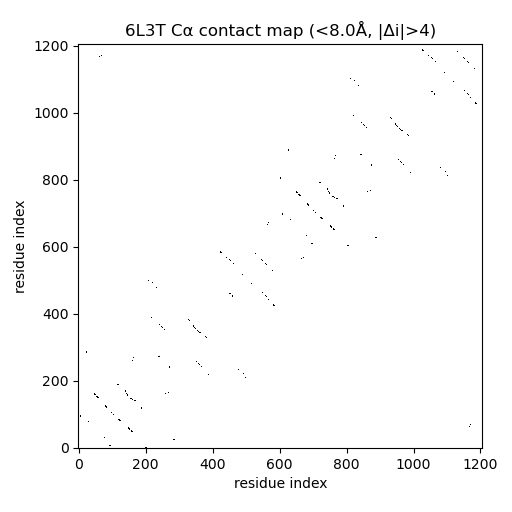 216 ? 71.24600 79.42800 95.40100 1.000 47.01937 216 GLY B C 1
ATOM 6255 O O . GLY B 1 216 ? 70.63100 78.40400 95.70900 1.000 47.01937 216 GLY B O 1
ATOM 6259 N N . ARG B 1 217 ? 71.72200 79.62700 94.17100 1.000 50.19397 217 ARG B N 1
ATOM 6260 C CA . ARG B 1 217 ? 71.49700 78.64600 93.11700 1.000 50.19397 217 ARG B CA 1
ATOM 6261 C C . ARG B 1 217 ? 72.37200 77.40200 93.24800 1.000 50.19397 217 ARG B C 1
ATOM 6262 O O . ARG B 1 217 ? 72.18700 76.46600 92.46600 1.000 50.19397 217 ARG B O 1
ATOM 6283 N N . TRP B 1 218 ? 73.32700 77.37700 94.18200 1.000 49.06969 218 TRP B N 1
ATOM 6284 C CA . TRP B 1 218 ? 74.15300 76.19900 94.43400 1.000 49.06969 218 TRP B CA 1
ATOM 6285 C C . TRP B 1 218 ? 73.64700 75.34900 95.59000 1.000 49.06969 218 TRP B C 1
ATOM 6286 O O . TRP B 1 218 ? 73.83300 74.12800 95.57100 1.000 49.06969 218 TRP B O 1
ATOM 6307 N N . TRP B 1 219 ? 73.01500 75.95900 96.59400 1.000 57.72447 219 TRP B N 1
ATOM 6308 C CA . TRP B 1 219 ? 72.62900 75.22100 97.79300 1.000 57.72447 219 TRP B CA 1
ATOM 6309 C C . TRP B 1 219 ? 71.52800 74.21200 97.48700 1.000 57.72447 219 TRP B C 1
ATOM 6310 O O . TRP B 1 219 ? 71.68400 73.01000 97.73000 1.000 57.72447 219 TRP B O 1
ATOM 6331 N N . ARG B 1 220 ? 70.40400 74.68700 96.95400 1.000 61.45998 220 ARG B N 1
ATOM 6332 C CA . ARG B 1 220 ? 69.26900 73.82400 96.62800 1.000 61.45998 220 ARG B CA 1
ATOM 6333 C C . ARG B 1 220 ? 69.44900 73.08400 95.30200 1.000 61.45998 220 ARG B C 1
ATOM 6334 O O . ARG B 1 220 ? 68.51500 72.40400 94.86100 1.000 61.45998 220 ARG B O 1
ATOM 6355 N N . THR B 1 221 ? 70.61300 73.19900 94.66500 1.000 61.41337 221 THR B N 1
ATOM 6356 C CA . THR B 1 221 ? 70.90000 72.49900 93.41900 1.000 61.41337 221 THR B CA 1
ATOM 6357 C C . THR B 1 221 ? 72.32300 71.95000 93.45700 1.000 61.41337 221 THR B C 1
ATOM 6358 O O . THR B 1 221 ? 72.62600 70.93000 92.83900 1.000 61.41337 221 THR B O 1
ATOM 6369 N N . CYS C 1 2 ? 99.95300 107.74500 86.31700 1.000 52.05887 2 CYS C N 1
ATOM 6370 C CA . CYS C 1 2 ? 100.51300 108.54700 85.23700 1.000 52.05887 2 CYS C CA 1
ATOM 6371 C C . CYS C 1 2 ? 99.89300 109.93700 85.22600 1.000 52.05887 2 CYS C C 1
ATOM 6372 O O . CYS C 1 2 ? 98.75400 110.11900 85.65500 1.000 52.05887 2 CYS C O 1
ATOM 6379 N N . GLY C 1 3 ? 100.65800 110.91700 84.73900 1.000 49.02280 3 GLY C N 1
ATOM 6380 C CA . GLY C 1 3 ? 100.15800 112.28100 84.68600 1.000 49.02280 3 GLY C CA 1
ATOM 6381 C C . GLY C 1 3 ? 98.92600 112.41600 83.81300 1.000 49.02280 3 GLY C C 1
ATOM 6382 O O . GLY C 1 3 ? 97.94600 113.05900 84.19500 1.000 49.02280 3 GLY C O 1
ATOM 6386 N N . ARG C 1 4 ? 98.96500 111.81800 82.62000 1.000 47.99320 4 ARG C N 1
ATOM 6387 C CA . ARG C 1 4 ? 97.82700 111.88800 81.70700 1.000 47.99320 4 ARG C CA 1
ATOM 6388 C C . ARG C 1 4 ? 96.58300 111.25400 82.31800 1.000 47.99320 4 ARG C C 1
ATOM 6389 O O . ARG C 1 4 ? 95.45900 111.64900 81.98900 1.000 47.99320 4 ARG C O 1
ATOM 6410 N N . PHE C 1 5 ? 96.76600 110.27500 83.20200 1.000 44.27656 5 PHE C N 1
ATOM 6411 C CA . PHE C 1 5 ? 95.64300 109.59900 83.83600 1.000 44.27656 5 PHE C CA 1
ATOM 6412 C C . PHE C 1 5 ? 95.15100 110.37500 85.05200 1.000 44.27656 5 PHE C C 1
ATOM 6413 O O . PHE C 1 5 ? 93.94700 110.59500 85.21500 1.000 44.27656 5 PHE C O 1
ATOM 6430 N N . LEU C 1 6 ? 96.07800 110.79700 85.91300 1.000 43.52967 6 LEU C N 1
ATOM 6431 C CA . LEU C 1 6 ? 95.72500 111.61700 87.06700 1.000 43.52967 6 LEU C CA 1
ATOM 6432 C C . LEU C 1 6 ? 95.10800 112.94300 86.63500 1.000 43.52967 6 LEU C C 1
ATOM 6433 O O . LEU C 1 6 ? 94.24400 113.48300 87.33200 1.000 43.52967 6 LEU C O 1
ATOM 6449 N N . ARG C 1 7 ? 95.53600 113.47600 85.49100 1.000 44.02882 7 ARG C N 1
ATOM 6450 C CA . ARG C 1 7 ? 94.99900 114.73100 84.97900 1.000 44.02882 7 ARG C CA 1
ATOM 6451 C C . ARG C 1 7 ? 93.57000 114.58000 84.47100 1.000 44.02882 7 ARG C C 1
ATOM 6452 O O . ARG C 1 7 ? 92.78800 115.53300 84.54000 1.000 44.02882 7 ARG C O 1
ATOM 6473 N N . ARG C 1 8 ? 93.20900 113.40100 83.96600 1.000 40.55762 8 ARG C N 1
ATOM 6474 C CA . ARG C 1 8 ? 91.84200 113.15300 83.52500 1.000 40.55762 8 ARG C CA 1
ATOM 6475 C C . ARG C 1 8 ? 90.93600 112.80000 84.69600 1.000 40.55762 8 ARG C C 1
ATOM 6476 O O . ARG C 1 8 ? 89.73100 113.06600 84.65200 1.000 40.55762 8 ARG C O 1
ATOM 6497 N N . LEU C 1 9 ? 91.50900 112.22500 85.74900 1.000 36.51296 9 LEU C N 1
ATOM 6498 C CA . LEU C 1 9 ? 90.74700 111.85900 86.93400 1.000 36.51296 9 LEU C CA 1
ATOM 6499 C C . LEU C 1 9 ? 90.34800 113.08000 87.75400 1.000 36.51296 9 LEU C C 1
ATOM 6500 O O . LEU C 1 9 ? 89.23200 113.13900 88.28300 1.000 36.51296 9 LEU C O 1
ATOM 6516 N N . LEU C 1 10 ? 91.24200 114.06400 87.87300 1.000 36.74751 10 LEU C N 1
ATOM 6517 C CA . LEU C 1 10 ? 90.93900 115.26000 88.65000 1.000 36.74751 10 LEU C CA 1
ATOM 6518 C C . LEU C 1 10 ? 89.90100 116.12800 87.95900 1.000 36.74751 10 LEU C C 1
ATOM 6519 O O . LEU C 1 10 ? 89.11600 116.80500 88.62900 1.000 36.74751 10 LEU C O 1
ATOM 6535 N N . ALA C 1 11 ? 89.88400 116.12600 86.62900 1.000 37.07637 11 ALA C N 1
ATOM 6536 C CA . ALA C 1 11 ? 88.89500 116.88800 85.88600 1.000 37.07637 11 ALA C CA 1
ATOM 6537 C C . ALA C 1 11 ? 87.51300 116.25200 85.90500 1.000 37.07637 11 ALA C C 1
ATOM 6538 O O . ALA C 1 11 ? 86.53100 116.95400 85.65500 1.000 37.07637 11 ALA C O 1
ATOM 6545 N N . GLU C 1 12 ? 87.41100 114.95300 86.19100 1.000 35.57750 12 GLU C N 1
ATOM 6546 C CA . GLU C 1 12 ? 86.12500 114.26600 86.23000 1.000 35.57750 12 GLU C CA 1
ATOM 6547 C C . GLU C 1 12 ? 85.51000 114.29900 87.62100 1.000 35.57750 12 GLU C C 1
ATOM 6548 O O . GLU C 1 12 ? 84.28600 114.38900 87.75600 1.000 35.57750 12 GLU C O 1
ATOM 6560 N N . GLU C 1 13 ? 86.34200 114.22600 88.65900 1.000 31.27048 13 GLU C N 1
ATOM 6561 C CA . GLU C 1 13 ? 85.85400 114.25200 90.03000 1.000 31.27048 13 GLU C CA 1
ATOM 6562 C C . GLU C 1 13 ? 85.29200 115.61200 90.42400 1.000 31.27048 13 GLU C C 1
ATOM 6563 O O . GLU C 1 13 ? 84.53200 115.69000 91.39500 1.000 31.27048 13 GLU C O 1
ATOM 6575 N N . SER C 1 14 ? 85.63700 116.67600 89.69800 1.000 31.86363 14 SER C N 1
ATOM 6576 C CA . SER C 1 14 ? 85.24000 118.03800 90.03200 1.000 31.86363 14 SER C CA 1
ATOM 6577 C C . SER C 1 14 ? 84.70500 118.78500 88.81700 1.000 31.86363 14 SER C C 1
ATOM 6578 O O . SER C 1 14 ? 84.94800 119.98200 88.65300 1.000 31.86363 14 SER C O 1
ATOM 6586 N N . ARG C 1 15 ? 83.96300 118.10300 87.94800 1.000 35.81368 15 ARG C N 1
ATOM 6587 C CA . ARG C 1 15 ? 83.40600 118.73700 86.75700 1.000 35.81368 15 ARG C CA 1
ATOM 6588 C C . ARG C 1 15 ? 82.05800 119.39800 87.00800 1.000 35.81368 15 ARG C C 1
ATOM 6589 O O . ARG C 1 15 ? 81.67200 120.28700 86.24000 1.000 35.81368 15 ARG C O 1
ATOM 6610 N N . ARG C 1 16 ? 81.35500 119.01300 88.07200 1.000 32.12011 16 ARG C N 1
ATOM 6611 C CA . ARG C 1 16 ? 80.03500 119.54100 88.39900 1.000 32.12011 16 ARG C CA 1
ATOM 6612 C C . ARG C 1 16 ? 80.01600 120.15600 89.79600 1.000 32.12011 16 ARG C C 1
ATOM 6613 O O . ARG C 1 16 ? 78.97600 120.20200 90.45300 1.000 32.12011 16 ARG C O 1
ATOM 6634 N N . SER C 1 17 ? 81.16600 120.65000 90.24400 1.000 26.82565 17 SER C N 1
ATOM 6635 C CA . SER C 1 17 ? 81.33500 121.28500 91.53900 1.000 26.82565 17 SER C CA 1
ATOM 6636 C C . SER C 1 17 ? 81.57500 122.77800 91.34900 1.000 26.82565 17 SER C C 1
ATOM 6637 O O . SER C 1 17 ? 82.05200 123.21500 90.29900 1.000 26.82565 17 SER C O 1
ATOM 6645 N N . THR C 1 18 ? 81.23400 123.55800 92.37300 1.000 24.37456 18 THR C N 1
ATOM 6646 C CA . THR C 1 18 ? 81.56500 124.97800 92.41300 1.000 24.37456 18 THR C CA 1
ATOM 6647 C C . THR C 1 18 ? 82.89700 125.13400 93.14200 1.000 24.37456 18 THR C C 1
ATOM 6648 O O . THR C 1 18 ? 83.44900 124.14100 93.63000 1.000 24.37456 18 THR C O 1
ATOM 6659 N N . PRO C 1 19 ? 83.45600 126.34400 93.22700 1.000 22.10329 19 PRO C N 1
ATOM 6660 C CA . PRO C 1 19 ? 84.69500 126.52100 94.00200 1.000 22.10329 19 PRO C CA 1
ATOM 6661 C C . PRO C 1 19 ? 84.55500 126.21800 95.48200 1.000 22.10329 19 PRO C C 1
ATOM 6662 O O . PRO C 1 19 ? 85.56800 125.94200 96.13300 1.000 22.10329 19 PRO C O 1
ATOM 6673 N N . VAL C 1 20 ? 83.34400 126.27200 96.03700 1.000 20.93865 20 VAL C N 1
ATOM 6674 C CA . VAL C 1 20 ? 83.14500 125.92400 97.44100 1.000 20.93865 20 VAL C CA 1
ATOM 6675 C C . VAL C 1 20 ? 83.48600 124.45800 97.68200 1.000 20.93865 20 VAL C C 1
ATOM 6676 O O . VAL C 1 20 ? 84.14600 124.11300 98.66800 1.000 20.93865 20 VAL C O 1
ATOM 6689 N N . GLY C 1 21 ? 83.04500 123.57500 96.78300 1.000 21.38579 21 GLY C N 1
ATOM 6690 C CA . GLY C 1 21 ? 83.33000 122.15800 96.90700 1.000 21.38579 21 GLY C CA 1
ATOM 6691 C C . GLY C 1 21 ? 84.68200 121.73900 96.38300 1.000 21.38579 21 GLY C C 1
ATOM 6692 O O . GLY C 1 21 ? 85.17700 120.67400 96.75900 1.000 21.38579 21 GLY C O 1
ATOM 6696 N N . ARG C 1 22 ? 85.29100 122.55600 95.53300 1.000 23.37089 22 ARG C N 1
ATOM 6697 C CA . ARG C 1 22 ? 86.54200 122.21400 94.87800 1.000 23.37089 22 ARG C CA 1
ATOM 6698 C C . ARG C 1 22 ? 87.76500 122.67400 95.66300 1.000 23.37089 22 ARG C C 1
ATOM 6699 O O . ARG C 1 22 ? 88.79200 121.98700 95.64000 1.000 23.37089 22 ARG C O 1
ATOM 6720 N N . LEU C 1 23 ? 87.67500 123.80300 96.36600 1.000 20.42484 23 LEU C N 1
ATOM 6721 C CA . LEU C 1 23 ? 88.79900 124.38700 97.09300 1.000 20.42484 23 LEU C CA 1
ATOM 6722 C C . LEU C 1 23 ? 88.53700 124.54800 98.58200 1.000 20.42484 23 LEU C C 1
ATOM 6723 O O . LEU C 1 23 ? 89.36400 124.13200 99.40000 1.000 20.42484 23 LEU C O 1
ATOM 6739 N N . LEU C 1 24 ? 87.40100 125.13000 98.96100 1.000 18.41844 24 LEU C N 1
ATOM 6740 C CA . LEU C 1 24 ? 87.19800 125.55600 100.34300 1.000 18.41844 24 LEU C CA 1
ATOM 6741 C C . LEU C 1 24 ? 86.94500 124.37900 101.28400 1.000 18.41844 24 LEU C C 1
ATOM 6742 O O . LEU C 1 24 ? 87.50800 124.33300 102.38300 1.000 18.41844 24 LEU C O 1
ATOM 6758 N N . LEU C 1 25 ? 86.09700 123.42700 100.88400 1.000 17.90024 25 LEU C N 1
ATOM 6759 C CA . LEU C 1 25 ? 85.78500 122.30200 101.76700 1.000 17.90024 25 LEU C CA 1
ATOM 6760 C C . LEU C 1 25 ? 86.99000 121.40200 102.02200 1.000 17.90024 25 LEU C C 1
ATOM 6761 O O . LEU C 1 25 ? 87.21800 121.03600 103.18700 1.000 17.90024 25 LEU C O 1
ATOM 6777 N N . PRO C 1 26 ? 87.77400 120.98800 101.01900 1.000 16.37367 26 PRO C N 1
ATOM 6778 C CA . PRO C 1 26 ? 88.94600 120.14700 101.31700 1.000 16.37367 26 PRO C CA 1
ATOM 6779 C C . PRO C 1 26 ? 89.98100 120.79700 102.22400 1.000 16.37367 26 PRO C C 1
ATOM 6780 O O . PRO C 1 26 ? 90.65100 120.08500 102.97900 1.000 16.37367 26 PRO C O 1
ATOM 6791 N N . VAL C 1 27 ? 90.13600 122.12100 102.17900 1.000 15.09388 27 VAL C N 1
ATOM 6792 C CA . VAL C 1 27 ? 91.11200 122.79300 103.03200 1.000 15.09388 27 VAL C CA 1
ATOM 6793 C C . VAL C 1 27 ? 90.61700 122.87300 104.47100 1.000 15.09388 27 VAL C C 1
ATOM 6794 O O . VAL C 1 27 ? 91.40000 122.72400 105.41400 1.000 15.09388 27 VAL C O 1
ATOM 6807 N N . LEU C 1 28 ? 89.31800 123.10000 104.66500 1.000 16.11900 28 LEU C N 1
ATOM 6808 C CA . LEU C 1 28 ? 88.75700 123.15200 106.01200 1.000 16.11900 28 LEU C CA 1
ATOM 6809 C C . LEU C 1 28 ? 88.84500 121.79600 106.70800 1.000 16.11900 28 LEU C C 1
ATOM 6810 O O . LEU C 1 28 ? 89.15300 121.72700 107.90200 1.000 16.11900 28 LEU C O 1
ATOM 6826 N N . LEU C 1 29 ? 88.57500 120.71100 105.98100 1.000 15.07428 29 LEU C N 1
ATOM 6827 C CA . LEU C 1 29 ? 88.65200 119.37600 106.56600 1.000 15.07428 29 LEU C CA 1
ATOM 6828 C C . LEU C 1 29 ? 90.08800 118.95700 106.85600 1.000 15.07428 29 LEU C C 1
ATOM 6829 O O . LEU C 1 29 ? 90.33500 118.24500 107.83400 1.000 15.07428 29 LEU C O 1
ATOM 6845 N N . GLY C 1 30 ? 91.04300 119.37700 106.02600 1.000 13.19747 30 GLY C N 1
ATOM 6846 C CA . GLY C 1 30 ? 92.44000 119.12300 106.32900 1.000 13.19747 30 GLY C CA 1
ATOM 6847 C C . GLY C 1 30 ? 92.93900 119.92300 107.51800 1.000 13.19747 30 GLY C C 1
ATOM 6848 O O . GLY C 1 30 ? 93.75900 119.44000 108.30100 1.000 13.19747 30 GLY C O 1
ATOM 6852 N N . PHE C 1 31 ? 92.45800 121.15900 107.65700 1.000 13.76638 31 PHE C N 1
ATOM 6853 C CA . PHE C 1 31 ? 92.79400 121.99600 108.80500 1.000 13.76638 31 PHE C CA 1
ATOM 6854 C C . PHE C 1 31 ? 92.37600 121.33100 110.11200 1.000 13.76638 31 PHE C C 1
ATOM 6855 O O . PHE C 1 31 ? 93.13600 121.32600 111.08600 1.000 13.76638 31 PHE C O 1
ATOM 6872 N N . ARG C 1 32 ? 91.16700 120.76900 110.15100 1.000 13.98424 32 ARG C N 1
ATOM 6873 C CA . ARG C 1 32 ? 90.66100 120.13100 111.36200 1.000 13.98424 32 ARG C CA 1
ATOM 6874 C C . ARG C 1 32 ? 91.51300 118.93100 111.77000 1.000 13.98424 32 ARG C C 1
ATOM 6875 O O . ARG C 1 32 ? 91.82600 118.75700 112.95100 1.000 13.98424 32 ARG C O 1
ATOM 6896 N N . LEU C 1 33 ? 91.90600 118.09900 110.80400 1.000 12.47040 33 LEU C N 1
ATOM 6897 C CA . LEU C 1 33 ? 92.69700 116.90900 111.10100 1.000 12.47040 33 LEU C CA 1
ATOM 6898 C C . LEU C 1 33 ? 94.09800 117.26100 111.59600 1.000 12.47040 33 LEU C C 1
ATOM 6899 O O . LEU C 1 33 ? 94.60200 116.62900 112.53000 1.000 12.47040 33 LEU C O 1
ATOM 6915 N N . VAL C 1 34 ? 94.74400 118.25800 110.98700 1.000 11.99844 34 VAL C N 1
ATOM 6916 C CA . VAL C 1 34 ? 96.09000 118.64100 111.40700 1.000 11.99844 34 VAL C CA 1
ATOM 6917 C C . VAL C 1 34 ? 96.07000 119.23000 112.81600 1.000 11.99844 34 VAL C C 1
ATOM 6918 O O . VAL C 1 34 ? 96.96900 118.96600 113.62000 1.000 11.99844 34 VAL C O 1
ATOM 6931 N N . LEU C 1 35 ? 95.04700 120.02600 113.14300 1.000 12.84547 35 LEU C N 1
ATOM 6932 C CA . LEU C 1 35 ? 94.94100 120.60100 114.48300 1.000 12.84547 35 LEU C CA 1
ATOM 6933 C C . LEU C 1 35 ? 94.72700 119.52400 115.54500 1.000 12.84547 35 LEU C C 1
ATOM 6934 O O . LEU C 1 35 ? 95.27700 119.61900 116.64600 1.000 12.84547 35 LEU C O 1
ATOM 6950 N N . LEU C 1 36 ? 93.93400 118.49700 115.23600 1.000 12.50889 36 LEU C N 1
ATOM 6951 C CA . LEU C 1 36 ? 93.67500 117.43400 116.20200 1.000 12.50889 36 LEU C CA 1
ATOM 6952 C C . LEU C 1 36 ? 94.92600 116.59700 116.45400 1.000 12.50889 36 LEU C C 1
ATOM 6953 O O . LEU C 1 36 ? 95.22700 116.25400 117.60100 1.000 12.50889 36 LEU C O 1
ATOM 6969 N N . ALA C 1 37 ? 95.66800 116.26600 115.39600 1.000 11.12134 37 ALA C N 1
ATOM 6970 C CA . ALA C 1 37 ? 96.84900 115.42300 115.54000 1.000 11.12134 37 ALA C CA 1
ATOM 6971 C C . ALA C 1 37 ? 98.01300 116.15300 116.20200 1.000 11.12134 37 ALA C C 1
ATOM 6972 O O . ALA C 1 37 ? 98.78500 115.53400 116.94100 1.000 11.12134 37 ALA C O 1
ATOM 6979 N N . ALA C 1 38 ? 98.15800 117.45500 115.96100 1.000 11.99991 38 ALA C N 1
ATOM 6980 C CA . ALA C 1 38 ? 99.29500 118.20700 116.47800 1.000 11.99991 38 ALA C CA 1
ATOM 6981 C C . ALA C 1 38 ? 99.09200 118.73500 117.89200 1.000 11.99991 38 ALA C C 1
ATOM 6982 O O . ALA C 1 38 ? 100.05700 118.77800 118.66100 1.000 11.99991 38 ALA C O 1
ATOM 6989 N N . SER C 1 39 ? 97.86700 119.12300 118.26100 1.000 13.11418 39 SER C N 1
ATOM 6990 C CA . SER C 1 39 ? 97.59800 119.77600 119.53600 1.000 13.11418 39 SER C CA 1
ATOM 6991 C C . SER C 1 39 ? 96.69400 118.99600 120.47900 1.000 13.11418 39 SER C C 1
ATOM 6992 O O . SER C 1 39 ? 96.68200 119.30300 121.67300 1.000 13.11418 39 SER C O 1
ATOM 7000 N N . GLY C 1 40 ? 95.94700 118.01300 119.99100 1.000 12.60271 40 GLY C N 1
ATOM 7001 C CA . GLY C 1 40 ? 95.00200 117.27800 120.80000 1.000 12.60271 40 GLY C CA 1
ATOM 7002 C C . GLY C 1 40 ? 95.58000 116.54700 121.99700 1.000 12.60271 40 GLY C C 1
ATOM 7003 O O . GLY C 1 40 ? 95.11100 116.71600 123.12500 1.000 12.60271 40 GLY C O 1
ATOM 7007 N N . PRO C 1 41 ? 96.58600 115.69400 121.77800 1.000 13.31692 41 PRO C N 1
ATOM 7008 C CA . PRO C 1 41 ? 97.17300 114.96200 122.91300 1.000 13.31692 41 PRO C CA 1
ATOM 7009 C C . PRO C 1 41 ? 97.79000 115.85100 123.97800 1.000 13.31692 41 PRO C C 1
ATOM 7010 O O . PRO C 1 41 ? 97.79000 115.47500 125.15500 1.000 13.31692 41 PRO C O 1
ATOM 7021 N N . GLY C 1 42 ? 98.31600 117.01700 123.60500 1.000 14.08887 42 GLY C N 1
ATOM 7022 C CA . GLY C 1 42 ? 98.89800 117.92400 124.57400 1.000 14.08887 42 GLY C CA 1
ATOM 7023 C C . GLY C 1 42 ? 97.90400 118.61400 125.48600 1.000 14.08887 42 GLY C C 1
ATOM 7024 O O . GLY C 1 42 ? 98.28600 119.02700 126.58400 1.000 14.08887 42 GLY C O 1
ATOM 7028 N N . VAL C 1 43 ? 96.64800 118.75100 125.06600 1.000 15.20712 43 VAL C N 1
ATOM 7029 C CA . VAL C 1 43 ? 95.63600 119.41300 125.88900 1.000 15.20712 43 VAL C CA 1
ATOM 7030 C C . VAL C 1 43 ? 94.85600 118.41100 126.73400 1.000 15.20712 43 VAL C C 1
ATOM 7031 O O . VAL C 1 43 ? 94.60300 118.66200 127.91300 1.000 15.20712 43 VAL C O 1
ATOM 7044 N N . TYR C 1 44 ? 94.48700 117.26400 126.16100 1.000 16.50397 44 TYR C N 1
ATOM 7045 C CA . TYR C 1 44 ? 93.56100 116.32300 126.78200 1.000 16.50397 44 TYR C CA 1
ATOM 7046 C C . TYR C 1 44 ? 94.16400 114.95900 127.09200 1.000 16.50397 44 TYR C C 1
ATOM 7047 O O . TYR C 1 44 ? 93.44500 114.08300 127.58200 1.000 16.50397 44 TYR C O 1
ATOM 7065 N N . GLY C 1 45 ? 95.45900 114.75700 126.85700 1.000 19.60537 45 GLY C N 1
ATOM 7066 C CA . GLY C 1 45 ? 96.03200 113.43000 127.00200 1.000 19.60537 45 GLY C CA 1
ATOM 7067 C C . GLY C 1 45 ? 96.18700 112.96500 128.43700 1.000 19.60537 45 GLY C C 1
ATOM 7068 O O . GLY C 1 45 ? 96.17400 111.75900 128.69900 1.000 19.60537 45 GLY C O 1
ATOM 7072 N N . ASP C 1 46 ? 96.32900 113.89800 129.37900 1.000 26.10252 46 ASP C N 1
ATOM 7073 C CA . ASP C 1 46 ? 96.60000 113.58700 130.78000 1.000 26.10252 46 ASP C CA 1
ATOM 7074 C C . ASP C 1 46 ? 95.40600 113.87900 131.69000 1.000 26.10252 46 ASP C C 1
ATOM 7075 O O . ASP C 1 46 ? 95.58000 114.14300 132.88100 1.000 26.10252 46 ASP C O 1
ATOM 7084 N N . GLU C 1 47 ? 94.18500 113.82100 131.15300 1.000 26.16246 47 GLU C N 1
ATOM 7085 C CA . GLU C 1 47 ? 93.01300 114.24300 131.91400 1.000 26.16246 47 GLU C CA 1
ATOM 7086 C C . GLU C 1 47 ? 92.74400 113.35600 133.12600 1.000 26.16246 47 GLU C C 1
ATOM 7087 O O . GLU C 1 47 ? 92.09500 113.80900 134.07300 1.000 26.16246 47 GLU C O 1
ATOM 7099 N N . GLN C 1 48 ? 93.23600 112.11700 133.12900 1.000 27.65777 48 GLN C N 1
ATOM 7100 C CA . GLN C 1 48 ? 92.95900 111.19800 134.22600 1.000 27.65777 48 GLN C CA 1
ATOM 7101 C C . GLN C 1 48 ? 93.78500 111.52300 135.46600 1.000 27.65777 48 GLN C C 1
ATOM 7102 O O . GLN C 1 48 ? 93.25400 111.51500 136.58200 1.000 27.65777 48 GLN C O 1
ATOM 7116 N N . SER C 1 49 ? 95.07400 111.81800 135.29900 1.000 28.49934 49 SER C N 1
ATOM 7117 C CA . SER C 1 49 ? 95.91300 112.21800 136.42300 1.000 28.49934 49 SER C CA 1
ATOM 7118 C C . SER C 1 49 ? 95.73700 113.68200 136.81200 1.000 28.49934 49 SER C C 1
ATOM 7119 O O . SER C 1 49 ? 96.31500 114.11100 137.81500 1.000 28.49934 49 SER C O 1
ATOM 7127 N N . GLU C 1 50 ? 94.95100 114.44800 136.05400 1.000 28.33674 50 GLU C N 1
ATOM 7128 C CA . GLU C 1 50 ? 94.60800 115.82400 136.37700 1.000 28.33674 50 GLU C CA 1
ATOM 7129 C C . GLU C 1 50 ? 93.28300 115.94500 137.12800 1.000 28.33674 50 GLU C C 1
ATOM 7130 O O . GLU C 1 50 ? 92.74300 117.05100 137.23700 1.000 28.33674 50 GLU C O 1
ATOM 7142 N N . PHE C 1 51 ? 92.76400 114.84300 137.66300 1.000 29.71952 51 PHE C N 1
ATOM 7143 C CA . PHE C 1 51 ? 91.46400 114.79300 138.32500 1.000 29.71952 51 PHE C CA 1
ATOM 7144 C C . PHE C 1 51 ? 91.72500 114.30800 139.74500 1.000 29.71952 51 PHE C C 1
ATOM 7145 O O . PHE C 1 51 ? 91.72800 113.10500 140.00700 1.000 29.71952 51 PHE C O 1
ATOM 7162 N N . VAL C 1 52 ? 91.94900 115.24900 140.65500 1.000 31.91165 52 VAL C N 1
ATOM 7163 C CA . VAL C 1 52 ? 92.39100 114.95300 142.01200 1.000 31.91165 52 VAL C CA 1
ATOM 7164 C C . VAL C 1 52 ? 91.20600 115.10200 142.95300 1.000 31.91165 52 VAL C C 1
ATOM 7165 O O . VAL C 1 52 ? 90.59200 116.17200 143.03100 1.000 31.91165 52 VAL C O 1
ATOM 7178 N N . CYS C 1 53 ? 90.89200 114.02500 143.66600 1.000 38.04319 53 CYS C N 1
ATOM 7179 C CA . CYS C 1 53 ? 89.84000 113.99900 144.66600 1.000 38.04319 53 CYS C CA 1
ATOM 7180 C C . CYS C 1 53 ? 90.45700 113.89500 146.05300 1.000 38.04319 53 CYS C C 1
ATOM 7181 O O . CYS C 1 53 ? 91.52300 113.30100 146.23900 1.000 38.04319 53 CYS C O 1
ATOM 7188 N N . HIS C 1 54 ? 89.76800 114.48300 147.02000 1.000 41.10678 54 HIS C N 1
ATOM 7189 C CA . HIS C 1 54 ? 90.26100 114.62300 148.38800 1.000 41.10678 54 HIS C CA 1
ATOM 7190 C C . HIS C 1 54 ? 89.62500 113.52300 149.22900 1.000 41.10678 54 HIS C C 1
ATOM 7191 O O . HIS C 1 54 ? 88.59400 113.71800 149.87100 1.000 41.10678 54 HIS C O 1
ATOM 7205 N N . THR C 1 55 ? 90.25700 112.35200 149.22000 1.000 43.54354 55 THR C N 1
ATOM 7206 C CA . THR C 1 55 ? 89.70500 111.16900 149.86300 1.000 43.54354 55 THR C CA 1
ATOM 7207 C C . THR C 1 55 ? 90.78300 110.09700 149.89300 1.000 43.54354 55 THR C C 1
ATOM 7208 O O . THR C 1 55 ? 91.83600 110.22500 149.26400 1.000 43.54354 55 THR C O 1
ATOM 7219 N N . GLN C 1 56 ? 90.49800 109.03800 150.64700 1.000 47.03227 56 GLN C N 1
ATOM 7220 C CA . GLN C 1 56 ? 91.34100 107.85300 150.69600 1.000 47.03227 56 GLN C CA 1
ATOM 7221 C C . GLN C 1 56 ? 90.53800 106.56000 150.65900 1.000 47.03227 56 GLN C C 1
ATOM 7222 O O . GLN C 1 56 ? 91.14100 105.48400 150.70000 1.000 47.03227 56 GLN C O 1
ATOM 7236 N N . GLN C 1 57 ? 89.21200 106.62900 150.58800 1.000 45.67674 57 GLN C N 1
ATOM 7237 C CA . GLN C 1 57 ? 88.39800 105.42900 150.51600 1.000 45.67674 57 GLN C CA 1
ATOM 7238 C C . GLN C 1 57 ? 88.73500 104.64800 149.24400 1.000 45.67674 57 GLN C C 1
ATOM 7239 O O . GLN C 1 57 ? 88.96000 105.25400 148.19000 1.000 45.67674 57 GLN C O 1
ATOM 7253 N N . PRO C 1 58 ? 88.78000 103.31300 149.29700 1.000 44.01371 58 PRO C N 1
ATOM 7254 C CA . PRO C 1 58 ? 89.15800 102.54600 148.09900 1.000 44.01371 58 PRO C CA 1
ATOM 7255 C C . PRO C 1 58 ? 88.03500 102.49900 147.07200 1.000 44.01371 58 PRO C C 1
ATOM 7256 O O . PRO C 1 58 ? 86.93100 102.03400 147.36200 1.000 44.01371 58 PRO C O 1
ATOM 7267 N N . GLY C 1 59 ? 88.32400 102.98500 145.86600 1.000 39.83823 59 GLY C N 1
ATOM 7268 C CA . GLY C 1 59 ? 87.39400 102.92600 144.75800 1.000 39.83823 59 GLY C CA 1
ATOM 7269 C C . GLY C 1 59 ? 86.53300 104.14900 144.52900 1.000 39.83823 59 GLY C C 1
ATOM 7270 O O . GLY C 1 59 ? 85.74000 104.14500 143.58000 1.000 39.83823 59 GLY C O 1
ATOM 7274 N N . CYS C 1 60 ? 86.65600 105.19400 145.35100 1.000 39.42752 60 CYS C N 1
ATOM 7275 C CA . CYS C 1 60 ? 85.79300 106.36000 145.19200 1.000 39.42752 60 CYS C CA 1
ATOM 7276 C C . CYS C 1 60 ? 86.29900 107.29400 144.10400 1.000 39.42752 60 CYS C C 1
ATOM 7277 O O . CYS C 1 60 ? 85.49400 107.92800 143.41500 1.000 39.42752 60 CYS C O 1
ATOM 7284 N N . LYS C 1 61 ? 87.61700 107.38800 143.93500 1.000 33.29164 61 LYS C N 1
ATOM 7285 C CA . LYS C 1 61 ? 88.18600 108.23800 142.89800 1.000 33.29164 61 LYS C CA 1
ATOM 7286 C C . LYS C 1 61 ? 87.76900 107.76700 141.51000 1.000 33.29164 61 LYS C C 1
ATOM 7287 O O . LYS C 1 61 ? 87.33600 108.56700 140.67500 1.000 33.29164 61 LYS C O 1
ATOM 7306 N N . ALA C 1 62 ? 87.89300 106.46500 141.24700 1.000 30.97066 62 ALA C N 1
ATOM 7307 C CA . ALA C 1 62 ? 87.57400 105.93500 139.92900 1.000 30.97066 62 ALA C CA 1
ATOM 7308 C C . ALA C 1 62 ? 86.08500 106.02000 139.62300 1.000 30.97066 62 ALA C C 1
ATOM 7309 O O . ALA C 1 62 ? 85.70300 106.17900 138.46000 1.000 30.97066 62 ALA C O 1
ATOM 7316 N N . ALA C 1 63 ? 85.23300 105.91900 140.64300 1.000 34.44135 63 ALA C N 1
ATOM 7317 C CA . ALA C 1 63 ? 83.79900 106.04100 140.42200 1.000 34.44135 63 ALA C CA 1
ATOM 7318 C C . ALA C 1 63 ? 83.39800 107.46600 140.06800 1.000 34.44135 63 ALA C C 1
ATOM 7319 O O . ALA C 1 63 ? 82.46500 107.66700 139.28400 1.000 34.44135 63 ALA C O 1
ATOM 7326 N N . CYS C 1 64 ? 84.08900 108.46200 140.62200 1.000 32.59294 64 CYS C N 1
ATOM 7327 C CA . CYS C 1 64 ? 83.74500 109.85300 140.35400 1.000 32.59294 64 CYS C CA 1
ATOM 7328 C C . CYS C 1 64 ? 84.22800 110.30000 138.97800 1.000 32.59294 64 CYS C C 1
ATOM 7329 O O . CYS C 1 64 ? 83.52700 111.04800 138.28900 1.000 32.59294 64 CYS C O 1
ATOM 7336 N N . PHE C 1 65 ? 85.41800 109.86600 138.56100 1.000 27.55550 65 PHE C N 1
ATOM 7337 C CA . PHE C 1 65 ? 85.90200 110.20100 137.22700 1.000 27.55550 65 PHE C CA 1
ATOM 7338 C C . PHE C 1 65 ? 85.05200 109.55000 136.14100 1.000 27.55550 65 PHE C C 1
ATOM 7339 O O . PHE C 1 65 ? 84.83100 110.14500 135.08200 1.000 27.55550 65 PHE C O 1
ATOM 7356 N N . ASP C 1 66 ? 84.57000 108.32900 136.38300 1.000 27.92291 66 ASP C N 1
ATOM 7357 C CA . ASP C 1 66 ? 83.75000 107.63800 135.39400 1.000 27.92291 66 ASP C CA 1
ATOM 7358 C C . ASP C 1 66 ? 82.38700 108.30000 135.24100 1.000 27.92291 66 ASP C C 1
ATOM 7359 O O . ASP C 1 66 ? 81.79700 108.25400 134.15600 1.000 27.92291 66 ASP C O 1
ATOM 7368 N N . ALA C 1 67 ? 81.87300 108.91600 136.30600 1.000 30.35093 67 ALA C N 1
ATOM 7369 C CA . ALA C 1 67 ? 80.61600 109.64700 136.23100 1.000 30.35093 67 ALA C CA 1
ATOM 7370 C C . ALA C 1 67 ? 80.78100 111.01200 135.58000 1.000 30.35093 67 ALA C C 1
ATOM 7371 O O . ALA C 1 67 ? 79.82600 111.53300 134.99600 1.000 30.35093 67 ALA C O 1
ATOM 7378 N N . PHE C 1 68 ? 81.97100 111.60300 135.66800 1.000 27.91819 68 PHE C N 1
ATOM 7379 C CA . PHE C 1 68 ? 82.21600 112.90300 135.05700 1.000 27.91819 68 PHE C CA 1
ATOM 7380 C C . PHE C 1 68 ? 82.39000 112.80200 133.54400 1.000 27.91819 68 PHE C C 1
ATOM 7381 O O . PHE C 1 68 ? 81.75800 113.55200 132.79500 1.000 27.91819 68 PHE C O 1
ATOM 7398 N N . HIS C 1 69 ? 83.24000 111.88800 133.07900 1.000 24.96078 69 HIS C N 1
ATOM 7399 C CA . HIS C 1 69 ? 83.51700 111.71300 131.65300 1.000 24.96078 69 HIS C CA 1
ATOM 7400 C C . HIS C 1 69 ? 83.38300 110.24500 131.25700 1.000 24.96078 69 HIS C C 1
ATOM 7401 O O . HIS C 1 69 ? 84.34300 109.47100 131.41400 1.000 24.96078 69 HIS C O 1
ATOM 7415 N N . PRO C 1 70 ? 82.22100 109.81700 130.74700 1.000 22.38421 70 PRO C N 1
ATOM 7416 C CA . PRO C 1 70 ? 82.14300 108.47000 130.16400 1.000 22.38421 70 PRO C CA 1
ATOM 7417 C C . PRO C 1 70 ? 82.89500 108.31600 128.85100 1.000 22.38421 70 PRO C C 1
ATOM 7418 O O . PRO C 1 70 ? 83.22100 107.18100 128.48600 1.000 22.38421 70 PRO C O 1
ATOM 7429 N N . LEU C 1 71 ? 83.17300 109.40200 128.13100 1.000 18.73000 71 LEU C N 1
ATOM 7430 C CA . LEU C 1 71 ? 83.92600 109.34800 126.88500 1.000 18.73000 71 LEU C CA 1
ATOM 7431 C C . LEU C 1 71 ? 84.79300 110.59200 126.77300 1.000 18.73000 71 LEU C C 1
ATOM 7432 O O . LEU C 1 71 ? 84.31800 111.70700 126.99600 1.000 18.73000 71 LEU C O 1
ATOM 7448 N N . SER C 1 72 ? 86.05500 110.39300 126.42800 1.000 16.67306 72 SER C N 1
ATOM 7449 C CA . SER C 1 72 ? 87.02800 111.46500 126.26200 1.000 16.67306 72 SER C CA 1
ATOM 7450 C C . SER C 1 72 ? 86.78200 112.22000 124.95300 1.000 16.67306 72 SER C C 1
ATOM 7451 O O . SER C 1 72 ? 86.39000 111.61100 123.95800 1.000 16.67306 72 SER C O 1
ATOM 7459 N N . PRO C 1 73 ? 86.99900 113.54300 124.91900 1.000 15.14180 73 PRO C N 1
ATOM 7460 C CA . PRO C 1 73 ? 86.85100 114.26300 123.64300 1.000 15.14180 73 PRO C CA 1
ATOM 7461 C C . PRO C 1 73 ? 87.80200 113.80200 122.55300 1.000 15.14180 73 PRO C C 1
ATOM 7462 O O . PRO C 1 73 ? 87.44800 113.88200 121.37300 1.000 15.14180 73 PRO C O 1
ATOM 7473 N N . LEU C 1 74 ? 88.99900 113.32900 122.90700 1.000 14.75946 74 LEU C N 1
ATOM 7474 C CA . LEU C 1 74 ? 89.92500 112.81500 121.90200 1.000 14.75946 74 LEU C CA 1
ATOM 7475 C C . LEU C 1 74 ? 89.34700 111.61600 121.16200 1.000 14.75946 74 LEU C C 1
ATOM 7476 O O . LEU C 1 74 ? 89.52800 111.48600 119.94800 1.000 14.75946 74 LEU C O 1
ATOM 7492 N N . ARG C 1 75 ? 88.64700 110.72900 121.87100 1.000 14.82122 75 ARG C N 1
ATOM 7493 C CA . ARG C 1 75 ? 88.02600 109.58600 121.21000 1.000 14.82122 75 ARG C CA 1
ATOM 7494 C C . ARG C 1 75 ? 86.80600 110.01100 120.39700 1.000 14.82122 75 ARG C C 1
ATOM 7495 O O . ARG C 1 75 ? 86.56000 109.47100 119.31400 1.000 14.82122 75 ARG C O 1
ATOM 7516 N N . PHE C 1 76 ? 86.03500 110.97900 120.90000 1.000 14.15994 76 PHE C N 1
ATOM 7517 C CA . PHE C 1 76 ? 84.87800 111.48900 120.16700 1.000 14.15994 76 PHE C CA 1
ATOM 7518 C C . PHE C 1 76 ? 85.28900 112.12200 118.83900 1.000 14.15994 76 PHE C C 1
ATOM 7519 O O . PHE C 1 76 ? 84.67300 111.86000 117.80200 1.000 14.15994 76 PHE C O 1
ATOM 7536 N N . TRP C 1 77 ? 86.32800 112.96000 118.85100 1.000 12.71734 77 TRP C N 1
ATOM 7537 C CA . TRP C 1 77 ? 86.71500 113.68600 117.64400 1.000 12.71734 77 TRP C CA 1
ATOM 7538 C C . TRP C 1 77 ? 87.35100 112.77500 116.59800 1.000 12.71734 77 TRP C C 1
ATOM 7539 O O . TRP C 1 77 ? 87.18700 113.01600 115.40000 1.000 12.71734 77 TRP C O 1
ATOM 7560 N N . VAL C 1 78 ? 88.06900 111.73200 117.01600 1.000 13.21485 78 VAL C N 1
ATOM 7561 C CA . VAL C 1 78 ? 88.63400 110.78500 116.05800 1.000 13.21485 78 VAL C CA 1
ATOM 7562 C C . VAL C 1 78 ? 87.52200 110.03900 115.32900 1.000 13.21485 78 VAL C C 1
ATOM 7563 O O . VAL C 1 78 ? 87.60600 109.80200 114.12000 1.000 13.21485 78 VAL C O 1
ATOM 7576 N N . PHE C 1 79 ? 86.47200 109.64800 116.04900 1.000 16.01343 79 PHE C N 1
ATOM 7577 C CA . PHE C 1 79 ? 85.33900 108.98700 115.41600 1.000 16.01343 79 PHE C CA 1
ATOM 7578 C C . PHE C 1 79 ? 84.63200 109.90700 114.42700 1.000 16.01343 79 PHE C C 1
ATOM 7579 O O . PHE C 1 79 ? 84.20800 109.46000 113.35900 1.000 16.01343 79 PHE C O 1
ATOM 7596 N N . GLN C 1 80 ? 84.51400 111.19700 114.75100 1.000 14.81103 80 GLN C N 1
ATOM 7597 C CA . GLN C 1 80 ? 83.82700 112.12300 113.85600 1.000 14.81103 80 GLN C CA 1
ATOM 7598 C C . GLN C 1 80 ? 84.57400 112.29000 112.53600 1.000 14.81103 80 GLN C C 1
ATOM 7599 O O . GLN C 1 80 ? 83.94800 112.31200 111.47200 1.000 14.81103 80 GLN C O 1
ATOM 7613 N N . VAL C 1 81 ? 85.90300 112.40400 112.57000 1.000 13.62136 81 VAL C N 1
ATOM 7614 C CA . VAL C 1 81 ? 86.62700 112.66900 111.33000 1.000 13.62136 81 VAL C CA 1
ATOM 7615 C C . VAL C 1 81 ? 86.71900 111.42500 110.44200 1.000 13.62136 81 VAL C C 1
ATOM 7616 O O . VAL C 1 81 ? 86.74200 111.55500 109.21500 1.000 13.62136 81 VAL C O 1
ATOM 7629 N N . ILE C 1 82 ? 86.74800 110.21400 111.01000 1.000 14.08962 82 ILE C N 1
ATOM 7630 C CA . ILE C 1 82 ? 86.80600 109.02400 110.16000 1.000 14.08962 82 ILE C CA 1
ATOM 7631 C C . ILE C 1 82 ? 85.42100 108.66800 109.61200 1.000 14.08962 82 ILE C C 1
ATOM 7632 O O . ILE C 1 82 ? 85.31300 108.15600 108.49500 1.000 14.08962 82 ILE C O 1
ATOM 7648 N N . LEU C 1 83 ? 84.34900 108.94800 110.35600 1.000 15.26510 83 LEU C N 1
ATOM 7649 C CA . LEU C 1 83 ? 83.00400 108.69300 109.84300 1.000 15.26510 83 LEU C CA 1
ATOM 7650 C C . LEU C 1 83 ? 82.63900 109.65400 108.71500 1.000 15.26510 83 LEU C C 1
ATOM 7651 O O . LEU C 1 83 ? 81.98900 109.25600 107.74400 1.000 15.26510 83 LEU C O 1
ATOM 7667 N N . VAL C 1 84 ? 83.03900 110.92200 108.83100 1.000 15.41400 84 VAL C N 1
ATOM 7668 C CA . VAL C 1 84 ? 82.72300 111.91700 107.81100 1.000 15.41400 84 VAL C CA 1
ATOM 7669 C C . VAL C 1 84 ? 83.51200 111.67100 106.52800 1.000 15.41400 84 VAL C C 1
ATOM 7670 O O . VAL C 1 84 ? 83.08700 112.10000 105.45200 1.000 15.41400 84 VAL C O 1
ATOM 7683 N N . ALA C 1 85 ? 84.64100 110.97000 106.61000 1.000 14.23255 85 ALA C N 1
ATOM 7684 C CA . ALA C 1 85 ? 85.43700 110.62300 105.44200 1.000 14.23255 85 ALA C CA 1
ATOM 7685 C C . ALA C 1 85 ? 84.91400 109.41300 104.66700 1.000 14.23255 85 ALA C C 1
ATOM 7686 O O . ALA C 1 85 ? 85.40900 109.15500 103.56700 1.000 14.23255 85 ALA C O 1
ATOM 7693 N N . VAL C 1 86 ? 83.93900 108.67500 105.19000 1.000 14.35784 86 VAL C N 1
ATOM 7694 C CA . VAL C 1 86 ? 83.44600 107.45500 104.54500 1.000 14.35784 86 VAL C CA 1
ATOM 7695 C C . VAL C 1 86 ? 82.66700 107.77100 103.26900 1.000 14.35784 86 VAL C C 1
ATOM 7696 O O . VAL C 1 86 ? 82.89700 107.10300 102.25200 1.000 14.35784 86 VAL C O 1
ATOM 7709 N N . PRO C 1 87 ? 81.73900 108.73800 103.24800 1.000 15.99910 87 PRO C N 1
ATOM 7710 C CA . PRO C 1 87 ? 81.07700 109.05500 101.97100 1.000 15.99910 87 PRO C CA 1
ATOM 7711 C C . PRO C 1 87 ? 82.01900 109.56300 100.89100 1.000 15.99910 87 PRO C C 1
ATOM 7712 O O . PRO C 1 87 ? 81.79500 109.27300 99.71100 1.000 15.99910 87 PRO C O 1
ATOM 7723 N N . SER C 1 88 ? 83.06600 110.30600 101.25100 1.000 16.38893 88 SER C N 1
ATOM 7724 C CA . SER C 1 88 ? 83.99100 110.81700 100.24600 1.000 16.38893 88 SER C CA 1
ATOM 7725 C C . SER C 1 88 ? 84.86300 109.71600 99.65700 1.000 16.38893 88 SER C C 1
ATOM 7726 O O . SER C 1 88 ? 85.22200 109.78300 98.47800 1.000 16.38893 88 SER C O 1
ATOM 7734 N N . ALA C 1 89 ? 85.21800 108.70500 100.45100 1.000 15.38977 89 ALA C N 1
ATOM 7735 C CA . ALA C 1 89 ? 86.02600 107.60800 99.93800 1.000 15.38977 89 ALA C CA 1
ATOM 7736 C C . ALA C 1 89 ? 85.22400 106.69700 99.01800 1.000 15.38977 89 ALA C C 1
ATOM 7737 O O . ALA C 1 89 ? 85.77400 106.16200 98.05000 1.000 15.38977 89 ALA C O 1
ATOM 7744 N N . LEU C 1 90 ? 83.93400 106.51200 99.29400 1.000 16.25670 90 LEU C N 1
ATOM 7745 C CA . LEU C 1 90 ? 83.08300 105.75500 98.38400 1.000 16.25670 90 LEU C CA 1
ATOM 7746 C C . LEU C 1 90 ? 82.91000 106.47800 97.05400 1.000 16.25670 90 LEU C C 1
ATOM 7747 O O . LEU C 1 90 ? 82.90100 105.84100 95.99600 1.000 16.25670 90 LEU C O 1
ATOM 7763 N N . TYR C 1 91 ? 82.77400 107.80600 97.08400 1.000 20.06461 91 TYR C N 1
ATOM 7764 C CA . TYR C 1 91 ? 82.59500 108.57000 95.85500 1.000 20.06461 91 TYR C CA 1
ATOM 7765 C C . TYR C 1 91 ? 83.85900 108.57900 95.00300 1.000 20.06461 91 TYR C C 1
ATOM 7766 O O . TYR C 1 91 ? 83.78100 108.46600 93.77600 1.000 20.06461 91 TYR C O 1
ATOM 7784 N N . MET C 1 92 ? 85.03000 108.71700 95.62500 1.000 21.84323 92 MET C N 1
ATOM 7785 C CA . MET C 1 92 ? 86.26600 108.75000 94.85300 1.000 21.84323 92 MET C CA 1
ATOM 7786 C C . MET C 1 92 ? 86.60600 107.38700 94.25600 1.000 21.84323 92 MET C C 1
ATOM 7787 O O . MET C 1 92 ? 87.21200 107.32400 93.18300 1.000 21.84323 92 MET C O 1
ATOM 7801 N N . GLY C 1 93 ? 86.23800 106.29400 94.92600 1.000 21.70414 93 GLY C N 1
ATOM 7802 C CA . GLY C 1 93 ? 86.41200 104.97900 94.33400 1.000 21.70414 93 GLY C CA 1
ATOM 7803 C C . GLY C 1 93 ? 85.45700 104.71500 93.18700 1.000 21.70414 93 GLY C C 1
ATOM 7804 O O . GLY C 1 93 ? 85.82900 104.09400 92.19000 1.000 21.70414 93 GLY C O 1
ATOM 7808 N N . PHE C 1 94 ? 84.21400 105.18000 93.31400 1.000 22.99557 94 PHE C N 1
ATOM 7809 C CA . PHE C 1 94 ? 83.24500 105.07500 92.22900 1.000 22.99557 94 PHE C CA 1
ATOM 7810 C C . PHE C 1 94 ? 83.71000 105.83800 90.99400 1.000 22.99557 94 PHE C C 1
ATOM 7811 O O . PHE C 1 94 ? 83.47200 105.40500 89.86100 1.000 22.99557 94 PHE C O 1
ATOM 7828 N N . THR C 1 95 ? 84.38700 106.96900 91.19300 1.000 26.19359 95 THR C N 1
ATOM 7829 C CA . THR C 1 95 ? 84.86400 107.77300 90.07300 1.000 26.19359 95 THR C CA 1
ATOM 7830 C C . THR C 1 95 ? 86.07300 107.13300 89.39700 1.000 26.19359 95 THR C C 1
ATOM 7831 O O . THR C 1 95 ? 86.21200 107.20900 88.17200 1.000 26.19359 95 THR C O 1
ATOM 7842 N N . LEU C 1 96 ? 86.95500 106.49900 90.17200 1.000 29.89858 96 LEU C N 1
ATOM 7843 C CA . LEU C 1 96 ? 88.13700 105.86000 89.60200 1.000 29.89858 96 LEU C CA 1
ATOM 7844 C C . LEU C 1 96 ? 87.75800 104.71300 88.66900 1.000 29.89858 96 LEU C C 1
ATOM 7845 O O . LEU C 1 96 ? 88.30000 104.59500 87.56600 1.000 29.89858 96 LEU C O 1
ATOM 7861 N N . TYR C 1 97 ? 86.83600 103.84700 89.09600 1.000 28.42706 97 TYR C N 1
ATOM 7862 C CA . TYR C 1 97 ? 86.45000 102.72000 88.25500 1.000 28.42706 97 TYR C CA 1
ATOM 7863 C C . TYR C 1 97 ? 85.65100 103.17300 87.03800 1.000 28.42706 97 TYR C C 1
ATOM 7864 O O . TYR C 1 97 ? 85.66700 102.49800 86.00700 1.000 28.42706 97 TYR C O 1
ATOM 7882 N N . HIS C 1 98 ? 84.96200 104.31000 87.13000 1.000 32.25047 98 HIS C N 1
ATOM 7883 C CA . HIS C 1 98 ? 84.28100 104.86500 85.96400 1.000 32.25047 98 HIS C CA 1
ATOM 7884 C C . HIS C 1 98 ? 85.27700 105.30800 84.90000 1.000 32.25047 98 HIS C C 1
ATOM 7885 O O . HIS C 1 98 ? 85.05700 105.08500 83.70500 1.000 32.25047 98 HIS C O 1
ATOM 7899 N N . VAL C 1 99 ? 86.38000 105.92700 85.31600 1.000 35.59247 99 VAL C N 1
ATOM 7900 C CA . VAL C 1 99 ? 87.38600 106.40000 84.37500 1.000 35.59247 99 VAL C CA 1
ATOM 7901 C C . VAL C 1 99 ? 88.15800 105.23500 83.76500 1.000 35.59247 99 VAL C C 1
ATOM 7902 O O . VAL C 1 99 ? 88.58700 105.31000 82.60800 1.000 35.59247 99 VAL C O 1
ATOM 7915 N N . ILE C 1 100 ? 88.35600 104.15100 84.51700 1.000 36.93670 100 ILE C N 1
ATOM 7916 C CA . ILE C 1 100 ? 89.08900 103.00000 83.99700 1.000 36.93670 100 ILE C CA 1
ATOM 7917 C C . ILE C 1 100 ? 88.26000 102.26800 82.94800 1.000 36.93670 100 ILE C C 1
ATOM 7918 O O . ILE C 1 100 ? 88.75000 101.94900 81.86100 1.000 36.93670 100 ILE C O 1
ATOM 7934 N N . TRP C 1 101 ? 86.99500 102.00100 83.25100 1.000 39.13641 101 TRP C N 1
ATOM 7935 C CA . TRP C 1 101 ? 86.11700 101.27400 82.34400 1.000 39.13641 101 TRP C CA 1
ATOM 7936 C C . TRP C 1 101 ? 85.55600 102.13800 81.21300 1.000 39.13641 101 TRP C C 1
ATOM 7937 O O . TRP C 1 101 ? 84.66600 101.67300 80.49300 1.000 39.13641 101 TRP C O 1
ATOM 7958 N N . HIS C 1 102 ? 86.04800 103.36800 81.04200 1.000 42.98876 102 HIS C N 1
ATOM 7959 C CA . HIS C 1 102 ? 85.75000 104.19700 79.88000 1.000 42.98876 102 HIS C CA 1
ATOM 7960 C C . HIS C 1 102 ? 87.00100 104.66600 79.14900 1.000 42.98876 102 HIS C C 1
ATOM 7961 O O . HIS C 1 102 ? 86.88200 105.36300 78.13500 1.000 42.98876 102 HIS C O 1
ATOM 7975 N N . TRP C 1 103 ? 88.19200 104.31000 79.63100 1.000 47.46302 103 TRP C N 1
ATOM 7976 C CA . TRP C 1 103 ? 89.42700 104.58300 78.90700 1.000 47.46302 103 TRP C CA 1
ATOM 7977 C C . TRP C 1 103 ? 89.63500 103.57300 77.78800 1.000 47.46302 103 TRP C C 1
ATOM 7978 O O . TRP C 1 103 ? 89.93500 103.94800 76.64900 1.000 47.46302 103 TRP C O 1
ATOM 7999 N N . GLU C 1 104 ? 89.49200 102.28400 78.10400 1.000 50.26113 104 GLU C N 1
ATOM 8000 C CA . GLU C 1 104 ? 89.68500 101.24800 77.08900 1.000 50.26113 104 GLU C CA 1
ATOM 8001 C C . GLU C 1 104 ? 88.68700 101.40800 75.95100 1.000 50.26113 104 GLU C C 1
ATOM 8002 O O . GLU C 1 104 ? 89.00200 101.09600 74.79800 1.000 50.26113 104 GLU C O 1
ATOM 8014 N N . LEU C 1 105 ? 87.48400 101.89400 76.25600 1.000 51.28674 105 LEU C N 1
ATOM 8015 C CA . LEU C 1 105 ? 86.48000 102.12500 75.22400 1.000 51.28674 105 LEU C CA 1
ATOM 8016 C C . LEU C 1 105 ? 86.90800 103.25200 74.29000 1.000 51.28674 105 LEU C C 1
ATOM 8017 O O . LEU C 1 105 ? 87.09600 103.03900 73.08700 1.000 51.28674 105 LEU C O 1
ATOM 8033 N N . SER C 1 106 ? 87.07400 104.46100 74.83400 1.000 53.61319 106 SER C N 1
ATOM 8034 C CA . SER C 1 106 ? 87.47900 105.63500 74.06700 1.000 53.61319 106 SER C CA 1
ATOM 8035 C C . SER C 1 106 ? 88.89100 106.08900 74.41500 1.000 53.61319 106 SER C C 1
ATOM 8036 O O . SER C 1 106 ? 89.74800 106.17300 73.53100 1.000 53.61319 106 SER C O 1
ATOM 8044 N N . GLY C 1 107 ? 89.16200 106.36700 75.68700 1.000 51.91013 107 GLY C N 1
ATOM 8045 C CA . GLY C 1 107 ? 90.48200 106.79100 76.12100 1.000 51.91013 107 GLY C CA 1
ATOM 8046 C C . GLY C 1 107 ? 90.96400 108.06700 75.46100 1.000 51.91013 107 GLY C C 1
ATOM 8047 O O . GLY C 1 107 ? 92.13600 108.18400 75.10700 1.000 51.91013 107 GLY C O 1
ATOM 8051 N N . GLY C 1 127 ? 77.06500 110.88200 79.04500 1.000 42.64154 127 GLY C N 1
ATOM 8052 C CA . GLY C 1 127 ? 75.62400 111.05300 79.01600 1.000 42.64154 127 GLY C CA 1
ATOM 8053 C C . GLY C 1 127 ? 74.92700 110.30900 80.13400 1.000 42.64154 127 GLY C C 1
ATOM 8054 O O . GLY C 1 127 ? 74.73200 110.84300 81.22500 1.000 42.64154 127 GLY C O 1
ATOM 8057 N N . ALA C 1 128 ? 74.54900 109.06000 79.85400 1.000 41.96988 128 ALA C N 1
ATOM 8058 C CA . ALA C 1 128 ? 73.91600 108.22800 80.87100 1.000 41.96988 128 ALA C CA 1
ATOM 8059 C C . ALA C 1 128 ? 74.84700 107.98000 82.05000 1.000 41.96988 128 ALA C C 1
ATOM 8060 O O . ALA C 1 128 ? 74.38000 107.80900 83.18200 1.000 41.96988 128 ALA C O 1
ATOM 8067 N N . GLY C 1 129 ? 76.15600 107.95500 81.80800 1.000 39.20143 129 GLY C N 1
ATOM 8068 C CA . GLY C 1 129 ? 77.13000 107.76600 82.86500 1.000 39.20143 129 GLY C CA 1
ATOM 8069 C C . GLY C 1 129 ? 77.60900 109.06800 83.47100 1.000 39.20143 129 GLY C C 1
ATOM 8070 O O . GLY C 1 129 ? 78.07900 109.09000 84.61200 1.000 39.20143 129 GLY C O 1
ATOM 8074 N N . SER C 1 130 ? 77.50200 110.16300 82.71600 1.000 38.31179 130 SER C N 1
ATOM 8075 C CA . SER C 1 130 ? 77.77200 111.47700 83.28500 1.000 38.31179 130 SER C CA 1
ATOM 8076 C C . SER C 1 130 ? 76.69000 111.89000 84.27400 1.000 38.31179 130 SER C C 1
ATOM 8077 O O . SER C 1 130 ? 76.96800 112.64000 85.21600 1.000 38.31179 130 SER C O 1
ATOM 8085 N N . LEU C 1 131 ? 75.45800 111.41700 84.07500 1.000 35.98836 131 LEU C N 1
ATOM 8086 C CA . LEU C 1 131 ? 74.36700 111.72200 84.99000 1.000 35.98836 131 LEU C CA 1
ATOM 8087 C C . LEU C 1 131 ? 74.36600 110.81400 86.21200 1.000 35.98836 131 LEU C C 1
ATOM 8088 O O . LEU C 1 131 ? 73.70300 111.13300 87.20200 1.000 35.98836 131 LEU C O 1
ATOM 8104 N N . ARG C 1 132 ? 75.08800 109.69200 86.16100 1.000 34.56721 132 ARG C N 1
ATOM 8105 C CA . ARG C 1 132 ? 75.24600 108.83100 87.32600 1.000 34.56721 132 ARG C CA 1
ATOM 8106 C C . ARG C 1 132 ? 76.25900 109.40700 88.30700 1.000 34.56721 132 ARG C C 1
ATOM 8107 O O . ARG C 1 132 ? 76.13100 109.20300 89.51800 1.000 34.56721 132 ARG C O 1
ATOM 8128 N N . LEU C 1 133 ? 77.27000 110.11100 87.79800 1.000 30.26680 133 LEU C N 1
ATOM 8129 C CA . LEU C 1 133 ? 78.27600 110.73200 88.64900 1.000 30.26680 133 LEU C CA 1
ATOM 8130 C C . LEU C 1 133 ? 77.73300 111.95700 89.37700 1.000 30.26680 133 LEU C C 1
ATOM 8131 O O . LEU C 1 133 ? 78.23400 112.30200 90.45200 1.000 30.26680 133 LEU C O 1
ATOM 8147 N N . LEU C 1 134 ? 76.72300 112.62600 88.81500 1.000 28.88765 134 LEU C N 1
ATOM 8148 C CA . LEU C 1 134 ? 76.12400 113.77700 89.48400 1.000 28.88765 134 LEU C CA 1
ATOM 8149 C C . LEU C 1 134 ? 75.23600 113.34400 90.64100 1.000 28.88765 134 LEU C C 1
ATOM 8150 O O . LEU C 1 134 ? 75.23000 113.98300 91.69800 1.000 28.88765 134 LEU C O 1
ATOM 8166 N N . TRP C 1 135 ? 74.47000 112.27100 90.45600 1.000 29.41764 135 TRP C N 1
ATOM 8167 C CA . TRP C 1 135 ? 73.61400 111.77100 91.52300 1.000 29.41764 135 TRP C CA 1
ATOM 8168 C C . TRP C 1 135 ? 74.43200 111.22000 92.68400 1.000 29.41764 135 TRP C C 1
ATOM 8169 O O . TRP C 1 135 ? 74.00100 111.30800 93.83600 1.000 29.41764 135 TRP C O 1
ATOM 8190 N N . ALA C 1 136 ? 75.60200 110.64700 92.40300 1.000 23.56980 136 ALA C N 1
ATOM 8191 C CA . ALA C 1 136 ? 76.48100 110.17300 93.46400 1.000 23.56980 136 ALA C CA 1
ATOM 8192 C C . ALA C 1 136 ? 77.11300 111.32500 94.23600 1.000 23.56980 136 ALA C C 1
ATOM 8193 O O . ALA C 1 136 ? 77.37200 111.19400 95.43500 1.000 23.56980 136 ALA C O 1
ATOM 8200 N N . TYR C 1 137 ? 77.36700 112.45200 93.56900 1.000 22.75818 137 TYR C N 1
ATOM 8201 C CA . TYR C 1 137 ? 77.94100 113.61400 94.23700 1.000 22.75818 137 TYR C CA 1
ATOM 8202 C C . TYR C 1 137 ? 76.93300 114.27000 95.17300 1.000 22.75818 137 TYR C C 1
ATOM 8203 O O . TYR C 1 137 ? 77.29600 114.72700 96.26100 1.000 22.75818 137 TYR C O 1
ATOM 8221 N N . VAL C 1 138 ? 75.66600 114.32700 94.76500 1.000 23.68546 138 VAL C N 1
ATOM 8222 C CA . VAL C 1 138 ? 74.61900 114.89700 95.60700 1.000 23.68546 138 VAL C CA 1
ATOM 8223 C C . VAL C 1 138 ? 74.34500 114.00700 96.81400 1.000 23.68546 138 VAL C C 1
ATOM 8224 O O . VAL C 1 138 ? 73.99400 114.50100 97.89000 1.000 23.68546 138 VAL C O 1
ATOM 8237 N N . ALA C 1 139 ? 74.50400 112.69200 96.66400 1.000 20.84380 139 ALA C N 1
ATOM 8238 C CA . ALA C 1 139 ? 74.18300 111.76900 97.74700 1.000 20.84380 139 ALA C CA 1
ATOM 8239 C C . ALA C 1 139 ? 75.21800 111.80700 98.86600 1.000 20.84380 139 ALA C C 1
ATOM 8240 O O . ALA C 1 139 ? 74.86300 111.67400 100.04100 1.000 20.84380 139 ALA C O 1
ATOM 8247 N N . GLN C 1 140 ? 76.49800 111.98000 98.53500 1.000 19.24336 140 GLN C N 1
ATOM 8248 C CA . GLN C 1 140 ? 77.51700 112.03400 99.57800 1.000 19.24336 140 GLN C CA 1
ATOM 8249 C C . GLN C 1 140 ? 77.53700 113.37300 100.30800 1.000 19.24336 140 GLN C C 1
ATOM 8250 O O . GLN C 1 140 ? 77.90500 113.41500 101.48500 1.000 19.24336 140 GLN C O 1
ATOM 8264 N N . LEU C 1 141 ? 77.15200 114.46700 99.64700 1.000 20.70686 141 LEU C N 1
ATOM 8265 C CA . LEU C 1 141 ? 77.00500 115.73700 100.35300 1.000 20.70686 141 LEU C CA 1
ATOM 8266 C C . LEU C 1 141 ? 75.84200 115.68800 101.33600 1.000 20.70686 141 LEU C C 1
ATOM 8267 O O . LEU C 1 141 ? 75.94200 116.20900 102.45100 1.000 20.70686 141 LEU C O 1
ATOM 8283 N N . GLY C 1 142 ? 74.73100 115.06700 100.93800 1.000 19.10739 142 GLY C N 1
ATOM 8284 C CA . GLY C 1 142 ? 73.59200 114.95300 101.83100 1.000 19.10739 142 GLY C CA 1
ATOM 8285 C C . GLY C 1 142 ? 73.87100 114.08000 103.03700 1.000 19.10739 142 GLY C C 1
ATOM 8286 O O . GLY C 1 142 ? 73.39700 114.36000 104.13900 1.000 19.10739 142 GLY C O 1
ATOM 8290 N N . ALA C 1 143 ? 74.63400 113.00600 102.84500 1.000 17.97524 143 ALA C N 1
ATOM 8291 C CA . ALA C 1 143 ? 75.02200 112.15600 103.96300 1.000 17.97524 143 ALA C CA 1
ATOM 8292 C C . ALA C 1 143 ? 75.98100 112.87400 104.90500 1.000 17.97524 143 ALA C C 1
ATOM 8293 O O . ALA C 1 143 ? 75.88100 112.72800 106.12700 1.000 17.97524 143 ALA C O 1
ATOM 8300 N N . ARG C 1 144 ? 76.91900 113.64600 104.35700 1.000 18.12010 144 ARG C N 1
ATOM 8301 C CA . ARG C 1 144 ? 77.83100 114.42500 105.18700 1.000 18.12010 144 ARG C CA 1
ATOM 8302 C C . ARG C 1 144 ? 77.10900 115.52200 105.96000 1.000 18.12010 144 ARG C C 1
ATOM 8303 O O . ARG C 1 144 ? 77.51600 115.85200 107.07700 1.000 18.12010 144 ARG C O 1
ATOM 8324 N N . LEU C 1 145 ? 76.04400 116.09400 105.39600 1.000 19.30975 145 LEU C N 1
ATOM 8325 C CA . LEU C 1 145 ? 75.28100 117.10900 106.11500 1.000 19.30975 145 LEU C CA 1
ATOM 8326 C C . LEU C 1 145 ? 74.57800 116.51200 107.32800 1.000 19.30975 145 LEU C C 1
ATOM 8327 O O . LEU C 1 145 ? 74.47700 117.16000 108.37400 1.000 19.30975 145 LEU C O 1
ATOM 8343 N N . VAL C 1 146 ? 74.09000 115.27800 107.20800 1.000 18.59923 146 VAL C N 1
ATOM 8344 C CA . VAL C 1 146 ? 73.38800 114.63000 108.31100 1.000 18.59923 146 VAL C CA 1
ATOM 8345 C C . VAL C 1 146 ? 74.37100 114.18400 109.38800 1.000 18.59923 146 VAL C C 1
ATOM 8346 O O . VAL C 1 146 ? 74.10000 114.32300 110.58500 1.000 18.59923 146 VAL C O 1
ATOM 8359 N N . LEU C 1 147 ? 75.52000 113.64100 108.98700 1.000 17.32192 147 LEU C N 1
ATOM 8360 C CA . LEU C 1 147 ? 76.50100 113.17600 109.96100 1.000 17.32192 147 LEU C CA 1
ATOM 8361 C C . LEU C 1 147 ? 77.15300 114.34000 110.70200 1.000 17.32192 147 LEU C C 1
ATOM 8362 O O . LEU C 1 147 ? 77.38100 114.25700 111.91300 1.000 17.32192 147 LEU C O 1
ATOM 8378 N N . GLU C 1 148 ? 77.45400 115.43100 109.99700 1.000 18.38376 148 GLU C N 1
ATOM 8379 C CA . GLU C 1 148 ? 78.07500 116.58800 110.63300 1.000 18.38376 148 GLU C CA 1
ATOM 8380 C C . GLU C 1 148 ? 77.11900 117.26800 111.60800 1.000 18.38376 148 GLU C C 1
ATOM 8381 O O . GLU C 1 148 ? 77.53900 117.73300 112.67200 1.000 18.38376 148 GLU C O 1
ATOM 8393 N N . GLY C 1 149 ? 75.83300 117.33800 111.26300 1.000 17.81742 149 GLY C N 1
ATOM 8394 C CA . GLY C 1 149 ? 74.86900 117.96900 112.15000 1.000 17.81742 149 GLY C CA 1
ATOM 8395 C C . GLY C 1 149 ? 74.61400 117.17900 113.41800 1.000 17.81742 149 GLY C C 1
ATOM 8396 O O . GLY C 1 149 ? 74.43900 117.75700 114.49300 1.000 17.81742 149 GLY C O 1
ATOM 8400 N N . ALA C 1 150 ? 74.57500 115.85100 113.31300 1.000 17.20956 150 ALA C N 1
ATOM 8401 C CA . ALA C 1 150 ? 74.39200 115.01600 114.49400 1.000 17.20956 150 ALA C CA 1
ATOM 8402 C C . ALA C 1 150 ? 75.59000 115.08100 115.43200 1.000 17.20956 150 ALA C C 1
ATOM 8403 O O . ALA C 1 150 ? 75.42000 114.98500 116.65200 1.000 17.20956 150 ALA C O 1
ATOM 8410 N N . ALA C 1 151 ? 76.79900 115.24300 114.89200 1.000 16.56635 151 ALA C N 1
ATOM 8411 C CA . ALA C 1 151 ? 77.98800 115.30700 115.73200 1.000 16.56635 151 ALA C CA 1
ATOM 8412 C C . ALA C 1 151 ? 78.02500 116.58600 116.56100 1.000 16.56635 151 ALA C C 1
ATOM 8413 O O . ALA C 1 151 ? 78.39800 116.55400 117.73800 1.000 16.56635 151 ALA C O 1
ATOM 8420 N N . LEU C 1 152 ? 77.65300 117.72200 115.96500 1.000 17.15570 152 LEU C N 1
ATOM 8421 C CA . LEU C 1 152 ? 77.62800 118.98100 116.70300 1.000 17.15570 152 LEU C CA 1
ATOM 8422 C C . LEU C 1 152 ? 76.62800 118.93300 117.85200 1.000 17.15570 152 LEU C C 1
ATOM 8423 O O . LEU C 1 152 ? 76.91000 119.42800 118.94800 1.000 17.15570 152 LEU C O 1
ATOM 8439 N N . GLY C 1 153 ? 75.45200 118.35100 117.61900 1.000 17.98254 153 GLY C N 1
ATOM 8440 C CA . GLY C 1 153 ? 74.46700 118.23500 118.68100 1.000 17.98254 153 GLY C CA 1
ATOM 8441 C C . GLY C 1 153 ? 74.90900 117.32900 119.81400 1.000 17.98254 153 GLY C C 1
ATOM 8442 O O . GLY C 1 153 ? 74.62500 117.60200 120.98200 1.000 17.98254 153 GLY C O 1
ATOM 8446 N N . LEU C 1 154 ? 75.60900 116.24200 119.48800 1.000 18.83219 154 LEU C N 1
ATOM 8447 C CA . LEU C 1 154 ? 76.11100 115.34600 120.52500 1.000 18.83219 154 LEU C CA 1
ATOM 8448 C C . LEU C 1 154 ? 77.24400 115.98700 121.31600 1.000 18.83219 154 LEU C C 1
ATOM 8449 O O . LEU C 1 154 ? 77.35100 115.77700 122.52800 1.000 18.83219 154 LEU C O 1
ATOM 8465 N N . GLN C 1 155 ? 78.10600 116.75700 120.64800 1.000 16.69252 155 GLN C N 1
ATOM 8466 C CA . GLN C 1 155 ? 79.19400 117.44200 121.33700 1.000 16.69252 155 GLN C CA 1
ATOM 8467 C C . GLN C 1 155 ? 78.66200 118.41800 122.38300 1.000 16.69252 155 GLN C C 1
ATOM 8468 O O . GLN C 1 155 ? 79.18500 118.48500 123.50000 1.000 16.69252 155 GLN C O 1
ATOM 8482 N N . TYR C 1 156 ? 77.62000 119.18100 122.04300 1.000 19.01133 156 TYR C N 1
ATOM 8483 C CA . TYR C 1 156 ? 77.01600 120.09300 123.00900 1.000 19.01133 156 TYR C CA 1
ATOM 8484 C C . TYR C 1 156 ? 76.33100 119.33800 124.14200 1.000 19.01133 156 TYR C C 1
ATOM 8485 O O . TYR C 1 156 ? 76.34600 119.78600 125.29200 1.000 19.01133 156 TYR C O 1
ATOM 8503 N N . HIS C 1 157 ? 75.73100 118.18900 123.83900 1.000 20.89879 157 HIS C N 1
ATOM 8504 C CA . HIS C 1 157 ? 75.04100 117.41000 124.86000 1.000 20.89879 157 HIS C CA 1
ATOM 8505 C C . HIS C 1 157 ? 76.01400 116.72600 125.81400 1.000 20.89879 157 HIS C C 1
ATOM 8506 O O . HIS C 1 157 ? 75.70600 116.57400 127.00000 1.000 20.89879 157 HIS C O 1
ATOM 8520 N N . LEU C 1 158 ? 77.18900 116.32800 125.32900 1.000 19.05293 158 LEU C N 1
ATOM 8521 C CA . LEU C 1 158 ? 78.14800 115.61900 126.16800 1.000 19.05293 158 LEU C CA 1
ATOM 8522 C C . LEU C 1 158 ? 79.02100 116.56800 126.98300 1.000 19.05293 158 LEU C C 1
ATOM 8523 O O . LEU C 1 158 ? 79.31400 116.28100 128.14700 1.000 19.05293 158 LEU C O 1
ATOM 8539 N N . TYR C 1 159 ? 79.43300 117.69900 126.40100 1.000 16.62330 159 TYR C N 1
ATOM 8540 C CA . TYR C 1 159 ? 80.46900 118.54300 126.98300 1.000 16.62330 159 TYR C CA 1
ATOM 8541 C C . TYR C 1 159 ? 80.05100 119.98300 127.24000 1.000 16.62330 159 TYR C C 1
ATOM 8542 O O . TYR C 1 159 ? 80.66400 120.63300 128.09000 1.000 16.62330 159 TYR C O 1
ATOM 8560 N N . GLY C 1 160 ? 79.04300 120.49900 126.54500 1.000 18.39610 160 GLY C N 1
ATOM 8561 C CA . GLY C 1 160 ? 78.66800 121.89000 126.70400 1.000 18.39610 160 GLY C CA 1
ATOM 8562 C C . GLY C 1 160 ? 79.62100 122.83400 125.98900 1.000 18.39610 160 GLY C C 1
ATOM 8563 O O . GLY C 1 160 ? 80.16300 122.52600 124.92700 1.000 18.39610 160 GLY C O 1
ATOM 8567 N N . PHE C 1 161 ? 79.81800 124.00700 126.59500 1.000 18.60754 161 PHE C N 1
ATOM 8568 C CA . PHE C 1 161 ? 80.73100 125.02100 126.08500 1.000 18.60754 161 PHE C CA 1
ATOM 8569 C C . PHE C 1 161 ? 81.84500 125.38500 127.05900 1.000 18.60754 161 PHE C C 1
ATOM 8570 O O . PHE C 1 161 ? 82.64600 126.26900 126.74200 1.000 18.60754 161 PHE C O 1
ATOM 8587 N N . GLN C 1 162 ? 81.93700 124.74100 128.22000 1.000 22.40613 162 GLN C N 1
ATOM 8588 C CA . GLN C 1 162 ? 83.03200 125.03000 129.13200 1.000 22.40613 162 GLN C CA 1
ATOM 8589 C C . GLN C 1 162 ? 83.32500 123.84200 130.03800 1.000 22.40613 162 GLN C C 1
ATOM 8590 O O . GLN C 1 162 ? 82.46200 123.00400 130.30800 1.000 22.40613 162 GLN C O 1
ATOM 8604 N N . MET C 1 163 ? 84.57500 123.79900 130.50500 1.000 23.97595 163 MET C N 1
ATOM 8605 C CA . MET C 1 163 ? 85.05500 122.80000 131.44600 1.000 23.97595 163 MET C CA 1
ATOM 8606 C C . MET C 1 163 ? 85.13500 123.43500 132.82700 1.000 23.97595 163 MET C C 1
ATOM 8607 O O . MET C 1 163 ? 85.82800 124.45300 132.97100 1.000 23.97595 163 MET C O 1
ATOM 8621 N N . PRO C 1 164 ? 84.47500 122.91200 133.86000 1.000 26.29636 164 PRO C N 1
ATOM 8622 C CA . PRO C 1 164 ? 84.53200 123.56000 135.17200 1.000 26.29636 164 PRO C CA 1
ATOM 8623 C C . PRO C 1 164 ? 85.83600 123.26000 135.90400 1.000 26.29636 164 PRO C C 1
ATOM 8624 O O . PRO C 1 164 ? 86.65900 122.45500 135.47200 1.000 26.29636 164 PRO C O 1
ATOM 8635 N N . SER C 1 165 ? 86.00500 123.93800 137.04000 1.000 27.79061 165 SER C N 1
ATOM 8636 C CA . SER C 1 165 ? 87.18600 123.78500 137.87800 1.000 27.79061 165 SER C CA 1
ATOM 8637 C C . SER C 1 165 ? 86.99000 122.81800 139.03900 1.000 27.79061 165 SER C C 1
ATOM 8638 O O . SER C 1 165 ? 87.98500 122.34400 139.59500 1.000 27.79061 165 SER C O 1
ATOM 8646 N N . SER C 1 166 ? 85.74800 122.51300 139.41400 1.000 31.11531 166 SER C N 1
ATOM 8647 C CA . SER C 1 166 ? 85.46200 121.55600 140.47100 1.000 31.11531 166 SER C CA 1
ATOM 8648 C C . SER C 1 166 ? 84.25000 120.72100 140.08700 1.000 31.11531 166 SER C C 1
ATOM 8649 O O . SER C 1 166 ? 83.56500 120.99500 139.10000 1.000 31.11531 166 SER C O 1
ATOM 8657 N N . PHE C 1 167 ? 83.98600 119.69500 140.89500 1.000 33.03244 167 PHE C N 1
ATOM 8658 C CA . PHE C 1 167 ? 82.94600 118.71800 140.59800 1.000 33.03244 167 PHE C CA 1
ATOM 8659 C C . PHE C 1 167 ? 82.58500 117.99500 141.88600 1.000 33.03244 167 PHE C C 1
ATOM 8660 O O . PHE C 1 167 ? 83.47400 117.52400 142.60100 1.000 33.03244 167 PHE C O 1
ATOM 8677 N N . ALA C 1 168 ? 81.29000 117.91700 142.17900 1.000 37.50340 168 ALA C N 1
ATOM 8678 C CA . ALA C 1 168 ? 80.77800 117.26200 143.37600 1.000 37.50340 168 ALA C CA 1
ATOM 8679 C C . ALA C 1 168 ? 80.22800 115.88500 143.03200 1.000 37.50340 168 ALA C C 1
ATOM 8680 O O . ALA C 1 168 ? 79.53300 115.71600 142.02700 1.000 37.50340 168 ALA C O 1
ATOM 8687 N N . CYS C 1 169 ? 80.53400 114.90800 143.88500 1.000 42.07654 169 CYS C N 1
ATOM 8688 C CA . CYS C 1 169 ? 80.33100 113.49500 143.59000 1.000 42.07654 169 CYS C CA 1
ATOM 8689 C C . CYS C 1 169 ? 79.64800 112.80900 144.76500 1.000 42.07654 169 CYS C C 1
ATOM 8690 O O . CYS C 1 169 ? 80.10200 112.93500 145.90600 1.000 42.07654 169 CYS C O 1
ATOM 8697 N N . ARG C 1 170 ? 78.56400 112.08800 144.48300 1.000 47.46623 170 ARG C N 1
ATOM 8698 C CA . ARG C 1 170 ? 77.85300 111.26700 145.46200 1.000 47.46623 170 ARG C CA 1
ATOM 8699 C C . ARG C 1 170 ? 77.56700 109.88400 144.88600 1.000 47.46623 170 ARG C C 1
ATOM 8700 O O . ARG C 1 170 ? 76.45800 109.35700 144.99100 1.000 47.46623 170 ARG C O 1
ATOM 8721 N N . ARG C 1 171 ? 78.57500 109.27600 144.26700 1.000 40.24563 171 ARG C N 1
ATOM 8722 C CA . ARG C 1 171 ? 78.45400 107.94600 143.68700 1.000 40.24563 171 ARG C CA 1
ATOM 8723 C C . ARG C 1 171 ? 79.02400 106.90800 144.64600 1.000 40.24563 171 ARG C C 1
ATOM 8724 O O . ARG C 1 171 ? 80.02700 107.15100 145.32100 1.000 40.24563 171 ARG C O 1
ATOM 8745 N N . GLU C 1 172 ? 78.36900 105.75400 144.70100 1.000 46.38143 172 GLU C N 1
ATOM 8746 C CA . GLU C 1 172 ? 78.87100 104.62400 145.47000 1.000 46.38143 172 GLU C CA 1
ATOM 8747 C C . GLU C 1 172 ? 80.17500 104.13300 144.83900 1.000 46.38143 172 GLU C C 1
ATOM 8748 O O . GLU C 1 172 ? 80.28900 104.11200 143.61000 1.000 46.38143 172 GLU C O 1
ATOM 8760 N N . PRO C 1 173 ? 81.18600 103.72600 145.64100 1.000 45.20921 173 PRO C N 1
ATOM 8761 C CA . PRO C 1 173 ? 81.41800 103.51500 147.07900 1.000 45.20921 173 PRO C CA 1
ATOM 8762 C C . PRO C 1 173 ? 82.01400 104.70000 147.84700 1.000 45.20921 173 PRO C C 1
ATOM 8763 O O . PRO C 1 173 ? 82.91600 104.51600 148.66500 1.000 45.20921 173 PRO C O 1
ATOM 8774 N N . CYS C 1 174 ? 81.50300 105.90000 147.60400 1.000 46.44997 174 CYS C N 1
ATOM 8775 C CA . CYS C 1 174 ? 81.92200 107.07100 148.36000 1.000 46.44997 174 CYS C CA 1
ATOM 8776 C C . CYS C 1 174 ? 80.98000 107.27000 149.53900 1.000 46.44997 174 CYS C C 1
ATOM 8777 O O . CYS C 1 174 ? 79.76200 107.11600 149.40900 1.000 46.44997 174 CYS C O 1
ATOM 8784 N N . LEU C 1 175 ? 81.55200 107.61400 150.68800 1.000 49.37160 175 LEU C N 1
ATOM 8785 C CA . LEU C 1 175 ? 80.78900 107.90600 151.89700 1.000 49.37160 175 LEU C CA 1
ATOM 8786 C C . LEU C 1 175 ? 80.59700 109.41500 151.97600 1.000 49.37160 175 LEU C C 1
ATOM 8787 O O . LEU C 1 175 ? 81.55500 110.15700 152.21800 1.000 49.37160 175 LEU C O 1
ATOM 8803 N N . GLY C 1 176 ? 79.36200 109.86500 151.77300 1.000 49.28437 176 GLY C N 1
ATOM 8804 C CA . GLY C 1 176 ? 79.06600 111.28100 151.76600 1.000 49.28437 176 GLY C CA 1
ATOM 8805 C C . GLY C 1 176 ? 79.27800 111.90400 150.40200 1.000 49.28437 176 GLY C C 1
ATOM 8806 O O . GLY C 1 176 ? 79.19000 111.21700 149.38000 1.000 49.28437 176 GLY C O 1
ATOM 8810 N N . SER C 1 177 ? 79.55800 113.20500 150.38000 1.000 46.47165 177 SER C N 1
ATOM 8811 C CA . SER C 1 177 ? 79.79700 113.95700 149.15600 1.000 46.47165 177 SER C CA 1
ATOM 8812 C C . SER C 1 177 ? 81.20100 114.53600 149.20700 1.000 46.47165 177 SER C C 1
ATOM 8813 O O . SER C 1 177 ? 81.57300 115.17300 150.19800 1.000 46.47165 177 SER C O 1
ATOM 8821 N N . ILE C 1 178 ? 81.97100 114.31600 148.14300 1.000 42.28593 178 ILE C N 1
ATOM 8822 C CA . ILE C 1 178 ? 83.36500 114.73100 148.08200 1.000 42.28593 178 ILE C CA 1
ATOM 8823 C C . ILE C 1 178 ? 83.54300 115.71800 146.93900 1.000 42.28593 178 ILE C C 1
ATOM 8824 O O . ILE C 1 178 ? 82.78800 115.71700 145.96200 1.000 42.28593 178 ILE C O 1
ATOM 8840 N N . THR C 1 179 ? 84.55900 116.56200 147.07500 1.000 38.62492 179 THR C N 1
ATOM 8841 C CA . THR C 1 179 ? 84.92200 117.55000 146.07200 1.000 38.62492 179 THR C CA 1
ATOM 8842 C C . THR C 1 179 ? 86.18500 117.09800 145.35500 1.000 38.62492 179 THR C C 1
ATOM 8843 O O . THR C 1 179 ? 87.13500 116.62700 145.98700 1.000 38.62492 179 THR C O 1
ATOM 8854 N N . CYS C 1 180 ? 86.18200 117.24200 144.03400 1.000 34.58579 180 CYS C N 1
ATOM 8855 C CA . CYS C 1 180 ? 87.31400 116.90900 143.18200 1.000 34.58579 180 CYS C CA 1
ATOM 8856 C C . CYS C 1 180 ? 87.69100 118.13000 142.35400 1.000 34.58579 180 CYS C C 1
ATOM 8857 O O . CYS C 1 180 ? 86.82000 118.90000 141.94100 1.000 34.58579 180 CYS C O 1
ATOM 8864 N N . ASN C 1 181 ? 88.99100 118.30000 142.11400 1.000 31.91813 181 ASN C N 1
ATOM 8865 C CA . ASN C 1 181 ? 89.53300 119.45600 141.40900 1.000 31.91813 181 ASN C CA 1
ATOM 8866 C C . ASN C 1 181 ? 90.16200 119.02800 140.09200 1.000 31.91813 181 ASN C C 1
ATOM 8867 O O . ASN C 1 181 ? 90.77300 117.96000 140.00100 1.000 31.91813 181 ASN C O 1
ATOM 8878 N N . LEU C 1 182 ? 90.01300 119.87800 139.08100 1.000 28.43036 182 LEU C N 1
ATOM 8879 C CA . LEU C 1 182 ? 90.53400 119.64600 137.74300 1.000 28.43036 182 LEU C CA 1
ATOM 8880 C C . LEU C 1 182 ? 91.61200 120.66900 137.40600 1.000 28.43036 182 LEU C C 1
ATOM 8881 O O . LEU C 1 182 ? 91.56900 121.81400 137.86400 1.000 28.43036 182 LEU C O 1
ATOM 8897 N N . SER C 1 183 ? 92.57800 120.24500 136.59600 1.000 25.97931 183 SER C N 1
ATOM 8898 C CA . SER C 1 183 ? 93.67400 121.09500 136.15500 1.000 25.97931 183 SER C CA 1
ATOM 8899 C C . SER C 1 183 ? 93.40200 121.67300 134.76800 1.000 25.97931 183 SER C C 1
ATOM 8900 O O . SER C 1 183 ? 92.72100 121.06500 133.94100 1.000 25.97931 183 SER C O 1
ATOM 8908 N N . ARG C 1 184 ? 93.95800 122.85900 134.53200 1.000 21.93954 184 ARG C N 1
ATOM 8909 C CA . ARG C 1 184 ? 93.90700 123.54400 133.24500 1.000 21.93954 184 ARG C CA 1
ATOM 8910 C C . ARG C 1 184 ? 92.51200 123.69500 132.62600 1.000 21.93954 184 ARG C C 1
ATOM 8911 O O . ARG C 1 184 ? 92.30300 123.33600 131.46500 1.000 21.93954 184 ARG C O 1
ATOM 8932 N N . PRO C 1 185 ? 91.53400 124.23300 133.36500 1.000 22.52496 185 PRO C N 1
ATOM 8933 C CA . PRO C 1 185 ? 90.20600 124.41700 132.76000 1.000 22.52496 185 PRO C CA 1
ATOM 8934 C C . PRO C 1 185 ? 90.13600 125.49500 131.68300 1.000 22.52496 185 PRO C C 1
ATOM 8935 O O . PRO C 1 185 ? 89.23100 125.43100 130.84500 1.000 22.52496 185 PRO C O 1
ATOM 8946 N N . SER C 1 186 ? 91.04800 126.47000 131.66400 1.000 21.24880 186 SER C N 1
ATOM 8947 C CA . SER C 1 186 ? 90.99800 127.51500 130.64400 1.000 21.24880 186 SER C CA 1
ATOM 8948 C C . SER C 1 186 ? 91.44500 127.00000 129.28000 1.000 21.24880 186 SER C C 1
ATOM 8949 O O . SER C 1 186 ? 90.79400 127.26800 128.26600 1.000 21.24880 186 SER C O 1
ATOM 8957 N N . GLU C 1 187 ? 92.55900 126.27000 129.22900 1.000 18.08114 187 GLU C N 1
ATOM 8958 C CA . GLU C 1 187 ? 93.06900 125.78300 127.95200 1.000 18.08114 187 GLU C CA 1
ATOM 8959 C C . GLU C 1 187 ? 92.13100 124.75200 127.33400 1.000 18.08114 187 GLU C C 1
ATOM 8960 O O . GLU C 1 187 ? 91.96600 124.71100 126.11100 1.000 18.08114 187 GLU C O 1
ATOM 8972 N N . LYS C 1 188 ? 91.50400 123.91900 128.16400 1.000 18.65598 188 LYS C N 1
ATOM 8973 C CA . LYS C 1 188 ? 90.54900 122.93600 127.66400 1.000 18.65598 188 LYS C CA 1
ATOM 8974 C C . LYS C 1 188 ? 89.27600 123.59500 127.13900 1.000 18.65598 188 LYS C C 1
ATOM 8975 O O . LYS C 1 188 ? 88.69400 123.12600 126.15500 1.000 18.65598 188 LYS C O 1
ATOM 8994 N N . THR C 1 189 ? 88.82800 124.68200 127.77200 1.000 17.11170 189 THR C N 1
ATOM 8995 C CA . THR C 1 189 ? 87.67700 125.42700 127.26800 1.000 17.11170 189 THR C CA 1
ATOM 8996 C C . THR C 1 189 ? 87.98700 126.10900 125.93800 1.000 17.11170 189 THR C C 1
ATOM 8997 O O . THR C 1 189 ? 87.14000 126.13200 125.03900 1.000 17.11170 189 THR C O 1
ATOM 9008 N N . ILE C 1 190 ? 89.18900 126.67300 125.79400 1.000 17.16503 190 ILE C N 1
ATOM 9009 C CA . ILE C 1 190 ? 89.57200 127.34300 124.55300 1.000 17.16503 190 ILE C CA 1
ATOM 9010 C C . ILE C 1 190 ? 89.59000 126.35500 123.38900 1.000 17.16503 190 ILE C C 1
ATOM 9011 O O . ILE C 1 190 ? 89.12600 126.66600 122.28800 1.000 17.16503 190 ILE C O 1
ATOM 9027 N N . PHE C 1 191 ? 90.11300 125.14700 123.61500 1.000 13.90348 191 PHE C N 1
ATOM 9028 C CA . PHE C 1 191 ? 90.19400 124.14500 122.55500 1.000 13.90348 191 PHE C CA 1
ATOM 9029 C C . PHE C 1 191 ? 88.81700 123.60100 122.17400 1.000 13.90348 191 PHE C C 1
ATOM 9030 O O . PHE C 1 191 ? 88.57400 123.31200 121.00100 1.000 13.90348 191 PHE C O 1
ATOM 9047 N N . LEU C 1 192 ? 87.90900 123.47000 123.14300 1.000 15.35400 192 LEU C N 1
ATOM 9048 C CA . LEU C 1 192 ? 86.55900 122.98300 122.87100 1.000 15.35400 192 LEU C CA 1
ATOM 9049 C C . LEU C 1 192 ? 85.76000 123.96200 122.01300 1.000 15.35400 192 LEU C C 1
ATOM 9050 O O . LEU C 1 192 ? 85.01700 123.54200 121.12100 1.000 15.35400 192 LEU C O 1
ATOM 9066 N N . LYS C 1 193 ? 85.89900 125.26600 122.26200 1.000 15.03151 193 LYS C N 1
ATOM 9067 C CA . LYS C 1 193 ? 85.20300 126.25800 121.44800 1.000 15.03151 193 LYS C CA 1
ATOM 9068 C C . LYS C 1 193 ? 85.79600 126.37400 120.04900 1.000 15.03151 193 LYS C C 1
ATOM 9069 O O . LYS C 1 193 ? 85.06700 126.65300 119.09400 1.000 15.03151 193 LYS C O 1
ATOM 9088 N N . THR C 1 194 ? 87.10500 126.16500 119.90500 1.000 14.49343 194 THR C N 1
ATOM 9089 C CA . THR C 1 194 ? 87.73100 126.20100 118.58800 1.000 14.49343 194 THR C CA 1
ATOM 9090 C C . THR C 1 194 ? 87.24400 125.05400 117.70600 1.000 14.49343 194 THR C C 1
ATOM 9091 O O . THR C 1 194 ? 86.97500 125.25600 116.51900 1.000 14.49343 194 THR C O 1
ATOM 9102 N N . MET C 1 195 ? 87.12100 123.84800 118.26600 1.000 14.39207 195 MET C N 1
ATOM 9103 C CA . MET C 1 195 ? 86.64800 122.70500 117.49200 1.000 14.39207 195 MET C CA 1
ATOM 9104 C C . MET C 1 195 ? 85.17800 122.84300 117.10000 1.000 14.39207 195 MET C C 1
ATOM 9105 O O . MET C 1 195 ? 84.78300 122.37100 116.03100 1.000 14.39207 195 MET C O 1
ATOM 9119 N N . PHE C 1 196 ? 84.35500 123.46600 117.94800 1.000 15.84031 196 PHE C N 1
ATOM 9120 C CA . PHE C 1 196 ? 82.96900 123.74100 117.58200 1.000 15.84031 196 PHE C CA 1
ATOM 9121 C C . PHE C 1 196 ? 82.88600 124.69700 116.39700 1.000 15.84031 196 PHE C C 1
ATOM 9122 O O . PHE C 1 196 ? 82.06300 124.50700 115.49600 1.000 15.84031 196 PHE C O 1
ATOM 9139 N N . GLY C 1 197 ? 83.73300 125.72600 116.37800 1.000 14.76724 197 GLY C N 1
ATOM 9140 C CA . GLY C 1 197 ? 83.70800 126.68100 115.28500 1.000 14.76724 197 GLY C CA 1
ATOM 9141 C C . GLY C 1 197 ? 84.20200 126.11500 113.96800 1.000 14.76724 197 GLY C C 1
ATOM 9142 O O . GLY C 1 197 ? 83.64500 126.41400 112.91100 1.000 14.76724 197 GLY C O 1
ATOM 9146 N N . VAL C 1 198 ? 85.25400 125.29700 114.00800 1.000 14.39272 198 VAL C N 1
ATOM 9147 C CA . VAL C 1 198 ? 85.79300 124.71400 112.78500 1.000 14.39272 198 VAL C CA 1
ATOM 9148 C C . VAL C 1 198 ? 84.78700 123.75100 112.16300 1.000 14.39272 198 VAL C C 1
ATOM 9149 O O . VAL C 1 198 ? 84.60900 123.72300 110.94100 1.000 14.39272 198 VAL C O 1
ATOM 9162 N N . SER C 1 199 ? 84.11300 122.95300 112.99200 1.000 15.38479 199 SER C N 1
ATOM 9163 C CA . SER C 1 199 ? 83.08500 122.04400 112.49800 1.000 15.38479 199 SER C CA 1
ATOM 9164 C C . SER C 1 199 ? 81.82500 122.78100 112.06100 1.000 15.38479 199 SER C C 1
ATOM 9165 O O . SER C 1 199 ? 81.13400 122.32700 111.14500 1.000 15.38479 199 SER C O 1
ATOM 9173 N N . GLY C 1 200 ? 81.50000 123.90100 112.70900 1.000 16.35769 200 GLY C N 1
ATOM 9174 C CA . GLY C 1 200 ? 80.34100 124.67600 112.30000 1.000 16.35769 200 GLY C CA 1
ATOM 9175 C C . GLY C 1 200 ? 80.46800 125.27400 110.91100 1.000 16.35769 200 GLY C C 1
ATOM 9176 O O . GLY C 1 200 ? 79.48300 125.36800 110.17800 1.000 16.35769 200 GLY C O 1
ATOM 9180 N N . PHE C 1 201 ? 81.67900 125.68400 110.52800 1.000 17.91015 201 PHE C N 1
ATOM 9181 C CA . PHE C 1 201 ? 81.88500 126.20500 109.18300 1.000 17.91015 201 PHE C CA 1
ATOM 9182 C C . PHE C 1 201 ? 81.86100 125.09500 108.14000 1.000 17.91015 201 PHE C C 1
ATOM 9183 O O . PHE C 1 201 ? 81.43300 125.32600 107.00600 1.000 17.91015 201 PHE C O 1
ATOM 9200 N N . CYS C 1 202 ? 82.31700 123.89400 108.49800 1.000 17.83635 202 CYS C N 1
ATOM 9201 C CA . CYS C 1 202 ? 82.20300 122.75100 107.59900 1.000 17.83635 202 CYS C CA 1
ATOM 9202 C C . CYS C 1 202 ? 80.74400 122.43100 107.28200 1.000 17.83635 202 CYS C C 1
ATOM 9203 O O . CYS C 1 202 ? 80.41800 122.06200 106.15000 1.000 17.83635 202 CYS C O 1
ATOM 9211 N N . LEU C 1 203 ? 79.85200 122.56500 108.26700 1.000 18.21478 203 LEU C N 1
ATOM 9212 C CA . LEU C 1 203 ? 78.43400 122.30300 108.03700 1.000 18.21478 203 LEU C CA 1
ATOM 9213 C C . LEU C 1 203 ? 77.80300 123.38300 107.16200 1.000 18.21478 203 LEU C C 1
ATOM 9214 O O . LEU C 1 203 ? 76.97300 123.07800 106.29900 1.000 18.21478 203 LEU C O 1
ATOM 9230 N N . LEU C 1 204 ? 78.18000 124.64600 107.36900 1.000 19.41371 204 LEU C N 1
ATOM 9231 C CA . LEU C 1 204 ? 77.60300 125.73900 106.59200 1.000 19.41371 204 LEU C CA 1
ATOM 9232 C C . LEU C 1 204 ? 77.98100 125.63700 105.11800 1.000 19.41371 204 LEU C C 1
ATOM 9233 O O . LEU C 1 204 ? 77.13400 125.84400 104.24300 1.000 19.41371 204 LEU C O 1
ATOM 9249 N N . PHE C 1 205 ? 79.24100 125.31900 104.82300 1.000 19.31654 205 PHE C N 1
ATOM 9250 C CA . PHE C 1 205 ? 79.70200 125.26100 103.44200 1.000 19.31654 205 PHE C CA 1
ATOM 9251 C C . PHE C 1 205 ? 79.29600 123.97400 102.73200 1.000 19.31654 205 PHE C C 1
ATOM 9252 O O . PHE C 1 205 ? 79.30600 123.94100 101.49900 1.000 19.31654 205 PHE C O 1
ATOM 9269 N N . THR C 1 206 ? 78.94200 122.92200 103.47000 1.000 19.59901 206 THR C N 1
ATOM 9270 C CA . THR C 1 206 ? 78.30700 121.76000 102.85400 1.000 19.59901 206 THR C CA 1
ATOM 9271 C C . THR C 1 206 ? 76.86700 122.07600 102.46500 1.000 19.59901 206 THR C C 1
ATOM 9272 O O . THR C 1 206 ? 76.39600 121.65200 101.40400 1.000 19.59901 206 THR C O 1
ATOM 9283 N N . PHE C 1 207 ? 76.15900 122.82600 103.31100 1.000 22.62868 207 PHE C N 1
ATOM 9284 C CA . PHE C 1 207 ? 74.79300 123.24200 103.01200 1.000 22.62868 207 PHE C CA 1
ATOM 9285 C C . PHE C 1 207 ? 74.74300 124.22300 101.84700 1.000 22.62868 207 PHE C C 1
ATOM 9286 O O . PHE C 1 207 ? 73.81900 124.17300 101.03000 1.000 22.62868 207 PHE C O 1
ATOM 9303 N N . LEU C 1 208 ? 75.72700 125.11900 101.75000 1.000 24.23446 208 LEU C N 1
ATOM 9304 C CA . LEU C 1 208 ? 75.73100 126.10600 100.67600 1.000 24.23446 208 LEU C CA 1
ATOM 9305 C C . LEU C 1 208 ? 76.03200 125.47300 99.32300 1.000 24.23446 208 LEU C C 1
ATOM 9306 O O . LEU C 1 208 ? 75.50300 125.92400 98.30200 1.000 24.23446 208 LEU C O 1
ATOM 9322 N N . GLU C 1 209 ? 76.87500 124.44100 99.28600 1.000 24.26736 209 GLU C N 1
ATOM 9323 C CA . GLU C 1 209 ? 77.19100 123.78100 98.02700 1.000 24.26736 209 GLU C CA 1
ATOM 9324 C C . GLU C 1 209 ? 76.00900 122.98300 97.48800 1.000 24.26736 209 GLU C C 1
ATOM 9325 O O . GLU C 1 209 ? 75.93300 122.76100 96.27800 1.000 24.26736 209 GLU C O 1
ATOM 9337 N N . LEU C 1 210 ? 75.08800 122.55100 98.35000 1.000 26.13869 210 LEU C N 1
ATOM 9338 C CA . LEU C 1 210 ? 73.86400 121.90700 97.88900 1.000 26.13869 210 LEU C CA 1
ATOM 9339 C C . LEU C 1 210 ? 72.85300 122.91800 97.36200 1.000 26.13869 210 LEU C C 1
ATOM 9340 O O . LEU C 1 210 ? 72.03300 122.57600 96.50600 1.000 26.13869 210 LEU C O 1
ATOM 9356 N N . VAL C 1 211 ? 72.89500 124.15500 97.86000 1.000 29.25962 211 VAL C N 1
ATOM 9357 C CA . VAL C 1 211 ? 71.98700 125.19600 97.39100 1.000 29.25962 211 VAL C CA 1
ATOM 9358 C C . VAL C 1 211 ? 72.40200 125.69000 96.01300 1.000 29.25962 211 VAL C C 1
ATOM 9359 O O . VAL C 1 211 ? 71.55400 125.95200 95.15300 1.000 29.25962 211 VAL C O 1
ATOM 9372 N N . LEU C 1 212 ? 73.70500 125.82300 95.77800 1.000 27.18535 212 LEU C N 1
ATOM 9373 C CA . LEU C 1 212 ? 74.19100 126.29400 94.49000 1.000 27.18535 212 LEU C CA 1
ATOM 9374 C C . LEU C 1 212 ? 74.00400 125.26700 93.38100 1.000 27.18535 212 LEU C C 1
ATOM 9375 O O . LEU C 1 212 ? 74.10300 125.62800 92.20500 1.000 27.18535 212 LEU C O 1
ATOM 9391 N N . LEU C 1 213 ? 73.74300 124.00500 93.72100 1.000 29.65593 213 LEU C N 1
ATOM 9392 C CA . LEU C 1 213 ? 73.39700 122.99400 92.73300 1.000 29.65593 213 LEU C CA 1
ATOM 9393 C C . LEU C 1 213 ? 71.90900 122.95600 92.41000 1.000 29.65593 213 LEU C C 1
ATOM 9394 O O . LEU C 1 213 ? 71.54100 122.42100 91.35900 1.000 29.65593 213 LEU C O 1
ATOM 9410 N N . GLY C 1 214 ? 71.05300 123.50300 93.27600 1.000 40.44329 214 GLY C N 1
ATOM 9411 C CA . GLY C 1 214 ? 69.62100 123.55100 93.03900 1.000 40.44329 214 GLY C CA 1
ATOM 9412 C C . GLY C 1 214 ? 68.74000 122.92200 94.10000 1.000 40.44329 214 GLY C C 1
ATOM 9413 O O . GLY C 1 214 ? 67.63100 122.47900 93.78500 1.000 40.44329 214 GLY C O 1
ATOM 9417 N N . LEU C 1 215 ? 69.20800 122.85600 95.35000 1.000 40.23466 215 LEU C N 1
ATOM 9418 C CA . LEU C 1 215 ? 68.34900 122.38000 96.43400 1.000 40.23466 215 LEU C CA 1
ATOM 9419 C C . LEU C 1 215 ? 67.10500 123.24900 96.57000 1.000 40.23466 215 LEU C C 1
ATOM 9420 O O . LEU C 1 215 ? 66.02000 122.74500 96.88400 1.000 40.23466 215 LEU C O 1
ATOM 9436 N N . GLY C 1 216 ? 67.23900 124.55500 96.33800 1.000 47.60591 216 GLY C N 1
ATOM 9437 C CA . GLY C 1 216 ? 66.08400 125.43200 96.42400 1.000 47.60591 216 GLY C CA 1
ATOM 9438 C C . GLY C 1 216 ? 65.01600 125.10500 95.39800 1.000 47.60591 216 GLY C C 1
ATOM 9439 O O . GLY C 1 216 ? 63.82100 125.12600 95.70500 1.000 47.60591 216 GLY C O 1
ATOM 9443 N N . ARG C 1 217 ? 65.42700 124.79200 94.16800 1.000 50.17595 217 ARG C N 1
ATOM 9444 C CA . ARG C 1 217 ? 64.46400 124.49700 93.11400 1.000 50.17595 217 ARG C CA 1
ATOM 9445 C C . ARG C 1 217 ? 63.82400 123.11700 93.24400 1.000 50.17595 217 ARG C C 1
ATOM 9446 O O . ARG C 1 217 ? 62.92100 122.80900 92.46200 1.000 50.17595 217 ARG C O 1
ATOM 9467 N N . TRP C 1 218 ? 64.27900 122.27800 94.17900 1.000 48.90131 218 TRP C N 1
ATOM 9468 C CA . TRP C 1 218 ? 63.67100 120.97400 94.43100 1.000 48.90131 218 TRP C CA 1
ATOM 9469 C C . TRP C 1 218 ? 62.68100 120.98800 95.58600 1.000 48.90131 218 TRP C C 1
ATOM 9470 O O . TRP C 1 218 ? 61.71700 120.21700 95.56700 1.000 48.90131 218 TRP C O 1
ATOM 9491 N N . TRP C 1 219 ? 62.89400 121.84000 96.59100 1.000 57.65613 219 TRP C N 1
ATOM 9492 C CA . TRP C 1 219 ? 62.06100 121.80600 97.78900 1.000 57.65613 219 TRP C CA 1
ATOM 9493 C C . TRP C 1 219 ? 60.63700 122.25500 97.48300 1.000 57.65613 219 TRP C C 1
ATOM 9494 O O . TRP C 1 219 ? 59.67300 121.52000 97.72600 1.000 57.65613 219 TRP C O 1
ATOM 9515 N N . ARG C 1 220 ? 60.48700 123.46600 96.94900 1.000 61.83962 220 ARG C N 1
ATOM 9516 C CA . ARG C 1 220 ? 59.17300 124.01800 96.62200 1.000 61.83962 220 ARG C CA 1
ATOM 9517 C C . ARG C 1 220 ? 58.62200 123.49200 95.29700 1.000 61.83962 220 ARG C C 1
ATOM 9518 O O . ARG C 1 220 ? 57.56700 123.96100 94.85500 1.000 61.83962 220 ARG C O 1
ATOM 9539 N N . THR C 1 221 ? 59.30400 122.54200 94.65900 1.000 62.09550 221 THR C N 1
ATOM 9540 C CA . THR C 1 221 ? 58.84100 121.94300 93.41400 1.000 62.09550 221 THR C CA 1
ATOM 9541 C C . THR C 1 221 ? 59.07700 120.43600 93.45200 1.000 62.09550 221 THR C C 1
ATOM 9542 O O . THR C 1 221 ? 58.34500 119.66400 92.83400 1.000 62.09550 221 THR C O 1
ATOM 9553 N N . CYS D 1 2 ? 103.85000 114.41300 86.30400 1.000 52.22133 2 CYS D N 1
ATOM 9554 C CA . CYS D 1 2 ? 104.82400 114.33000 85.22300 1.000 52.22133 2 CYS D CA 1
ATOM 9555 C C . CYS D 1 2 ? 105.71900 115.56100 85.21200 1.000 52.22133 2 CYS D C 1
ATOM 9556 O O . CYS D 1 2 ? 105.30800 116.63800 85.64200 1.000 52.22133 2 CYS D O 1
ATOM 9563 N N . GLY D 1 3 ? 106.94900 115.38700 84.72500 1.000 49.11201 3 GLY D N 1
ATOM 9564 C CA . GLY D 1 3 ? 107.88200 116.50100 84.67200 1.000 49.11201 3 GLY D CA 1
ATOM 9565 C C . GLY D 1 3 ? 107.38400 117.63700 83.80000 1.000 49.11201 3 GLY D C 1
ATOM 9566 O O . GLY D 1 3 ? 107.45100 118.80700 84.18200 1.000 49.11201 3 GLY D O 1
ATOM 9570 N N . ARG D 1 4 ? 106.88400 117.30500 82.60700 1.000 48.23024 4 ARG D N 1
ATOM 9571 C CA . ARG D 1 4 ? 106.37500 118.32600 81.69500 1.000 48.23024 4 ARG D CA 1
ATOM 9572 C C . ARG D 1 4 ? 105.20600 119.08700 82.30600 1.000 48.23024 4 ARG D C 1
ATOM 9573 O O . ARG D 1 4 ? 104.98700 120.25800 81.97800 1.000 48.23024 4 ARG D O 1
ATOM 9594 N N . PHE D 1 5 ? 104.44900 118.44000 83.19100 1.000 44.31056 5 PHE D N 1
ATOM 9595 C CA . PHE D 1 5 ? 103.30300 119.07500 83.82500 1.000 44.31056 5 PHE D CA 1
ATOM 9596 C C . PHE D 1 5 ? 103.73000 119.88700 85.04100 1.000 44.31056 5 PHE D C 1
ATOM 9597 O O . PHE D 1 5 ? 103.32000 121.04100 85.20400 1.000 44.31056 5 PHE D O 1
ATOM 9614 N N . LEU D 1 6 ? 104.55900 119.29500 85.90200 1.000 43.37168 6 LEU D N 1
ATOM 9615 C CA . LEU D 1 6 ? 105.09500 120.00900 87.05500 1.000 43.37168 6 LEU D CA 1
ATOM 9616 C C . LEU D 1 6 ? 105.93500 121.20600 86.62400 1.000 43.37168 6 LEU D C 1
ATOM 9617 O O . LEU D 1 6 ? 105.97100 122.22400 87.32100 1.000 43.37168 6 LEU D O 1
ATOM 9633 N N . ARG D 1 7 ? 106.60900 121.10200 85.47900 1.000 43.76372 7 ARG D N 1
ATOM 9634 C CA . ARG D 1 7 ? 107.42800 122.19400 84.96700 1.000 43.76372 7 ARG D CA 1
ATOM 9635 C C . ARG D 1 7 ? 106.58400 123.35700 84.46100 1.000 43.76372 7 ARG D C 1
ATOM 9636 O O . ARG D 1 7 ? 107.01900 124.51100 84.53000 1.000 43.76372 7 ARG D O 1
ATOM 9657 N N . ARG D 1 8 ? 105.38200 123.08100 83.95500 1.000 40.48124 8 ARG D N 1
ATOM 9658 C CA . ARG D 1 8 ? 104.48400 124.14200 83.51600 1.000 40.48124 8 ARG D CA 1
ATOM 9659 C C . ARG D 1 8 ? 103.72700 124.75100 84.68700 1.000 40.48124 8 ARG D C 1
ATOM 9660 O O . ARG D 1 8 ? 103.35500 125.92800 84.64400 1.000 40.48124 8 ARG D O 1
ATOM 9681 N N . LEU D 1 9 ? 103.51500 123.96700 85.74000 1.000 36.29673 9 LEU D N 1
ATOM 9682 C CA . LEU D 1 9 ? 102.81800 124.44300 86.92600 1.000 36.29673 9 LEU D CA 1
ATOM 9683 C C . LEU D 1 9 ? 103.67700 125.39900 87.74600 1.000 36.29673 9 LEU D C 1
ATOM 9684 O O . LEU D 1 9 ? 103.17200 126.39500 88.27500 1.000 36.29673 9 LEU D O 1
ATOM 9700 N N . LEU D 1 10 ? 104.97600 125.11500 87.86400 1.000 36.50545 10 LEU D N 1
ATOM 9701 C CA . LEU D 1 10 ? 105.86100 125.97400 88.64100 1.000 36.50545 10 LEU D CA 1
ATOM 9702 C C . LEU D 1 10 ? 106.09500 127.30700 87.95000 1.000 36.50545 10 LEU D C 1
ATOM 9703 O O . LEU D 1 10 ? 106.29000 128.32500 88.62100 1.000 36.50545 10 LEU D O 1
ATOM 9719 N N . ALA D 1 11 ? 106.08400 127.32200 86.62000 1.000 36.93045 11 ALA D N 1
ATOM 9720 C CA . ALA D 1 11 ? 106.25000 128.56000 85.87800 1.000 36.93045 11 ALA D CA 1
ATOM 9721 C C . ALA D 1 11 ? 105.00900 129.44000 85.89700 1.000 36.93045 11 ALA D C 1
ATOM 9722 O O . ALA D 1 11 ? 105.12700 130.64100 85.64800 1.000 36.93045 11 ALA D O 1
ATOM 9729 N N . GLU D 1 12 ? 103.83300 128.87900 86.18400 1.000 35.46930 12 GLU D N 1
ATOM 9730 C CA . GLU D 1 12 ? 102.59600 129.65000 86.22400 1.000 35.46930 12 GLU D CA 1
ATOM 9731 C C . GLU D 1 12 ? 102.31700 130.19900 87.61600 1.000 35.46930 12 GLU D C 1
ATOM 9732 O O . GLU D 1 12 ? 101.78400 131.30400 87.75100 1.000 35.46930 12 GLU D O 1
ATOM 9744 N N . GLU D 1 13 ? 102.67000 129.44100 88.65300 1.000 31.30719 13 GLU D N 1
ATOM 9745 C CA . GLU D 1 13 ? 102.45000 129.87600 90.02400 1.000 31.30719 13 GLU D CA 1
ATOM 9746 C C . GLU D 1 13 ? 103.34700 131.04300 90.41800 1.000 31.30719 13 GLU D C 1
ATOM 9747 O O . GLU D 1 13 ? 103.03600 131.73900 91.38900 1.000 31.30719 13 GLU D O 1
ATOM 9759 N N . SER D 1 14 ? 104.44100 131.27500 89.69100 1.000 31.98148 14 SER D N 1
ATOM 9760 C CA . SER D 1 14 ? 105.42400 132.29900 90.02500 1.000 31.98148 14 SER D CA 1
ATOM 9761 C C . SER D 1 14 ? 105.80300 133.13500 88.81100 1.000 31.98148 14 SER D C 1
ATOM 9762 O O . SER D 1 14 ? 106.96100 133.52300 88.64700 1.000 31.98148 14 SER D O 1
ATOM 9770 N N . ARG D 1 15 ? 104.84100 133.43800 87.94200 1.000 35.57056 15 ARG D N 1
ATOM 9771 C CA . ARG D 1 15 ? 105.11200 134.23800 86.75200 1.000 35.57056 15 ARG D CA 1
ATOM 9772 C C . ARG D 1 15 ? 105.01100 135.73600 87.00400 1.000 35.57056 15 ARG D C 1
ATOM 9773 O O . ARG D 1 15 ? 105.58800 136.51500 86.23600 1.000 35.57056 15 ARG D O 1
ATOM 9794 N N . ARG D 1 16 ? 104.32700 136.15300 88.06800 1.000 32.22266 16 ARG D N 1
ATOM 9795 C CA . ARG D 1 16 ? 104.12500 137.55900 88.39600 1.000 32.22266 16 ARG D CA 1
ATOM 9796 C C . ARG D 1 16 ? 104.65000 137.88300 89.79300 1.000 32.22266 16 ARG D C 1
ATOM 9797 O O . ARG D 1 16 ? 104.17000 138.80700 90.45000 1.000 32.22266 16 ARG D O 1
ATOM 9818 N N . SER D 1 17 ? 105.65200 137.13300 90.24000 1.000 27.19155 17 SER D N 1
ATOM 9819 C CA . SER D 1 17 ? 106.28800 137.30200 91.53500 1.000 27.19155 17 SER D CA 1
ATOM 9820 C C . SER D 1 17 ? 107.70000 137.84100 91.34400 1.000 27.19155 17 SER D C 1
ATOM 9821 O O . SER D 1 17 ? 108.31700 137.64600 90.29400 1.000 27.19155 17 SER D O 1
ATOM 9829 N N . THR D 1 18 ? 108.20700 138.52500 92.36900 1.000 24.79378 18 THR D N 1
ATOM 9830 C CA . THR D 1 18 ? 109.60200 138.94700 92.40800 1.000 24.79378 18 THR D CA 1
ATOM 9831 C C . THR D 1 18 ? 110.40300 137.87000 93.13600 1.000 24.79378 18 THR D C 1
ATOM 9832 O O . THR D 1 18 ? 109.81800 136.89600 93.62400 1.000 24.79378 18 THR D O 1
ATOM 9843 N N . PRO D 1 19 ? 111.73000 137.99100 93.22100 1.000 22.40484 19 PRO D N 1
ATOM 9844 C CA . PRO D 1 19 ? 112.50300 137.00500 93.99400 1.000 22.40484 19 PRO D CA 1
ATOM 9845 C C . PRO D 1 19 ? 112.17100 136.97400 95.47500 1.000 22.40484 19 PRO D C 1
ATOM 9846 O O . PRO D 1 19 ? 112.43800 135.95800 96.12500 1.000 22.40484 19 PRO D O 1
ATOM 9857 N N . VAL D 1 20 ? 111.61300 138.05000 96.03100 1.000 21.15277 20 VAL D N 1
ATOM 9858 C CA . VAL D 1 20 ? 111.21300 138.04800 97.43500 1.000 21.15277 20 VAL D CA 1
ATOM 9859 C C . VAL D 1 20 ? 110.11300 137.02100 97.67500 1.000 21.15277 20 VAL D C 1
ATOM 9860 O O . VAL D 1 20 ? 110.14400 136.27600 98.66100 1.000 21.15277 20 VAL D O 1
ATOM 9873 N N . GLY D 1 21 ? 109.12800 136.96200 96.77800 1.000 21.53204 21 GLY D N 1
ATOM 9874 C CA . GLY D 1 21 ? 108.04200 136.00800 96.90100 1.000 21.53204 21 GLY D CA 1
ATOM 9875 C C . GLY D 1 21 ? 108.35400 134.62700 96.37600 1.000 21.53204 21 GLY D C 1
ATOM 9876 O O . GLY D 1 21 ? 107.67900 133.66600 96.75200 1.000 21.53204 21 GLY D O 1
ATOM 9880 N N . ARG D 1 22 ? 109.36500 134.50800 95.52600 1.000 23.74563 22 ARG D N 1
ATOM 9881 C CA . ARG D 1 22 ? 109.69400 133.25400 94.87000 1.000 23.74563 22 ARG D CA 1
ATOM 9882 C C . ARG D 1 22 ? 110.70300 132.42300 95.65400 1.000 23.74563 22 ARG D C 1
ATOM 9883 O O . ARG D 1 22 ? 110.62100 131.19000 95.63100 1.000 23.74563 22 ARG D O 1
ATOM 9904 N N . LEU D 1 23 ? 111.63700 133.06500 96.35800 1.000 20.53053 23 LEU D N 1
ATOM 9905 C CA . LEU D 1 23 ? 112.70400 132.38200 97.08400 1.000 20.53053 23 LEU D CA 1
ATOM 9906 C C . LEU D 1 23 ? 112.71400 132.68900 98.57300 1.000 20.53053 23 LEU D C 1
ATOM 9907 O O . LEU D 1 23 ? 112.76700 131.76400 99.39000 1.000 20.53053 23 LEU D O 1
ATOM 9923 N N . LEU D 1 24 ? 112.65200 133.96400 98.95200 1.000 18.78598 24 LEU D N 1
ATOM 9924 C CA . LEU D 1 24 ? 112.91900 134.35100 100.33400 1.000 18.78598 24 LEU D CA 1
ATOM 9925 C C . LEU D 1 24 ? 111.77400 133.98300 101.27600 1.000 18.78598 24 LEU D C 1
ATOM 9926 O O . LEU D 1 24 ? 112.01500 133.47200 102.37400 1.000 18.78598 24 LEU D O 1
ATOM 9942 N N . LEU D 1 25 ? 110.52500 134.24200 100.87600 1.000 18.06656 25 LEU D N 1
ATOM 9943 C CA . LEU D 1 25 ? 109.39500 133.95000 101.76000 1.000 18.06656 25 LEU D CA 1
ATOM 9944 C C . LEU D 1 25 ? 109.21700 132.45700 102.01400 1.000 18.06656 25 LEU D C 1
ATOM 9945 O O . LEU D 1 25 ? 109.01500 132.07600 103.17900 1.000 18.06656 25 LEU D O 1
ATOM 9961 N N . PRO D 1 26 ? 109.25000 131.57200 101.01100 1.000 16.52969 26 PRO D N 1
ATOM 9962 C CA . PRO D 1 26 ? 109.10600 130.13600 101.30800 1.000 16.52969 26 PRO D CA 1
ATOM 9963 C C . PRO D 1 26 ? 110.18700 129.56400 102.21400 1.000 16.52969 26 PRO D C 1
ATOM 9964 O O . PRO D 1 26 ? 109.90500 128.62600 102.96900 1.000 16.52969 26 PRO D O 1
ATOM 9975 N N . VAL D 1 27 ? 111.41100 130.09000 102.16900 1.000 15.12641 27 VAL D N 1
ATOM 9976 C CA . VAL D 1 27 ? 112.48100 129.58000 103.02100 1.000 15.12641 27 VAL D CA 1
ATOM 9977 C C . VAL D 1 27 ? 112.30400 130.04800 104.46100 1.000 15.12641 27 VAL D C 1
ATOM 9978 O O . VAL D 1 27 ? 112.56600 129.29500 105.40300 1.000 15.12641 27 VAL D O 1
ATOM 9991 N N . LEU D 1 28 ? 111.85200 131.28700 104.65500 1.000 16.21511 28 LEU D N 1
ATOM 9992 C CA . LEU D 1 28 ? 111.61800 131.79800 106.00300 1.000 16.21511 28 LEU D CA 1
ATOM 9993 C C . LEU D 1 28 ? 110.48700 131.04400 106.69900 1.000 16.21511 28 LEU D C 1
ATOM 9994 O O . LEU D 1 28 ? 110.58100 130.74300 107.89200 1.000 16.21511 28 LEU D O 1
ATOM 10010 N N . LEU D 1 29 ? 109.41100 130.73700 105.97200 1.000 15.22777 29 LEU D N 1
ATOM 10011 C CA . LEU D 1 29 ? 108.29300 130.00300 106.55700 1.000 15.22777 29 LEU D CA 1
ATOM 10012 C C . LEU D 1 29 ? 108.64800 128.54900 106.84600 1.000 15.22777 29 LEU D C 1
ATOM 10013 O O . LEU D 1 29 ? 108.15500 127.98000 107.82500 1.000 15.22777 29 LEU D O 1
ATOM 10029 N N . GLY D 1 30 ? 109.48900 127.93200 106.01600 1.000 13.32639 30 GLY D N 1
ATOM 10030 C CA . GLY D 1 30 ? 109.96600 126.59500 106.31900 1.000 13.32639 30 GLY D CA 1
ATOM 10031 C C . GLY D 1 30 ? 110.90900 126.56200 107.50700 1.000 13.32639 30 GLY D C 1
ATOM 10032 O O . GLY D 1 30 ? 110.90000 125.61000 108.29000 1.000 13.32639 30 GLY D O 1
ATOM 10036 N N . PHE D 1 31 ? 111.74000 127.59600 107.64600 1.000 13.81033 31 PHE D N 1
ATOM 10037 C CA . PHE D 1 31 ? 112.63400 127.72200 108.79300 1.000 13.81033 31 PHE D CA 1
ATOM 10038 C C . PHE D 1 31 ? 111.84900 127.75100 110.10100 1.000 13.81033 31 PHE D C 1
ATOM 10039 O O . PHE D 1 31 ? 112.22500 127.09000 111.07400 1.000 13.81033 31 PHE D O 1
ATOM 10056 N N . ARG D 1 32 ? 110.75800 128.51800 110.14000 1.000 13.95803 32 ARG D N 1
ATOM 10057 C CA . ARG D 1 32 ? 109.95400 128.63800 111.35200 1.000 13.95803 32 ARG D CA 1
ATOM 10058 C C . ARG D 1 32 ? 109.33900 127.29900 111.75900 1.000 13.95803 32 ARG D C 1
ATOM 10059 O O . ARG D 1 32 ? 109.34500 126.94100 112.94100 1.000 13.95803 32 ARG D O 1
ATOM 10080 N N . LEU D 1 33 ? 108.81400 126.54400 110.79400 1.000 12.46736 33 LEU D N 1
ATOM 10081 C CA . LEU D 1 33 ? 108.17800 125.26500 111.09000 1.000 12.46736 33 LEU D CA 1
ATOM 10082 C C . LEU D 1 33 ? 109.18300 124.22700 111.58500 1.000 12.46736 33 LEU D C 1
ATOM 10083 O O . LEU D 1 33 ? 108.88800 123.47300 112.51800 1.000 12.46736 33 LEU D O 1
ATOM 10099 N N . VAL D 1 34 ? 110.36900 124.16400 110.97500 1.000 12.05369 34 VAL D N 1
ATOM 10100 C CA . VAL D 1 34 ? 111.37400 123.19000 111.39400 1.000 12.05369 34 VAL D CA 1
ATOM 10101 C C . VAL D 1 34 ? 111.87400 123.50100 112.80300 1.000 12.05369 34 VAL D C 1
ATOM 10102 O O . VAL D 1 34 ? 112.09500 122.59000 113.60600 1.000 12.05369 34 VAL D O 1
ATOM 10115 N N . LEU D 1 35 ? 112.05300 124.78400 113.13000 1.000 12.76383 35 LEU D N 1
ATOM 10116 C CA . LEU D 1 35 ? 112.49900 125.16200 114.47000 1.000 12.76383 35 LEU D CA 1
ATOM 10117 C C . LEU D 1 35 ? 111.46000 124.81000 115.53200 1.000 12.76383 35 LEU D C 1
ATOM 10118 O O . LEU D 1 35 ? 111.81700 124.38000 116.63400 1.000 12.76383 35 LEU D O 1
ATOM 10134 N N . LEU D 1 36 ? 110.17400 124.98400 115.22400 1.000 12.46232 36 LEU D N 1
ATOM 10135 C CA . LEU D 1 36 ? 109.12400 124.67700 116.19000 1.000 12.46232 36 LEU D CA 1
ATOM 10136 C C . LEU D 1 36 ? 109.02400 123.17600 116.44200 1.000 12.46232 36 LEU D C 1
ATOM 10137 O O . LEU D 1 36 ? 108.87800 122.74300 117.58900 1.000 12.46232 36 LEU D O 1
ATOM 10153 N N . ALA D 1 37 ? 109.10700 122.36700 115.38400 1.000 11.12817 37 ALA D N 1
ATOM 10154 C CA . ALA D 1 37 ? 108.96600 120.92300 115.52700 1.000 11.12817 37 ALA D CA 1
ATOM 10155 C C . ALA D 1 37 ? 110.18100 120.27900 116.18800 1.000 11.12817 37 ALA D C 1
ATOM 10156 O O . ALA D 1 37 ? 110.02900 119.30100 116.92600 1.000 11.12817 37 ALA D O 1
ATOM 10163 N N . ALA D 1 38 ? 111.38000 120.80400 115.94700 1.000 11.92742 38 ALA D N 1
ATOM 10164 C CA . ALA D 1 38 ? 112.60000 120.19400 116.46300 1.000 11.92742 38 ALA D CA 1
ATOM 10165 C C . ALA D 1 38 ? 112.95700 120.63300 117.87700 1.000 11.92742 38 ALA D C 1
ATOM 10166 O O . ALA D 1 38 ? 113.47700 119.81800 118.64600 1.000 11.92742 38 ALA D O 1
ATOM 10173 N N . SER D 1 39 ? 112.68200 121.88700 118.24700 1.000 13.13551 39 SER D N 1
ATOM 10174 C CA . SER D 1 39 ? 113.11300 122.44600 119.52200 1.000 13.13551 39 SER D CA 1
ATOM 10175 C C . SER D 1 39 ? 111.98700 122.84000 120.46600 1.000 13.13551 39 SER D C 1
ATOM 10176 O O . SER D 1 39 ? 112.24800 123.00300 121.66000 1.000 13.13551 39 SER D O 1
ATOM 10184 N N . GLY D 1 40 ? 110.76200 122.99600 119.97800 1.000 12.59482 40 GLY D N 1
ATOM 10185 C CA . GLY D 1 40 ? 109.65400 123.44700 120.78700 1.000 12.59482 40 GLY D CA 1
ATOM 10186 C C . GLY D 1 40 ? 109.30900 122.58100 121.98500 1.000 12.59482 40 GLY D C 1
ATOM 10187 O O . GLY D 1 40 ? 109.22300 123.07200 123.11300 1.000 12.59482 40 GLY D O 1
ATOM 10191 N N . PRO D 1 41 ? 109.07300 121.28400 121.76500 1.000 13.19913 41 PRO D N 1
ATOM 10192 C CA . PRO D 1 41 ? 108.73200 120.41000 122.90000 1.000 13.19913 41 PRO D CA 1
ATOM 10193 C C . PRO D 1 41 ? 109.81100 120.31900 123.96500 1.000 13.19913 41 PRO D C 1
ATOM 10194 O O . PRO D 1 41 ? 109.48600 120.13000 125.14200 1.000 13.19913 41 PRO D O 1
ATOM 10205 N N . GLY D 1 42 ? 111.08400 120.44500 123.59100 1.000 13.99808 42 GLY D N 1
ATOM 10206 C CA . GLY D 1 42 ? 112.16100 120.39300 124.55900 1.000 13.99808 42 GLY D CA 1
ATOM 10207 C C . GLY D 1 42 ? 112.26300 121.59800 125.47200 1.000 13.99808 42 GLY D C 1
ATOM 10208 O O . GLY D 1 42 ? 112.81200 121.47300 126.57000 1.000 13.99808 42 GLY D O 1
ATOM 10212 N N . VAL D 1 43 ? 111.75400 122.75500 125.05200 1.000 15.29384 43 VAL D N 1
ATOM 10213 C CA . VAL D 1 43 ? 111.82300 123.96200 125.87600 1.000 15.29384 43 VAL D CA 1
ATOM 10214 C C . VAL D 1 43 ? 110.56600 124.13700 126.72200 1.000 15.29384 43 VAL D C 1
ATOM 10215 O O . VAL D 1 43 ? 110.65700 124.48100 127.90100 1.000 15.29384 43 VAL D O 1
ATOM 10228 N N . TYR D 1 44 ? 109.38700 123.88500 126.14900 1.000 16.54906 44 TYR D N 1
ATOM 10229 C CA . TYR D 1 44 ? 108.11000 124.21700 126.77100 1.000 16.54906 44 TYR D CA 1
ATOM 10230 C C . TYR D 1 44 ? 107.23000 123.01300 127.08100 1.000 16.54906 44 TYR D C 1
ATOM 10231 O O . TYR D 1 44 ? 106.11200 123.19800 127.57100 1.000 16.54906 44 TYR D O 1
ATOM 10249 N N . GLY D 1 45 ? 107.70000 121.79000 126.84500 1.000 19.92607 45 GLY D N 1
ATOM 10250 C CA . GLY D 1 45 ? 106.83600 120.63100 126.99000 1.000 19.92607 45 GLY D CA 1
ATOM 10251 C C . GLY D 1 45 ? 106.51200 120.26400 128.42400 1.000 19.92607 45 GLY D C 1
ATOM 10252 O O . GLY D 1 45 ? 105.46100 119.67300 128.68700 1.000 19.92607 45 GLY D O 1
ATOM 10256 N N . ASP D 1 46 ? 107.39200 120.60600 129.36700 1.000 26.10940 46 ASP D N 1
ATOM 10257 C CA . ASP D 1 46 ? 107.25800 120.21500 130.76700 1.000 26.10940 46 ASP D CA 1
ATOM 10258 C C . ASP D 1 46 ? 106.91500 121.39500 131.67800 1.000 26.10940 46 ASP D C 1
ATOM 10259 O O . ASP D 1 46 ? 107.23200 121.37600 132.86900 1.000 26.10940 46 ASP D O 1
ATOM 10268 N N . GLU D 1 47 ? 106.25500 122.42400 131.14200 1.000 26.13411 47 GLU D N 1
ATOM 10269 C CA . GLU D 1 47 ? 106.03600 123.65000 131.90400 1.000 26.13411 47 GLU D CA 1
ATOM 10270 C C . GLU D 1 47 ? 105.13400 123.44000 133.11600 1.000 26.13411 47 GLU D C 1
ATOM 10271 O O . GLU D 1 47 ? 105.20300 124.22800 134.06400 1.000 26.13411 47 GLU D O 1
ATOM 10283 N N . GLN D 1 48 ? 104.30700 122.39500 133.11900 1.000 27.73929 48 GLN D N 1
ATOM 10284 C CA . GLN D 1 48 ? 103.37200 122.17600 134.21600 1.000 27.73929 48 GLN D CA 1
ATOM 10285 C C . GLN D 1 48 ? 104.06700 121.62200 135.45600 1.000 27.73929 48 GLN D C 1
ATOM 10286 O O . GLN D 1 48 ? 103.79500 122.07800 136.57200 1.000 27.73929 48 GLN D O 1
ATOM 10300 N N . SER D 1 49 ? 104.96600 120.65200 135.28800 1.000 28.24379 49 SER D N 1
ATOM 10301 C CA . SER D 1 49 ? 105.73200 120.12500 136.41100 1.000 28.24379 49 SER D CA 1
ATOM 10302 C C . SER D 1 49 ? 106.91300 121.00900 136.80000 1.000 28.24379 49 SER D C 1
ATOM 10303 O O . SER D 1 49 ? 107.57400 120.72100 137.80300 1.000 28.24379 49 SER D O 1
ATOM 10311 N N . GLU D 1 50 ? 107.18300 122.07200 136.04300 1.000 27.94736 50 GLU D N 1
ATOM 10312 C CA . GLU D 1 50 ? 108.20400 123.05600 136.36600 1.000 27.94736 50 GLU D CA 1
ATOM 10313 C C . GLU D 1 50 ? 107.64800 124.26400 137.11700 1.000 27.94736 50 GLU D C 1
ATOM 10314 O O . GLU D 1 50 ? 108.33700 125.28400 137.22600 1.000 27.94736 50 GLU D O 1
ATOM 10326 N N . PHE D 1 51 ? 106.43400 124.16400 137.65200 1.000 29.70918 51 PHE D N 1
ATOM 10327 C CA . PHE D 1 51 ? 105.74300 125.26400 138.31600 1.000 29.70918 51 PHE D CA 1
ATOM 10328 C C . PHE D 1 51 ? 105.45400 124.79500 139.73500 1.000 29.70918 51 PHE D C 1
ATOM 10329 O O . PHE D 1 51 ? 104.41200 124.19200 139.99700 1.000 29.70918 51 PHE D O 1
ATOM 10346 N N . VAL D 1 52 ? 106.38100 125.07100 140.64500 1.000 32.17938 52 VAL D N 1
ATOM 10347 C CA . VAL D 1 52 ? 106.34500 124.54000 142.00200 1.000 32.17938 52 VAL D CA 1
ATOM 10348 C C . VAL D 1 52 ? 105.88300 125.64000 142.94300 1.000 32.17938 52 VAL D C 1
ATOM 10349 O O . VAL D 1 52 ? 106.50300 126.70600 143.02200 1.000 32.17938 52 VAL D O 1
ATOM 10362 N N . CYS D 1 53 ? 104.79400 125.37400 143.65700 1.000 38.10350 53 CYS D N 1
ATOM 10363 C CA . CYS D 1 53 ? 104.24600 126.27200 144.65800 1.000 38.10350 53 CYS D CA 1
ATOM 10364 C C . CYS D 1 53 ? 104.46500 125.68500 146.04400 1.000 38.10350 53 CYS D C 1
ATOM 10365 O O . CYS D 1 53 ? 104.48300 124.46500 146.23000 1.000 38.10350 53 CYS D O 1
ATOM 10372 N N . HIS D 1 54 ? 104.63100 126.57500 147.01200 1.000 41.19599 54 HIS D N 1
ATOM 10373 C CA . HIS D 1 54 ? 104.99900 126.21800 148.37900 1.000 41.19599 54 HIS D CA 1
ATOM 10374 C C . HIS D 1 54 ? 103.72800 126.21800 149.22100 1.000 41.19599 54 HIS D C 1
ATOM 10375 O O . HIS D 1 54 ? 103.38300 127.20900 149.86400 1.000 41.19599 54 HIS D O 1
ATOM 10389 N N . THR D 1 55 ? 103.03000 125.08700 149.21200 1.000 43.54556 55 THR D N 1
ATOM 10390 C CA . THR D 1 55 ? 101.73000 124.97300 149.85500 1.000 43.54556 55 THR D CA 1
ATOM 10391 C C . THR D 1 55 ? 101.33900 123.50400 149.88500 1.000 43.54556 55 THR D C 1
ATOM 10392 O O . THR D 1 55 ? 101.97600 122.65600 149.25500 1.000 43.54556 55 THR D O 1
ATOM 10403 N N . GLN D 1 56 ? 100.27900 123.22200 150.64000 1.000 46.98648 56 GLN D N 1
ATOM 10404 C CA . GLN D 1 56 ? 99.67400 121.90000 150.68800 1.000 46.98648 56 GLN D CA 1
ATOM 10405 C C . GLN D 1 56 ? 98.15300 121.95000 150.65200 1.000 46.98648 56 GLN D C 1
ATOM 10406 O O . GLN D 1 56 ? 97.52200 120.89000 150.69200 1.000 46.98648 56 GLN D O 1
ATOM 10420 N N . GLN D 1 57 ? 97.55000 123.13400 150.58200 1.000 45.64292 57 GLN D N 1
ATOM 10421 C CA . GLN D 1 57 ? 96.10400 123.23900 150.51000 1.000 45.64292 57 GLN D CA 1
ATOM 10422 C C . GLN D 1 57 ? 95.59500 122.55800 149.23900 1.000 45.64292 57 GLN D C 1
ATOM 10423 O O . GLN D 1 57 ? 96.23200 122.66600 148.18400 1.000 45.64292 57 GLN D O 1
ATOM 10437 N N . PRO D 1 58 ? 94.46100 121.85300 149.29100 1.000 44.15049 58 PRO D N 1
ATOM 10438 C CA . PRO D 1 58 ? 93.98400 121.14300 148.09300 1.000 44.15049 58 PRO D CA 1
ATOM 10439 C C . PRO D 1 58 ? 93.38200 122.09300 147.06700 1.000 44.15049 58 PRO D C 1
ATOM 10440 O O . PRO D 1 58 ? 92.42800 122.81700 147.35800 1.000 44.15049 58 PRO D O 1
ATOM 10451 N N . GLY D 1 59 ? 93.94700 122.08600 145.86100 1.000 39.62448 59 GLY D N 1
ATOM 10452 C CA . GLY D 1 59 ? 93.43100 122.86200 144.75300 1.000 39.62448 59 GLY D CA 1
ATOM 10453 C C . GLY D 1 59 ? 94.06100 124.21900 144.52400 1.000 39.62448 59 GLY D C 1
ATOM 10454 O O . GLY D 1 59 ? 93.66100 124.90500 143.57600 1.000 39.62448 59 GLY D O 1
ATOM 10458 N N . CYS D 1 60 ? 95.02800 124.63400 145.34600 1.000 39.74451 60 CYS D N 1
ATOM 10459 C CA . CYS D 1 60 ? 95.60700 125.96400 145.18800 1.000 39.74451 60 CYS D CA 1
ATOM 10460 C C . CYS D 1 60 ? 96.66900 125.99300 144.09900 1.000 39.74451 60 CYS D C 1
ATOM 10461 O O . CYS D 1 60 ? 96.81600 127.00700 143.41000 1.000 39.74451 60 CYS D O 1
ATOM 10468 N N . LYS D 1 61 ? 97.40800 124.89700 143.92900 1.000 33.38988 61 LYS D N 1
ATOM 10469 C CA . LYS D 1 61 ? 98.42800 124.82900 142.89200 1.000 33.38988 61 LYS D CA 1
ATOM 10470 C C . LYS D 1 61 ? 97.81100 124.95500 141.50400 1.000 33.38988 61 LYS D C 1
ATOM 10471 O O . LYS D 1 61 ? 98.28800 125.73100 140.66900 1.000 33.38988 61 LYS D O 1
ATOM 10490 N N . ALA D 1 62 ? 96.74500 124.19800 141.24100 1.000 30.99334 62 ALA D N 1
ATOM 10491 C CA . ALA D 1 62 ? 96.12600 124.21100 139.92300 1.000 30.99334 62 ALA D CA 1
ATOM 10492 C C . ALA D 1 62 ? 95.45600 125.54400 139.61900 1.000 30.99334 62 ALA D C 1
ATOM 10493 O O . ALA D 1 62 ? 95.40200 125.95400 138.45600 1.000 30.99334 62 ALA D O 1
ATOM 10500 N N . ALA D 1 63 ? 94.94300 126.23100 140.63900 1.000 34.53416 63 ALA D N 1
ATOM 10501 C CA . ALA D 1 63 ? 94.33300 127.53500 140.41900 1.000 34.53416 63 ALA D CA 1
ATOM 10502 C C . ALA D 1 63 ? 95.36700 128.59400 140.06500 1.000 34.53416 63 ALA D C 1
ATOM 10503 O O . ALA D 1 63 ? 95.07500 129.50300 139.28100 1.000 34.53416 63 ALA D O 1
ATOM 10510 N N . CYS D 1 64 ? 96.57500 128.49200 140.61900 1.000 33.06455 64 CYS D N 1
ATOM 10511 C CA . CYS D 1 64 ? 97.60800 129.48400 140.35000 1.000 33.06455 64 CYS D CA 1
ATOM 10512 C C . CYS D 1 64 ? 98.23700 129.29000 138.97400 1.000 33.06455 64 CYS D C 1
ATOM 10513 O O . CYS D 1 64 ? 98.53400 130.27100 138.28500 1.000 33.06455 64 CYS D O 1
ATOM 10520 N N . PHE D 1 65 ? 98.45400 128.04200 138.55700 1.000 27.56522 65 PHE D N 1
ATOM 10521 C CA . PHE D 1 65 ? 98.98600 127.79100 137.22200 1.000 27.56522 65 PHE D CA 1
ATOM 10522 C C . PHE D 1 65 ? 97.99700 128.20300 136.13700 1.000 27.56522 65 PHE D C 1
ATOM 10523 O O . PHE D 1 65 ? 98.40100 128.69200 135.07700 1.000 27.56522 65 PHE D O 1
ATOM 10540 N N . ASP D 1 66 ? 96.69800 128.01100 136.37900 1.000 27.78831 66 ASP D N 1
ATOM 10541 C CA . ASP D 1 66 ? 95.69000 128.37600 135.39100 1.000 27.78831 66 ASP D CA 1
ATOM 10542 C C . ASP D 1 66 ? 95.58200 129.88800 135.23800 1.000 27.78831 66 ASP D C 1
ATOM 10543 O O . ASP D 1 66 ? 95.24800 130.37600 134.15400 1.000 27.78831 66 ASP D O 1
ATOM 10552 N N . ALA D 1 67 ? 95.86100 130.64000 136.30400 1.000 30.15572 67 ALA D N 1
ATOM 10553 C CA . ALA D 1 67 ? 95.86600 132.09500 136.23000 1.000 30.15572 67 ALA D CA 1
ATOM 10554 C C . ALA D 1 67 ? 97.13100 132.63400 135.57800 1.000 30.15572 67 ALA D C 1
ATOM 10555 O O . ALA D 1 67 ? 97.10500 133.72100 134.99400 1.000 30.15572 67 ALA D O 1
ATOM 10562 N N . PHE D 1 68 ? 98.23700 131.89700 135.66500 1.000 27.80691 68 PHE D N 1
ATOM 10563 C CA . PHE D 1 68 ? 99.48500 132.33500 135.05300 1.000 27.80691 68 PHE D CA 1
ATOM 10564 C C . PHE D 1 68 ? 99.48400 132.13400 133.54100 1.000 27.80691 68 PHE D C 1
ATOM 10565 O O . PHE D 1 68 ? 99.81800 133.05600 132.79200 1.000 27.80691 68 PHE D O 1
ATOM 10582 N N . HIS D 1 69 ? 99.11600 130.94200 133.07500 1.000 25.12988 69 HIS D N 1
ATOM 10583 C CA . HIS D 1 69 ? 99.10200 130.61500 131.64900 1.000 25.12988 69 HIS D CA 1
ATOM 10584 C C . HIS D 1 69 ? 97.76400 129.99800 131.25400 1.000 25.12988 69 HIS D C 1
ATOM 10585 O O . HIS D 1 69 ? 97.57200 128.78000 131.41000 1.000 25.12988 69 HIS D O 1
ATOM 10599 N N . PRO D 1 70 ? 96.81200 130.79100 130.74400 1.000 22.71523 70 PRO D N 1
ATOM 10600 C CA . PRO D 1 70 ? 95.60600 130.18600 130.16100 1.000 22.71523 70 PRO D CA 1
ATOM 10601 C C . PRO D 1 70 ? 95.84700 129.45800 128.84800 1.000 22.71523 70 PRO D C 1
ATOM 10602 O O . PRO D 1 70 ? 95.02700 128.61000 128.48300 1.000 22.71523 70 PRO D O 1
ATOM 10613 N N . LEU D 1 71 ? 96.92600 129.76100 128.12800 1.000 18.86298 71 LEU D N 1
ATOM 10614 C CA . LEU D 1 71 ? 97.25500 129.08200 126.88100 1.000 18.86298 71 LEU D CA 1
ATOM 10615 C C . LEU D 1 71 ? 98.76600 128.95100 126.76800 1.000 18.86298 71 LEU D C 1
ATOM 10616 O O . LEU D 1 71 ? 99.49500 129.92000 126.99200 1.000 18.86298 71 LEU D O 1
ATOM 10632 N N . SER D 1 72 ? 99.22300 127.75900 126.42300 1.000 16.78825 72 SER D N 1
ATOM 10633 C CA . SER D 1 72 ? 100.63800 127.45100 126.25600 1.000 16.78825 72 SER D CA 1
ATOM 10634 C C . SER D 1 72 ? 101.16900 128.04200 124.94700 1.000 16.78825 72 SER D C 1
ATOM 10635 O O . SER D 1 72 ? 100.44500 128.07800 123.95200 1.000 16.78825 72 SER D O 1
ATOM 10643 N N . PRO D 1 73 ? 102.42400 128.51500 124.91300 1.000 14.94242 73 PRO D N 1
ATOM 10644 C CA . PRO D 1 73 ? 102.97300 129.00300 123.63700 1.000 14.94242 73 PRO D CA 1
ATOM 10645 C C . PRO D 1 73 ? 103.04800 127.94900 122.54600 1.000 14.94242 73 PRO D C 1
ATOM 10646 O O . PRO D 1 73 ? 102.94000 128.29700 121.36600 1.000 14.94242 73 PRO D O 1
ATOM 10657 N N . LEU D 1 74 ? 103.23600 126.67700 122.89900 1.000 14.67502 74 LEU D N 1
ATOM 10658 C CA . LEU D 1 74 ? 103.25300 125.61700 121.89400 1.000 14.67502 74 LEU D CA 1
ATOM 10659 C C . LEU D 1 74 ? 101.92400 125.52000 121.15500 1.000 14.67502 74 LEU D C 1
ATOM 10660 O O . LEU D 1 74 ? 101.90200 125.29800 119.94000 1.000 14.67502 74 LEU D O 1
ATOM 10676 N N . ARG D 1 75 ? 100.80700 125.68300 121.86400 1.000 14.91901 75 ARG D N 1
ATOM 10677 C CA . ARG D 1 75 ? 99.50600 125.65000 121.20300 1.000 14.91901 75 ARG D CA 1
ATOM 10678 C C . ARG D 1 75 ? 99.26500 126.92100 120.39100 1.000 14.91901 75 ARG D C 1
ATOM 10679 O O . ARG D 1 75 ? 98.67300 126.86500 119.30900 1.000 14.91901 75 ARG D O 1
ATOM 10700 N N . PHE D 1 76 ? 99.71900 128.07200 120.89500 1.000 14.08909 76 PHE D N 1
ATOM 10701 C CA . PHE D 1 76 ? 99.58300 129.32900 120.16300 1.000 14.08909 76 PHE D CA 1
ATOM 10702 C C . PHE D 1 76 ? 100.33500 129.29000 118.83400 1.000 14.08909 76 PHE D C 1
ATOM 10703 O O . PHE D 1 76 ? 99.80000 129.69200 117.79800 1.000 14.08909 76 PHE D O 1
ATOM 10720 N N . TRP D 1 77 ? 101.58000 128.80800 118.84500 1.000 12.69666 77 TRP D N 1
ATOM 10721 C CA . TRP D 1 77 ? 102.40100 128.83600 117.63800 1.000 12.69666 77 TRP D CA 1
ATOM 10722 C C . TRP D 1 77 ? 101.93000 127.83000 116.59100 1.000 12.69666 77 TRP D C 1
ATOM 10723 O O . TRP D 1 77 ? 102.05700 128.09300 115.39300 1.000 12.69666 77 TRP D O 1
ATOM 10744 N N . VAL D 1 78 ? 101.38500 126.68700 117.00900 1.000 13.18084 78 VAL D N 1
ATOM 10745 C CA . VAL D 1 78 ? 100.84600 125.72500 116.05100 1.000 13.18084 78 VAL D CA 1
ATOM 10746 C C . VAL D 1 78 ? 99.64400 126.31600 115.32200 1.000 13.18084 78 VAL D C 1
ATOM 10747 O O . VAL D 1 78 ? 99.48100 126.12600 114.11400 1.000 13.18084 78 VAL D O 1
ATOM 10760 N N . PHE D 1 79 ? 98.78200 127.03100 116.04400 1.000 16.12876 79 PHE D N 1
ATOM 10761 C CA . PHE D 1 79 ? 97.64200 127.68200 115.41100 1.000 16.12876 79 PHE D CA 1
ATOM 10762 C C . PHE D 1 79 ? 98.08600 128.75400 114.42300 1.000 16.12876 79 PHE D C 1
ATOM 10763 O O . PHE D 1 79 ? 97.48600 128.89900 113.35500 1.000 16.12876 79 PHE D O 1
ATOM 10780 N N . GLN D 1 80 ? 99.14500 129.50000 114.74700 1.000 14.75631 80 GLN D N 1
ATOM 10781 C CA . GLN D 1 80 ? 99.60400 130.55800 113.85200 1.000 14.75631 80 GLN D CA 1
ATOM 10782 C C . GLN D 1 80 ? 100.12200 129.99500 112.53100 1.000 14.75631 80 GLN D C 1
ATOM 10783 O O . GLN D 1 80 ? 99.82700 130.55000 111.46800 1.000 14.75631 80 GLN D O 1
ATOM 10797 N N . VAL D 1 81 ? 100.88400 128.90100 112.56500 1.000 13.58791 81 VAL D N 1
ATOM 10798 C CA . VAL D 1 81 ? 101.47400 128.40700 111.32400 1.000 13.58791 81 VAL D CA 1
ATOM 10799 C C . VAL D 1 81 ? 100.44200 127.70600 110.43600 1.000 13.58791 81 VAL D C 1
ATOM 10800 O O . VAL D 1 81 ? 100.56600 127.75200 109.20900 1.000 13.58791 81 VAL D O 1
ATOM 10813 N N . ILE D 1 82 ? 99.40800 127.07600 111.00500 1.000 14.16525 82 ILE D N 1
ATOM 10814 C CA . ILE D 1 82 ? 98.40500 126.43200 110.15500 1.000 14.16525 82 ILE D CA 1
ATOM 10815 C C . ILE D 1 82 ? 97.40500 127.45400 109.60800 1.000 14.16525 82 ILE D C 1
ATOM 10816 O O . ILE D 1 82 ? 96.90600 127.29300 108.49100 1.000 14.16525 82 ILE D O 1
ATOM 10832 N N . LEU D 1 83 ? 97.11200 128.52200 110.35200 1.000 15.24553 83 LEU D N 1
ATOM 10833 C CA . LEU D 1 83 ? 96.22000 129.56100 109.84000 1.000 15.24553 83 LEU D CA 1
ATOM 10834 C C . LEU D 1 83 ? 96.86900 130.35700 108.71200 1.000 15.24553 83 LEU D C 1
ATOM 10835 O O . LEU D 1 83 ? 96.19900 130.72300 107.74100 1.000 15.24553 83 LEU D O 1
ATOM 10851 N N . VAL D 1 84 ? 98.16800 130.64400 108.82700 1.000 15.58264 84 VAL D N 1
ATOM 10852 C CA . VAL D 1 84 ? 98.87100 131.41600 107.80700 1.000 15.58264 84 VAL D CA 1
ATOM 10853 C C . VAL D 1 84 ? 99.05100 130.60900 106.52400 1.000 15.58264 84 VAL D C 1
ATOM 10854 O O . VAL D 1 84 ? 99.21000 131.19300 105.44800 1.000 15.58264 84 VAL D O 1
ATOM 10867 N N . ALA D 1 85 ? 99.00800 129.28100 106.60500 1.000 14.19548 85 ALA D N 1
ATOM 10868 C CA . ALA D 1 85 ? 99.10400 128.41900 105.43700 1.000 14.19548 85 ALA D CA 1
ATOM 10869 C C . ALA D 1 85 ? 97.79500 128.26800 104.66200 1.000 14.19548 85 ALA D C 1
ATOM 10870 O O . ALA D 1 85 ? 97.81800 127.71000 103.56200 1.000 14.19548 85 ALA D O 1
ATOM 10877 N N . VAL D 1 86 ? 96.66800 128.74400 105.18600 1.000 14.41515 86 VAL D N 1
ATOM 10878 C CA . VAL D 1 86 ? 95.36500 128.56200 104.54200 1.000 14.41515 86 VAL D CA 1
ATOM 10879 C C . VAL D 1 86 ? 95.24900 129.39600 103.26600 1.000 14.41515 86 VAL D C 1
ATOM 10880 O O . VAL D 1 86 ? 94.78500 128.86400 102.24900 1.000 14.41515 86 VAL D O 1
ATOM 10893 N N . PRO D 1 87 ? 95.62400 130.68200 103.24500 1.000 16.04850 87 PRO D N 1
ATOM 10894 C CA . PRO D 1 87 ? 95.56700 131.41400 101.96900 1.000 16.04850 87 PRO D CA 1
ATOM 10895 C C . PRO D 1 87 ? 96.47700 130.85300 100.88800 1.000 16.04850 87 PRO D C 1
ATOM 10896 O O . PRO D 1 87 ? 96.11400 130.90300 99.70800 1.000 16.04850 87 PRO D O 1
ATOM 10907 N N . SER D 1 88 ? 97.64400 130.31700 101.24800 1.000 16.35593 88 SER D N 1
ATOM 10908 C CA . SER D 1 88 ? 98.54800 129.77100 100.24200 1.000 16.35593 88 SER D CA 1
ATOM 10909 C C . SER D 1 88 ? 98.02900 128.46500 99.65300 1.000 16.35593 88 SER D C 1
ATOM 10910 O O . SER D 1 88 ? 98.26600 128.18800 98.47300 1.000 16.35593 88 SER D O 1
ATOM 10918 N N . ALA D 1 89 ? 97.33100 127.65300 100.44700 1.000 15.66533 89 ALA D N 1
ATOM 10919 C CA . ALA D 1 89 ? 96.78300 126.40500 99.93400 1.000 15.66533 89 ALA D CA 1
ATOM 10920 C C . ALA D 1 89 ? 95.59400 126.64500 99.01400 1.000 15.66533 89 ALA D C 1
ATOM 10921 O O . ALA D 1 89 ? 95.40400 125.90300 98.04600 1.000 15.66533 89 ALA D O 1
ATOM 10928 N N . LEU D 1 90 ? 94.78900 127.67000 99.29100 1.000 16.38394 90 LEU D N 1
ATOM 10929 C CA . LEU D 1 90 ? 93.70800 128.03100 98.38200 1.000 16.38394 90 LEU D CA 1
ATOM 10930 C C . LEU D 1 90 ? 94.24700 128.54200 97.05100 1.000 16.38394 90 LEU D C 1
ATOM 10931 O O . LEU D 1 90 ? 93.69000 128.23300 95.99300 1.000 16.38394 90 LEU D O 1
ATOM 10947 N N . TYR D 1 91 ? 95.33000 129.32400 97.08200 1.000 19.90112 91 TYR D N 1
ATOM 10948 C CA . TYR D 1 91 ? 95.90200 129.86100 95.85200 1.000 19.90112 91 TYR D CA 1
ATOM 10949 C C . TYR D 1 91 ? 96.54100 128.77000 94.99900 1.000 19.90112 91 TYR D C 1
ATOM 10950 O O . TYR D 1 91 ? 96.40300 128.78100 93.77300 1.000 19.90112 91 TYR D O 1
ATOM 10968 N N . MET D 1 92 ? 97.24500 127.82400 95.62100 1.000 21.50377 92 MET D N 1
ATOM 10969 C CA . MET D 1 92 ? 97.89100 126.77000 94.84800 1.000 21.50377 92 MET D CA 1
ATOM 10970 C C . MET D 1 92 ? 96.87900 125.79500 94.25100 1.000 21.50377 92 MET D C 1
ATOM 10971 O O . MET D 1 92 ? 97.12700 125.23900 93.17700 1.000 21.50377 92 MET D O 1
ATOM 10985 N N . GLY D 1 93 ? 95.74900 125.56800 94.92100 1.000 21.63870 93 GLY D N 1
ATOM 10986 C CA . GLY D 1 93 ? 94.69600 124.76100 94.32900 1.000 21.63870 93 GLY D CA 1
ATOM 10987 C C . GLY D 1 93 ? 93.99000 125.45700 93.18300 1.000 21.63870 93 GLY D C 1
ATOM 10988 O O . GLY D 1 93 ? 93.63700 124.82500 92.18600 1.000 21.63870 93 GLY D O 1
ATOM 10992 N N . PHE D 1 94 ? 93.77200 126.76600 93.31100 1.000 22.77021 94 PHE D N 1
ATOM 10993 C CA . PHE D 1 94 ? 93.19600 127.55300 92.22600 1.000 22.77021 94 PHE D CA 1
ATOM 10994 C C . PHE D 1 94 ? 94.08900 127.53300 90.99100 1.000 22.77021 94 PHE D C 1
ATOM 10995 O O . PHE D 1 94 ? 93.59500 127.52200 89.85900 1.000 22.77021 94 PHE D O 1
ATOM 11012 N N . THR D 1 95 ? 95.40700 127.51100 91.18900 1.000 26.08756 95 THR D N 1
ATOM 11013 C CA . THR D 1 95 ? 96.34200 127.49900 90.06900 1.000 26.08756 95 THR D CA 1
ATOM 11014 C C . THR D 1 95 ? 96.39000 126.13200 89.39200 1.000 26.08756 95 THR D C 1
ATOM 11015 O O . THR D 1 95 ? 96.52500 126.05000 88.16800 1.000 26.08756 95 THR D O 1
ATOM 11026 N N . LEU D 1 96 ? 96.28200 125.05100 90.16700 1.000 29.63064 96 LEU D N 1
ATOM 11027 C CA . LEU D 1 96 ? 96.31800 123.70800 89.59600 1.000 29.63064 96 LEU D CA 1
ATOM 11028 C C . LEU D 1 96 ? 95.13500 123.46400 88.66400 1.000 29.63064 96 LEU D C 1
ATOM 11029 O O . LEU D 1 96 ? 95.30300 122.93600 87.56100 1.000 29.63064 96 LEU D O 1
ATOM 11045 N N . TYR D 1 97 ? 93.92400 123.83100 89.09200 1.000 28.10300 97 TYR D N 1
ATOM 11046 C CA . TYR D 1 97 ? 92.75500 123.60200 88.25000 1.000 28.10300 97 TYR D CA 1
ATOM 11047 C C . TYR D 1 97 ? 92.74800 124.52100 87.03500 1.000 28.10300 97 TYR D C 1
ATOM 11048 O O . TYR D 1 97 ? 92.17000 124.17100 86.00300 1.000 28.10300 97 TYR D O 1
ATOM 11066 N N . HIS D 1 98 ? 93.38900 125.68600 87.12600 1.000 32.08624 98 HIS D N 1
ATOM 11067 C CA . HIS D 1 98 ? 93.53000 126.55400 85.96100 1.000 32.08624 98 HIS D CA 1
ATOM 11068 C C . HIS D 1 98 ? 94.40900 125.91200 84.89600 1.000 32.08624 98 HIS D C 1
ATOM 11069 O O . HIS D 1 98 ? 94.10700 125.99200 83.70200 1.000 32.08624 98 HIS D O 1
ATOM 11083 N N . VAL D 1 99 ? 95.49700 125.26600 85.31200 1.000 35.56763 99 VAL D N 1
ATOM 11084 C CA . VAL D 1 99 ? 96.40900 124.63100 84.37000 1.000 35.56763 99 VAL D CA 1
ATOM 11085 C C . VAL D 1 99 ? 95.78500 123.38000 83.75900 1.000 35.56763 99 VAL D C 1
ATOM 11086 O O . VAL D 1 99 ? 96.06300 123.04700 82.60200 1.000 35.56763 99 VAL D O 1
ATOM 11099 N N . ILE D 1 100 ? 94.94400 122.66800 84.51100 1.000 36.93691 100 ILE D N 1
ATOM 11100 C CA . ILE D 1 100 ? 94.31400 121.45800 83.99100 1.000 36.93691 100 ILE D CA 1
ATOM 11101 C C . ILE D 1 100 ? 93.26500 121.81100 82.94300 1.000 36.93691 100 ILE D C 1
ATOM 11102 O O . ILE D 1 100 ? 93.23200 121.22700 81.85500 1.000 36.93691 100 ILE D O 1
ATOM 11118 N N . TRP D 1 101 ? 92.40100 122.77300 83.24700 1.000 39.07856 101 TRP D N 1
ATOM 11119 C CA . TRP D 1 101 ? 91.33300 123.17200 82.34100 1.000 39.07856 101 TRP D CA 1
ATOM 11120 C C . TRP D 1 101 ? 91.80100 124.09000 81.21000 1.000 39.07856 101 TRP D C 1
ATOM 11121 O O . TRP D 1 101 ? 90.95400 124.62800 80.49000 1.000 39.07856 101 TRP D O 1
ATOM 11142 N N . HIS D 1 102 ? 93.11200 124.27800 81.03800 1.000 42.96100 102 HIS D N 1
ATOM 11143 C CA . HIS D 1 102 ? 93.68100 124.95100 79.87600 1.000 42.96100 102 HIS D CA 1
ATOM 11144 C C . HIS D 1 102 ? 94.71200 124.10100 79.14400 1.000 42.96100 102 HIS D C 1
ATOM 11145 O O . HIS D 1 102 ? 95.25600 124.55200 78.13100 1.000 42.96100 102 HIS D O 1
ATOM 11159 N N . TRP D 1 103 ? 94.99800 122.89100 79.62600 1.000 47.53780 103 TRP D N 1
ATOM 11160 C CA . TRP D 1 103 ? 95.85200 121.95700 78.90100 1.000 47.53780 103 TRP D CA 1
ATOM 11161 C C . TRP D 1 103 ? 95.07900 121.27400 77.78100 1.000 47.53780 103 TRP D C 1
ATOM 11162 O O . TRP D 1 103 ? 95.55400 121.20100 76.64300 1.000 47.53780 103 TRP D O 1
ATOM 11183 N N . GLU D 1 104 ? 93.89100 120.75300 78.09800 1.000 50.61760 104 GLU D N 1
ATOM 11184 C CA . GLU D 1 104 ? 93.08900 120.06900 77.08300 1.000 50.61760 104 GLU D CA 1
ATOM 11185 C C . GLU D 1 104 ? 92.72900 121.01500 75.94600 1.000 50.61760 104 GLU D C 1
ATOM 11186 O O . GLU D 1 104 ? 92.61600 120.58600 74.79200 1.000 50.61760 104 GLU D O 1
ATOM 11198 N N . LEU D 1 105 ? 92.55000 122.30000 76.25100 1.000 51.17394 105 LEU D N 1
ATOM 11199 C CA . LEU D 1 105 ? 92.24800 123.28500 75.22000 1.000 51.17394 105 LEU D CA 1
ATOM 11200 C C . LEU D 1 105 ? 93.43800 123.47700 74.28600 1.000 51.17394 105 LEU D C 1
ATOM 11201 O O . LEU D 1 105 ? 93.34700 123.20900 73.08200 1.000 51.17394 105 LEU D O 1
ATOM 11217 N N . SER D 1 106 ? 94.56900 123.93700 74.83000 1.000 53.27940 106 SER D N 1
ATOM 11218 C CA . SER D 1 106 ? 95.78700 124.17200 74.06200 1.000 53.27940 106 SER D CA 1
ATOM 11219 C C . SER D 1 106 ? 96.88600 123.17600 74.40900 1.000 53.27940 106 SER D C 1
ATOM 11220 O O . SER D 1 106 ? 97.38700 122.47500 73.52500 1.000 53.27940 106 SER D O 1
ATOM 11228 N N . GLY D 1 107 ? 97.26300 123.08000 75.68000 1.000 51.61554 107 GLY D N 1
ATOM 11229 C CA . GLY D 1 107 ? 98.29000 122.14700 76.11400 1.000 51.61554 107 GLY D CA 1
ATOM 11230 C C . GLY D 1 107 ? 99.63500 122.36600 75.45300 1.000 51.61554 107 GLY D C 1
ATOM 11231 O O . GLY D 1 107 ? 100.32200 121.41000 75.09800 1.000 51.61554 107 GLY D O 1
ATOM 11235 N N . GLY D 1 127 ? 95.13600 135.81300 79.04500 1.000 42.67260 127 GLY D N 1
ATOM 11236 C CA . GLY D 1 127 ? 94.56500 137.14700 79.01700 1.000 42.67260 127 GLY D CA 1
ATOM 11237 C C . GLY D 1 127 ? 93.57200 137.37900 80.13600 1.000 42.67260 127 GLY D C 1
ATOM 11238 O O . GLY D 1 127 ? 93.93800 137.81400 81.22700 1.000 42.67260 127 GLY D O 1
ATOM 11241 N N . ALA D 1 128 ? 92.30100 137.08300 79.85600 1.000 42.68505 128 ALA D N 1
ATOM 11242 C CA . ALA D 1 128 ? 91.26500 137.21600 80.87400 1.000 42.68505 128 ALA D CA 1
ATOM 11243 C C . ALA D 1 128 ? 91.51600 136.28500 82.05200 1.000 42.68505 128 ALA D C 1
ATOM 11244 O O . ALA D 1 128 ? 91.13500 136.60400 83.18500 1.000 42.68505 128 ALA D O 1
ATOM 11251 N N . GLY D 1 129 ? 92.14800 135.13800 81.81000 1.000 39.48318 129 GLY D N 1
ATOM 11252 C CA . GLY D 1 129 ? 92.47100 134.20000 82.86500 1.000 39.48318 129 GLY D CA 1
ATOM 11253 C C . GLY D 1 129 ? 93.83800 134.43400 83.47100 1.000 39.48318 129 GLY D C 1
ATOM 11254 O O . GLY D 1 129 ? 94.09200 134.03700 84.61200 1.000 39.48318 129 GLY D O 1
ATOM 11258 N N . SER D 1 130 ? 94.73300 135.07400 82.71600 1.000 38.26957 130 SER D N 1
ATOM 11259 C CA . SER D 1 130 ? 96.00600 135.49600 83.28500 1.000 38.26957 130 SER D CA 1
ATOM 11260 C C . SER D 1 130 ? 95.82500 136.63900 84.27400 1.000 38.26957 130 SER D C 1
ATOM 11261 O O . SER D 1 130 ? 96.61400 136.77300 85.21600 1.000 38.26957 130 SER D O 1
ATOM 11269 N N . LEU D 1 131 ? 94.80000 137.47000 84.07600 1.000 36.09866 131 LEU D N 1
ATOM 11270 C CA . LEU D 1 131 ? 94.51900 138.56800 84.99200 1.000 36.09866 131 LEU D CA 1
ATOM 11271 C C . LEU D 1 131 ? 93.73200 138.11400 86.21400 1.000 36.09866 131 LEU D C 1
ATOM 11272 O O . LEU D 1 131 ? 93.67900 138.84800 87.20400 1.000 36.09866 131 LEU D O 1
ATOM 11288 N N . ARG D 1 132 ? 93.12100 136.92900 86.16200 1.000 34.71519 132 ARG D N 1
ATOM 11289 C CA . ARG D 1 132 ? 92.45400 136.36100 87.32700 1.000 34.71519 132 ARG D CA 1
ATOM 11290 C C . ARG D 1 132 ? 93.45900 135.77100 88.30800 1.000 34.71519 132 ARG D C 1
ATOM 11291 O O . ARG D 1 132 ? 93.22000 135.77900 89.51900 1.000 34.71519 132 ARG D O 1
ATOM 11312 N N . LEU D 1 133 ? 94.57500 135.24700 87.79800 1.000 30.27528 133 LEU D N 1
ATOM 11313 C CA . LEU D 1 133 ? 95.61600 134.68500 88.64800 1.000 30.27528 133 LEU D CA 1
ATOM 11314 C C . LEU D 1 133 ? 96.40600 135.76600 89.37700 1.000 30.27528 133 LEU D C 1
ATOM 11315 O O . LEU D 1 133 ? 96.95500 135.50500 90.45100 1.000 30.27528 133 LEU D O 1
ATOM 11331 N N . LEU D 1 134 ? 96.48100 136.97600 88.81500 1.000 29.14566 134 LEU D N 1
ATOM 11332 C CA . LEU D 1 134 ? 97.17900 138.06900 89.48400 1.000 29.14566 134 LEU D CA 1
ATOM 11333 C C . LEU D 1 134 ? 96.36100 138.62200 90.64200 1.000 29.14566 134 LEU D C 1
ATOM 11334 O O . LEU D 1 134 ? 96.91300 138.94600 91.69800 1.000 29.14566 134 LEU D O 1
ATOM 11350 N N . TRP D 1 135 ? 95.04800 138.75000 90.45700 1.000 29.67039 135 TRP D N 1
ATOM 11351 C CA . TRP D 1 135 ? 94.18900 139.24100 91.52500 1.000 29.67039 135 TRP D CA 1
ATOM 11352 C C . TRP D 1 135 ? 94.12000 138.25700 92.68600 1.000 29.67039 135 TRP D C 1
ATOM 11353 O O . TRP D 1 135 ? 93.98200 138.67400 93.83900 1.000 29.67039 135 TRP D O 1
ATOM 11374 N N . ALA D 1 136 ? 94.20800 136.95700 92.40400 1.000 23.60735 136 ALA D N 1
ATOM 11375 C CA . ALA D 1 136 ? 94.23700 135.95800 93.46500 1.000 23.60735 136 ALA D CA 1
ATOM 11376 C C . ALA D 1 136 ? 95.55100 135.98600 94.23600 1.000 23.60735 136 ALA D C 1
ATOM 11377 O O . ALA D 1 136 ? 95.56700 135.69600 95.43500 1.000 23.60735 136 ALA D O 1
ATOM 11384 N N . TYR D 1 137 ? 96.65400 136.32900 93.56900 1.000 22.95208 137 TYR D N 1
ATOM 11385 C CA . TYR D 1 137 ? 97.94700 136.41200 94.23600 1.000 22.95208 137 TYR D CA 1
ATOM 11386 C C . TYR D 1 137 ? 98.01300 137.61200 95.17200 1.000 22.95208 137 TYR D C 1
ATOM 11387 O O . TYR D 1 137 ? 98.59100 137.52600 96.26000 1.000 22.95208 137 TYR D O 1
ATOM 11405 N N . VAL D 1 138 ? 97.43000 138.73900 94.76500 1.000 23.99091 138 VAL D N 1
ATOM 11406 C CA . VAL D 1 138 ? 97.40100 139.92900 95.60800 1.000 23.99091 138 VAL D CA 1
ATOM 11407 C C . VAL D 1 138 ? 96.49400 139.72200 96.81500 1.000 23.99091 138 VAL D C 1
ATOM 11408 O O . VAL D 1 138 ? 96.74700 140.27300 97.89100 1.000 23.99091 138 VAL D O 1
ATOM 11421 N N . ALA D 1 139 ? 95.43300 138.92800 96.66600 1.000 20.89902 139 ALA D N 1
ATOM 11422 C CA . ALA D 1 139 ? 94.47400 138.74500 97.74900 1.000 20.89902 139 ALA D CA 1
ATOM 11423 C C . ALA D 1 139 ? 95.02400 137.86600 98.86700 1.000 20.89902 139 ALA D C 1
ATOM 11424 O O . ALA D 1 139 ? 94.73200 138.10700 100.04200 1.000 20.89902 139 ALA D O 1
ATOM 11431 N N . GLN D 1 140 ? 95.81400 136.84400 98.53500 1.000 19.38527 140 GLN D N 1
ATOM 11432 C CA . GLN D 1 140 ? 96.36900 135.98800 99.57800 1.000 19.38527 140 GLN D CA 1
ATOM 11433 C C . GLN D 1 140 ? 97.54000 136.63800 100.30700 1.000 19.38527 140 GLN D C 1
ATOM 11434 O O . GLN D 1 140 ? 97.76000 136.34100 101.48400 1.000 19.38527 140 GLN D O 1
ATOM 11448 N N . LEU D 1 141 ? 98.29500 137.51900 99.64600 1.000 20.92204 141 LEU D N 1
ATOM 11449 C CA . LEU D 1 141 ? 99.32200 138.28000 100.35200 1.000 20.92204 141 LEU D CA 1
ATOM 11450 C C . LEU D 1 141 ? 98.70000 139.26300 101.33600 1.000 20.92204 141 LEU D C 1
ATOM 11451 O O . LEU D 1 141 ? 99.20200 139.43600 102.45100 1.000 20.92204 141 LEU D O 1
ATOM 11467 N N . GLY D 1 142 ? 97.60700 139.91500 100.93900 1.000 19.15842 142 GLY D N 1
ATOM 11468 C CA . GLY D 1 142 ? 96.93900 140.84500 101.83300 1.000 19.15842 142 GLY D CA 1
ATOM 11469 C C . GLY D 1 142 ? 96.32300 140.16600 103.03900 1.000 19.15842 142 GLY D C 1
ATOM 11470 O O . GLY D 1 142 ? 96.32900 140.71700 104.14100 1.000 19.15842 142 GLY D O 1
ATOM 11474 N N . ALA D 1 143 ? 95.77400 138.96900 102.84600 1.000 18.02964 143 ALA D N 1
ATOM 11475 C CA . ALA D 1 143 ? 95.23100 138.20900 103.96400 1.000 18.02964 143 ALA D CA 1
ATOM 11476 C C . ALA D 1 143 ? 96.33200 137.73600 104.90500 1.000 18.02964 143 ALA D C 1
ATOM 11477 O O . ALA D 1 143 ? 96.15700 137.74800 106.12700 1.000 18.02964 143 ALA D O 1
ATOM 11484 N N . ARG D 1 144 ? 97.47000 137.30900 104.35600 1.000 18.15108 144 ARG D N 1
ATOM 11485 C CA . ARG D 1 144 ? 98.60000 136.90700 105.18600 1.000 18.15108 144 ARG D CA 1
ATOM 11486 C C . ARG D 1 144 ? 99.19100 138.08000 105.95900 1.000 18.15108 144 ARG D C 1
ATOM 11487 O O . ARG D 1 144 ? 99.68100 137.89200 107.07600 1.000 18.15108 144 ARG D O 1
ATOM 11508 N N . LEU D 1 145 ? 99.15400 139.28900 105.39600 1.000 19.45153 145 LEU D N 1
ATOM 11509 C CA . LEU D 1 145 ? 99.65300 140.45600 106.11500 1.000 19.45153 145 LEU D CA 1
ATOM 11510 C C . LEU D 1 145 ? 98.78500 140.76700 107.32900 1.000 19.45153 145 LEU D C 1
ATOM 11511 O O . LEU D 1 145 ? 99.29700 141.17800 108.37500 1.000 19.45153 145 LEU D O 1
ATOM 11527 N N . VAL D 1 146 ? 97.47300 140.57300 107.20900 1.000 18.42555 146 VAL D N 1
ATOM 11528 C CA . VAL D 1 146 ? 96.56200 140.85800 108.31200 1.000 18.42555 146 VAL D CA 1
ATOM 11529 C C . VAL D 1 146 ? 96.66600 139.78300 109.38900 1.000 18.42555 146 VAL D C 1
ATOM 11530 O O . VAL D 1 146 ? 96.65200 140.08600 110.58700 1.000 18.42555 146 VAL D O 1
ATOM 11543 N N . LEU D 1 147 ? 96.76900 138.51600 108.98800 1.000 17.38456 147 LEU D N 1
ATOM 11544 C CA . LEU D 1 147 ? 96.85700 137.43400 109.96200 1.000 17.38456 147 LEU D CA 1
ATOM 11545 C C . LEU D 1 147 ? 98.19000 137.45000 110.70200 1.000 17.38456 147 LEU D C 1
ATOM 11546 O O . LEU D 1 147 ? 98.23400 137.21000 111.91300 1.000 17.38456 147 LEU D O 1
ATOM 11562 N N . GLU D 1 148 ? 99.28600 137.73300 109.99600 1.000 18.73126 148 GLU D N 1
ATOM 11563 C CA . GLU D 1 148 ? 100.59900 137.77300 110.63200 1.000 18.73126 148 GLU D CA 1
ATOM 11564 C C . GLU D 1 148 ? 100.71100 138.94000 111.60700 1.000 18.73126 148 GLU D C 1
ATOM 11565 O O . GLU D 1 148 ? 101.32500 138.80800 112.67100 1.000 18.73126 148 GLU D O 1
ATOM 11577 N N . GLY D 1 149 ? 100.12900 140.09000 111.26300 1.000 18.02515 149 GLY D N 1
ATOM 11578 C CA . GLY D 1 149 ? 100.19500 141.24000 112.15000 1.000 18.02515 149 GLY D CA 1
ATOM 11579 C C . GLY D 1 149 ? 99.38400 141.06600 113.41900 1.000 18.02515 149 GLY D C 1
ATOM 11580 O O . GLY D 1 149 ? 99.79800 141.50500 114.49300 1.000 18.02515 149 GLY D O 1
ATOM 11584 N N . ALA D 1 150 ? 98.21400 140.43600 113.31300 1.000 17.72885 150 ALA D N 1
ATOM 11585 C CA . ALA D 1 150 ? 97.39900 140.17800 114.49500 1.000 17.72885 150 ALA D CA 1
ATOM 11586 C C . ALA D 1 150 ? 98.05400 139.17200 115.43300 1.000 17.72885 150 ALA D C 1
ATOM 11587 O O . ALA D 1 150 ? 97.88700 139.27000 116.65200 1.000 17.72885 150 ALA D O 1
ATOM 11594 N N . ALA D 1 151 ? 98.79800 138.20600 114.89200 1.000 16.75611 151 ALA D N 1
ATOM 11595 C CA . ALA D 1 151 ? 99.44800 137.20700 115.73100 1.000 16.75611 151 ALA D CA 1
ATOM 11596 C C . ALA D 1 151 ? 100.57500 137.81300 116.56000 1.000 16.75611 151 ALA D C 1
ATOM 11597 O O . ALA D 1 151 ? 100.73400 137.47300 117.73600 1.000 16.75611 151 ALA D O 1
ATOM 11604 N N . LEU D 1 152 ? 101.37300 138.70300 115.96400 1.000 17.11325 152 LEU D N 1
ATOM 11605 C CA . LEU D 1 152 ? 102.45200 139.35300 116.70100 1.000 17.11325 152 LEU D CA 1
ATOM 11606 C C . LEU D 1 152 ? 101.91100 140.19400 117.85100 1.000 17.11325 152 LEU D C 1
ATOM 11607 O O . LEU D 1 152 ? 102.48200 140.19700 118.94700 1.000 17.11325 152 LEU D O 1
ATOM 11623 N N . GLY D 1 153 ? 100.82000 140.92400 117.61900 1.000 18.11385 153 GLY D N 1
ATOM 11624 C CA . GLY D 1 153 ? 100.22800 141.71800 118.68200 1.000 18.11385 153 GLY D CA 1
ATOM 11625 C C . GLY D 1 153 ? 99.66500 140.88200 119.81400 1.000 18.11385 153 GLY D C 1
ATOM 11626 O O . GLY D 1 153 ? 99.76000 141.26400 120.98200 1.000 18.11385 153 GLY D O 1
ATOM 11630 N N . LEU D 1 154 ? 99.07200 139.73400 119.48900 1.000 19.01564 154 LEU D N 1
ATOM 11631 C CA . LEU D 1 154 ? 98.54600 138.85000 120.52500 1.000 19.01564 154 LEU D CA 1
ATOM 11632 C C . LEU D 1 154 ? 99.66800 138.18800 121.31600 1.000 19.01564 154 LEU D C 1
ATOM 11633 O O . LEU D 1 154 ? 99.54000 137.99000 122.52700 1.000 19.01564 154 LEU D O 1
ATOM 11649 N N . GLN D 1 155 ? 100.76500 137.82600 120.64600 1.000 16.59458 155 GLN D N 1
ATOM 11650 C CA . GLN D 1 155 ? 101.90300 137.22500 121.33400 1.000 16.59458 155 GLN D CA 1
ATOM 11651 C C . GLN D 1 155 ? 102.48300 138.17400 122.38100 1.000 16.59458 155 GLN D C 1
ATOM 11652 O O . GLN D 1 155 ? 102.80300 137.75300 123.49700 1.000 16.59458 155 GLN D O 1
ATOM 11666 N N . TYR D 1 156 ? 102.62400 139.45700 122.04100 1.000 19.07027 156 TYR D N 1
ATOM 11667 C CA . TYR D 1 156 ? 103.11300 140.43500 123.00800 1.000 19.07027 156 TYR D CA 1
ATOM 11668 C C . TYR D 1 156 ? 102.11700 140.65100 124.14100 1.000 19.07027 156 TYR D C 1
ATOM 11669 O O . TYR D 1 156 ? 102.51400 140.86200 125.29100 1.000 19.07027 156 TYR D O 1
ATOM 11687 N N . HIS D 1 157 ? 100.82200 140.59800 123.83800 1.000 20.99213 157 HIS D N 1
ATOM 11688 C CA . HIS D 1 157 ? 99.80300 140.80600 124.86000 1.000 20.99213 157 HIS D CA 1
ATOM 11689 C C . HIS D 1 157 ? 99.69700 139.62200 125.81400 1.000 20.99213 157 HIS D C 1
ATOM 11690 O O . HIS D 1 157 ? 99.41200 139.81200 127.00000 1.000 20.99213 157 HIS D O 1
ATOM 11704 N N . LEU D 1 158 ? 99.93800 138.40400 125.32800 1.000 18.96138 158 LEU D N 1
ATOM 11705 C CA . LEU D 1 158 ? 99.80300 137.21900 126.16700 1.000 18.96138 158 LEU D CA 1
ATOM 11706 C C . LEU D 1 158 ? 101.06100 136.93700 126.98100 1.000 18.96138 158 LEU D C 1
ATOM 11707 O O . LEU D 1 158 ? 100.96000 136.53800 128.14500 1.000 18.96138 158 LEU D O 1
ATOM 11723 N N . TYR D 1 159 ? 102.24800 137.14400 126.39900 1.000 16.52856 159 TYR D N 1
ATOM 11724 C CA . TYR D 1 159 ? 103.49600 136.66900 126.98000 1.000 16.52856 159 TYR D CA 1
ATOM 11725 C C . TYR D 1 159 ? 104.53500 137.75000 127.23600 1.000 16.52856 159 TYR D C 1
ATOM 11726 O O . TYR D 1 159 ? 105.40500 137.54300 128.08600 1.000 16.52856 159 TYR D O 1
ATOM 11744 N N . GLY D 1 160 ? 104.47900 138.88100 126.54200 1.000 18.61612 160 GLY D N 1
ATOM 11745 C CA . GLY D 1 160 ? 105.49600 139.89900 126.70100 1.000 18.61612 160 GLY D CA 1
ATOM 11746 C C . GLY D 1 160 ? 106.78900 139.54600 125.98500 1.000 18.61612 160 GLY D C 1
ATOM 11747 O O . GLY D 1 160 ? 106.79300 138.92300 124.92300 1.000 18.61612 160 GLY D O 1
ATOM 11751 N N . PHE D 1 161 ? 107.90400 139.96100 126.59100 1.000 18.74018 161 PHE D N 1
ATOM 11752 C CA . PHE D 1 161 ? 109.23900 139.67600 126.08000 1.000 18.74018 161 PHE D CA 1
ATOM 11753 C C . PHE D 1 161 ? 110.11100 138.89300 127.05300 1.000 18.74018 161 PHE D C 1
ATOM 11754 O O . PHE D 1 161 ? 111.27600 138.64000 126.73600 1.000 18.74018 161 PHE D O 1
ATOM 11771 N N . GLN D 1 162 ? 109.59900 138.49100 128.21500 1.000 22.43988 162 GLN D N 1
ATOM 11772 C CA . GLN D 1 162 ? 110.39700 137.68500 129.12600 1.000 22.43988 162 GLN D CA 1
ATOM 11773 C C . GLN D 1 162 ? 109.51400 136.83800 130.03200 1.000 22.43988 162 GLN D C 1
ATOM 11774 O O . GLN D 1 162 ? 108.35700 137.16800 130.30200 1.000 22.43988 162 GLN D O 1
ATOM 11788 N N . MET D 1 163 ? 110.10200 135.73400 130.49800 1.000 23.88401 163 MET D N 1
ATOM 11789 C CA . MET D 1 163 ? 109.47600 134.81800 131.43900 1.000 23.88401 163 MET D CA 1
ATOM 11790 C C . MET D 1 163 ? 110.06700 135.06600 132.81900 1.000 23.88401 163 MET D C 1
ATOM 11791 O O . MET D 1 163 ? 111.29500 134.97300 132.96300 1.000 23.88401 163 MET D O 1
ATOM 11805 N N . PRO D 1 164 ? 109.28500 135.37600 133.85300 1.000 26.09206 164 PRO D N 1
ATOM 11806 C CA . PRO D 1 164 ? 109.87500 135.64900 135.16500 1.000 26.09206 164 PRO D CA 1
ATOM 11807 C C . PRO D 1 164 ? 110.26700 134.37000 135.89600 1.000 26.09206 164 PRO D C 1
ATOM 11808 O O . PRO D 1 164 ? 109.98000 133.25400 135.46400 1.000 26.09206 164 PRO D O 1
ATOM 11819 N N . SER D 1 165 ? 110.93900 134.56100 137.03200 1.000 27.78219 165 SER D N 1
ATOM 11820 C CA . SER D 1 165 ? 111.39700 133.46100 137.87000 1.000 27.78219 165 SER D CA 1
ATOM 11821 C C . SER D 1 165 ? 110.46200 133.14800 139.03100 1.000 27.78219 165 SER D C 1
ATOM 11822 O O . SER D 1 165 ? 110.54800 132.04900 139.58600 1.000 27.78219 165 SER D O 1
ATOM 11830 N N . SER D 1 166 ? 109.57700 134.07100 139.40600 1.000 31.31940 166 SER D N 1
ATOM 11831 C CA . SER D 1 166 ? 108.60600 133.84000 140.46400 1.000 31.31940 166 SER D CA 1
ATOM 11832 C C . SER D 1 166 ? 107.27700 134.47400 140.08100 1.000 31.31940 166 SER D C 1
ATOM 11833 O O . SER D 1 166 ? 107.17100 135.20500 139.09400 1.000 31.31940 166 SER D O 1
ATOM 11841 N N . PHE D 1 167 ? 106.25700 134.19000 140.88900 1.000 33.43035 167 PHE D N 1
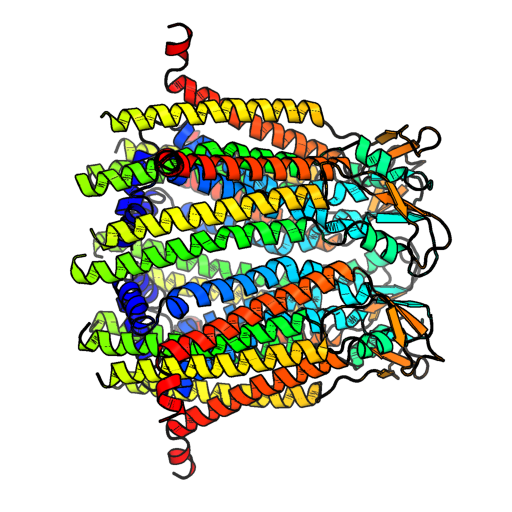ATOM 11842 C CA . PHE D 1 167 ? 104.89100 134.60300 140.59300 1.000 33.43035 167 PHE D CA 1
ATOM 11843 C C . PHE D 1 167 ? 104.08500 134.55400 141.88200 1.000 33.43035 167 PHE D C 1
ATOM 11844 O O . PHE D 1 167 ? 104.12100 133.54800 142.59600 1.000 33.43035 167 PHE D O 1
ATOM 11861 N N . ALA D 1 168 ? 103.37100 135.63800 142.17500 1.000 38.00614 168 ALA D N 1
ATOM 11862 C CA . ALA D 1 168 ? 102.54800 135.75300 143.37300 1.000 38.00614 168 ALA D CA 1
ATOM 11863 C C . ALA D 1 168 ? 101.08000 135.54200 143.02900 1.000 38.00614 168 ALA D C 1
ATOM 11864 O O . ALA D 1 168 ? 100.58600 136.06100 142.02500 1.000 38.00614 168 ALA D O 1
ATOM 11871 N N . CYS D 1 169 ? 100.38700 134.79000 143.88200 1.000 42.83023 169 CYS D N 1
ATOM 11872 C CA . CYS D 1 169 ? 99.06100 134.26000 143.58800 1.000 42.83023 169 CYS D CA 1
ATOM 11873 C C . CYS D 1 169 ? 98.12700 134.50800 144.76300 1.000 42.83023 169 CYS D C 1
ATOM 11874 O O . CYS D 1 169 ? 98.46200 134.17800 145.90400 1.000 42.83023 169 CYS D O 1
ATOM 11881 N N . ARG D 1 170 ? 96.96000 135.08800 144.48200 1.000 47.53072 170 ARG D N 1
ATOM 11882 C CA . ARG D 1 170 ? 95.89400 135.29300 145.46200 1.000 47.53072 170 ARG D CA 1
ATOM 11883 C C . ARG D 1 170 ? 94.55300 134.85100 144.88600 1.000 47.53072 170 ARG D C 1
ATOM 11884 O O . ARG D 1 170 ? 93.54300 135.54800 144.99200 1.000 47.53072 170 ARG D O 1
ATOM 11905 N N . ARG D 1 171 ? 94.52900 133.67500 144.26700 1.000 40.07840 171 ARG D N 1
ATOM 11906 C C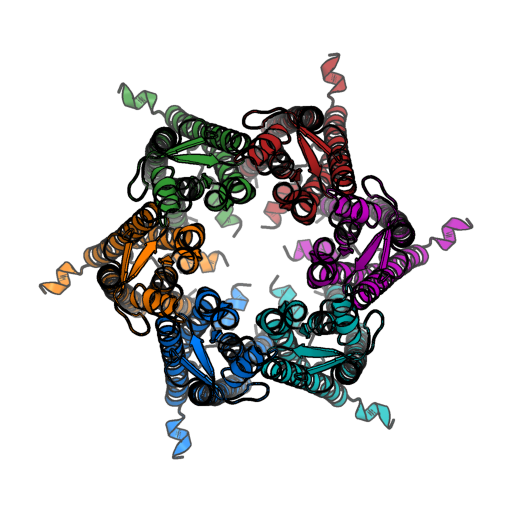A . ARG D 1 171 ? 93.31600 133.11500 143.68700 1.000 40.07840 171 ARG D CA 1
ATOM 11907 C C . ARG D 1 171 ? 92.70200 132.10200 144.64600 1.000 40.07840 171 ARG D C 1
ATOM 11908 O O . ARG D 1 171 ? 93.41300 131.35500 145.32000 1.000 40.07840 171 ARG D O 1
ATOM 11929 N N . GLU D 1 172 ? 91.37500 132.09400 144.70100 1.000 46.61500 172 GLU D N 1
ATOM 11930 C CA . GLU D 1 172 ? 90.64700 131.09400 145.47000 1.000 46.61500 172 GLU D CA 1
ATOM 11931 C C . GLU D 1 172 ? 90.87200 129.72000 144.83900 1.000 46.61500 172 GLU D C 1
ATOM 11932 O O . GLU D 1 172 ? 90.91000 129.61100 143.61000 1.000 46.61500 172 GLU D O 1
ATOM 11944 N N . PRO D 1 173 ? 91.02600 128.64000 145.64000 1.000 45.53711 173 PRO D N 1
ATOM 11945 C CA . PRO D 1 173 ? 90.95900 128.33300 147.07700 1.000 45.53711 173 PRO D CA 1
ATOM 11946 C C . PRO D 1 173 ? 92.28300 128.40800 147.84500 1.000 45.53711 173 PRO D C 1
ATOM 11947 O O . PRO D 1 173 ? 92.57500 127.53500 148.66300 1.000 45.53711 173 PRO D O 1
ATOM 11958 N N . CYS D 1 174 ? 93.06800 129.45000 147.60200 1.000 46.51599 174 CYS D N 1
ATOM 11959 C CA . CYS D 1 174 ? 94.29200 129.67100 148.35800 1.000 46.51599 174 CYS D CA 1
ATOM 11960 C C . CYS D 1 174 ? 93.99400 130.58700 149.53700 1.000 46.51599 174 CYS D C 1
ATOM 11961 O O . CYS D 1 174 ? 93.25300 131.56500 149.40800 1.000 46.51599 174 CYS D O 1
ATOM 11968 N N . LEU D 1 175 ? 94.57900 130.26200 150.68600 1.000 49.25857 175 LEU D N 1
ATOM 11969 C CA . LEU D 1 175 ? 94.45200 131.06800 151.89500 1.000 49.25857 175 LEU D CA 1
ATOM 11970 C C . LEU D 1 175 ? 95.66300 131.98800 151.97500 1.000 49.25857 175 LEU D C 1
ATOM 11971 O O . LEU D 1 175 ? 96.78400 131.52900 152.21500 1.000 49.25857 175 LEU D O 1
ATOM 11987 N N . GLY D 1 176 ? 95.43600 133.28300 151.77200 1.000 49.42153 176 GLY D N 1
ATOM 11988 C CA . GLY D 1 176 ? 96.51600 134.24600 151.76500 1.000 49.42153 176 GLY D CA 1
ATOM 11989 C C . GLY D 1 176 ? 97.16000 134.37400 150.40100 1.000 49.42153 176 GLY D C 1
ATOM 11990 O O . GLY D 1 176 ? 96.52100 134.10900 149.37900 1.000 49.42153 176 GLY D O 1
ATOM 11994 N N . SER D 1 177 ? 98.42700 134.78100 150.37800 1.000 46.58022 177 SER D N 1
ATOM 11995 C CA . SER D 1 177 ? 99.19800 134.95000 149.15300 1.000 46.58022 177 SER D CA 1
ATOM 11996 C C . SER D 1 177 ? 100.40000 134.02400 149.20400 1.000 46.58022 177 SER D C 1
ATOM 11997 O O . SER D 1 177 ? 101.13800 134.01900 150.19500 1.000 46.58022 177 SER D O 1
ATOM 12005 N N . ILE D 1 178 ? 100.59300 133.24700 148.13900 1.000 42.60175 178 ILE D N 1
ATOM 12006 C CA . ILE D 1 178 ? 101.64900 132.24600 148.07700 1.000 42.60175 178 ILE D CA 1
ATOM 12007 C C . ILE D 1 178 ? 102.59300 132.58600 146.93400 1.000 42.60175 178 ILE D C 1
ATOM 12008 O O . ILE D 1 178 ? 102.21400 133.24000 145.95700 1.000 42.60175 178 ILE D O 1
ATOM 12024 N N . THR D 1 179 ? 103.83100 132.12600 147.06900 1.000 38.89266 179 THR D N 1
ATOM 12025 C CA . THR D 1 179 ? 104.86800 132.30600 146.06600 1.000 38.89266 179 THR D CA 1
ATOM 12026 C C . THR D 1 179 ? 105.10700 130.98600 145.34800 1.000 38.89266 179 THR D C 1
ATOM 12027 O O . THR D 1 179 ? 105.17300 129.92800 145.98000 1.000 38.89266 179 THR D O 1
ATOM 12038 N N . CYS D 1 180 ? 105.22900 131.06100 144.02700 1.000 34.57193 180 CYS D N 1
ATOM 12039 C CA . CYS D 1 180 ? 105.50600 129.91500 143.17500 1.000 34.57193 180 CYS D CA 1
ATOM 12040 C C . CYS D 1 180 ? 106.75200 130.19800 142.34600 1.000 34.57193 180 CYS D C 1
ATOM 12041 O O . CYS D 1 180 ? 106.98400 131.33700 141.93300 1.000 34.57193 180 CYS D O 1
ATOM 12048 N N . ASN D 1 181 ? 107.54800 129.15600 142.10500 1.000 31.87941 181 ASN D N 1
ATOM 12049 C CA . ASN D 1 181 ? 108.81900 129.26500 141.40000 1.000 31.87941 181 ASN D CA 1
ATOM 12050 C C . ASN D 1 181 ? 108.76200 128.50600 140.08200 1.000 31.87941 181 ASN D C 1
ATOM 12051 O O . ASN D 1 181 ? 108.14200 127.44300 139.99100 1.000 31.87941 181 ASN D O 1
ATOM 12062 N N . LEU D 1 182 ? 109.42400 129.06000 139.07100 1.000 28.25513 182 LEU D N 1
ATOM 12063 C CA . LEU D 1 182 ? 109.48200 128.49300 137.73300 1.000 28.25513 182 LEU D CA 1
ATOM 12064 C C . LEU D 1 182 ? 110.90700 128.07000 137.39600 1.000 28.25513 182 LEU D C 1
ATOM 12065 O O . LEU D 1 182 ? 111.87700 128.68000 137.85300 1.000 28.25513 182 LEU D O 1
ATOM 12081 N N . SER D 1 183 ? 111.02100 127.02200 136.58500 1.000 25.73952 183 SER D N 1
ATOM 12082 C CA . SER D 1 183 ? 112.30400 126.49700 136.14300 1.000 25.73952 183 SER D CA 1
ATOM 12083 C C . SER D 1 183 ? 112.66900 127.02300 134.75700 1.000 25.73952 183 SER D C 1
ATOM 12084 O O . SER D 1 183 ? 111.80200 127.30900 133.92900 1.000 25.73952 183 SER D O 1
ATOM 12092 N N . ARG D 1 184 ? 113.97400 127.13300 134.52000 1.000 21.65175 184 ARG D N 1
ATOM 12093 C CA . ARG D 1 184 ? 114.54200 127.52000 133.23300 1.000 21.65175 184 ARG D CA 1
ATOM 12094 C C . ARG D 1 184 ? 113.97600 128.80400 132.61400 1.000 21.65175 184 ARG D C 1
ATOM 12095 O O . ARG D 1 184 ? 113.56000 128.80600 131.45400 1.000 21.65175 184 ARG D O 1
ATOM 12116 N N . PRO D 1 185 ? 113.95400 129.92000 133.35400 1.000 22.41795 185 PRO D N 1
ATOM 12117 C CA . PRO D 1 185 ? 113.45000 131.16200 132.74900 1.000 22.41795 185 PRO D CA 1
ATOM 12118 C C . PRO D 1 185 ? 114.34800 131.76200 131.67200 1.000 22.41795 185 PRO D C 1
ATOM 12119 O O . PRO D 1 185 ? 113.84100 132.51500 130.83500 1.000 22.41795 185 PRO D O 1
ATOM 12130 N N . SER D 1 186 ? 115.64800 131.45900 131.65200 1.000 21.21928 186 SER D N 1
ATOM 12131 C CA . SER D 1 186 ? 116.52900 132.02400 130.63200 1.000 21.21928 186 SER D CA 1
ATOM 12132 C C . SER D 1 186 ? 116.30500 131.38000 129.26800 1.000 21.21928 186 SER D C 1
ATOM 12133 O O . SER D 1 186 ? 116.21100 132.07900 128.25500 1.000 21.21928 186 SER D O 1
ATOM 12141 N N . GLU D 1 187 ? 116.22900 130.05100 129.21700 1.000 17.99802 187 GLU D N 1
ATOM 12142 C CA . GLU D 1 187 ? 116.06100 129.36600 127.94000 1.000 17.99802 187 GLU D CA 1
ATOM 12143 C C . GLU D 1 187 ? 114.69900 129.66400 127.32300 1.000 17.99802 187 GLU D C 1
ATOM 12144 O O . GLU D 1 187 ? 114.58000 129.78700 126.10000 1.000 17.99802 187 GLU D O 1
ATOM 12156 N N . LYS D 1 188 ? 113.66400 129.79200 128.15300 1.000 18.67159 188 LYS D N 1
ATOM 12157 C CA . LYS D 1 188 ? 112.33600 130.12800 127.65400 1.000 18.67159 188 LYS D CA 1
ATOM 12158 C C . LYS D 1 188 ? 112.27000 131.56100 127.12900 1.000 18.67159 188 LYS D C 1
ATOM 12159 O O . LYS D 1 188 ? 111.57300 131.83000 126.14600 1.000 18.67159 188 LYS D O 1
ATOM 12178 N N . THR D 1 189 ? 112.98900 132.49000 127.76300 1.000 17.25058 189 THR D N 1
ATOM 12179 C CA . THR D 1 189 ? 113.05900 133.86000 127.25900 1.000 17.25058 189 THR D CA 1
ATOM 12180 C C . THR D 1 189 ? 113.80400 133.93300 125.92800 1.000 17.25058 189 THR D C 1
ATOM 12181 O O . THR D 1 189 ? 113.40100 134.67800 125.03100 1.000 17.25058 189 THR D O 1
ATOM 12192 N N . ILE D 1 190 ? 114.89300 133.17300 125.78400 1.000 17.14716 190 ILE D N 1
ATOM 12193 C CA . ILE D 1 190 ? 115.66500 133.17700 124.54200 1.000 17.14716 190 ILE D CA 1
ATOM 12194 C C . ILE D 1 190 ? 114.81700 132.66700 123.37800 1.000 17.14716 190 ILE D C 1
ATOM 12195 O O . ILE D 1 190 ? 114.85500 133.22600 122.27700 1.000 17.14716 190 ILE D O 1
ATOM 12211 N N . PHE D 1 191 ? 114.03100 131.61200 123.60400 1.000 13.95052 191 PHE D N 1
ATOM 12212 C CA . PHE D 1 191 ? 113.20400 131.04200 122.54500 1.000 13.95052 191 PHE D CA 1
ATOM 12213 C C . PHE D 1 191 ? 112.04400 131.96300 122.16500 1.000 13.95052 191 PHE D C 1
ATOM 12214 O O . PHE D 1 191 ? 111.67200 132.03000 120.99100 1.000 13.95052 191 PHE D O 1
ATOM 12231 N N . LEU D 1 192 ? 111.47800 132.68400 123.13400 1.000 15.44399 192 LEU D N 1
ATOM 12232 C CA . LEU D 1 192 ? 110.38200 133.61000 122.86300 1.000 15.44399 192 LEU D CA 1
ATOM 12233 C C . LEU D 1 192 ? 110.83000 134.79200 122.00600 1.000 15.44399 192 LEU D C 1
ATOM 12234 O O . LEU D 1 192 ? 110.09600 135.22700 121.11400 1.000 15.44399 192 LEU D O 1
ATOM 12250 N N . LYS D 1 193 ? 112.03000 135.32300 122.25400 1.000 14.97868 193 LYS D N 1
ATOM 12251 C CA . LYS D 1 193 ? 112.54100 136.42200 121.44100 1.000 14.97868 193 LYS D CA 1
ATOM 12252 C C . LYS D 1 193 ? 112.93700 135.96600 120.04100 1.000 14.97868 193 LYS D C 1
ATOM 12253 O O . LYS D 1 193 ? 112.81500 136.73800 119.08600 1.000 14.97868 193 LYS D O 1
ATOM 12272 N N . THR D 1 194 ? 113.40900 134.72800 119.89600 1.000 14.22738 194 THR D N 1
ATOM 12273 C CA . THR D 1 194 ? 113.75300 134.20400 118.57900 1.000 14.22738 194 THR D CA 1
ATOM 12274 C C . THR D 1 194 ? 112.51600 134.05300 117.69800 1.000 14.22738 194 THR D C 1
ATOM 12275 O O . THR D 1 194 ? 112.55500 134.38800 116.51000 1.000 14.22738 194 THR D O 1
ATOM 12286 N N . MET D 1 195 ? 111.41000 133.55800 118.25800 1.000 14.42788 195 MET D N 1
ATOM 12287 C CA . MET D 1 195 ? 110.18300 133.39700 117.48400 1.000 14.42788 195 MET D CA 1
ATOM 12288 C C . MET D 1 195 ? 109.56800 134.73900 117.09300 1.000 14.42788 195 MET D C 1
ATOM 12289 O O . MET D 1 195 ? 108.96200 134.84700 116.02400 1.000 14.42788 195 MET D O 1
ATOM 12303 N N . PHE D 1 196 ? 109.69700 135.76300 117.94200 1.000 15.93245 196 PHE D N 1
ATOM 12304 C CA . PHE D 1 196 ? 109.24300 137.10200 117.57600 1.000 15.93245 196 PHE D CA 1
ATOM 12305 C C . PHE D 1 196 ? 110.02900 137.65200 116.39100 1.000 15.93245 196 PHE D C 1
ATOM 12306 O O . PHE D 1 196 ? 109.45400 138.27000 115.49000 1.000 15.93245 196 PHE D O 1
ATOM 12323 N N . GLY D 1 197 ? 111.34400 137.43200 116.37100 1.000 14.75662 197 GLY D N 1
ATOM 12324 C CA . GLY D 1 197 ? 112.15900 137.93100 115.27800 1.000 14.75662 197 GLY D CA 1
ATOM 12325 C C . GLY D 1 197 ? 111.91500 137.22000 113.96100 1.000 14.75662 197 GLY D C 1
ATOM 12326 O O . GLY D 1 197 ? 111.89500 137.85300 112.90400 1.000 14.75662 197 GLY D O 1
ATOM 12330 N N . VAL D 1 198 ? 111.73100 135.90000 114.00100 1.000 14.42826 198 VAL D N 1
ATOM 12331 C CA . VAL D 1 198 ? 111.49400 135.14200 112.77700 1.000 14.42826 198 VAL D CA 1
ATOM 12332 C C . VAL D 1 198 ? 110.15700 135.53400 112.15600 1.000 14.42826 198 VAL D C 1
ATOM 12333 O O . VAL D 1 198 ? 110.04400 135.67500 110.93400 1.000 14.42826 198 VAL D O 1
ATOM 12346 N N . SER D 1 199 ? 109.13000 135.71900 112.98500 1.000 15.38042 199 SER D N 1
ATOM 12347 C CA . SER D 1 199 ? 107.82800 136.15600 112.49200 1.000 15.38042 199 SER D CA 1
ATOM 12348 C C . SER D 1 199 ? 107.83800 137.61600 112.05700 1.000 15.38042 199 SER D C 1
ATOM 12349 O O . SER D 1 199 ? 107.09900 137.98800 111.14100 1.000 15.38042 199 SER D O 1
ATOM 12357 N N . GLY D 1 200 ? 108.64600 138.45600 112.70400 1.000 16.45933 200 GLY D N 1
ATOM 12358 C CA . GLY D 1 200 ? 108.73900 139.84800 112.29500 1.000 16.45933 200 GLY D CA 1
ATOM 12359 C C . GLY D 1 200 ? 109.32000 140.03700 110.90700 1.000 16.45933 200 GLY D C 1
ATOM 12360 O O . GLY D 1 200 ? 108.90900 140.93800 110.17400 1.000 16.45933 200 GLY D O 1
ATOM 12364 N N . PHE D 1 201 ? 110.28000 139.19300 110.52300 1.000 18.02020 201 PHE D N 1
ATOM 12365 C CA . PHE D 1 201 ? 110.83300 139.27500 109.17700 1.000 18.02020 201 PHE D CA 1
ATOM 12366 C C . PHE D 1 201 ? 109.85900 138.74200 108.13500 1.000 18.02020 201 PHE D C 1
ATOM 12367 O O . PHE D 1 201 ? 109.84500 139.22900 107.00100 1.000 18.02020 201 PHE D O 1
ATOM 12384 N N . CYS D 1 202 ? 109.04700 137.74700 108.49300 1.000 18.08734 202 CYS D N 1
ATOM 12385 C CA . CYS D 1 202 ? 107.99800 137.27600 107.59400 1.000 18.08734 202 CYS D CA 1
ATOM 12386 C C . CYS D 1 202 ? 106.99300 138.38000 107.27800 1.000 18.08734 202 CYS D C 1
ATOM 12387 O O . CYS D 1 202 ? 106.50900 138.47900 106.14600 1.000 18.08734 202 CYS D O 1
ATOM 12395 N N . LEU D 1 203 ? 106.66400 139.21900 108.26400 1.000 18.44675 203 LEU D N 1
ATOM 12396 C CA . LEU D 1 203 ? 105.72900 140.31700 108.03400 1.000 18.44675 203 LEU D CA 1
ATOM 12397 C C . LEU D 1 203 ? 106.34800 141.40300 107.15900 1.000 18.44675 203 LEU D C 1
ATOM 12398 O O . LEU D 1 203 ? 105.67000 141.97100 106.29700 1.000 18.44675 203 LEU D O 1
ATOM 12414 N N . LEU D 1 204 ? 107.63100 141.70800 107.36600 1.000 19.78156 204 LEU D N 1
ATOM 12415 C CA . LEU D 1 204 ? 108.29000 142.75400 106.58900 1.000 19.78156 204 LEU D CA 1
ATOM 12416 C C . LEU D 1 204 ? 108.38900 142.37600 105.11500 1.000 19.78156 204 LEU D C 1
ATOM 12417 O O . LEU D 1 204 ? 108.14600 143.21400 104.24100 1.000 19.78156 204 LEU D O 1
ATOM 12433 N N . PHE D 1 205 ? 108.74300 141.12600 104.81900 1.000 19.71703 205 PHE D N 1
ATOM 12434 C CA . PHE D 1 205 ? 108.92200 140.69800 103.43800 1.000 19.71703 205 PHE D CA 1
ATOM 12435 C C . PHE D 1 205 ? 107.60400 140.40700 102.72800 1.000 19.71703 205 PHE D C 1
ATOM 12436 O O . PHE D 1 205 ? 107.58000 140.38300 101.49600 1.000 19.71703 205 PHE D O 1
ATOM 12453 N N . THR D 1 206 ? 106.51600 140.18800 103.46700 1.000 20.09116 206 THR D N 1
ATOM 12454 C CA . THR D 1 206 ? 105.19200 140.15800 102.85100 1.000 20.09116 206 THR D CA 1
ATOM 12455 C C . THR D 1 206 ? 104.74700 141.56400 102.46300 1.000 20.09116 206 THR D C 1
ATOM 12456 O O . THR D 1 206 ? 104.14400 141.76100 101.40300 1.000 20.09116 206 THR D O 1
ATOM 12467 N N . PHE D 1 207 ? 105.04300 142.55200 103.31000 1.000 23.03977 207 PHE D N 1
ATOM 12468 C CA . PHE D 1 207 ? 104.72100 143.94300 103.01100 1.000 23.03977 207 PHE D CA 1
ATOM 12469 C C . PHE D 1 207 ? 105.54600 144.47700 101.84600 1.000 23.03977 207 PHE D C 1
ATOM 12470 O O . PHE D 1 207 ? 105.04100 145.25300 101.03000 1.000 23.03977 207 PHE D O 1
ATOM 12487 N N . LEU D 1 208 ? 106.81400 144.07200 101.74800 1.000 24.55786 208 LEU D N 1
ATOM 12488 C CA . LEU D 1 208 ? 107.67100 144.56100 100.67400 1.000 24.55786 208 LEU D CA 1
ATOM 12489 C C . LEU D 1 208 ? 107.27200 143.98500 99.32100 1.000 24.55786 208 LEU D C 1
ATOM 12490 O O . LEU D 1 208 ? 107.39800 144.66900 98.30100 1.000 24.55786 208 LEU D O 1
ATOM 12506 N N . GLU D 1 209 ? 106.79900 142.73900 99.28400 1.000 24.73055 209 GLU D N 1
ATOM 12507 C CA . GLU D 1 209 ? 106.38400 142.13700 98.02500 1.000 24.73055 209 GLU D CA 1
ATOM 12508 C C . GLU D 1 209 ? 105.10100 142.76200 97.48700 1.000 24.73055 209 GLU D C 1
ATOM 12509 O O . GLU D 1 209 ? 104.87100 142.71900 96.27700 1.000 24.73055 209 GLU D O 1
ATOM 12521 N N . LEU D 1 210 ? 104.26800 143.34400 98.35000 1.000 26.42307 210 LEU D N 1
ATOM 12522 C CA . LEU D 1 210 ? 103.09900 144.08300 97.88900 1.000 26.42307 210 LEU D CA 1
ATOM 12523 C C . LEU D 1 210 ? 103.46900 145.46500 97.36300 1.000 26.42307 210 LEU D C 1
ATOM 12524 O O . LEU D 1 210 ? 102.76300 146.00500 96.50700 1.000 26.42307 210 LEU D O 1
ATOM 12540 N N . VAL D 1 211 ? 104.56200 146.04500 97.86000 1.000 29.42664 211 VAL D N 1
ATOM 12541 C CA . VAL D 1 211 ? 105.01100 147.35200 97.39200 1.000 29.42664 211 VAL D CA 1
ATOM 12542 C C . VAL D 1 211 ? 105.64500 147.24000 96.01400 1.000 29.42664 211 VAL D C 1
ATOM 12543 O O . VAL D 1 211 ? 105.44800 148.10600 95.15400 1.000 29.42664 211 VAL D O 1
ATOM 12556 N N . LEU D 1 212 ? 106.41100 146.17800 95.77700 1.000 27.66417 212 LEU D N 1
ATOM 12557 C CA . LEU D 1 212 ? 107.06100 145.99200 94.48900 1.000 27.66417 212 LEU D CA 1
ATOM 12558 C C . LEU D 1 212 ? 106.07800 145.64200 93.38000 1.000 27.66417 212 LEU D C 1
ATOM 12559 O O . LEU D 1 212 ? 106.43900 145.73700 92.20400 1.000 27.66417 212 LEU D O 1
ATOM 12575 N N . LEU D 1 213 ? 104.85400 145.23800 93.72100 1.000 30.24698 213 LEU D N 1
ATOM 12576 C CA . LEU D 1 213 ? 103.80500 145.03300 92.73300 1.000 30.24698 213 LEU D CA 1
ATOM 12577 C C . LEU D 1 213 ? 103.02800 146.30400 92.41100 1.000 30.24698 213 LEU D C 1
ATOM 12578 O O . LEU D 1 213 ? 102.38100 146.35600 91.36000 1.000 30.24698 213 LEU D O 1
ATOM 12594 N N . GLY D 1 214 ? 103.07600 147.31800 93.27800 1.000 41.17828 214 GLY D N 1
ATOM 12595 C CA . GLY D 1 214 ? 102.40300 148.58200 93.04100 1.000 41.17828 214 GLY D CA 1
ATOM 12596 C C . GLY D 1 214 ? 101.41700 149.03200 94.10300 1.000 41.17828 214 GLY D C 1
ATOM 12597 O O . GLY D 1 214 ? 100.48000 149.77100 93.78900 1.000 41.17828 214 GLY D O 1
ATOM 12601 N N . LEU D 1 215 ? 101.59500 148.59300 95.35300 1.000 40.46319 215 LEU D N 1
ATOM 12602 C CA . LEU D 1 215 ? 100.75400 149.09900 96.43800 1.000 40.46319 215 LEU D CA 1
ATOM 12603 C C . LEU D 1 215 ? 100.88500 150.61100 96.57400 1.000 40.46319 215 LEU D C 1
ATOM 12604 O O . LEU D 1 215 ? 99.90700 151.29800 96.88900 1.000 40.46319 215 LEU D O 1
ATOM 12620 N N . GLY D 1 216 ? 102.08400 151.14600 96.34200 1.000 48.14436 216 GLY D N 1
ATOM 12621 C CA . GLY D 1 216 ? 102.26700 152.58500 96.42900 1.000 48.14436 216 GLY D CA 1
ATOM 12622 C C . GLY D 1 216 ? 101.45000 153.34800 95.40300 1.000 48.14436 216 GLY D C 1
ATOM 12623 O O . GLY D 1 216 ? 100.87200 154.39300 95.71000 1.000 48.14436 216 GLY D O 1
ATOM 12627 N N . ARG D 1 217 ? 101.38300 152.83600 94.17300 1.000 51.23277 217 ARG D N 1
ATOM 12628 C CA . ARG D 1 217 ? 100.64600 153.52300 93.11900 1.000 51.23277 217 ARG D CA 1
ATOM 12629 C C . ARG D 1 217 ? 99.13200 153.38800 93.25100 1.000 51.23277 217 ARG D C 1
ATOM 12630 O O . ARG D 1 217 ? 98.41400 154.01800 92.46900 1.000 51.23277 217 ARG D O 1
ATOM 12651 N N . TRP D 1 218 ? 98.63200 152.57400 94.18500 1.000 49.65771 218 TRP D N 1
ATOM 12652 C CA . TRP D 1 218 ? 97.19900 152.45000 94.43700 1.000 49.65771 218 TRP D CA 1
ATOM 12653 C C . TRP D 1 218 ? 96.71700 153.31400 95.59400 1.000 49.65771 218 TRP D C 1
ATOM 12654 O O . TRP D 1 218 ? 95.56700 153.76500 95.57500 1.000 49.65771 218 TRP D O 1
ATOM 12675 N N . TRP D 1 219 ? 97.56200 153.55500 96.59700 1.000 58.45958 219 TRP D N 1
ATOM 12676 C CA . TRP D 1 219 ? 97.11800 154.25900 97.79600 1.000 58.45958 219 TRP D CA 1
ATOM 12677 C C . TRP D 1 219 ? 96.79500 155.71700 97.49100 1.000 58.45958 219 TRP D C 1
ATOM 12678 O O . TRP D 1 219 ? 95.67700 156.18500 97.73500 1.000 58.45958 219 TRP D O 1
ATOM 12699 N N . ARG D 1 220 ? 97.76900 156.45200 96.95700 1.000 61.84499 220 ARG D N 1
ATOM 12700 C CA . ARG D 1 220 ? 97.59100 157.86600 96.63100 1.000 61.84499 220 ARG D CA 1
ATOM 12701 C C . ARG D 1 220 ? 96.86000 158.08200 95.30600 1.000 61.84499 220 ARG D C 1
ATOM 12702 O O . ARG D 1 220 ? 96.73900 159.23100 94.86500 1.000 61.84499 220 ARG D O 1
ATOM 12723 N N . THR D 1 221 ? 96.37600 157.01700 94.66800 1.000 61.47627 221 THR D N 1
ATOM 12724 C CA . THR D 1 221 ? 95.62600 157.12000 93.42300 1.000 61.47627 221 THR D CA 1
ATOM 12725 C C . THR D 1 221 ? 94.43800 156.16200 93.46200 1.000 61.47627 221 THR D C 1
ATOM 12726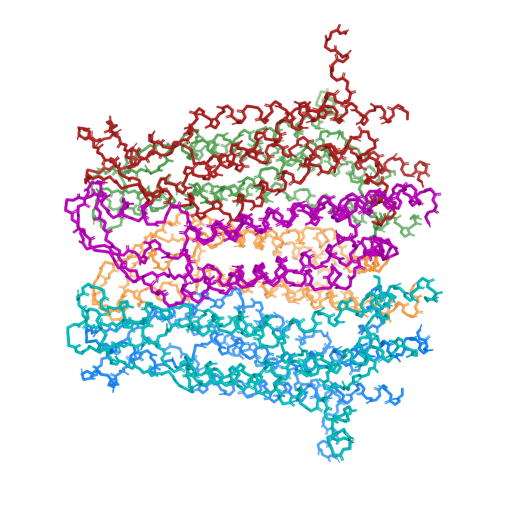 O O . THR D 1 221 ? 93.40300 156.41200 92.84400 1.000 61.47627 221 THR D O 1
ATOM 12737 N N . CYS E 1 2 ? 111.59200 114.36300 86.30000 1.000 52.48787 2 CYS E N 1
ATOM 12738 C CA . CYS E 1 2 ? 112.00600 113.47800 85.22000 1.000 52.48787 2 CYS E CA 1
ATOM 12739 C C . CYS E 1 2 ? 113.51900 113.31900 85.20800 1.000 52.48787 2 CYS E C 1
ATOM 12740 O O . CYS E 1 2 ? 114.24700 114.21300 85.63800 1.000 52.48787 2 CYS E O 1
ATOM 12747 N N . GLY E 1 3 ? 113.98400 112.16700 84.72100 1.000 48.80592 3 GLY E N 1
ATOM 12748 C CA . GLY E 1 3 ? 115.41600 111.91600 84.66800 1.000 48.80592 3 GLY E CA 1
ATOM 12749 C C . GLY E 1 3 ? 116.14900 112.91600 83.79500 1.000 48.80592 3 GLY E C 1
ATOM 12750 O O . GLY E 1 3 ? 117.19700 113.44200 84.17800 1.000 48.80592 3 GLY E O 1
ATOM 12754 N N . ARG E 1 4 ? 115.61200 113.18300 82.60200 1.000 47.96682 4 ARG E N 1
ATOM 12755 C CA . ARG E 1 4 ? 116.24200 114.13400 81.69000 1.000 47.96682 4 ARG E CA 1
ATOM 12756 C C . ARG E 1 4 ? 116.31600 115.52600 82.30200 1.000 47.96682 4 ARG E C 1
ATOM 12757 O O . ARG E 1 4 ? 117.22100 116.30200 81.97400 1.000 47.96682 4 ARG E O 1
ATOM 12778 N N . PHE E 1 5 ? 115.37700 115.85800 83.18700 1.000 44.04286 5 PHE E N 1
ATOM 12779 C CA . PHE E 1 5 ? 115.35500 117.16800 83.82200 1.000 44.04286 5 PHE E CA 1
ATOM 12780 C C . PHE E 1 5 ? 116.27200 117.20400 85.03800 1.000 44.04286 5 PHE E C 1
ATOM 12781 O O . PHE E 1 5 ? 117.06500 118.13700 85.20100 1.000 44.04286 5 PHE E O 1
ATOM 12798 N N . LEU E 1 6 ? 116.17300 116.19000 85.89800 1.000 43.38701 6 LEU E N 1
ATOM 12799 C CA . LEU E 1 6 ? 117.06000 116.08300 87.05100 1.000 43.38701 6 LEU E CA 1
ATOM 12800 C C . LEU E 1 6 ? 118.51700 115.95400 86.62000 1.000 43.38701 6 LEU E C 1
ATOM 12801 O O . LEU E 1 6 ? 119.41700 116.43200 87.31700 1.000 43.38701 6 LEU E O 1
ATOM 12817 N N . ARG E 1 7 ? 118.76300 115.31800 85.47500 1.000 44.03948 7 ARG E N 1
ATOM 12818 C CA . ARG E 1 7 ? 120.11900 115.15500 84.96200 1.000 44.03948 7 ARG E CA 1
ATOM 12819 C C . ARG E 1 7 ? 120.70400 116.46800 84.45600 1.000 44.03948 7 ARG E C 1
ATOM 12820 O O . ARG E 1 7 ? 121.92100 116.66800 84.52500 1.000 44.03948 7 ARG E O 1
ATOM 12841 N N . ARG E 1 8 ? 119.86400 117.37100 83.95100 1.000 40.28441 8 ARG E N 1
ATOM 12842 C CA . ARG E 1 8 ? 120.33300 118.68000 83.51200 1.000 40.28441 8 ARG E CA 1
ATOM 12843 C C . ARG E 1 8 ? 120.48200 119.63900 84.68300 1.000 40.28441 8 ARG E C 1
ATOM 12844 O O . ARG E 1 8 ? 121.31500 120.55000 84.64000 1.000 40.28441 8 ARG E O 1
ATOM 12865 N N . LEU E 1 9 ? 119.69700 119.43100 85.73700 1.000 36.38916 9 LEU E N 1
ATOM 12866 C CA . LEU E 1 9 ? 119.76200 120.27200 86.92200 1.000 36.38916 9 LEU E CA 1
ATOM 12867 C C . LEU E 1 9 ? 121.01900 120.00600 87.74200 1.000 36.38916 9 LEU E C 1
ATOM 12868 O O . LEU E 1 9 ? 121.62900 120.94100 88.27100 1.000 36.38916 9 LEU E O 1
ATOM 12884 N N . LEU E 1 10 ? 121.42300 118.73900 87.85900 1.000 36.56937 10 LEU E N 1
ATOM 12885 C CA . LEU E 1 10 ? 122.61000 118.40200 88.63600 1.000 36.56937 10 LEU E CA 1
ATOM 12886 C C . LEU E 1 10 ? 123.88100 118.86600 87.94500 1.000 36.56937 10 LEU E C 1
ATOM 12887 O O . LEU E 1 10 ? 124.86000 119.20600 88.61600 1.000 36.56937 10 LEU E O 1
ATOM 12903 N N . ALA E 1 11 ? 123.88800 118.88300 86.61500 1.000 37.04876 11 ALA E N 1
ATOM 12904 C CA . ALA E 1 11 ? 125.04300 119.35800 85.87300 1.000 37.04876 11 ALA E CA 1
ATOM 12905 C C . ALA E 1 11 ? 125.18400 120.87300 85.89300 1.000 37.04876 11 ALA E C 1
ATOM 12906 O O . ALA E 1 11 ? 126.28300 121.37200 85.64400 1.000 37.04876 11 ALA E O 1
ATOM 12913 N N . GLU E 1 12 ? 124.11100 121.61100 86.17900 1.000 35.57856 12 GLU E N 1
ATOM 12914 C CA . GLU E 1 12 ? 124.16000 123.06800 86.22000 1.000 35.57856 12 GLU E CA 1
ATOM 12915 C C . GLU E 1 12 ? 124.49600 123.58400 87.61200 1.000 35.57856 12 GLU E C 1
ATOM 12916 O O . GLU E 1 12 ? 125.18700 124.59800 87.74800 1.000 35.57856 12 GLU E O 1
ATOM 12928 N N . GLU E 1 13 ? 124.01700 122.89900 88.64900 1.000 31.44760 13 GLU E N 1
ATOM 12929 C CA . GLU E 1 13 ? 124.28300 123.30700 90.02000 1.000 31.44760 13 GLU E CA 1
ATOM 12930 C C . GLU E 1 13 ? 125.74200 123.11300 90.41400 1.000 31.44760 13 GLU E C 1
ATOM 12931 O O . GLU E 1 13 ? 126.19000 123.73000 91.38500 1.000 31.44760 13 GLU E O 1
ATOM 12943 N N . SER E 1 14 ? 126.49100 122.28200 89.68700 1.000 31.91540 14 SER E N 1
ATOM 12944 C CA . SER E 1 14 ? 127.86800 121.94300 90.02100 1.000 31.91540 14 SER E CA 1
ATOM 12945 C C . SER E 1 14 ? 128.78200 122.03300 88.80500 1.000 31.91540 14 SER E C 1
ATOM 12946 O O . SER E 1 14 ? 129.69700 121.22400 88.64200 1.000 31.91540 14 SER E O 1
ATOM 12954 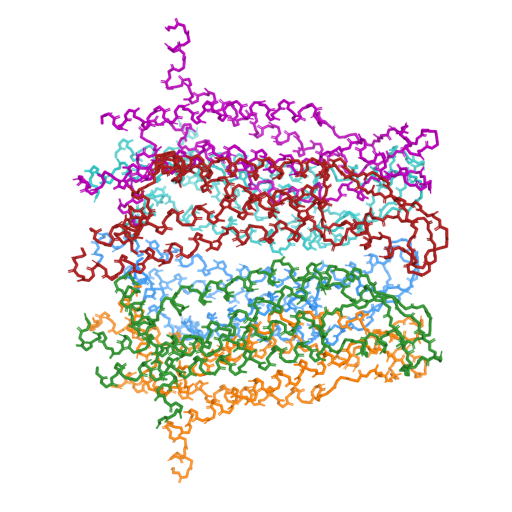N N . ARG E 1 15 ? 128.56300 123.01800 87.93700 1.000 35.92713 15 ARG E N 1
ATOM 12955 C CA . ARG E 1 15 ? 129.39100 123.18300 86.74700 1.000 35.92713 15 ARG E CA 1
ATOM 12956 C C . ARG E 1 15 ? 130.63800 124.02000 86.99900 1.000 35.92713 15 ARG E C 1
ATOM 12957 O O . ARG E 1 15 ? 131.60100 123.90900 86.23100 1.000 35.92713 15 ARG E O 1
ATOM 12978 N N . ARG E 1 16 ? 130.65700 124.81900 88.06300 1.000 32.44655 16 ARG E N 1
ATOM 12979 C CA . ARG E 1 16 ? 131.77500 125.69800 88.39100 1.000 32.44655 16 ARG E CA 1
ATOM 12980 C C . ARG E 1 16 ? 132.31700 125.40500 89.78800 1.000 32.44655 16 ARG E C 1
ATOM 12981 O O . ARG E 1 16 ? 132.87800 126.28200 90.44500 1.000 32.44655 16 ARG E O 1
ATOM 13002 N N . SER E 1 17 ? 132.16900 124.16200 90.23500 1.000 27.43715 17 SER E N 1
ATOM 13003 C CA . SER E 1 17 ? 132.63400 123.69600 91.52900 1.000 27.43715 17 SER E CA 1
ATOM 13004 C C . SER E 1 17 ? 133.80600 122.74200 91.33800 1.000 27.43715 17 SER E C 1
ATOM 13005 O O . SER E 1 17 ? 133.94500 122.11100 90.28800 1.000 27.43715 17 SER E O 1
ATOM 13013 N N . THR E 1 18 ? 134.65200 122.64500 92.36300 1.000 24.98112 18 THR E N 1
ATOM 13014 C CA . THR E 1 18 ? 135.71500 121.64800 92.40100 1.000 24.98112 18 THR E CA 1
ATOM 13015 C C . THR E 1 18 ? 135.18300 120.41600 93.12900 1.000 24.98112 18 THR E C 1
ATOM 13016 O O . THR E 1 18 ? 134.04800 120.43500 93.61700 1.000 24.98112 18 THR E O 1
ATOM 13027 N N . PRO E 1 19 ? 135.95100 119.32700 93.21400 1.000 22.74398 19 PRO E N 1
ATOM 13028 C CA . PRO E 1 19 ? 135.48400 118.16400 93.98700 1.000 22.74398 19 PRO E CA 1
ATOM 13029 C C . PRO E 1 19 ? 135.29200 118.43600 95.46800 1.000 22.74398 19 PRO E C 1
ATOM 13030 O O . PRO E 1 19 ? 134.54600 117.69700 96.11800 1.000 22.74398 19 PRO E O 1
ATOM 13041 N N . VAL E 1 20 ? 135.94500 119.45700 96.02400 1.000 21.04979 20 VAL E N 1
ATOM 13042 C CA . VAL E 1 20 ? 135.74400 119.80200 97.42800 1.000 21.04979 20 VAL E CA 1
ATOM 13043 C C . VAL E 1 20 ? 134.30400 120.24100 97.66900 1.000 21.04979 20 VAL E C 1
ATOM 13044 O O . VAL E 1 20 ? 133.67500 119.84100 98.65500 1.000 21.04979 20 VAL E O 1
ATOM 13057 N N . GLY E 1 21 ? 133.76000 121.06500 96.77100 1.000 21.71486 21 GLY E N 1
ATOM 13058 C CA . GLY E 1 21 ? 132.39100 121.52800 96.89500 1.000 21.71486 21 GLY E CA 1
ATOM 13059 C C . GLY E 1 21 ? 131.35100 120.56800 96.37000 1.000 21.71486 21 GLY E C 1
ATOM 13060 O O . GLY E 1 21 ? 130.18100 120.67200 96.74700 1.000 21.71486 21 GLY E O 1
ATOM 13064 N N . ARG E 1 22 ? 131.75400 119.63300 95.51900 1.000 23.75027 22 ARG E N 1
ATOM 13065 C CA . ARG E 1 22 ? 130.83100 118.72100 94.86400 1.000 23.75027 22 ARG E CA 1
ATOM 13066 C C . ARG E 1 22 ? 130.61700 117.43100 95.64800 1.000 23.75027 22 ARG E C 1
ATOM 13067 O O . ARG E 1 22 ? 129.50800 116.88700 95.62400 1.000 23.75027 22 ARG E O 1
ATOM 13088 N N . LEU E 1 23 ? 131.64000 116.94300 96.35100 1.000 20.53973 23 LEU E N 1
ATOM 13089 C CA . LEU E 1 23 ? 131.58200 115.67800 97.07700 1.000 20.53973 23 LEU E CA 1
ATOM 13090 C C . LEU E 1 23 ? 131.85300 115.82300 98.56600 1.000 20.53973 23 LEU E C 1
ATOM 13091 O O . LEU E 1 23 ? 131.07900 115.31400 99.38300 1.000 20.53973 23 LEU E O 1
ATOM 13107 N N . LEU E 1 24 ? 132.92600 116.51400 98.94500 1.000 18.63845 24 LEU E N 1
ATOM 13108 C CA . LEU E 1 24 ? 133.39600 116.47600 100.32700 1.000 18.63845 24 LEU E CA 1
ATOM 13109 C C . LEU E 1 24 ? 132.50500 117.28300 101.26900 1.000 18.63845 24 LEU E C 1
ATOM 13110 O O . LEU E 1 24 ? 132.18200 116.81800 102.36700 1.000 18.63845 24 LEU E O 1
ATOM 13126 N N . LEU E 1 25 ? 132.10400 118.49400 100.86900 1.000 18.01427 25 LEU E N 1
ATOM 13127 C CA . LEU E 1 25 ? 131.28600 119.32600 101.75300 1.000 18.01427 25 LEU E CA 1
ATOM 13128 C C . LEU E 1 25 ? 129.90400 118.73400 102.00800 1.000 18.01427 25 LEU E C 1
ATOM 13129 O O . LEU E 1 25 ? 129.47400 118.71900 103.17300 1.000 18.01427 25 LEU E O 1
ATOM 13145 N N . PRO E 1 26 ? 129.15400 118.26300 101.00500 1.000 16.67786 26 PRO E N 1
ATOM 13146 C CA . PRO E 1 26 ? 127.83800 117.67000 101.30200 1.000 16.67786 26 PRO E CA 1
ATOM 13147 C C . PRO E 1 26 ? 127.88400 116.44700 102.20800 1.000 16.67786 26 PRO E C 1
ATOM 13148 O O . PRO E 1 26 ? 126.93100 116.22300 102.96300 1.000 16.67786 26 PRO E O 1
ATOM 13159 N N . VAL E 1 27 ? 128.95100 115.65100 102.16200 1.000 15.11847 27 VAL E N 1
ATOM 13160 C CA . VAL E 1 27 ? 129.04500 114.46900 103.01400 1.000 15.11847 27 VAL E CA 1
ATOM 13161 C C . VAL E 1 27 ? 129.36200 114.85600 104.45400 1.000 15.11847 27 VAL E C 1
ATOM 13162 O O . VAL E 1 27 ? 128.84200 114.25200 105.39600 1.000 15.11847 27 VAL E O 1
ATOM 13175 N N . LEU E 1 28 ? 130.20900 115.86600 104.64900 1.000 16.14069 28 LEU E N 1
ATOM 13176 C CA . LEU E 1 28 ? 130.53500 116.32500 105.99600 1.000 16.14069 28 LEU E CA 1
ATOM 13177 C C . LEU E 1 28 ? 129.31700 116.92700 106.69200 1.000 16.14069 28 LEU E C 1
ATOM 13178 O O . LEU E 1 28 ? 129.10300 116.69500 107.88600 1.000 16.14069 28 LEU E O 1
ATOM 13194 N N . LEU E 1 29 ? 128.51300 117.70500 105.96600 1.000 15.15804 29 LEU E N 1
ATOM 13195 C CA . LEU E 1 29 ? 127.31800 118.30600 106.55200 1.000 15.15804 29 LEU E CA 1
ATOM 13196 C C . LEU E 1 29 ? 126.23700 117.27200 106.84100 1.000 15.15804 29 LEU E C 1
ATOM 13197 O O . LEU E 1 29 ? 125.49800 117.41400 107.82000 1.000 15.15804 29 LEU E O 1
ATOM 13213 N N . GLY E 1 30 ? 126.12300 116.23600 106.01000 1.000 13.10970 30 GLY E N 1
ATOM 13214 C CA . GLY E 1 30 ? 125.20300 115.15300 106.31300 1.000 13.10970 30 GLY E CA 1
ATOM 13215 C C . GLY E 1 30 ? 125.64600 114.32000 107.50100 1.000 13.10970 30 GLY E C 1
ATOM 13216 O O . GLY E 1 30 ? 124.81800 113.85200 108.28400 1.000 13.10970 30 GLY E O 1
ATOM 13220 N N . PHE E 1 31 ? 126.95700 114.11800 107.64000 1.000 13.56488 31 PHE E N 1
ATOM 13221 C CA . PHE E 1 31 ? 127.51300 113.40600 108.78700 1.000 13.56488 31 PHE E CA 1
ATOM 13222 C C . PHE E 1 31 ? 127.14700 114.10000 110.09500 1.000 13.56488 31 PHE E C 1
ATOM 13223 O O . PHE E 1 31 ? 126.76200 113.44400 111.06800 1.000 13.56488 31 PHE E O 1
ATOM 13240 N N . ARG E 1 32 ? 127.26500 115.42800 110.13400 1.000 13.94221 32 ARG E N 1
ATOM 13241 C CA . ARG E 1 32 ? 126.96700 116.18500 111.34600 1.000 13.94221 32 ARG E CA 1
ATOM 13242 C C . ARG E 1 32 ? 125.50100 116.04700 111.75400 1.000 13.94221 32 ARG E C 1
ATOM 13243 O O . ARG E 1 32 ? 125.19400 115.86300 112.93500 1.000 13.94221 32 ARG E O 1
ATOM 13264 N N . LEU E 1 33 ? 124.58400 116.12500 110.78800 1.000 12.38158 33 LEU E N 1
ATOM 13265 C CA . LEU E 1 33 ? 123.15800 116.03600 111.08500 1.000 12.38158 33 LEU E CA 1
ATOM 13266 C C . LEU E 1 33 ? 122.76200 114.64600 111.57900 1.000 12.38158 33 LEU E C 1
ATOM 13267 O O . LEU E 1 33 ? 121.96200 114.52500 112.51300 1.000 12.38158 33 LEU E O 1
ATOM 13283 N N . VAL E 1 34 ? 123.30100 113.58800 110.96900 1.000 11.93039 34 VAL E N 1
ATOM 13284 C CA . VAL E 1 34 ? 122.95900 112.23100 111.38800 1.000 11.93039 34 VAL E CA 1
ATOM 13285 C C . VAL E 1 34 ? 123.47900 111.95300 112.79700 1.000 11.93039 34 VAL E C 1
ATOM 13286 O O . VAL E 1 34 ? 122.80100 111.30600 113.60000 1.000 11.93039 34 VAL E O 1
ATOM 13299 N N . LEU E 1 35 ? 124.68000 112.44000 113.12400 1.000 12.72020 35 LEU E N 1
ATOM 13300 C CA . LEU E 1 35 ? 125.23000 112.24200 114.46400 1.000 12.72020 35 LEU E CA 1
ATOM 13301 C C . LEU E 1 35 ? 124.40600 112.96600 115.52600 1.000 12.72020 35 LEU E C 1
ATOM 13302 O O . LEU E 1 35 ? 124.21200 112.44100 116.62700 1.000 12.72020 35 LEU E O 1
ATOM 13318 N N . LEU E 1 36 ? 123.91300 114.16600 115.21800 1.000 12.46688 36 LEU E N 1
ATOM 13319 C CA . LEU E 1 36 ? 123.12300 114.92200 116.18500 1.000 12.46688 36 LEU E CA 1
ATOM 13320 C C . LEU E 1 36 ? 121.77300 114.25800 116.43600 1.000 12.46688 36 LEU E C 1
ATOM 13321 O O . LEU E 1 36 ? 121.32500 114.16800 117.58300 1.000 12.46688 36 LEU E O 1
ATOM 13337 N N . ALA E 1 37 ? 121.11400 113.78200 115.37800 1.000 11.20193 37 ALA E N 1
ATOM 13338 C CA . ALA E 1 37 ? 119.79300 113.18200 115.52200 1.000 11.20193 37 ALA E CA 1
ATOM 13339 C C . ALA E 1 37 ? 119.84300 111.80800 116.18300 1.000 11.20193 37 ALA E C 1
ATOM 13340 O O . ALA E 1 37 ? 118.92000 111.44900 116.92100 1.000 11.20193 37 ALA E O 1
ATOM 13347 N N . ALA E 1 38 ? 120.89700 111.03100 115.94100 1.000 12.16385 38 ALA E N 1
ATOM 13348 C CA . ALA E 1 38 ? 120.97900 109.67000 116.45700 1.000 12.16385 38 ALA E CA 1
ATOM 13349 C C . ALA E 1 38 ? 121.53800 109.58000 117.87100 1.000 12.16385 38 ALA E C 1
ATOM 13350 O O . ALA E 1 38 ? 121.09200 108.72200 118.63900 1.000 12.16385 38 ALA E O 1
ATOM 13357 N N . SER E 1 39 ? 122.48600 110.44500 118.24000 1.000 13.24771 39 SER E N 1
ATOM 13358 C CA . SER E 1 39 ? 123.18700 110.35100 119.51600 1.000 13.24771 39 SER E CA 1
ATOM 13359 C C . SER E 1 39 ? 122.96500 111.52300 120.45900 1.000 13.24771 39 SER E C 1
ATOM 13360 O O . SER E 1 39 ? 123.23600 111.37800 121.65300 1.000 13.24771 39 SER E O 1
ATOM 13368 N N . GLY E 1 40 ? 122.48700 112.66200 119.97300 1.000 12.84387 40 GLY E N 1
ATOM 13369 C CA . GLY E 1 40 ? 122.32400 113.84700 120.78200 1.000 12.84387 40 GLY E CA 1
ATOM 13370 C C . GLY E 1 40 ? 121.40200 113.71200 121.97900 1.000 12.84387 40 GLY E C 1
ATOM 13371 O O . GLY E 1 40 ? 121.78300 114.03200 123.10800 1.000 12.84387 40 GLY E O 1
ATOM 13375 N N . PRO E 1 41 ? 120.16000 113.26900 121.76000 1.000 13.27359 41 PRO E N 1
ATOM 13376 C CA . PRO E 1 41 ? 119.23300 113.12600 122.89500 1.000 13.27359 41 PRO E CA 1
ATOM 13377 C C . PRO E 1 41 ? 119.69300 112.14600 123.95900 1.000 13.27359 41 PRO E C 1
ATOM 13378 O O . PRO E 1 41 ? 119.36800 112.33300 125.13600 1.000 13.27359 41 PRO E O 1
ATOM 13389 N N . GLY E 1 42 ? 120.43900 111.10700 123.58600 1.000 14.10221 42 GLY E N 1
ATOM 13390 C CA . GLY E 1 42 ? 120.93300 110.14800 124.55300 1.000 14.10221 42 GLY E CA 1
ATOM 13391 C C . GLY E 1 42 ? 122.02800 110.66200 125.46600 1.000 14.10221 42 GLY E C 1
ATOM 13392 O O . GLY E 1 42 ? 122.19400 110.12400 126.56400 1.000 14.10221 42 GLY E O 1
ATOM 13396 N N . VAL E 1 43 ? 122.77500 111.68200 125.04600 1.000 15.34451 43 VAL E N 1
ATOM 13397 C CA . VAL E 1 43 ? 123.85500 112.22500 125.87000 1.000 15.34451 43 VAL E CA 1
ATOM 13398 C C . VAL E 1 43 ? 123.37800 113.40100 126.71600 1.000 15.34451 43 VAL E C 1
ATOM 13399 O O . VAL E 1 43 ? 123.72200 113.49400 127.89500 1.000 15.34451 43 VAL E O 1
ATOM 13412 N N . TYR E 1 44 ? 122.57000 114.29600 126.14300 1.000 16.62662 44 TYR E N 1
ATOM 13413 C CA . TYR E 1 44 ? 122.22000 115.56800 126.76600 1.000 16.62662 44 TYR E CA 1
ATOM 13414 C C . TYR E 1 44 ? 120.73700 115.72800 127.07600 1.000 16.62662 44 TYR E C 1
ATOM 13415 O O . TYR E 1 44 ? 120.33800 116.78900 127.56700 1.000 16.62662 44 TYR E O 1
ATOM 13433 N N . GLY E 1 45 ? 119.91300 114.70900 126.84000 1.000 19.83546 45 GLY E N 1
ATOM 13434 C CA . GLY E 1 45 ? 118.47700 114.87700 126.98600 1.000 19.83546 45 GLY E CA 1
ATOM 13435 C C . GLY E 1 45 ? 117.99700 114.97500 128.42000 1.000 19.83546 45 GLY E C 1
ATOM 13436 O O . GLY E 1 45 ? 116.96100 115.59000 128.68300 1.000 19.83546 45 GLY E O 1
ATOM 13440 N N . ASP E 1 46 ? 118.73400 114.38300 129.36200 1.000 26.16640 46 ASP E N 1
ATOM 13441 C CA . ASP E 1 46 ? 118.32900 114.30300 130.76300 1.000 26.16640 46 ASP E CA 1
ATOM 13442 C C . ASP E 1 46 ? 119.18000 115.19000 131.67400 1.000 26.16640 46 ASP E C 1
ATOM 13443 O O . ASP E 1 46 ? 119.32200 114.90600 132.86400 1.000 26.16640 46 ASP E O 1
ATOM 13452 N N . GLU E 1 47 ? 119.74100 116.27700 131.13800 1.000 26.22630 47 GLU E N 1
ATOM 13453 C CA . GLU E 1 47 ? 120.69300 117.07900 131.89900 1.000 26.22630 47 GLU E CA 1
ATOM 13454 C C . GLU E 1 47 ? 120.06000 117.75600 133.11200 1.000 26.22630 47 GLU E C 1
ATOM 13455 O O . GLU E 1 47 ? 120.77700 118.08900 134.05900 1.000 26.22630 47 GLU E O 1
ATOM 13467 N N . GLN E 1 48 ? 118.74200 117.94900 133.11500 1.000 27.48303 48 GLN E N 1
ATOM 13468 C CA . GLN E 1 48 ? 118.08400 118.64800 134.21300 1.000 27.48303 48 GLN E CA 1
ATOM 13469 C C . GLN E 1 48 ? 117.95300 117.77000 135.45200 1.000 27.48303 48 GLN E C 1
ATOM 13470 O O . GLN E 1 48 ? 118.21100 118.23300 136.56800 1.000 27.48303 48 GLN E O 1
ATOM 13484 N N . SER E 1 49 ? 117.56300 116.50600 135.28400 1.000 28.36777 49 SER E N 1
ATOM 13485 C CA . SER E 1 49 ? 117.48900 115.57900 136.40700 1.000 28.36777 49 SER E CA 1
ATOM 13486 C C . SER E 1 49 ? 118.84400 114.99800 136.79500 1.000 28.36777 49 SER E C 1
ATOM 13487 O O . SER E 1 49 ? 118.92600 114.28200 137.79800 1.000 28.36777 49 SER E O 1
ATOM 13495 N N . GLU E 1 50 ? 119.90100 115.29600 136.03800 1.000 28.25501 50 GLU E N 1
ATOM 13496 C CA . GLU E 1 50 ? 121.26300 114.90400 136.36100 1.000 28.25501 50 GLU E CA 1
ATOM 13497 C C . GLU E 1 50 ? 122.03200 115.98900 137.11200 1.000 28.25501 50 GLU E C 1
ATOM 13498 O O . GLU E 1 50 ? 123.26000 115.90300 137.22100 1.000 28.25501 50 GLU E O 1
ATOM 13510 N N . PHE E 1 51 ? 121.33800 116.99000 137.64800 1.000 29.93837 51 PHE E N 1
ATOM 13511 C CA . PHE E 1 51 ? 121.94500 118.13900 138.31100 1.000 29.93837 51 PHE E CA 1
ATOM 13512 C C . PHE E 1 51 ? 121.39500 118.15500 139.73100 1.000 29.93837 51 PHE E C 1
ATOM 13513 O O . PHE E 1 51 ? 120.35200 118.75500 139.99300 1.000 29.93837 51 PHE E O 1
ATOM 13530 N N . VAL E 1 52 ? 122.09700 117.48900 140.64000 1.000 32.46531 52 VAL E N 1
ATOM 13531 C CA . VAL E 1 52 ? 121.62000 117.25400 141.99700 1.000 32.46531 52 VAL E CA 1
ATOM 13532 C C . VAL E 1 52 ? 122.34200 118.20500 142.93900 1.000 32.46531 52 VAL E C 1
ATOM 13533 O O . VAL E 1 52 ? 123.57600 118.20000 143.01700 1.000 32.46531 52 VAL E O 1
ATOM 13546 N N . CYS E 1 53 ? 121.56700 119.01500 143.65200 1.000 38.06672 53 CYS E N 1
ATOM 13547 C CA . CYS E 1 53 ? 122.07100 119.93700 144.65400 1.000 38.06672 53 CYS E CA 1
ATOM 13548 C C . CYS E 1 53 ? 121.67200 119.45400 146.04000 1.000 38.06672 53 CYS E C 1
ATOM 13549 O O . CYS E 1 53 ? 120.62500 118.82900 146.22600 1.000 38.06672 53 CYS E O 1
ATOM 13556 N N . HIS E 1 54 ? 122.52600 119.75500 147.00700 1.000 41.54924 54 HIS E N 1
ATOM 13557 C CA . HIS E 1 54 ? 122.40100 119.25800 148.37500 1.000 41.54924 54 HIS E CA 1
ATOM 13558 C C . HIS E 1 54 ? 121.76700 120.35800 149.21700 1.000 41.54924 54 HIS E C 1
ATOM 13559 O O . HIS E 1 54 ? 122.45200 121.15300 149.86000 1.000 41.54924 54 HIS E O 1
ATOM 13573 N N . THR E 1 55 ? 120.43700 120.39700 149.20800 1.000 43.70419 55 THR E N 1
ATOM 13574 C CA . THR E 1 55 ? 119.68900 121.46700 149.85200 1.000 43.70419 55 THR E CA 1
ATOM 13575 C C . THR E 1 55 ? 118.22200 121.07000 149.88200 1.000 43.70419 55 THR E C 1
ATOM 13576 O O . THR E 1 55 ? 117.80500 120.09500 149.25200 1.000 43.70419 55 THR E O 1
ATOM 13587 N N . GLN E 1 56 ? 117.44800 121.84700 150.63700 1.000 47.41207 56 GLN E N 1
ATOM 13588 C CA . GLN E 1 56 ? 116.00000 121.71000 150.68600 1.000 47.41207 56 GLN E CA 1
ATOM 13589 C C . GLN E 1 56 ? 115.28300 123.05200 150.65000 1.000 47.41207 56 GLN E C 1
ATOM 13590 O O . GLN E 1 56 ? 114.04900 123.06900 150.69000 1.000 47.41207 56 GLN E O 1
ATOM 13604 N N . GLN E 1 57 ? 116.00600 124.16600 150.58000 1.000 46.16480 57 GLN E N 1
ATOM 13605 C CA . GLN E 1 57 ? 115.37400 125.47100 150.50800 1.000 46.16480 57 GLN E CA 1
ATOM 13606 C C . GLN E 1 57 ? 114.53000 125.57200 149.23700 1.000 46.16480 57 GLN E C 1
ATOM 13607 O O . GLN E 1 57 ? 114.94100 125.07500 148.18300 1.000 46.16480 57 GLN E O 1
ATOM 13621 N N . PRO E 1 58 ? 113.35200 126.20100 149.29000 1.000 44.24156 58 PRO E N 1
ATOM 13622 C CA . PRO E 1 58 ? 112.49900 126.25900 148.09300 1.000 44.24156 58 PRO E CA 1
ATOM 13623 C C . PRO E 1 58 ? 113.02000 127.25600 147.06600 1.000 44.24156 58 PRO E C 1
ATOM 13624 O O . PRO E 1 58 ? 113.17000 128.44400 147.35700 1.000 44.24156 58 PRO E O 1
ATOM 13635 N N . GLY E 1 59 ? 113.29600 126.76300 145.86000 1.000 39.70709 59 GLY E N 1
ATOM 13636 C CA . GLY E 1 59 ? 113.71000 127.59900 144.75300 1.000 39.70709 59 GLY E CA 1
ATOM 13637 C C . GLY E 1 59 ? 115.20000 127.73200 144.52300 1.000 39.70709 59 GLY E C 1
ATOM 13638 O O . GLY E 1 59 ? 115.59400 128.42100 143.57500 1.000 39.70709 59 GLY E O 1
ATOM 13642 N N . CYS E 1 60 ? 116.04400 127.10200 145.34500 1.000 39.73216 60 CYS E N 1
ATOM 13643 C CA . CYS E 1 60 ? 117.48500 127.26500 145.18600 1.000 39.73216 60 CYS E CA 1
ATOM 13644 C C . CYS E 1 60 ? 118.04000 126.36000 144.09700 1.000 39.73216 60 CYS E C 1
ATOM 13645 O O . CYS E 1 60 ? 118.99200 126.74000 143.40800 1.000 39.73216 60 CYS E O 1
ATOM 13652 N N . LYS E 1 61 ? 117.46100 125.17200 143.92700 1.000 33.22746 61 LYS E N 1
ATOM 13653 C CA . LYS E 1 61 ? 117.91200 124.25500 142.88900 1.000 33.22746 61 LYS E CA 1
ATOM 13654 C C . LYS E 1 61 ? 117.71300 124.85300 141.50200 1.000 33.22746 61 LYS E C 1
ATOM 13655 O O . LYS E 1 61 ? 118.62200 124.82800 140.66700 1.000 33.22746 61 LYS E O 1
ATOM 13674 N N . ALA E 1 62 ? 116.52400 125.39700 141.23900 1.000 30.73044 62 ALA E N 1
ATOM 13675 C CA . ALA E 1 62 ? 116.22500 125.94100 139.92200 1.000 30.73044 62 ALA E CA 1
ATOM 13676 C C . ALA E 1 62 ? 117.04400 127.18700 139.61700 1.000 30.73044 62 ALA E C 1
ATOM 13677 O O . ALA E 1 62 ? 117.37300 127.43900 138.45400 1.000 30.73044 62 ALA E O 1
ATOM 13684 N N . ALA E 1 63 ? 117.38300 127.97400 140.63700 1.000 34.59077 63 ALA E N 1
ATOM 13685 C CA . ALA E 1 63 ? 118.20700 129.15500 140.41800 1.000 34.59077 63 ALA E CA 1
ATOM 13686 C C . ALA E 1 63 ? 119.64100 128.78900 140.06300 1.000 34.59077 63 ALA E C 1
ATOM 13687 O O . ALA E 1 63 ? 120.28200 129.49700 139.27900 1.000 34.59077 63 ALA E O 1
ATOM 13694 N N . CYS E 1 64 ? 120.15700 127.69200 140.61600 1.000 32.82112 64 CYS E N 1
ATOM 13695 C CA . CYS E 1 64 ? 121.53300 127.29300 140.34700 1.000 32.82112 64 CYS E CA 1
ATOM 13696 C C . CYS E 1 64 ? 121.67900 126.65200 138.97100 1.000 32.82112 64 CYS E C 1
ATOM 13697 O O . CYS E 1 64 ? 122.67700 126.88500 138.28300 1.000 32.82112 64 CYS E O 1
ATOM 13704 N N . PHE E 1 65 ? 120.70700 125.84000 138.55400 1.000 27.67613 65 PHE E N 1
ATOM 13705 C CA . PHE E 1 65 ? 120.75500 125.25400 137.21900 1.000 27.67613 65 PHE E CA 1
ATOM 13706 C C . PHE E 1 65 ? 120.61600 126.31700 136.13400 1.000 27.67613 65 PHE E C 1
ATOM 13707 O O . PHE E 1 65 ? 121.24300 126.21100 135.07500 1.000 27.67613 65 PHE E O 1
ATOM 13724 N N . ASP E 1 66 ? 119.80100 127.34600 136.37600 1.000 27.87414 66 ASP E N 1
ATOM 13725 C CA . ASP E 1 66 ? 119.61300 128.40200 135.38900 1.000 27.87414 66 ASP E CA 1
ATOM 13726 C C . ASP E 1 66 ? 120.86900 129.25100 135.23600 1.000 27.87414 66 ASP E C 1
ATOM 13727 O O . ASP E 1 66 ? 121.12400 129.78500 134.15200 1.000 27.87414 66 ASP E O 1
ATOM 13736 N N . ALA E 1 67 ? 121.65900 129.38500 136.30200 1.000 30.31719 67 ALA E N 1
ATOM 13737 C CA . ALA E 1 67 ? 122.92200 130.10800 136.22700 1.000 30.31719 67 ALA E CA 1
ATOM 13738 C C . ALA E 1 67 ? 124.02100 129.28200 135.57500 1.000 30.31719 67 ALA E C 1
ATOM 13739 O O . ALA E 1 67 ? 124.95000 129.84900 134.99100 1.000 30.31719 67 ALA E O 1
ATOM 13746 N N . PHE E 1 68 ? 123.93600 127.95600 135.66200 1.000 27.88234 68 PHE E N 1
ATOM 13747 C CA . PHE E 1 68 ? 124.93900 127.09400 135.05000 1.000 27.88234 68 PHE E CA 1
ATOM 13748 C C . PHE E 1 68 ? 124.76400 126.99500 133.53800 1.000 27.88234 68 PHE E C 1
ATOM 13749 O O . PHE E 1 68 ? 125.73000 127.16700 132.78800 1.000 27.88234 68 PHE E O 1
ATOM 13766 N N . HIS E 1 69 ? 123.54800 126.71800 133.07200 1.000 25.04272 69 HIS E N 1
ATOM 13767 C CA . HIS E 1 69 ? 123.25700 126.56700 131.64600 1.000 25.04272 69 HIS E CA 1
ATOM 13768 C C . HIS E 1 69 ? 122.05400 127.41800 131.25100 1.000 25.04272 69 HIS E C 1
ATOM 13769 O O . HIS E 1 69 ? 120.90300 126.97500 131.40700 1.000 25.04272 69 HIS E O 1
ATOM 13783 N N . PRO E 1 70 ? 122.26500 128.63800 130.74100 1.000 22.38183 70 PRO E N 1
ATOM 13784 C CA . PRO E 1 70 ? 121.13800 129.38000 130.15900 1.000 22.38183 70 PRO E CA 1
ATOM 13785 C C . PRO E 1 70 ? 120.62800 128.80800 128.84600 1.000 22.38183 70 PRO E C 1
ATOM 13786 O O . PRO E 1 70 ? 119.48300 129.09400 128.48100 1.000 22.38183 70 PRO E O 1
ATOM 13797 N N . LEU E 1 71 ? 121.42900 128.02400 128.12600 1.000 18.81682 71 LEU E N 1
ATOM 13798 C CA . LEU E 1 71 ? 121.00500 127.40100 126.87900 1.000 18.81682 71 LEU E CA 1
ATOM 13799 C C . LEU E 1 71 ? 121.64800 126.02700 126.76600 1.000 18.81682 71 LEU E C 1
ATOM 13800 O O . LEU E 1 71 ? 122.85100 125.88000 126.98900 1.000 18.81682 71 LEU E O 1
ATOM 13816 N N . SER E 1 72 ? 120.84400 125.03500 126.42000 1.000 16.65499 72 SER E N 1
ATOM 13817 C CA . SER E 1 72 ? 121.28500 123.65600 126.25300 1.000 16.65499 72 SER E CA 1
ATOM 13818 C C . SER E 1 72 ? 122.06200 123.49200 124.94400 1.000 16.65499 72 SER E C 1
ATOM 13819 O O . SER E 1 72 ? 121.73000 124.13700 123.94900 1.000 16.65499 72 SER E O 1
ATOM 13827 N N . PRO E 1 73 ? 123.09800 122.64100 124.90900 1.000 15.06898 73 PRO E N 1
ATOM 13828 C CA . PRO E 1 73 ? 123.79500 122.41000 123.63300 1.000 15.06898 73 PRO E CA 1
ATOM 13829 C C . PRO E 1 73 ? 122.92000 121.81900 122.54200 1.000 15.06898 73 PRO E C 1
ATOM 13830 O O . PRO E 1 73 ? 123.16700 122.08600 121.36200 1.000 15.06898 73 PRO E O 1
ATOM 13841 N N . LEU E 1 74 ? 121.91200 121.01900 122.89500 1.000 14.76870 74 LEU E N 1
ATOM 13842 C CA . LEU E 1 74 ? 121.00300 120.47500 121.89000 1.000 14.76870 74 LEU E CA 1
ATOM 13843 C C . LEU E 1 74 ? 120.25400 121.57700 121.15100 1.000 14.76870 74 LEU E C 1
ATOM 13844 O O . LEU E 1 74 ? 120.05100 121.48600 119.93700 1.000 14.76870 74 LEU E O 1
ATOM 13860 N N . ARG E 1 75 ? 119.83700 122.62700 121.86100 1.000 15.01807 75 ARG E N 1
ATOM 13861 C CA . ARG E 1 75 ? 119.15800 123.73700 121.20100 1.000 15.01807 75 ARG E CA 1
ATOM 13862 C C . ARG E 1 75 ? 120.13800 124.58100 120.38800 1.000 15.01807 75 ARG E C 1
ATOM 13863 O O . ARG E 1 75 ? 119.79300 125.06500 119.30600 1.000 15.01807 75 ARG E O 1
ATOM 13884 N N . PHE E 1 76 ? 121.36100 124.76300 120.89200 1.000 14.16059 76 PHE E N 1
ATOM 13885 C CA . PHE E 1 76 ? 122.38200 125.51000 120.16000 1.000 14.16059 76 PHE E CA 1
ATOM 13886 C C . PHE E 1 76 ? 122.72400 124.83900 118.83100 1.000 14.16059 76 PHE E C 1
ATOM 13887 O O . PHE E 1 76 ? 122.80500 125.50300 117.79400 1.000 14.16059 76 PHE E O 1
ATOM 13904 N N . TRP E 1 77 ? 122.92900 123.52000 118.84100 1.000 12.81321 77 TRP E N 1
ATOM 13905 C CA . TRP E 1 77 ? 123.36300 122.82300 117.63400 1.000 12.81321 77 TRP E CA 1
ATOM 13906 C C . TRP E 1 77 ? 122.25600 122.72800 116.58800 1.000 12.81321 77 TRP E C 1
ATOM 13907 O O . TRP E 1 77 ? 122.54700 122.75000 115.39000 1.000 12.81321 77 TRP E O 1
ATOM 13928 N N . VAL E 1 78 ? 120.99400 122.62900 117.00600 1.000 13.07168 78 VAL E N 1
ATOM 13929 C CA . VAL E 1 78 ? 119.89100 122.61400 116.04800 1.000 13.07168 78 VAL E CA 1
ATOM 13930 C C . VAL E 1 78 ? 119.80200 123.95100 115.32000 1.000 13.07168 78 VAL E C 1
ATOM 13931 O O . VAL E 1 78 ? 119.55500 123.99800 114.11100 1.000 13.07168 78 VAL E O 1
ATOM 13944 N N . PHE E 1 79 ? 119.99000 125.05500 116.04100 1.000 16.10985 79 PHE E N 1
ATOM 13945 C CA . PHE E 1 79 ? 119.98400 126.36800 115.40900 1.000 16.10985 79 PHE E CA 1
ATOM 13946 C C . PHE E 1 79 ? 121.13500 126.52000 114.42000 1.000 16.10985 79 PHE E C 1
ATOM 13947 O O . PHE E 1 79 ? 120.96000 127.11200 113.35300 1.000 16.10985 79 PHE E O 1
ATOM 13964 N N . GLN E 1 80 ? 122.31000 125.97500 114.74400 1.000 14.63386 80 GLN E N 1
ATOM 13965 C CA . GLN E 1 80 ? 123.45600 126.10700 113.84900 1.000 14.63386 80 GLN E CA 1
ATOM 13966 C C . GLN E 1 80 ? 123.22700 125.37800 112.52800 1.000 14.63386 80 GLN E C 1
ATOM 13967 O O . GLN E 1 80 ? 123.55900 125.91100 111.46400 1.000 14.63386 80 GLN E O 1
ATOM 13981 N N . VAL E 1 81 ? 122.66000 124.17000 112.56200 1.000 13.52487 81 VAL E N 1
ATOM 13982 C CA . VAL E 1 81 ? 122.52700 123.41300 111.32100 1.000 13.52487 81 VAL E CA 1
ATOM 13983 C C . VAL E 1 81 ? 121.40400 123.95700 110.43300 1.000 13.52487 81 VAL E C 1
ATOM 13984 O O . VAL E 1 81 ? 121.50500 123.87200 109.20600 1.000 13.52487 81 VAL E O 1
ATOM 13997 N N . ILE E 1 82 ? 120.34200 124.53700 111.00200 1.000 14.15314 82 ILE E N 1
ATOM 13998 C CA . ILE E 1 82 ? 119.28200 125.08400 110.15200 1.000 14.15314 82 ILE E CA 1
ATOM 13999 C C . ILE E 1 82 ? 119.66700 126.46100 109.60500 1.000 14.15314 82 ILE E C 1
ATOM 14000 O O . ILE E 1 82 ? 119.27800 126.81200 108.48900 1.000 14.15314 82 ILE E O 1
ATOM 14016 N N . LEU E 1 83 ? 120.44600 127.24800 110.35000 1.000 15.13057 83 LEU E N 1
ATOM 14017 C CA . LEU E 1 83 ? 120.89900 128.54100 109.83700 1.000 15.13057 83 LEU E CA 1
ATOM 14018 C C . LEU E 1 83 ? 121.91300 128.37600 108.71000 1.000 15.13057 83 LEU E C 1
ATOM 14019 O O . LEU E 1 83 ? 121.89500 129.13900 107.73900 1.000 15.13057 83 LEU E O 1
ATOM 14035 N N . VAL E 1 84 ? 122.81100 127.39500 108.82400 1.000 15.38033 84 VAL E N 1
ATOM 14036 C CA . VAL E 1 84 ? 123.83100 127.17200 107.80400 1.000 15.38033 84 VAL E CA 1
ATOM 14037 C C . VAL E 1 84 ? 123.22200 126.61300 106.52100 1.000 15.38033 84 VAL E C 1
ATOM 14038 O O . VAL E 1 84 ? 123.80600 126.76700 105.44500 1.000 15.38033 84 VAL E O 1
ATOM 14051 N N . ALA E 1 85 ? 122.05000 125.98700 106.60200 1.000 14.20114 85 ALA E N 1
ATOM 14052 C CA . ALA E 1 85 ? 121.35200 125.47200 105.43400 1.000 14.20114 85 ALA E CA 1
ATOM 14053 C C . ALA E 1 85 ? 120.56500 126.53100 104.66000 1.000 14.20114 85 ALA E C 1
ATOM 14054 O O . ALA E 1 85 ? 120.09400 126.23200 103.55900 1.000 14.20114 85 ALA E O 1
ATOM 14061 N N . VAL E 1 86 ? 120.41500 127.74400 105.18400 1.000 14.36691 86 VAL E N 1
ATOM 14062 C CA . VAL E 1 86 ? 119.60600 128.78200 104.54000 1.000 14.36691 86 VAL E CA 1
ATOM 14063 C C . VAL E 1 86 ? 120.27000 129.30000 103.26400 1.000 14.36691 86 VAL E C 1
ATOM 14064 O O . VAL E 1 86 ? 119.57600 129.43600 102.24800 1.000 14.36691 86 VAL E O 1
ATOM 14077 N N . PRO E 1 87 ? 121.57100 129.61800 103.24300 1.000 15.95776 87 PRO E N 1
ATOM 14078 C CA . PRO E 1 87 ? 122.17600 130.03400 101.96700 1.000 15.95776 87 PRO E CA 1
ATOM 14079 C C . PRO E 1 87 ? 122.14500 128.96600 100.88600 1.000 15.95776 87 PRO E C 1
ATOM 14080 O O . PRO E 1 87 ? 122.00600 129.30500 99.70600 1.000 15.95776 87 PRO E O 1
ATOM 14091 N N . SER E 1 88 ? 122.26400 127.68700 101.24500 1.000 16.43103 88 SER E N 1
ATOM 14092 C CA . SER E 1 88 ? 122.24300 126.63100 100.24000 1.000 16.43103 88 SER E CA 1
ATOM 14093 C C . SER E 1 88 ? 120.85300 126.42800 99.65000 1.000 16.43103 88 SER E C 1
ATOM 14094 O O . SER E 1 88 ? 120.73100 126.08500 98.47100 1.000 16.43103 88 SER E O 1
ATOM 14102 N N . ALA E 1 89 ? 119.80100 126.62600 100.44500 1.000 15.62947 89 ALA E N 1
ATOM 14103 C CA . ALA E 1 89 ? 118.44600 126.47600 99.93200 1.000 15.62947 89 ALA E CA 1
ATOM 14104 C C . ALA E 1 89 ? 118.05900 127.62700 99.01200 1.000 15.62947 89 ALA E C 1
ATOM 14105 O O . ALA E 1 89 ? 117.32100 127.42000 98.04500 1.000 15.62947 89 ALA E O 1
ATOM 14112 N N . LEU E 1 90 ? 118.54400 128.83600 99.28900 1.000 16.41927 90 LEU E N 1
ATOM 14113 C CA . LEU E 1 90 ? 118.31600 129.95300 98.38000 1.000 16.41927 90 LEU E CA 1
ATOM 14114 C C . LEU E 1 90 ? 119.02800 129.74200 97.05000 1.000 16.41927 90 LEU E C 1
ATOM 14115 O O . LEU E 1 90 ? 118.48100 130.07000 95.99200 1.000 16.41927 90 LEU E O 1
ATOM 14131 N N . TYR E 1 91 ? 120.24600 129.19500 97.08000 1.000 20.07471 91 TYR E N 1
ATOM 14132 C CA . TYR E 1 91 ? 120.99700 128.96800 95.85000 1.000 20.07471 9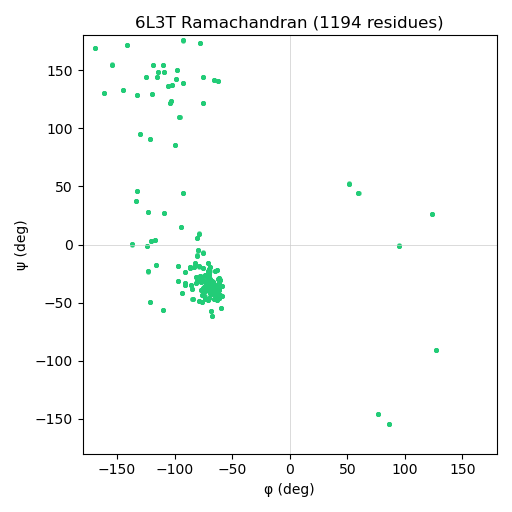1 TYR E CA 1
ATOM 14133 C C . TYR E 1 91 ? 120.37200 127.87000 94.99700 1.000 20.07471 91 TYR E C 1
ATOM 14134 O O . TYR E 1 91 ? 120.31200 127.99600 93.77100 1.000 20.07471 91 TYR E O 1
ATOM 14152 N N . MET E 1 92 ? 119.90400 126.78700 95.61800 1.000 21.79332 92 MET E N 1
ATOM 14153 C CA . MET E 1 92 ? 119.31500 125.70100 94.84600 1.000 21.79332 92 MET E CA 1
ATOM 14154 C C . MET E 1 92 ? 117.96500 126.09000 94.24900 1.000 21.79332 92 MET E C 1
ATOM 14155 O O . MET E 1 92 ? 117.60600 125.59700 93.17500 1.000 21.79332 92 MET E O 1
ATOM 14169 N N . GLY E 1 93 ? 117.20300 126.95500 94.92000 1.000 21.50859 93 GLY E N 1
ATOM 14170 C CA . GLY E 1 93 ? 115.97700 127.46300 94.32800 1.000 21.50859 93 GLY E CA 1
ATOM 14171 C C . GLY E 1 93 ? 116.22700 128.42300 93.18200 1.000 21.50859 93 GLY E C 1
ATOM 14172 O O . GLY E 1 93 ? 115.50300 128.41300 92.18500 1.000 21.50859 93 GLY E O 1
ATOM 14176 N N . PHE E 1 94 ? 117.25100 129.26600 93.30900 1.000 22.92011 94 PHE E N 1
ATOM 14177 C CA . PHE E 1 94 ? 117.64500 130.15900 92.22500 1.000 22.92011 94 PHE E CA 1
ATOM 14178 C C . PHE E 1 94 ? 118.07300 129.37500 90.98900 1.000 22.92011 94 PHE E C 1
ATOM 14179 O O . PHE E 1 94 ? 117.81700 129.79800 89.85800 1.000 22.92011 94 PHE E O 1
ATOM 14196 N N . THR E 1 95 ? 118.71400 128.22300 91.18800 1.000 26.42914 95 THR E N 1
ATOM 14197 C CA . THR E 1 95 ? 119.17000 127.40800 90.06700 1.000 26.42914 95 THR E CA 1
ATOM 14198 C C . THR E 1 95 ? 118.01100 126.68200 89.39000 1.000 26.42914 95 THR E C 1
ATOM 14199 O O . THR E 1 95 ? 118.00700 126.52500 88.16600 1.000 26.42914 95 THR E O 1
ATOM 14210 N N . LEU E 1 96 ? 117.02100 126.23600 90.16500 1.000 29.78399 96 LEU E N 1
ATOM 14211 C CA . LEU E 1 96 ? 115.87500 125.53300 89.59500 1.000 29.78399 96 LEU E CA 1
ATOM 14212 C C . LEU E 1 96 ? 115.07200 126.43600 88.66300 1.000 29.78399 96 LEU E C 1
ATOM 14213 O O . LEU E 1 96 ? 114.69900 126.02600 87.55900 1.000 29.78399 96 LEU E O 1
ATOM 14229 N N . TYR E 1 97 ? 114.78500 127.66700 89.09100 1.000 28.00765 97 TYR E N 1
ATOM 14230 C CA . TYR E 1 97 ? 114.00200 128.56600 88.25000 1.000 28.00765 97 TYR E CA 1
ATOM 14231 C C . TYR E 1 97 ? 114.79400 129.03200 87.03400 1.000 28.00765 97 TYR E C 1
ATOM 14232 O O . TYR E 1 97 ? 114.20200 129.35700 86.00200 1.000 28.00765 97 TYR E O 1
ATOM 14250 N N . HIS E 1 98 ? 116.12300 129.05900 87.12500 1.000 32.16747 98 HIS E N 1
ATOM 14251 C CA . HIS E 1 98 ? 116.94500 129.37100 85.96000 1.000 32.16747 98 HIS E CA 1
ATOM 14252 C C . HIS E 1 98 ? 116.82900 128.28900 84.89500 1.000 32.16747 98 HIS E C 1
ATOM 14253 O O . HIS E 1 98 ? 116.74700 128.59100 83.70000 1.000 32.16747 98 HIS E O 1
ATOM 14267 N N . VAL E 1 99 ? 116.81300 127.02400 85.31000 1.000 35.56550 99 VAL E N 1
ATOM 14268 C CA . VAL E 1 99 ? 116.71900 125.91700 84.36800 1.000 35.56550 99 VAL E CA 1
ATOM 14269 C C . VAL E 1 99 ? 115.32400 125.83200 83.75700 1.000 35.56550 99 VAL E C 1
ATOM 14270 O O . VAL E 1 99 ? 115.17400 125.42500 82.60100 1.000 35.56550 99 VAL E O 1
ATOM 14283 N N . ILE E 1 100 ? 114.28700 126.20300 84.51000 1.000 36.82291 100 ILE E N 1
ATOM 14284 C CA . ILE E 1 100 ? 112.92300 126.14500 83.99000 1.000 36.82291 100 ILE E CA 1
ATOM 14285 C C . ILE E 1 100 ? 112.70500 127.23000 82.94200 1.000 36.82291 100 ILE E C 1
ATOM 14286 O O . ILE E 1 100 ? 112.18300 126.96700 81.85400 1.000 36.82291 100 ILE E O 1
ATOM 14302 N N . TRP E 1 101 ? 113.10600 128.45900 83.24600 1.000 38.76872 101 TRP E N 1
ATOM 14303 C CA . TRP E 1 101 ? 112.91700 129.58400 82.34000 1.000 38.76872 101 TRP E CA 1
ATOM 14304 C C . TRP E 1 101 ? 113.94600 129.63800 81.20900 1.000 38.76872 101 TRP E C 1
ATOM 14305 O O . TRP E 1 101 ? 113.98900 130.64100 80.49000 1.000 38.76872 101 TRP E O 1
ATOM 14326 N N . HIS E 1 102 ? 114.76400 128.59600 81.03700 1.000 42.82732 102 HIS E N 1
ATOM 14327 C CA . HIS E 1 102 ? 115.63100 128.44000 79.87500 1.000 42.82732 102 HIS E CA 1
ATOM 14328 C C . HIS E 1 102 ? 115.41100 127.12200 79.14300 1.000 42.82732 102 HIS E C 1
ATOM 14329 O O . HIS E 1 102 ? 116.07300 126.87700 78.12900 1.000 42.82732 102 HIS E O 1
ATOM 14343 N N . TRP E 1 103 ? 114.50600 126.26900 79.62500 1.000 47.10435 103 TRP E N 1
ATOM 14344 C CA . TRP E 1 103 ? 114.12400 125.06400 78.90000 1.000 47.10435 103 TRP E CA 1
ATOM 14345 C C . TRP E 1 103 ? 113.14600 125.39100 77.78000 1.000 47.10435 103 TRP E C 1
ATOM 14346 O O . TRP E 1 103 ? 113.32000 124.94400 76.64100 1.000 47.10435 103 TRP E O 1
ATOM 14367 N N . GLU E 1 104 ? 112.10100 126.16000 78.09700 1.000 49.69974 104 GLU E N 1
ATOM 14368 C CA . GLU E 1 104 ? 111.10700 126.51200 77.08300 1.000 49.69974 104 GLU E CA 1
ATOM 14369 C C . GLU E 1 104 ? 111.74600 127.29700 75.94600 1.000 49.69974 104 GLU E C 1
ATOM 14370 O O . GLU E 1 104 ? 111.31700 127.18100 74.79200 1.000 49.69974 104 GLU E O 1
ATOM 14382 N N . LEU E 1 105 ? 112.76900 128.09500 76.25100 1.000 50.70099 105 LEU E N 1
ATOM 14383 C CA . LEU E 1 105 ? 113.47100 128.84900 75.22000 1.000 50.70099 105 LEU E CA 1
ATOM 14384 C C . LEU E 1 105 ? 114.23200 127.91500 74.28500 1.000 50.70099 105 LEU E C 1
ATOM 14385 O O . LEU E 1 105 ? 113.95400 127.86000 73.08200 1.000 50.70099 105 LEU E O 1
ATOM 14401 N N . SER E 1 106 ? 115.19700 127.16600 74.82800 1.000 52.76710 106 SER E N 1
ATOM 14402 C CA . SER E 1 106 ? 116.00900 126.22800 74.06100 1.000 52.76710 106 SER E CA 1
ATOM 14403 C C . SER E 1 106 ? 115.69500 124.77800 74.40700 1.000 52.76710 106 SER E C 1
ATOM 14404 O O . SER E 1 106 ? 115.33900 123.99500 73.52300 1.000 52.76710 106 SER E O 1
ATOM 14412 N N . GLY E 1 107 ? 115.80100 124.40300 75.67800 1.000 51.63544 107 GLY E N 1
ATOM 14413 C CA . GLY E 1 107 ? 115.50700 123.04800 76.11200 1.000 51.63544 107 GLY E CA 1
ATOM 14414 C C . GLY E 1 107 ? 116.36900 121.99200 75.45000 1.000 51.63544 107 GLY E C 1
ATOM 14415 O O . GLY E 1 107 ? 115.88400 120.91900 75.09600 1.000 51.63544 107 GLY E O 1
ATOM 14419 N N . GLY E 1 127 ? 125.76600 132.61100 79.04300 1.000 43.23459 127 GLY E N 1
ATOM 14420 C CA . GLY E 1 127 ? 126.63500 133.77300 79.01500 1.000 43.23459 127 GLY E CA 1
ATOM 14421 C C . GLY E 1 127 ? 126.34000 134.74800 80.13400 1.000 43.23459 127 GLY E C 1
ATOM 14422 O O . GLY E 1 127 ? 126.90000 134.64900 81.22500 1.000 43.23459 127 GLY E O 1
ATOM 14425 N N . ALA E 1 128 ? 125.44800 135.70200 79.85500 1.000 42.49871 128 ALA E N 1
ATOM 14426 C CA . ALA E 1 128 ? 125.04500 136.66500 80.87300 1.000 42.49871 128 ALA E CA 1
ATOM 14427 C C . ALA E 1 128 ? 124.36400 135.98200 82.05100 1.000 42.49871 128 ALA E C 1
ATOM 14428 O O . ALA E 1 128 ? 124.45000 136.47100 83.18300 1.000 42.49871 128 ALA E O 1
ATOM 14435 N N . GLY E 1 129 ? 123.68800 134.86100 81.80800 1.000 39.59033 129 GLY E N 1
ATOM 14436 C CA . GLY E 1 129 ? 123.03600 134.11200 82.86400 1.000 39.59033 129 GLY E CA 1
ATOM 14437 C C . GLY E 1 129 ? 123.92300 133.04500 83.46900 1.000 39.59033 129 GLY E C 1
ATOM 14438 O O . GLY E 1 129 ? 123.70700 132.62600 84.61000 1.000 39.59033 129 GLY E O 1
ATOM 14442 N N . SER E 1 130 ? 124.92500 132.59100 82.71400 1.000 38.59008 130 SER E N 1
ATOM 14443 C CA . SER E 1 130 ? 125.92700 131.69900 83.28300 1.000 38.59008 130 SER E CA 1
ATOM 14444 C C . SER E 1 130 ? 126.82700 132.42700 84.27200 1.000 38.59008 130 SER E C 1
ATOM 14445 O O . SER E 1 130 ? 127.33700 131.81000 85.21300 1.000 38.59008 130 SER E O 1
ATOM 14453 N N . LEU E 1 131 ? 127.03400 133.73000 84.07400 1.000 36.37174 131 LEU E N 1
ATOM 14454 C CA . LEU E 1 131 ? 127.84400 134.52200 84.98900 1.000 36.37174 131 LEU E CA 1
ATOM 14455 C C . LEU E 1 131 ? 127.05800 134.97600 86.21200 1.000 36.37174 131 LEU E C 1
ATOM 14456 O O . LEU E 1 131 ? 127.66700 135.38900 87.20200 1.000 36.37174 131 LEU E O 1
ATOM 14472 N N . ARG E 1 132 ? 125.72600 134.91300 86.16100 1.000 35.00139 132 ARG E N 1
ATOM 14473 C CA . ARG E 1 132 ? 124.90100 135.20600 87.32600 1.000 35.00139 132 ARG E CA 1
ATOM 14474 C C . ARG E 1 132 ? 124.89300 134.04100 88.30600 1.000 35.00139 132 ARG E C 1
ATOM 14475 O O . ARG E 1 132 ? 124.78000 134.25200 89.51700 1.000 35.00139 132 ARG E O 1
ATOM 14496 N N . LEU E 1 133 ? 124.99600 132.81300 87.79600 1.000 30.40687 133 LEU E N 1
ATOM 14497 C CA . LEU E 1 133 ? 125.03000 131.63000 88.64600 1.000 30.40687 133 LEU E CA 1
ATOM 14498 C C . LEU E 1 133 ? 126.36200 131.48600 89.37500 1.000 30.40687 133 LEU E C 1
ATOM 14499 O O . LEU E 1 133 ? 126.41000 130.88000 90.44900 1.000 30.40687 133 LEU E O 1
ATOM 14515 N N . LEU E 1 134 ? 127.44700 132.02600 88.81200 1.000 29.23967 134 LEU E N 1
ATOM 14516 C CA . LEU E 1 134 ? 128.74300 131.96800 89.48100 1.000 29.23967 134 LEU E CA 1
ATOM 14517 C C . LEU E 1 134 ? 128.81300 132.95300 90.63900 1.000 29.23967 134 LEU E C 1
ATOM 14518 O O . LEU E 1 134 ? 129.37000 132.63700 91.69500 1.000 29.23967 134 LEU E O 1
ATOM 14534 N N . TRP E 1 135 ? 128.26800 134.15400 90.45500 1.000 29.66896 135 TRP E N 1
ATOM 14535 C CA . TRP E 1 135 ? 128.26300 135.14300 91.52300 1.000 29.66896 135 TRP E CA 1
ATOM 14536 C C . TRP E 1 135 ? 127.37700 134.71000 92.68300 1.000 29.66896 135 TRP E C 1
ATOM 14537 O O . TRP E 1 135 ? 127.66900 135.03800 93.83600 1.000 29.66896 135 TRP E O 1
ATOM 14558 N N . ALA E 1 136 ? 126.29500 133.98400 92.40200 1.000 23.79612 136 ALA E N 1
ATOM 14559 C CA . ALA E 1 136 ? 125.44500 133.46000 93.46300 1.000 23.79612 136 ALA E CA 1
ATOM 14560 C C . ALA E 1 136 ? 126.12600 132.33600 94.23300 1.000 23.79612 136 ALA E C 1
ATOM 14561 O O . ALA E 1 136 ? 125.88300 132.17600 95.43300 1.000 23.79612 136 ALA E O 1
ATOM 14568 N N . TYR E 1 137 ? 126.97400 131.55200 93.56600 1.000 22.99728 137 TYR E N 1
ATOM 14569 C CA . TYR E 1 137 ? 127.69300 130.47300 94.23300 1.000 22.99728 137 TYR E CA 1
ATOM 14570 C C . TYR E 1 137 ? 128.76600 131.01600 95.16900 1.000 22.99728 137 TYR E C 1
ATOM 14571 O O . TYR E 1 137 ? 128.98000 130.47200 96.25700 1.000 22.99728 137 TYR E O 1
ATOM 14589 N N . VAL E 1 138 ? 129.45000 132.08500 94.76200 1.000 23.99486 138 VAL E N 1
ATOM 14590 C CA . VAL E 1 138 ? 130.46600 132.70500 95.60500 1.000 23.99486 138 VAL E CA 1
ATOM 14591 C C . VAL E 1 138 ? 129.83300 133.38700 96.81200 1.000 23.99486 138 VAL E C 1
ATOM 14592 O O . VAL E 1 138 ? 130.43700 133.44200 97.88800 1.000 23.99486 138 VAL E O 1
ATOM 14605 N N . ALA E 1 139 ? 128.61500 133.90800 96.66300 1.000 20.71173 139 ALA E N 1
ATOM 14606 C CA . ALA E 1 139 ? 127.97800 134.64700 97.74700 1.000 20.71173 139 ALA E CA 1
ATOM 14607 C C . ALA E 1 139 ? 127.49200 133.73100 98.86500 1.000 20.71173 139 ALA E C 1
ATOM 14608 O O . ALA E 1 139 ? 127.55500 134.10400 100.04000 1.000 20.71173 139 ALA E O 1
ATOM 14615 N N . GLN E 1 140 ? 127.00100 132.53600 98.53300 1.000 19.24421 140 GLN E N 1
ATOM 14616 C CA . GLN E 1 140 ? 126.53800 131.62700 99.57600 1.000 19.24421 140 GLN E CA 1
ATOM 14617 C C . GLN E 1 140 ? 127.68600 130.93800 100.30400 1.000 19.24421 140 GLN E C 1
ATOM 14618 O O . GLN E 1 140 ? 127.53900 130.59800 101.48100 1.000 19.24421 140 GLN E O 1
ATOM 14632 N N . LEU E 1 141 ? 128.82700 130.72400 99.64300 1.000 20.76535 141 LEU E N 1
ATOM 14633 C CA . LEU E 1 141 ? 129.99900 130.21500 100.34900 1.000 20.76535 141 LEU E CA 1
ATOM 14634 C C . LEU E 1 141 ? 130.53900 131.24500 101.33200 1.000 20.76535 141 LEU E C 1
ATOM 14635 O O . LEU E 1 141 ? 130.94000 130.89700 102.44700 1.000 20.76535 141 LEU E O 1
ATOM 14651 N N . GLY E 1 142 ? 130.55800 132.51800 100.93500 1.000 19.07870 142 GLY E N 1
ATOM 14652 C CA . GLY E 1 142 ? 131.03000 133.56100 101.83000 1.000 19.07870 142 GLY E CA 1
ATOM 14653 C C . GLY E 1 142 ? 130.13400 133.75500 103.03600 1.000 19.07870 142 GLY E C 1
ATOM 14654 O O . GLY E 1 142 ? 130.61400 134.02500 104.13800 1.000 19.07870 142 GLY E O 1
ATOM 14658 N N . ALA E 1 143 ? 128.82300 133.63200 102.84300 1.000 17.64117 143 ALA E N 1
ATOM 14659 C CA . ALA E 1 143 ? 127.89300 133.72200 103.96200 1.000 17.64117 143 ALA E CA 1
ATOM 14660 C C . ALA E 1 143 ? 128.03400 132.53100 104.90300 1.000 17.64117 143 ALA E C 1
ATOM 14661 O O . ALA E 1 143 ? 127.95700 132.69000 106.12500 1.000 17.64117 143 ALA E O 1
ATOM 14668 N N . ARG E 1 144 ? 128.23300 131.33300 104.35300 1.000 18.09849 144 ARG E N 1
ATOM 14669 C CA . ARG E 1 144 ? 128.45000 130.15300 105.18300 1.000 18.09849 144 ARG E CA 1
ATOM 14670 C C . ARG E 1 144 ? 129.76200 130.22800 105.95600 1.000 18.09849 144 ARG E C 1
ATOM 14671 O O . ARG E 1 144 ? 129.84400 129.70900 107.07200 1.000 18.09849 144 ARG E O 1
ATOM 14692 N N . LEU E 1 145 ? 130.79000 130.86400 105.39200 1.000 19.65214 145 LEU E N 1
ATOM 14693 C CA . LEU E 1 145 ? 132.05100 131.01600 106.11200 1.000 19.65214 145 LEU E CA 1
ATOM 14694 C C . LEU E 1 145 ? 131.88600 131.92200 107.32500 1.000 19.65214 145 LEU E C 1
ATOM 14695 O O . LEU E 1 145 ? 132.49800 131.68400 108.37100 1.000 19.65214 145 LEU E O 1
ATOM 14711 N N . VAL E 1 146 ? 131.06200 132.96200 107.20600 1.000 18.63097 146 VAL E N 1
ATOM 14712 C CA . VAL E 1 146 ? 130.85300 133.89300 108.30900 1.000 18.63097 146 VAL E CA 1
ATOM 14713 C C . VAL E 1 146 ? 129.97500 133.26500 109.38600 1.000 18.63097 146 VAL E C 1
ATOM 14714 O O . VAL E 1 146 ? 130.23000 133.42900 110.58400 1.000 18.63097 146 VAL E O 1
ATOM 14727 N N . LEU E 1 147 ? 128.92900 132.54300 108.98500 1.000 17.32957 147 LEU E N 1
ATOM 14728 C CA . LEU E 1 147 ? 128.03600 131.92500 109.95900 1.000 17.32957 147 LEU E CA 1
ATOM 14729 C C . LEU E 1 147 ? 128.71600 130.77800 110.69900 1.000 17.32957 147 LEU E C 1
ATOM 14730 O O . LEU E 1 147 ? 128.53100 130.62000 111.91000 1.000 17.32957 147 LEU E O 1
ATOM 14746 N N . GLU E 1 148 ? 129.51000 129.97100 109.99200 1.000 18.65276 148 GLU E N 1
ATOM 14747 C CA . GLU E 1 148 ? 130.20100 128.85400 110.62800 1.000 18.65276 148 GLU E CA 1
ATOM 14748 C C . GLU E 1 148 ? 131.26800 129.34000 111.60300 1.000 18.65276 148 GLU E C 1
ATOM 14749 O O . GLU E 1 148 ? 131.46100 128.74300 112.66700 1.000 18.65276 148 GLU E O 1
ATOM 14761 N N . GLY E 1 149 ? 131.97300 130.41900 111.25900 1.000 18.09887 149 GLY E N 1
ATOM 14762 C CA . GLY E 1 149 ? 133.00100 130.93700 112.14600 1.000 18.09887 149 GLY E CA 1
ATOM 14763 C C . GLY E 1 149 ? 132.44500 131.55200 113.41500 1.000 18.09887 149 GLY E C 1
ATOM 14764 O O . GLY E 1 149 ? 133.03300 131.41300 114.48900 1.000 18.09887 149 GLY E O 1
ATOM 14768 N N . ALA E 1 150 ? 131.31500 132.25000 113.31000 1.000 17.63989 150 ALA E N 1
ATOM 14769 C CA . ALA E 1 150 ? 130.68400 132.82600 114.49200 1.000 17.63989 150 ALA E CA 1
ATOM 14770 C C . ALA E 1 150 ? 130.14100 131.75600 115.42900 1.000 17.63989 150 ALA E C 1
ATOM 14771 O O . ALA E 1 150 ? 130.14200 131.95000 116.64900 1.000 17.63989 150 ALA E O 1
ATOM 14778 N N . ALA E 1 151 ? 129.67600 130.62900 114.88800 1.000 16.77329 151 ALA E N 1
ATOM 14779 C CA . ALA E 1 151 ? 129.13600 129.56600 115.72700 1.000 16.77329 151 ALA E CA 1
ATOM 14780 C C . ALA E 1 151 ? 130.22500 128.89300 116.55600 1.000 16.77329 151 ALA E C 1
ATOM 14781 O O . ALA E 1 151 ? 130.01000 128.58500 117.73200 1.000 16.77329 151 ALA E O 1
ATOM 14788 N N . LEU E 1 152 ? 131.39400 128.64700 115.95900 1.000 17.11616 152 LEU E N 1
ATOM 14789 C CA . LEU E 1 152 ? 132.49600 128.03800 116.69700 1.000 17.11616 152 LEU E CA 1
ATOM 14790 C C . LEU E 1 152 ? 132.95500 128.92600 117.84700 1.000 17.11616 152 LEU E C 1
ATOM 14791 O O . LEU E 1 152 ? 133.24300 128.43300 118.94300 1.000 17.11616 152 LEU E O 1
ATOM 14807 N N . GLY E 1 153 ? 133.04100 130.23700 117.61400 1.000 18.48489 153 GLY E N 1
ATOM 14808 C CA . GLY E 1 153 ? 133.43400 131.14600 118.67800 1.000 18.48489 153 GLY E CA 1
ATOM 14809 C C . GLY E 1 153 ? 132.42800 131.21600 119.81000 1.000 18.48489 153 GLY E C 1
ATOM 14810 O O . GLY E 1 153 ? 132.80700 131.32400 120.97800 1.000 18.48489 153 GLY E O 1
ATOM 14814 N N . LEU E 1 154 ? 131.13700 131.15500 119.48500 1.000 18.99253 154 LEU E N 1
ATOM 14815 C CA . LEU E 1 154 ? 130.10900 131.16800 120.52100 1.000 18.99253 154 LEU E CA 1
ATOM 14816 C C . LEU E 1 154 ? 130.09700 129.86600 121.31200 1.000 18.99253 154 LEU E C 1
ATOM 14817 O O . LEU E 1 154 ? 129.86200 129.87700 122.52400 1.000 18.99253 154 LEU E O 1
ATOM 14833 N N . GLN E 1 155 ? 130.33200 128.73500 120.64300 1.000 16.73850 155 GLN E N 1
ATOM 14834 C CA . GLN E 1 155 ? 130.38100 127.44800 121.33000 1.000 16.73850 155 GLN E CA 1
ATOM 14835 C C . GLN E 1 155 ? 131.49200 127.42000 122.37600 1.000 16.73850 155 GLN E C 1
ATOM 14836 O O . GLN E 1 155 ? 131.28800 126.93200 123.49300 1.000 16.73850 155 GLN E O 1
ATOM 14850 N N . TYR E 1 156 ? 132.67300 127.94000 122.03600 1.000 19.01937 156 TYR E N 1
ATOM 14851 C CA . TYR E 1 156 ? 133.76600 128.00500 123.00300 1.000 19.01937 156 TYR E CA 1
ATOM 14852 C C . TYR E 1 156 ? 133.45500 128.97600 124.13600 1.000 19.01937 156 TYR E C 1
ATOM 14853 O O . TYR E 1 156 ? 133.83600 128.73700 125.28700 1.000 19.01937 156 TYR E O 1
ATOM 14871 N N . HIS E 1 157 ? 132.76100 130.07100 123.83400 1.000 21.13044 157 HIS E N 1
ATOM 14872 C CA . HIS E 1 157 ? 132.43200 131.05700 124.85600 1.000 21.13044 157 HIS E CA 1
ATOM 14873 C C . HIS E 1 157 ? 131.35400 130.55600 125.81000 1.000 21.13044 157 HIS E C 1
ATOM 14874 O O . HIS E 1 157 ? 131.37600 130.89800 126.99600 1.000 21.13044 157 HIS E O 1
ATOM 14888 N N . LEU E 1 158 ? 130.42000 129.73900 125.32400 1.000 19.11244 158 LEU E N 1
ATOM 14889 C CA . LEU E 1 158 ? 129.32700 129.26300 126.16300 1.000 19.11244 158 LEU E CA 1
ATOM 14890 C C . LEU E 1 158 ? 129.71100 128.03200 126.97700 1.000 19.11244 158 LEU E C 1
ATOM 14891 O O . LEU E 1 158 ? 129.31600 127.92000 128.14100 1.000 19.11244 158 LEU E O 1
ATOM 14907 N N . TYR E 1 159 ? 130.48400 127.10900 126.39400 1.000 16.64952 159 TYR E N 1
ATOM 14908 C CA . TYR E 1 159 ? 130.69600 125.79000 126.97500 1.000 16.64952 159 TYR E CA 1
ATOM 14909 C C . TYR E 1 159 ? 132.15200 125.43000 127.23100 1.000 16.64952 159 TYR E C 1
ATOM 14910 O O . TYR E 1 159 ? 132.40800 124.57300 128.08100 1.000 16.64952 159 TYR E O 1
ATOM 14928 N N . GLY E 1 160 ? 133.10300 126.04500 126.53700 1.000 18.77657 160 GLY E N 1
ATOM 14929 C CA . GLY E 1 160 ? 134.49400 125.67300 126.69600 1.000 18.77657 160 GLY E CA 1
ATOM 14930 C C . GLY E 1 160 ? 134.83400 124.37600 125.97900 1.000 18.77657 160 GLY E C 1
ATOM 14931 O O . GLY E 1 160 ? 134.29600 124.06100 124.91700 1.000 18.77657 160 GLY E O 1
ATOM 14935 N N . PHE E 1 161 ? 135.75100 123.61800 126.58500 1.000 19.21325 161 PHE E N 1
ATOM 14936 C CA . PHE E 1 161 ? 136.17200 122.32000 126.07400 1.000 19.21325 161 PHE E CA 1
ATOM 14937 C C . PHE E 1 161 ? 135.93000 121.17300 127.04700 1.000 19.21325 161 PHE E C 1
ATOM 14938 O O . PHE E 1 161 ? 136.29300 120.03700 126.72900 1.000 19.21325 161 PHE E O 1
ATOM 14955 N N . GLN E 1 162 ? 135.32600 121.41500 128.20800 1.000 22.93884 162 GLN E N 1
ATOM 14956 C CA . GLN E 1 162 ? 135.02700 120.32100 129.11900 1.000 22.93884 162 GLN E CA 1
ATOM 14957 C C . GLN E 1 162 ? 133.85300 120.66200 130.02600 1.000 22.93884 162 GLN E C 1
ATOM 14958 O O . GLN E 1 162 ? 133.56000 121.82800 130.29600 1.000 22.93884 162 GLN E O 1
ATOM 14972 N N . MET E 1 163 ? 133.19000 119.60000 130.49200 1.000 24.38133 163 MET E N 1
ATOM 14973 C CA . MET E 1 163 ? 132.08500 119.68400 131.43300 1.000 24.38133 163 MET E CA 1
ATOM 14974 C C . MET E 1 163 ? 132.59500 119.29600 132.81300 1.000 24.38133 163 MET E C 1
ATOM 14975 O O . MET E 1 163 ? 133.12800 118.18600 132.95600 1.000 24.38133 163 MET E O 1
ATOM 14989 N N . PRO E 1 164 ? 132.47200 120.12800 133.84700 1.000 26.48900 164 PRO E N 1
ATOM 14990 C CA . PRO E 1 164 ? 133.00500 119.75400 135.15900 1.000 26.48900 164 PRO E CA 1
ATOM 14991 C C . PRO E 1 164 ? 132.09300 118.77400 135.89000 1.000 26.48900 164 PRO E C 1
ATOM 14992 O O . PRO E 1 164 ? 130.98300 118.46500 135.45800 1.000 26.48900 164 PRO E O 1
ATOM 15003 N N . SER E 1 165 ? 132.59400 118.28800 137.02600 1.000 27.76681 165 SER E N 1
ATOM 15004 C CA . SER E 1 165 ? 131.87100 117.34100 137.86300 1.000 27.76681 165 SER E CA 1
ATOM 15005 C C . SER E 1 165 ? 131.13200 117.99400 139.02500 1.000 27.76681 165 SER E C 1
ATOM 15006 O O . SER E 1 165 ? 130.22300 117.37000 139.58000 1.000 27.76681 165 SER E O 1
ATOM 15014 N N . SER E 1 166 ? 131.49000 119.22100 139.40000 1.000 31.57215 166 SER E N 1
ATOM 15015 C CA . SER E 1 166 ? 130.80400 119.94700 140.45800 1.000 31.57215 166 SER E CA 1
ATOM 15016 C C . SER E 1 166 ? 130.68900 121.41500 140.07600 1.000 31.57215 166 SER E C 1
ATOM 15017 O O . SER E 1 166 ? 131.26800 121.87200 139.08900 1.000 31.57215 166 SER E O 1
ATOM 15025 N N . PHE E 1 167 ? 129.93300 122.15700 140.88400 1.000 33.53546 167 PHE E N 1
ATOM 15026 C CA . PHE E 1 167 ? 129.60700 123.54600 140.58800 1.000 33.53546 167 PHE E CA 1
ATOM 15027 C C . PHE E 1 167 ? 129.16200 124.21900 141.87700 1.000 33.53546 167 PHE E C 1
ATOM 15028 O O . PHE E 1 167 ? 128.31000 123.68500 142.59100 1.000 33.53546 167 PHE E O 1
ATOM 15045 N N . ALA E 1 168 ? 129.74400 125.37900 142.17100 1.000 38.10926 168 ALA E N 1
ATOM 15046 C CA . ALA E 1 168 ? 129.43300 126.14900 143.36900 1.000 38.10926 168 ALA E CA 1
ATOM 15047 C C . ALA E 1 168 ? 128.51600 127.31500 143.02500 1.000 38.10926 168 ALA E C 1
ATOM 15048 O O . ALA E 1 168 ? 128.71800 128.00200 142.02100 1.000 38.10926 168 ALA E O 1
ATOM 15055 N N . CYS E 1 169 ? 127.51800 127.53900 143.87900 1.000 42.78569 169 CYS E N 1
ATOM 15056 C CA . CYS E 1 169 ? 126.39500 128.42200 143.58400 1.000 42.78569 169 CYS E CA 1
ATOM 15057 C C . CYS E 1 169 ? 126.14400 129.35500 144.76100 1.000 42.78569 169 CYS E C 1
ATOM 15058 O O . CYS E 1 169 ? 126.02600 128.89900 145.90100 1.000 42.78569 169 CYS E O 1
ATOM 15065 N N . ARG E 1 170 ? 126.06300 130.65500 144.47900 1.000 47.80392 170 ARG E N 1
ATOM 15066 C CA . ARG E 1 170 ? 125.70800 131.68100 145.45900 1.000 47.80392 170 ARG E CA 1
ATOM 15067 C C . ARG E 1 170 ? 124.65400 132.62100 144.88400 1.000 47.80392 170 ARG E C 1
ATOM 15068 O O . ARG E 1 170 ? 124.75300 133.84500 144.99100 1.000 47.80392 170 ARG E O 1
ATOM 15089 N N . ARG E 1 171 ? 123.62300 132.05400 144.26500 1.000 40.43764 171 ARG E N 1
ATOM 15090 C CA . ARG E 1 171 ? 122.53200 132.82500 143.68600 1.000 40.43764 171 ARG E CA 1
ATOM 15091 C C . ARG E 1 171 ? 121.34800 132.85100 144.64400 1.000 40.43764 171 ARG E C 1
ATOM 15092 O O . ARG E 1 171 ? 121.05700 131.86000 145.31900 1.000 40.43764 171 ARG E O 1
ATOM 15113 N N . GLU E 1 172 ? 120.67700 133.99500 144.70000 1.000 46.57623 172 GLU E N 1
ATOM 15114 C CA . GLU E 1 172 ? 119.44800 134.12600 145.47000 1.000 46.57623 172 GLU E CA 1
ATOM 15115 C C . GLU E 1 172 ? 118.37000 133.24300 144.83800 1.000 46.57623 172 GLU E C 1
ATOM 15116 O O . GLU E 1 172 ? 118.29400 133.15600 143.60900 1.000 46.57623 172 GLU E O 1
ATOM 15128 N N . PRO E 1 173 ? 117.51100 132.57100 145.64000 1.000 45.32140 173 PRO E N 1
ATOM 15129 C CA . PRO E 1 173 ? 117.21200 132.47500 147.07700 1.000 45.32140 173 PRO E CA 1
ATOM 15130 C C . PRO E 1 173 ? 117.94000 131.36500 147.84400 1.000 45.32140 173 PRO E C 1
ATOM 15131 O O . PRO E 1 173 ? 117.33000 130.67600 148.66200 1.000 45.32140 173 PRO E O 1
ATOM 15142 N N . CYS E 1 174 ? 119.23500 131.20600 147.60100 1.000 46.62209 174 CYS E N 1
ATOM 15143 C CA . CYS E 1 174 ? 120.03800 130.25700 148.35600 1.000 46.62209 174 CYS E CA 1
ATOM 15144 C C . CYS E 1 174 ? 120.68200 130.97300 149.53600 1.000 46.62209 174 CYS E C 1
ATOM 15145 O O . CYS E 1 174 ? 121.15900 132.10400 149.40700 1.000 46.62209 174 CYS E O 1
ATOM 15152 N N . LEU E 1 175 ? 120.69400 130.30300 150.68500 1.000 49.30988 175 LEU E N 1
ATOM 15153 C CA . LEU E 1 175 ? 121.32900 130.81600 151.89300 1.000 49.30988 175 LEU E CA 1
ATOM 15154 C C . LEU E 1 175 ? 122.73100 130.22700 151.97200 1.000 49.30988 175 LEU E C 1
ATOM 15155 O O . LEU E 1 175 ? 122.89400 129.02700 152.21300 1.000 49.30988 175 LEU E O 1
ATOM 15171 N N . GLY E 1 176 ? 123.73900 131.07100 151.76900 1.000 49.71134 176 GLY E N 1
ATOM 15172 C CA . GLY E 1 176 ? 125.11300 130.61800 151.76300 1.000 49.71134 176 GLY E CA 1
ATOM 15173 C C . GLY E 1 176 ? 125.54600 130.12400 150.39800 1.000 49.71134 176 GLY E C 1
ATOM 15174 O O . GLY E 1 176 ? 124.99600 130.54600 149.37600 1.000 49.71134 176 GLY E O 1
ATOM 15178 N N . SER E 1 177 ? 126.53200 129.23100 150.37500 1.000 46.28866 177 SER E N 1
ATOM 15179 C CA . SER E 1 177 ? 127.06300 128.64800 149.15000 1.000 46.28866 177 SER E CA 1
ATOM 15180 C C . SER E 1 177 ? 126.86200 127.14300 149.20100 1.000 46.28866 177 SER E C 1
ATOM 15181 O O . SER E 1 177 ? 127.22700 126.50200 150.19100 1.000 46.28866 177 SER E O 1
ATOM 15189 N N . ILE E 1 178 ? 126.28600 126.58800 148.13600 1.000 42.53639 178 ILE E N 1
ATOM 15190 C CA . ILE E 1 178 ? 125.94700 125.17300 148.07300 1.000 42.53639 178 ILE E CA 1
ATOM 15191 C C . ILE E 1 178 ? 126.71300 124.52600 146.93000 1.000 42.53639 178 ILE E C 1
ATOM 15192 O O . ILE E 1 178 ? 127.08900 125.18100 145.95300 1.000 42.53639 178 ILE E O 1
ATOM 15208 N N . THR E 1 179 ? 126.93400 123.22400 147.06500 1.000 38.98513 179 THR E N 1
ATOM 15209 C CA . THR E 1 179 ? 127.60700 122.41600 146.06100 1.000 38.98513 179 THR E CA 1
ATOM 15210 C C . THR E 1 179 ? 126.58400 121.54900 145.34300 1.000 38.98513 179 THR E C 1
ATOM 15211 O O . THR E 1 179 ? 125.70100 120.96200 145.97500 1.000 38.98513 179 THR E O 1
ATOM 15222 N N . CYS E 1 180 ? 126.71000 121.48100 144.02200 1.000 35.01214 180 CYS E N 1
ATOM 15223 C CA . CYS E 1 180 ? 125.85500 120.66900 143.17000 1.000 35.01214 180 CYS E CA 1
ATOM 15224 C C . CYS E 1 180 ? 126.72300 119.73100 142.34100 1.000 35.01214 180 CYS E C 1
ATOM 15225 O O . CYS E 1 180 ? 127.82500 120.10000 141.92800 1.000 35.01214 180 CYS E O 1
ATOM 15232 N N . ASN E 1 181 ? 126.21900 118.52100 142.10000 1.000 32.20340 181 ASN E N 1
ATOM 15233 C CA . ASN E 1 181 ? 126.94900 117.47400 141.39500 1.000 32.20340 181 ASN E CA 1
ATOM 15234 C C . ASN E 1 181 ? 126.26300 117.14500 140.07700 1.000 32.20340 181 ASN E C 1
ATOM 15235 O O . ASN E 1 181 ? 125.03300 117.15000 139.98600 1.000 32.20340 181 ASN E O 1
ATOM 15246 N N . LEU E 1 182 ? 127.07300 116.84900 139.06600 1.000 28.66451 182 LEU E N 1
ATOM 15247 C CA . LEU E 1 182 ? 126.61100 116.51500 137.72700 1.000 28.66451 182 LEU E CA 1
ATOM 15248 C C . LEU E 1 182 ? 126.95700 115.07000 137.39000 1.000 28.66451 182 LEU E C 1
ATOM 15249 O O . LEU E 1 182 ? 127.97000 114.53400 137.84700 1.000 28.66451 182 LEU E O 1
ATOM 15265 N N . SER E 1 183 ? 126.10700 114.44700 136.57800 1.000 25.84288 183 SER E N 1
ATOM 15266 C CA . SER E 1 183 ? 126.29400 113.07300 136.13600 1.000 25.84288 183 SER E CA 1
ATOM 15267 C C . SER E 1 183 ? 126.93100 113.02000 134.75000 1.000 25.84288 183 SER E C 1
ATOM 15268 O O . SER E 1 183 ? 126.74500 113.91500 133.92300 1.000 25.84288 183 SER E O 1
ATOM 15276 N N . ARG E 1 184 ? 127.67900 111.94500 134.51300 1.000 21.76849 184 ARG E N 1
ATOM 15277 C CA . ARG E 1 184 ? 128.29700 111.64700 133.22600 1.000 21.76849 184 ARG E CA 1
ATOM 15278 C C . ARG E 1 184 ? 129.12600 112.78000 132.60700 1.000 21.76849 184 ARG E C 1
ATOM 15279 O O . ARG E 1 184 ? 128.92000 113.14100 131.44700 1.000 21.76849 184 ARG E O 1
ATOM 15300 N N . PRO E 1 185 ? 130.08200 113.35700 133.34700 1.000 22.46156 185 PRO E N 1
ATOM 15301 C CA . PRO E 1 185 ? 130.90600 114.41500 132.74200 1.000 22.46156 185 PRO E CA 1
ATOM 15302 C C . PRO E 1 185 ? 131.87400 113.93700 131.66500 1.000 22.46156 185 PRO E C 1
ATOM 15303 O O . PRO E 1 185 ? 132.27200 114.75300 130.82800 1.000 22.46156 185 PRO E O 1
ATOM 15314 N N . SER E 1 186 ? 132.26100 112.65900 131.64500 1.000 21.06540 186 SER E N 1
ATOM 15315 C CA . SER E 1 186 ? 133.19100 112.18000 130.62500 1.000 21.06540 186 SER E CA 1
ATOM 15316 C C . SER E 1 186 ? 132.52100 112.05200 129.26000 1.000 21.06540 186 SER E C 1
ATOM 15317 O O . SER E 1 186 ? 133.07900 112.48200 128.24700 1.000 21.06540 186 SER E O 1
ATOM 15325 N N . GLU E 1 187 ? 131.33200 111.45300 129.20900 1.000 18.20706 187 GLU E N 1
ATOM 15326 C CA . GLU E 1 187 ? 130.65500 111.25600 127.93200 1.000 18.20706 187 GLU E CA 1
ATOM 15327 C C . GLU E 1 187 ? 130.23200 112.58500 127.31500 1.000 18.20706 187 GLU E C 1
ATOM 15328 O O . GLU E 1 187 ? 130.27800 112.75000 126.09300 1.000 18.20706 187 GLU E O 1
ATOM 15340 N N . LYS E 1 188 ? 129.82500 113.54400 128.14600 1.000 18.79317 188 LYS E N 1
ATOM 15341 C CA . LYS E 1 188 ? 129.45200 114.86300 127.64700 1.000 18.79317 188 LYS E CA 1
ATOM 15342 C C . LYS E 1 188 ? 130.66000 115.63700 127.12200 1.000 18.79317 188 LYS E C 1
ATOM 15343 O O . LYS E 1 188 ? 130.54400 116.37500 126.13900 1.000 18.79317 188 LYS E O 1
ATOM 15362 N N . THR E 1 189 ? 131.82400 115.47900 127.75600 1.000 17.37463 189 THR E N 1
ATOM 15363 C CA . THR E 1 189 ? 133.04500 116.10300 127.25200 1.000 17.37463 189 THR E CA 1
ATOM 15364 C C . THR E 1 189 ? 133.48100 115.49400 125.92100 1.000 17.37463 189 THR E C 1
ATOM 15365 O O . THR E 1 189 ? 133.92500 116.21600 125.02300 1.000 17.37463 189 THR E O 1
ATOM 15376 N N . ILE E 1 190 ? 133.36700 114.17200 125.77600 1.000 17.18867 190 ILE E N 1
ATOM 15377 C CA . ILE E 1 190 ? 133.75600 113.50600 124.53400 1.000 17.18867 190 ILE E CA 1
ATOM 15378 C C . ILE E 1 190 ? 132.89100 113.98500 123.37100 1.000 17.18867 190 ILE E C 1
ATOM 15379 O O . ILE E 1 190 ? 133.39300 114.23200 122.27000 1.000 17.18867 190 ILE E O 1
ATOM 15395 N N . PHE E 1 191 ? 131.58400 114.13800 123.59700 1.000 14.02535 191 PHE E N 1
ATOM 15396 C CA . PHE E 1 191 ? 130.67600 114.57000 122.53800 1.000 14.02535 191 PHE E CA 1
ATOM 15397 C C . PHE E 1 191 ? 130.89400 116.03400 122.15800 1.000 14.02535 191 PHE E C 1
ATOM 15398 O O . PHE E 1 191 ? 130.76500 116.39100 120.98500 1.000 14.02535 191 PHE E O 1
ATOM 15415 N N . LEU E 1 192 ? 131.23600 116.88500 123.12700 1.000 15.41273 192 LEU E N 1
ATOM 15416 C CA . LEU E 1 192 ? 131.49000 118.29800 122.85600 1.000 15.41273 192 LEU E CA 1
ATOM 15417 C C . LEU E 1 192 ? 132.73700 118.50000 121.99900 1.000 15.41273 192 LEU E C 1
ATOM 15418 O O . LEU E 1 192 ? 132.74600 119.35400 121.10700 1.000 15.41273 192 LEU E O 1
ATOM 15434 N N . LYS E 1 193 ? 133.79600 117.72700 122.24700 1.000 15.01374 193 LYS E N 1
ATOM 15435 C CA . LYS E 1 193 ? 135.00400 117.83400 121.43300 1.000 15.01374 193 LYS E CA 1
ATOM 15436 C C . LYS E 1 193 ? 134.80700 117.26300 120.03400 1.000 15.01374 193 LYS E C 1
ATOM 15437 O O . LYS E 1 193 ? 135.41400 117.75500 119.07900 1.000 15.01374 193 LYS E O 1
ATOM 15456 N N . THR E 1 194 ? 133.97100 116.23500 119.88900 1.000 14.18113 194 THR E N 1
ATOM 15457 C CA . THR E 1 194 ? 133.68800 115.67600 118.57200 1.000 14.18113 194 THR E CA 1
ATOM 15458 C C . THR E 1 194 ? 132.93900 116.67200 117.69100 1.000 14.18113 194 THR E C 1
ATOM 15459 O O . THR E 1 194 ? 133.24900 116.80600 116.50300 1.000 14.18113 194 THR E O 1
ATOM 15470 N N . MET E 1 195 ? 131.95700 117.38200 118.25100 1.000 14.41749 195 MET E N 1
ATOM 15471 C CA . MET E 1 195 ? 131.20400 118.36500 117.47800 1.000 14.41749 195 MET E CA 1
ATOM 15472 C C . MET E 1 195 ? 132.06000 119.56800 117.08700 1.000 14.41749 195 MET E C 1
ATOM 15473 O O . MET E 1 195 ? 131.84900 120.14700 116.01800 1.000 14.41749 195 MET E O 1
ATOM 15487 N N . PHE E 1 196 ? 133.01100 119.96800 117.93500 1.000 15.97394 196 PHE E N 1
ATOM 15488 C CA . PHE E 1 196 ? 133.94300 121.03100 117.56900 1.000 15.97394 196 PHE E CA 1
ATOM 15489 C C . PHE E 1 196 ? 134.81200 120.62500 116.38400 1.000 15.97394 196 PHE E C 1
ATOM 15490 O O . PHE E 1 196 ? 135.06000 121.43300 115.48400 1.000 15.97394 196 PHE E O 1
ATOM 15507 N N . GLY E 1 197 ? 135.27900 119.37700 116.36400 1.000 14.83984 197 GLY E N 1
ATOM 15508 C CA . GLY E 1 197 ? 136.11800 118.92100 115.27100 1.000 14.83984 197 GLY E CA 1
ATOM 15509 C C . GLY E 1 197 ? 135.38100 118.77700 113.95400 1.000 14.83984 197 GLY E C 1
ATOM 15510 O O . GLY E 1 197 ? 135.91900 119.11100 112.89700 1.000 14.83984 197 GLY E O 1
ATOM 15514 N N . VAL E 1 198 ? 134.14600 118.27600 113.99400 1.000 14.31823 198 VAL E N 1
ATOM 15515 C CA . VAL E 1 198 ? 133.37100 118.10300 112.77000 1.000 14.31823 198 VAL E CA 1
ATOM 15516 C C . VAL E 1 198 ? 133.04200 119.45600 112.15000 1.000 14.31823 198 VAL E C 1
ATOM 15517 O O . VAL E 1 198 ? 133.10700 119.62600 110.92800 1.000 14.31823 198 VAL E O 1
ATOM 15530 N N . SER E 1 199 ? 132.68800 120.43900 112.97900 1.000 15.31808 199 SER E N 1
ATOM 15531 C CA . SER E 1 199 ? 132.41500 121.78400 112.48700 1.000 15.31808 199 SER E CA 1
ATOM 15532 C C . SER E 1 199 ? 133.68500 122.50600 112.05100 1.000 15.31808 199 SER E C 1
ATOM 15533 O O . SER E 1 199 ? 133.63700 123.33300 111.13500 1.000 15.31808 199 SER E O 1
ATOM 15541 N N . GLY E 1 200 ? 134.81700 122.22600 112.69800 1.000 16.53310 200 GLY E N 1
ATOM 15542 C CA . GLY E 1 200 ? 136.06800 122.84100 112.28900 1.000 16.53310 200 GLY E CA 1
ATOM 15543 C C . GLY E 1 200 ? 136.52200 122.43400 110.90000 1.000 16.53310 200 GLY E C 1
ATOM 15544 O O . GLY E 1 200 ? 137.09700 123.24000 110.16800 1.000 16.53310 200 GLY E O 1
ATOM 15548 N N . PHE E 1 201 ? 136.27100 121.18000 110.51600 1.000 18.00688 201 PHE E N 1
ATOM 15549 C CA . PHE E 1 201 ? 136.61800 120.74200 109.17000 1.000 18.00688 201 PHE E CA 1
ATOM 15550 C C . PHE E 1 201 ? 135.66900 121.31900 108.12800 1.000 18.00688 201 PHE E C 1
ATOM 15551 O O . PHE E 1 201 ? 136.08400 121.57500 106.99400 1.000 18.00688 201 PHE E O 1
ATOM 15568 N N . CYS E 1 202 ? 134.40200 121.52500 108.48700 1.000 18.03022 202 CYS E N 1
ATOM 15569 C CA . CYS E 1 202 ? 133.46900 122.19800 107.58800 1.000 18.03022 202 CYS E CA 1
ATOM 15570 C C . CYS E 1 202 ? 133.92300 123.62100 107.27200 1.000 18.03022 202 CYS E C 1
ATOM 15571 O O . CYS E 1 202 ? 133.76600 124.08900 106.14000 1.000 18.03022 202 CYS E O 1
ATOM 15579 N N . LEU E 1 203 ? 134.48500 124.32500 108.25800 1.000 18.33786 203 LEU E N 1
ATOM 15580 C CA . LEU E 1 203 ? 134.96900 125.68400 108.02900 1.000 18.33786 203 LEU E CA 1
ATOM 15581 C C . LEU E 1 203 ? 136.21900 125.69100 107.15400 1.000 18.33786 203 LEU E C 1
ATOM 15582 O O . LEU E 1 203 ? 136.37100 126.56200 106.29200 1.000 18.33786 203 LEU E O 1
ATOM 15598 N N . LEU E 1 204 ? 137.12400 124.73200 107.36000 1.000 19.72438 204 LEU E N 1
ATOM 15599 C CA . LEU E 1 204 ? 138.35900 124.68500 106.58200 1.000 19.72438 204 LEU E CA 1
ATOM 15600 C C . LEU E 1 204 ? 138.08100 124.41000 105.10900 1.000 19.72438 204 LEU E C 1
ATOM 15601 O O . LEU E 1 204 ? 138.68500 125.04000 104.23500 1.000 19.72438 204 LEU E O 1
ATOM 15617 N N . PHE E 1 205 ? 137.17500 123.47800 104.81200 1.000 19.69378 205 PHE E N 1
ATOM 15618 C CA . PHE E 1 205 ? 136.89400 123.11000 103.43200 1.000 19.69378 205 PHE E CA 1
ATOM 15619 C C . PHE E 1 205 ? 135.98300 124.10600 102.72200 1.000 19.69378 205 PHE E C 1
ATOM 15620 O O . PHE E 1 205 ? 135.94900 124.11500 101.49000 1.000 19.69378 205 PHE E O 1
ATOM 15637 N N . THR E 1 206 ? 135.24900 124.93900 103.46100 1.000 20.02291 206 THR E N 1
ATOM 15638 C CA . THR E 1 206 ? 134.56200 126.07000 102.84600 1.000 20.02291 206 THR E CA 1
ATOM 15639 C C . THR E 1 206 ? 135.55600 127.15900 102.45700 1.000 20.02291 206 THR E C 1
ATOM 15640 O O . THR E 1 206 ? 135.42500 127.78000 101.39800 1.000 20.02291 206 THR E O 1
ATOM 15651 N N . PHE E 1 207 ? 136.56000 127.39600 103.30400 1.000 22.94173 207 PHE E N 1
ATOM 15652 C CA . PHE E 1 207 ? 137.60400 128.37100 103.00600 1.000 22.94173 207 PHE E CA 1
ATOM 15653 C C . PHE E 1 207 ? 138.47800 127.92300 101.84100 1.000 22.94173 207 PHE E C 1
ATOM 15654 O O . PHE E 1 207 ? 138.89800 128.74900 101.02400 1.000 22.94173 207 PHE E O 1
ATOM 15671 N N . LEU E 1 208 ? 138.76100 126.62300 101.74200 1.000 24.53896 208 LEU E N 1
ATOM 15672 C CA . LEU E 1 208 ? 139.61300 126.12600 100.66700 1.000 24.53896 208 LEU E CA 1
ATOM 15673 C C . LEU E 1 208 ? 138.91500 126.18300 99.31400 1.000 24.53896 208 LEU E C 1
ATOM 15674 O O . LEU E 1 208 ? 139.57000 126.41600 98.29500 1.000 24.53896 208 LEU E O 1
ATOM 15690 N N . GLU E 1 209 ? 137.59900 125.97000 99.27800 1.000 24.69583 209 GLU E N 1
ATOM 15691 C CA . GLU E 1 209 ? 136.87000 126.02900 98.01900 1.000 24.69583 209 GLU E CA 1
ATOM 15692 C C . GLU E 1 209 ? 136.77000 127.45200 97.48100 1.000 24.69583 209 GLU E C 1
ATOM 15693 O O . GLU E 1 209 ? 136.61700 127.63000 96.27200 1.000 24.69583 209 GLU E O 1
ATOM 15705 N N . LEU E 1 210 ? 136.85700 128.46400 98.34400 1.000 26.27056 210 LEU E N 1
ATOM 15706 C CA . LEU E 1 210 ? 136.91300 129.84700 97.88400 1.000 26.27056 210 LEU E CA 1
ATOM 15707 C C . LEU E 1 210 ? 138.29400 130.21700 97.35800 1.000 26.27056 210 LEU E C 1
ATOM 15708 O O . LEU E 1 210 ? 138.40900 131.09900 96.50200 1.000 26.27056 210 LEU E O 1
ATOM 15724 N N . VAL E 1 211 ? 139.34400 129.56100 97.85500 1.000 29.15606 211 VAL E N 1
ATOM 15725 C CA . VAL E 1 211 ? 140.70000 129.82500 97.38600 1.000 29.15606 211 VAL E CA 1
ATOM 15726 C C . VAL E 1 211 ? 140.92000 129.22000 96.00800 1.000 29.15606 211 VAL E C 1
ATOM 15727 O O . VAL E 1 211 ? 141.57100 129.82400 95.14800 1.000 29.15606 211 VAL E O 1
ATOM 15740 N N . LEU E 1 212 ? 140.38300 128.02600 95.77100 1.000 27.68933 212 LEU E N 1
ATOM 15741 C CA . LEU E 1 212 ? 140.54700 127.37000 94.48300 1.000 27.68933 212 LEU E CA 1
ATOM 15742 C C . LEU E 1 212 ? 139.75200 128.04700 93.37400 1.000 27.68933 212 LEU E C 1
ATOM 15743 O O . LEU E 1 212 ? 140.01400 127.78200 92.19800 1.000 27.68933 212 LEU E O 1
ATOM 15759 N N . LEU E 1 213 ? 138.79000 128.90500 93.71500 1.000 30.11951 213 LEU E N 1
ATOM 15760 C CA . LEU E 1 213 ? 138.08800 129.71100 92.72800 1.000 30.11951 213 LEU E CA 1
ATOM 15761 C C . LEU E 1 213 ? 138.79900 131.01900 92.40600 1.000 30.11951 213 LEU E C 1
ATOM 15762 O O . LEU E 1 213 ? 138.52100 131.60600 91.35500 1.000 30.11951 213 LEU E O 1
ATOM 15778 N N . GLY E 1 214 ? 139.70200 131.48500 93.27300 1.000 40.51364 214 GLY E N 1
ATOM 15779 C CA . GLY E 1 214 ? 140.46000 132.70000 93.03600 1.000 40.51364 214 GLY E CA 1
ATOM 15780 C C . GLY E 1 214 ? 140.35700 133.77800 94.09800 1.000 40.51364 214 GLY E C 1
ATOM 15781 O O . GLY E 1 214 ? 140.52800 134.95900 93.78500 1.000 40.51364 214 GLY E O 1
ATOM 15785 N N . LEU E 1 215 ? 140.06600 133.40400 95.34800 1.000 40.09349 215 LEU E N 1
ATOM 15786 C CA . LEU E 1 215 ? 140.08400 134.38500 96.43300 1.000 40.09349 215 LEU E CA 1
ATOM 15787 C C . LEU E 1 215 ? 141.45900 135.02800 96.56900 1.000 40.09349 215 LEU E C 1
ATOM 15788 O O . LEU E 1 215 ? 141.56500 136.21800 96.88500 1.000 40.09349 215 LEU E O 1
ATOM 15804 N N . GLY E 1 216 ? 142.52200 134.25800 96.33700 1.000 47.09905 216 GLY E N 1
ATOM 15805 C CA . GLY E 1 216 ? 143.86000 134.81800 96.42300 1.000 47.09905 216 GLY E CA 1
ATOM 15806 C C . GLY E 1 216 ? 144.11200 135.90700 95.39800 1.000 47.09905 216 GLY E C 1
ATOM 15807 O O . GLY E 1 216 ? 144.72700 136.93100 95.70500 1.000 47.09905 216 GLY E O 1
ATOM 15811 N N . ARG E 1 217 ? 143.63400 135.71000 94.16800 1.000 50.17439 217 ARG E N 1
ATOM 15812 C CA . ARG E 1 217 ? 143.86100 136.69100 93.11400 1.000 50.17439 217 ARG E CA 1
ATOM 15813 C C . ARG E 1 217 ? 142.98700 137.93600 93.24600 1.000 50.17439 217 ARG E C 1
ATOM 15814 O O . ARG E 1 217 ? 143.17300 138.87300 92.46400 1.000 50.17439 217 ARG E O 1
ATOM 15835 N N . TRP E 1 218 ? 142.03200 137.96100 94.18000 1.000 49.09183 218 TRP E N 1
ATOM 15836 C CA . TRP E 1 218 ? 141.20800 139.14000 94.43300 1.000 49.09183 218 TRP E CA 1
ATOM 15837 C C . TRP E 1 218 ? 141.71600 139.98900 95.59000 1.000 49.09183 218 TRP E C 1
ATOM 15838 O O . TRP E 1 218 ? 141.53100 141.21100 95.57200 1.000 49.09183 218 TRP E O 1
ATOM 15859 N N . TRP E 1 219 ? 142.34700 139.37800 96.59300 1.000 57.80924 219 TRP E N 1
ATOM 15860 C CA . TRP E 1 219 ? 142.73500 140.11400 97.79200 1.000 57.80924 219 TRP E CA 1
ATOM 15861 C C . TRP E 1 219 ? 143.83600 141.12300 97.48700 1.000 57.80924 219 TRP E C 1
ATOM 15862 O O . TRP E 1 219 ? 143.68300 142.32500 97.73100 1.000 57.80924 219 TRP E O 1
ATOM 15883 N N . ARG E 1 220 ? 144.96000 140.64700 96.95300 1.000 61.50263 220 ARG E N 1
ATOM 15884 C CA . ARG E 1 220 ? 146.09500 141.50800 96.62600 1.000 61.50263 220 ARG E CA 1
ATOM 15885 C C . ARG E 1 220 ? 145.91600 142.24900 95.30200 1.000 61.50263 220 ARG E C 1
ATOM 15886 O O . ARG E 1 220 ? 146.85000 142.92900 94.86100 1.000 61.50263 220 ARG E O 1
ATOM 15907 N N . THR E 1 221 ? 144.75200 142.13600 94.66400 1.000 61.45531 221 THR E N 1
ATOM 15908 C CA . THR E 1 221 ? 144.46500 142.83800 93.42000 1.000 61.45531 221 THR E CA 1
ATOM 15909 C C . THR E 1 221 ? 143.04200 143.38700 93.45800 1.000 61.45531 221 THR E C 1
ATOM 15910 O O . THR E 1 221 ? 142.74100 144.40900 92.84100 1.000 61.45531 221 THR E O 1
ATOM 15921 N N . CYS F 1 2 ? 115.32800 107.46600 86.33200 1.000 52.48586 2 CYS F N 1
ATOM 15922 C CA . CYS F 1 2 ? 114.77100 106.66000 85.25400 1.000 52.48586 2 CYS F CA 1
ATOM 15923 C C . CYS F 1 2 ? 115.39800 105.27300 85.24400 1.000 52.48586 2 CYS F C 1
ATOM 15924 O O . CYS F 1 2 ? 116.53800 105.09700 85.67200 1.000 52.48586 2 CYS F O 1
ATOM 15931 N N . GLY F 1 3 ? 114.63800 104.28900 84.75900 1.000 49.66874 3 GLY F N 1
ATOM 15932 C CA . GLY F 1 3 ? 115.14400 102.92700 84.70800 1.000 49.66874 3 GLY F CA 1
ATOM 15933 C C . GLY F 1 3 ? 116.37600 102.79700 83.83400 1.000 49.66874 3 GLY F C 1
ATOM 15934 O O . GLY F 1 3 ? 117.35900 102.15900 84.21600 1.000 49.66874 3 GLY F O 1
ATOM 15938 N N . ARG F 1 4 ? 116.33300 103.39300 82.64000 1.000 48.71314 4 ARG F N 1
ATOM 15939 C CA . ARG F 1 4 ? 117.47000 103.32800 81.72600 1.000 48.71314 4 ARG F CA 1
ATOM 15940 C C . ARG F 1 4 ? 118.71100 103.96800 82.33400 1.000 48.71314 4 ARG F C 1
ATOM 15941 O O . ARG F 1 4 ? 119.83700 103.57900 82.00500 1.000 48.71314 4 ARG F O 1
ATOM 15962 N N . PHE F 1 5 ? 118.52400 104.94800 83.21800 1.000 44.68340 5 PHE F N 1
ATOM 15963 C CA . PHE F 1 5 ? 119.64500 105.63000 83.84900 1.000 44.68340 5 PHE F CA 1
ATOM 15964 C C . PHE F 1 5 ? 120.14100 104.85900 85.06600 1.000 44.68340 5 PHE F C 1
ATOM 15965 O O . PHE F 1 5 ? 121.34700 104.64500 85.22700 1.000 44.68340 5 PHE F O 1
ATOM 15982 N N . LEU F 1 6 ? 119.21800 104.43300 85.92800 1.000 43.95804 6 LEU F N 1
ATOM 15983 C CA . LEU F 1 6 ? 119.57500 103.61600 87.08200 1.000 43.95804 6 LEU F CA 1
ATOM 15984 C C . LEU F 1 6 ? 120.19900 102.29300 86.65200 1.000 43.95804 6 LEU F C 1
ATOM 15985 O O . LEU F 1 6 ? 121.06700 101.75800 87.34900 1.000 43.95804 6 LEU F O 1
ATOM 16001 N N . ARG F 1 7 ? 119.77200 101.75700 85.50900 1.000 44.43376 7 ARG F N 1
ATOM 16002 C CA . ARG F 1 7 ? 120.31500 100.50400 84.99800 1.000 44.43376 7 ARG F CA 1
ATOM 16003 C C . ARG F 1 7 ? 121.74300 100.66100 84.48900 1.000 44.43376 7 ARG F C 1
ATOM 16004 O O . ARG F 1 7 ? 122.53000 99.71100 84.55800 1.000 44.43376 7 ARG F O 1
ATOM 16025 N N . ARG F 1 8 ? 122.09700 101.84100 83.98100 1.000 40.96202 8 ARG F N 1
ATOM 16026 C CA . ARG F 1 8 ? 123.46300 102.09600 83.53900 1.000 40.96202 8 ARG F CA 1
ATOM 16027 C C . ARG F 1 8 ? 124.36900 102.45400 84.70900 1.000 40.96202 8 ARG F C 1
ATOM 16028 O O . ARG F 1 8 ? 125.57500 102.19500 84.66400 1.000 40.96202 8 ARG F O 1
ATOM 16049 N N . LEU F 1 9 ? 123.79400 103.02800 85.76200 1.000 37.03908 9 LEU F N 1
ATOM 16050 C CA . LEU F 1 9 ? 124.55500 103.40000 86.94600 1.000 37.03908 9 LEU F CA 1
ATOM 16051 C C . LEU F 1 9 ? 124.96100 102.18100 87.76700 1.000 37.03908 9 LEU F C 1
ATOM 16052 O O . LEU F 1 9 ? 126.07800 102.12800 88.29400 1.000 37.03908 9 LEU F O 1
ATOM 16068 N N . LEU F 1 10 ? 124.07200 101.19300 87.88700 1.000 37.10361 10 LEU F N 1
ATOM 16069 C CA . LEU F 1 10 ? 124.38100 100.00000 88.66600 1.000 37.10361 10 LEU F CA 1
ATOM 16070 C C . LEU F 1 10 ? 125.42300 99.13600 87.97500 1.000 37.10361 10 LEU F C 1
ATOM 16071 O O . LEU F 1 10 ? 126.21200 98.46400 88.64500 1.000 37.10361 10 LEU F O 1
ATOM 16087 N N . ALA F 1 11 ? 125.43900 99.13600 86.64400 1.000 37.40918 11 ALA F N 1
ATOM 16088 C CA . ALA F 1 11 ? 126.43100 98.37800 85.90200 1.000 37.40918 11 ALA F CA 1
ATOM 16089 C C . ALA F 1 11 ? 127.81000 99.02100 85.91800 1.000 37.40918 11 ALA F C 1
ATOM 16090 O O . ALA F 1 11 ? 128.79500 98.32300 85.66900 1.000 37.40918 11 ALA F O 1
ATOM 16097 N N . GLU F 1 12 ? 127.90500 100.32000 86.20200 1.000 35.96399 12 GLU F N 1
ATOM 16098 C CA . GLU F 1 12 ? 129.18800 101.01400 86.24000 1.000 35.96399 12 GLU F CA 1
ATOM 16099 C C . GLU F 1 12 ? 129.80500 100.98600 87.63000 1.000 35.96399 12 GLU F C 1
ATOM 16100 O O . GLU F 1 12 ? 131.03000 100.90300 87.76400 1.000 35.96399 12 GLU F O 1
ATOM 16112 N N . GLU F 1 13 ? 128.97400 101.05600 88.66800 1.000 31.68014 13 GLU F N 1
ATOM 16113 C CA . GLU F 1 13 ? 129.46300 101.03500 90.03900 1.000 31.68014 13 GLU F CA 1
ATOM 16114 C C . GLU F 1 13 ? 130.03300 99.67800 90.43400 1.000 31.68014 13 GLU F C 1
ATOM 16115 O O . GLU F 1 13 ? 130.79300 99.60600 91.40400 1.000 31.68014 13 GLU F O 1
ATOM 16127 N N . SER F 1 14 ? 129.69200 98.61100 89.71000 1.000 32.19959 14 SER F N 1
ATOM 16128 C CA . SER F 1 14 ? 130.09600 97.25200 90.04500 1.000 32.19959 14 SER F CA 1
ATOM 16129 C C . SER F 1 14 ? 130.63300 96.50600 88.83100 1.000 32.19959 14 SER F C 1
ATOM 16130 O O . SER F 1 14 ? 130.39600 95.30700 88.66900 1.000 32.19959 14 SER F O 1
ATOM 16138 N N . ARG F 1 15 ? 131.37100 97.19100 87.96000 1.000 36.16082 15 ARG F N 1
ATOM 16139 C CA . ARG F 1 15 ? 131.93000 96.55800 86.77000 1.000 36.16082 15 ARG F CA 1
ATOM 16140 C C . ARG F 1 15 ? 133.28200 95.90400 87.02000 1.000 36.16082 15 ARG F C 1
ATOM 16141 O O . ARG F 1 15 ? 133.67200 95.01600 86.25300 1.000 36.16082 15 ARG F O 1
ATOM 16162 N N . ARG F 1 16 ? 133.98400 96.29300 88.08300 1.000 32.43148 16 ARG F N 1
ATOM 16163 C CA . ARG F 1 16 ? 135.30700 95.77300 88.40900 1.000 32.43148 16 ARG F CA 1
ATOM 16164 C C . ARG F 1 16 ? 135.33000 95.15900 89.80700 1.000 32.43148 16 ARG F C 1
ATOM 16165 O O . ARG F 1 16 ? 136.37200 95.12000 90.46300 1.000 32.43148 16 ARG F O 1
ATOM 16186 N N . SER F 1 17 ? 134.18300 94.66100 90.25700 1.000 27.09714 17 SER F N 1
ATOM 16187 C CA . SER F 1 17 ? 134.01800 94.02600 91.55300 1.000 27.09714 17 SER F CA 1
ATOM 16188 C C . SER F 1 17 ? 133.78600 92.53200 91.36500 1.000 27.09714 17 SER F C 1
ATOM 16189 O O . SER F 1 17 ? 133.31000 92.09200 90.31700 1.000 27.09714 17 SER F O 1
ATOM 16197 N N . THR F 1 18 ? 134.13200 91.75500 92.39000 1.000 24.59945 18 THR F N 1
ATOM 16198 C CA . THR F 1 18 ? 133.80800 90.33400 92.43200 1.000 24.59945 18 THR F CA 1
ATOM 16199 C C . THR F 1 18 ? 132.47700 90.17200 93.16300 1.000 24.59945 18 THR F C 1
ATOM 16200 O O . THR F 1 18 ? 131.92100 91.16300 93.65000 1.000 24.59945 18 THR F O 1
ATOM 16211 N N . PRO F 1 19 ? 131.92500 88.95900 93.25000 1.000 22.25561 19 PRO F N 1
ATOM 16212 C CA . PRO F 1 19 ? 130.68700 88.77700 94.02600 1.000 22.25561 19 PRO F CA 1
ATOM 16213 C C . PRO F 1 19 ? 130.82700 89.08300 95.50600 1.000 22.25561 19 PRO F C 1
ATOM 16214 O O . PRO F 1 19 ? 129.81400 89.35500 96.15800 1.000 22.25561 19 PRO F O 1
ATOM 16225 N N . VAL F 1 20 ? 132.03900 89.03600 96.06000 1.000 21.10157 20 VAL F N 1
ATOM 16226 C CA . VAL F 1 20 ? 132.23800 89.38700 97.46300 1.000 21.10157 20 VAL F CA 1
ATOM 16227 C C . VAL F 1 20 ? 131.89000 90.85100 97.70200 1.000 21.10157 20 VAL F C 1
ATOM 16228 O O . VAL F 1 20 ? 131.22900 91.19400 98.68800 1.000 21.10157 20 VAL F O 1
ATOM 16241 N N . GLY F 1 21 ? 132.32500 91.73500 96.80200 1.000 21.62714 21 GLY F N 1
ATOM 16242 C CA . GLY F 1 21 ? 132.03400 93.15100 96.92400 1.000 21.62714 21 GLY F CA 1
ATOM 16243 C C . GLY F 1 21 ? 130.67900 93.56200 96.40100 1.000 21.62714 21 GLY F C 1
ATOM 16244 O O . GLY F 1 21 ? 130.17900 94.62600 96.77600 1.000 21.62714 21 GLY F O 1
ATOM 16248 N N . ARG F 1 22 ? 130.07400 92.74100 95.55200 1.000 23.59901 22 ARG F N 1
ATOM 16249 C CA . ARG F 1 22 ? 128.82000 93.07600 94.89800 1.000 23.59901 22 ARG F CA 1
ATOM 16250 C C . ARG F 1 22 ? 127.60000 92.61100 95.68500 1.000 23.59901 22 ARG F C 1
ATOM 16251 O O . ARG F 1 22 ? 126.56900 93.29300 95.66200 1.000 23.59901 22 ARG F O 1
ATOM 16272 N N . LEU F 1 23 ? 127.69600 91.48300 96.39000 1.000 20.48448 23 LEU F N 1
ATOM 16273 C CA . LEU F 1 23 ? 126.57700 90.89500 97.11900 1.000 20.48448 23 LEU F CA 1
ATOM 16274 C C . LEU F 1 23 ? 126.84000 90.73700 98.60800 1.000 20.48448 23 LEU F C 1
ATOM 16275 O O . LEU F 1 23 ? 126.01200 91.15000 99.42600 1.000 20.48448 23 LEU F O 1
ATOM 16291 N N . LEU F 1 24 ? 127.97900 90.16100 98.98600 1.000 18.54503 24 LEU F N 1
ATOM 16292 C CA . LEU F 1 24 ? 128.18600 89.73800 100.36800 1.000 18.54503 24 LEU F CA 1
ATOM 16293 C C . LEU F 1 24 ? 128.43500 90.91700 101.30800 1.000 18.54503 24 LEU F C 1
ATOM 16294 O O . LEU F 1 24 ? 127.87200 90.96200 102.40700 1.000 18.54503 24 LEU F O 1
ATOM 16310 N N . LEU F 1 25 ? 129.27700 91.87400 100.90500 1.000 18.12351 25 LEU F N 1
ATOM 16311 C CA . LEU F 1 25 ? 129.58400 93.00100 101.78700 1.000 18.12351 25 LEU F CA 1
ATOM 16312 C C . LEU F 1 25 ? 128.37500 93.89500 102.04200 1.000 18.12351 25 LEU F C 1
ATOM 16313 O O . LEU F 1 25 ? 128.14600 94.26100 103.20700 1.000 18.12351 25 LEU F O 1
ATOM 16329 N N . PRO F 1 26 ? 127.58800 94.30400 101.03900 1.000 16.52120 26 PRO F N 1
ATOM 16330 C CA . PRO F 1 26 ? 126.41200 95.14000 101.33700 1.000 16.52120 26 PRO F CA 1
ATOM 16331 C C . PRO F 1 26 ? 125.38100 94.48500 102.24600 1.000 16.52120 26 PRO F C 1
ATOM 16332 O O . PRO F 1 26 ? 124.70800 95.19600 103.00100 1.000 16.52120 26 PRO F O 1
ATOM 16343 N N . VAL F 1 27 ? 125.23300 93.16100 102.20300 1.000 15.14262 27 VAL F N 1
ATOM 16344 C CA . VAL F 1 27 ? 124.26100 92.48500 103.05800 1.000 15.14262 27 VAL F CA 1
ATOM 16345 C C . VAL F 1 27 ? 124.75800 92.41000 104.49700 1.000 15.14262 27 VAL F C 1
ATOM 16346 O O . VAL F 1 27 ? 123.97600 92.55500 105.44000 1.000 15.14262 27 VAL F O 1
ATOM 16359 N N . LEU F 1 28 ? 126.05900 92.18900 104.68900 1.000 16.17791 28 LEU F N 1
ATOM 16360 C CA . LEU F 1 28 ? 126.62100 92.14200 106.03600 1.000 16.17791 28 LEU F CA 1
ATOM 16361 C C . LEU F 1 28 ? 126.52700 93.49800 106.73000 1.000 16.17791 28 LEU F C 1
ATOM 16362 O O . LEU F 1 28 ? 126.22000 93.56800 107.92400 1.000 16.17791 28 LEU F O 1
ATOM 16378 N N . LEU F 1 29 ? 126.79100 94.58400 106.00100 1.000 15.13021 29 LEU F N 1
ATOM 16379 C CA . LEU F 1 29 ? 126.70800 95.91900 106.58500 1.000 15.13021 29 LEU F CA 1
ATOM 16380 C C . LEU F 1 29 ? 125.27000 96.33200 106.87500 1.000 15.13021 29 LEU F C 1
ATOM 16381 O O . LEU F 1 29 ? 125.02100 97.04300 107.85300 1.000 15.13021 29 LEU F O 1
ATOM 16397 N N . GLY F 1 30 ? 124.31600 95.90500 106.04800 1.000 13.35284 30 GLY F N 1
ATOM 16398 C CA . GLY F 1 30 ? 122.91800 96.15300 106.35200 1.000 13.35284 30 GLY F CA 1
ATOM 16399 C C . GLY F 1 30 ? 122.42500 95.35200 107.54200 1.000 13.35284 30 GLY F C 1
ATOM 16400 O O . GLY F 1 30 ? 121.60300 95.83200 108.32600 1.000 13.35284 30 GLY F O 1
ATOM 16404 N N . PHE F 1 31 ? 122.91200 94.11800 107.68200 1.000 13.83561 31 PHE F N 1
ATOM 16405 C CA . PHE F 1 31 ? 122.58100 93.28100 108.83100 1.000 13.83561 31 PHE F CA 1
ATOM 16406 C C . PHE F 1 31 ? 122.99700 93.95000 110.13800 1.000 13.83561 31 PHE F C 1
ATOM 16407 O O . PHE F 1 31 ? 122.23800 93.95300 111.11200 1.000 13.83561 31 PHE F O 1
ATOM 16424 N N . ARG F 1 32 ? 124.20300 94.51900 110.17400 1.000 13.98987 32 ARG F N 1
ATOM 16425 C CA . ARG F 1 32 ? 124.70800 95.16000 111.38400 1.000 13.98987 32 ARG F CA 1
ATOM 16426 C C . ARG F 1 32 ? 123.84900 96.35700 111.79100 1.000 13.98987 32 ARG F C 1
ATOM 16427 O O . ARG F 1 32 ? 123.53700 96.53100 112.97300 1.000 13.98987 32 ARG F O 1
ATOM 16448 N N . LEU F 1 33 ? 123.45200 97.18500 110.82400 1.000 12.54422 33 LEU F N 1
ATOM 16449 C CA . LEU F 1 33 ? 122.65500 98.37200 111.12100 1.000 12.54422 33 LEU F CA 1
ATOM 16450 C C . LEU F 1 33 ? 121.25700 98.01300 111.61800 1.000 12.54422 33 LEU F C 1
ATOM 16451 O O . LEU F 1 33 ? 120.75000 98.64400 112.55100 1.000 12.54422 33 LEU F O 1
ATOM 16467 N N . VAL F 1 34 ? 120.61400 97.01300 111.01100 1.000 12.09283 34 VAL F N 1
ATOM 16468 C CA . VAL F 1 34 ? 119.27100 96.62300 111.43200 1.000 12.09283 34 VAL F CA 1
ATOM 16469 C C . VAL F 1 34 ? 119.29600 96.03600 112.84200 1.000 12.09283 34 VAL F C 1
ATOM 16470 O O . VAL F 1 34 ? 118.39600 96.29600 113.64700 1.000 12.09283 34 VAL F O 1
ATOM 16483 N N . LEU F 1 35 ? 120.32300 95.24600 113.16900 1.000 12.92127 35 LEU F N 1
ATOM 16484 C CA . LEU F 1 35 ? 120.43300 94.67400 114.51000 1.000 12.92127 35 LEU F CA 1
ATOM 16485 C C . LEU F 1 35 ? 120.64300 95.75200 115.57000 1.000 12.92127 35 LEU F C 1
ATOM 16486 O O . LEU F 1 35 ? 120.09400 95.65700 116.67200 1.000 12.92127 35 LEU F O 1
ATOM 16502 N N . LEU F 1 36 ? 121.43000 96.78400 115.25900 1.000 12.56079 36 LEU F N 1
ATOM 16503 C CA . LEU F 1 36 ? 121.68500 97.84900 116.22300 1.000 12.56079 36 LEU F CA 1
ATOM 16504 C C . LEU F 1 36 ? 120.43000 98.68000 116.47500 1.000 12.56079 36 LEU F C 1
ATOM 16505 O O . LEU F 1 36 ? 120.12800 99.02200 117.62200 1.000 12.56079 36 LEU F O 1
ATOM 16521 N N . ALA F 1 37 ? 119.68500 99.00600 115.41800 1.000 11.26779 37 ALA F N 1
ATOM 16522 C CA . ALA F 1 37 ? 118.50000 99.84300 115.56200 1.000 11.26779 37 ALA F CA 1
ATOM 16523 C C . ALA F 1 37 ? 117.34000 99.10800 116.22600 1.000 11.26779 37 ALA F C 1
ATOM 16524 O O . ALA F 1 37 ? 116.56700 99.72400 116.96500 1.000 11.26779 37 ALA F O 1
ATOM 16531 N N . ALA F 1 38 ? 117.20200 97.80500 115.98700 1.000 12.12392 38 ALA F N 1
ATOM 16532 C CA . ALA F 1 38 ? 116.07000 97.04800 116.50600 1.000 12.12392 38 ALA F CA 1
ATOM 16533 C C . ALA F 1 38 ? 116.27700 96.52300 117.92100 1.000 12.12392 38 ALA F C 1
ATOM 16534 O O . ALA F 1 38 ? 115.31200 96.47600 118.69100 1.000 12.12392 38 ALA F O 1
ATOM 16541 N N . SER F 1 39 ? 117.50300 96.14200 118.28900 1.000 13.18250 39 SER F N 1
ATOM 16542 C CA . SER F 1 39 ? 117.77700 95.49200 119.56500 1.000 13.18250 39 SER F CA 1
ATOM 16543 C C . SER F 1 39 ? 118.67800 96.27700 120.50600 1.000 13.18250 39 SER F C 1
ATOM 16544 O O . SER F 1 39 ? 118.69300 95.97200 121.70000 1.000 13.18250 39 SER F O 1
ATOM 16552 N N . GLY F 1 40 ? 119.42000 97.26400 120.01600 1.000 12.66704 40 GLY F N 1
ATOM 16553 C CA . GLY F 1 40 ? 120.36200 98.00400 120.82200 1.000 12.66704 40 GLY F CA 1
ATOM 16554 C C . GLY F 1 40 ? 119.78200 98.73400 122.01900 1.000 12.66704 40 GLY F C 1
ATOM 16555 O O . GLY F 1 40 ? 120.25200 98.56800 123.14700 1.000 12.66704 40 GLY F O 1
ATOM 16559 N N . PRO F 1 41 ? 118.77100 99.58100 121.80000 1.000 13.48885 41 PRO F N 1
ATOM 16560 C CA . PRO F 1 41 ? 118.18200 100.31200 122.93500 1.000 13.48885 41 PRO F CA 1
ATOM 16561 C C . PRO F 1 41 ? 117.57000 99.42200 124.00200 1.000 13.48885 41 PRO F C 1
ATOM 16562 O O . PRO F 1 41 ? 117.56900 99.79900 125.17800 1.000 13.48885 41 PRO F O 1
ATOM 16573 N N . GLY F 1 42 ? 117.04900 98.25200 123.63100 1.000 14.18399 42 GLY F N 1
ATOM 16574 C CA . GLY F 1 42 ? 116.47300 97.34400 124.60100 1.000 14.18399 42 GLY F CA 1
ATOM 16575 C C . GLY F 1 42 ? 117.47100 96.66000 125.51400 1.000 14.18399 42 GLY F C 1
ATOM 16576 O O . GLY F 1 42 ? 117.09200 96.24600 126.61300 1.000 14.18399 42 GLY F O 1
ATOM 16580 N N . VAL F 1 43 ? 118.72800 96.52900 125.09200 1.000 15.25768 43 VAL F N 1
ATOM 16581 C CA . VAL F 1 43 ? 119.74300 95.87300 125.91500 1.000 15.25768 43 VAL F CA 1
ATOM 16582 C C . VAL F 1 43 ? 120.51900 96.88000 126.75800 1.000 15.25768 43 VAL F C 1
ATOM 16583 O O . VAL F 1 43 ? 120.77500 96.63200 127.93700 1.000 15.25768 43 VAL F O 1
ATOM 16596 N N . TYR F 1 44 ? 120.88200 98.02800 126.18300 1.000 16.46661 44 TYR F N 1
ATOM 16597 C CA . TYR F 1 44 ? 121.80400 98.97400 126.80200 1.000 16.46661 44 TYR F CA 1
ATOM 16598 C C . TYR F 1 44 ? 121.19400 100.33600 127.11100 1.000 16.46661 44 TYR F C 1
ATOM 16599 O O . TYR F 1 44 ? 121.91000 101.21600 127.59800 1.000 16.46661 44 TYR F O 1
ATOM 16617 N N . GLY F 1 45 ? 119.89800 100.53100 126.87600 1.000 19.71392 45 GLY F N 1
ATOM 16618 C CA . GLY F 1 45 ? 119.31900 101.85600 127.02100 1.000 19.71392 45 GLY F CA 1
ATOM 16619 C C . GLY F 1 45 ? 119.16300 102.32200 128.45500 1.000 19.71392 45 GLY F C 1
ATOM 16620 O O . GLY F 1 45 ? 119.17100 103.52800 128.71500 1.000 19.71392 45 GLY F O 1
ATOM 16624 N N . ASP F 1 46 ? 119.02600 101.38900 129.39800 1.000 26.19033 46 ASP F N 1
ATOM 16625 C CA . ASP F 1 46 ? 118.75500 101.70100 130.79900 1.000 26.19033 46 ASP F CA 1
ATOM 16626 C C . ASP F 1 46 ? 119.95200 101.41600 131.70900 1.000 26.19033 46 ASP F C 1
ATOM 16627 O O . ASP F 1 46 ? 119.78100 101.15200 132.90000 1.000 26.19033 46 ASP F O 1
ATOM 16636 N N . GLU F 1 47 ? 121.17200 101.48000 131.17000 1.000 26.17459 47 GLU F N 1
ATOM 16637 C CA . GLU F 1 47 ? 122.34700 101.06400 131.93100 1.000 26.17459 47 GLU F CA 1
ATOM 16638 C C . GLU F 1 47 ? 122.61300 101.95400 133.14100 1.000 26.17459 47 GLU F C 1
ATOM 16639 O O . GLU F 1 47 ? 123.26500 101.50600 134.08800 1.000 26.17459 47 GLU F O 1
ATOM 16651 N N . GLN F 1 48 ? 122.11400 103.19000 133.14200 1.000 27.69844 48 GLN F N 1
ATOM 16652 C CA . GLN F 1 48 ? 122.38800 104.11300 134.23800 1.000 27.69844 48 GLN F CA 1
ATOM 16653 C C . GLN F 1 48 ? 121.56500 103.78500 135.48000 1.000 27.69844 48 GLN F C 1
ATOM 16654 O O . GLN F 1 48 ? 122.09700 103.79700 136.59500 1.000 27.69844 48 GLN F O 1
ATOM 16668 N N . SER F 1 49 ? 120.27700 103.48300 135.31500 1.000 28.53265 49 SER F N 1
ATOM 16669 C CA . SER F 1 49 ? 119.44100 103.08000 136.43900 1.000 28.53265 49 SER F CA 1
ATOM 16670 C C . SER F 1 49 ? 119.62600 101.61800 136.83000 1.000 28.53265 49 SER F C 1
ATOM 16671 O O . SER F 1 49 ? 119.05100 101.18700 137.83500 1.000 28.53265 49 SER F O 1
ATOM 16679 N N . GLU F 1 50 ? 120.41400 100.85500 136.07300 1.000 28.30927 50 GLU F N 1
ATOM 16680 C CA . GLU F 1 50 ? 120.76500 99.48100 136.39800 1.000 28.30927 50 GLU F CA 1
ATOM 16681 C C . GLU F 1 50 ? 122.09100 99.36800 137.14700 1.000 28.30927 50 GLU F C 1
ATOM 16682 O O . GLU F 1 50 ? 122.63700 98.26400 137.25700 1.000 28.30927 50 GLU F O 1
ATOM 16694 N N . PHE F 1 51 ? 122.60500 100.47300 137.68000 1.000 29.80378 51 PHE F N 1
ATOM 16695 C CA . PHE F 1 51 ? 123.90500 100.53000 138.34100 1.000 29.80378 51 PHE F CA 1
ATOM 16696 C C . PHE F 1 51 ? 123.64300 101.01600 139.76000 1.000 29.80378 51 PHE F C 1
ATOM 16697 O O . PHE F 1 51 ? 123.63500 102.21900 140.02000 1.000 29.80378 51 PHE F O 1
ATOM 16714 N N . VAL F 1 52 ? 123.42500 100.07500 140.67100 1.000 32.13868 52 VAL F N 1
ATOM 16715 C CA . VAL F 1 52 ? 122.98300 100.37100 142.02900 1.000 32.13868 52 VAL F CA 1
ATOM 16716 C C . VAL F 1 52 ? 124.17000 100.22900 142.96900 1.000 32.13868 52 VAL F C 1
ATOM 16717 O O . VAL F 1 52 ? 124.78900 99.16200 143.04700 1.000 32.13868 52 VAL F O 1
ATOM 16730 N N . CYS F 1 53 ? 124.47900 101.30800 143.68000 1.000 38.16756 53 CYS F N 1
ATOM 16731 C CA . CYS F 1 53 ? 125.53100 101.34100 144.67900 1.000 38.16756 53 CYS F CA 1
ATOM 16732 C C . CYS F 1 53 ? 124.91500 101.44400 146.06600 1.000 38.16756 53 CYS F C 1
ATOM 16733 O O . CYS F 1 53 ? 123.84700 102.03300 146.25300 1.000 38.16756 53 CYS F O 1
ATOM 16740 N N . HIS F 1 54 ? 125.60800 100.86000 147.03300 1.000 41.22080 54 HIS F N 1
ATOM 16741 C CA . HIS F 1 54 ? 125.11800 100.72000 148.40200 1.000 41.22080 54 HIS F CA 1
ATOM 16742 C C . HIS F 1 54 ? 125.74900 101.82500 149.24100 1.000 41.22080 54 HIS F C 1
ATOM 16743 O O . HIS F 1 54 ? 126.78200 101.63500 149.88200 1.000 41.22080 54 HIS F O 1
ATOM 16757 N N . THR F 1 55 ? 125.11200 102.99200 149.23100 1.000 43.56597 55 THR F N 1
ATOM 16758 C CA . THR F 1 55 ? 125.65800 104.17900 149.87200 1.000 43.56597 55 THR F CA 1
ATOM 16759 C C . THR F 1 55 ? 124.57500 105.24500 149.90200 1.000 43.56597 55 THR F C 1
ATOM 16760 O O . THR F 1 55 ? 123.52100 105.11100 149.27400 1.000 43.56597 55 THR F O 1
ATOM 16771 N N . GLN F 1 56 ? 124.85600 106.30700 150.65400 1.000 47.24996 56 GLN F N 1
ATOM 16772 C CA . GLN F 1 56 ? 124.00700 107.48800 150.70300 1.000 47.24996 56 GLN F CA 1
ATOM 16773 C C . GLN F 1 56 ? 124.80300 108.78400 150.66300 1.000 47.24996 56 GLN F C 1
ATOM 16774 O O . GLN F 1 56 ? 124.19400 109.85700 150.70300 1.000 47.24996 56 GLN F O 1
ATOM 16788 N N . GLN F 1 57 ? 126.12900 108.72200 150.59100 1.000 45.80107 57 GLN F N 1
ATOM 16789 C CA . GLN F 1 57 ? 126.93600 109.92600 150.51600 1.000 45.80107 57 GLN F CA 1
ATOM 16790 C C . GLN F 1 57 ? 126.59500 110.70400 149.24400 1.000 45.80107 57 GLN F C 1
ATOM 16791 O O . GLN F 1 57 ? 126.37100 110.09600 148.19100 1.000 45.80107 57 GLN F O 1
ATOM 16805 N N . PRO F 1 58 ? 126.54300 112.03800 149.29400 1.000 44.12945 58 PRO F N 1
ATOM 16806 C CA . PRO F 1 58 ? 126.16000 112.80200 148.09600 1.000 44.12945 58 PRO F CA 1
ATOM 16807 C C . PRO F 1 58 ? 127.28200 112.85300 147.06800 1.000 44.12945 58 PRO F C 1
ATOM 16808 O O . PRO F 1 58 ? 128.38400 113.32500 147.35600 1.000 44.12945 58 PRO F O 1
ATOM 16819 N N . GLY F 1 59 ? 126.99400 112.36400 145.86300 1.000 39.84187 59 GLY F N 1
ATOM 16820 C CA . GLY F 1 59 ? 127.92200 112.42700 144.75400 1.000 39.84187 59 GLY F CA 1
ATOM 16821 C C . GLY F 1 59 ? 128.79000 111.20700 144.52500 1.000 39.84187 59 GLY F C 1
ATOM 16822 O O . GLY F 1 59 ? 129.58100 111.21400 143.57500 1.000 39.84187 59 GLY F O 1
ATOM 16826 N N . CYS F 1 60 ? 128.67300 110.16300 145.34900 1.000 39.49144 60 CYS F N 1
ATOM 16827 C CA . CYS F 1 60 ? 129.54100 109.00100 145.19100 1.000 39.49144 60 CYS F CA 1
ATOM 16828 C C . CYS F 1 60 ? 129.03900 108.06300 144.10400 1.000 39.49144 60 CYS F C 1
ATOM 16829 O O . CYS F 1 60 ? 129.84600 107.43200 143.41500 1.000 39.49144 60 CYS F O 1
ATOM 16836 N N . LYS F 1 61 ? 127.72100 107.96200 143.93700 1.000 33.33247 61 LYS F N 1
ATOM 16837 C CA . LYS F 1 61 ? 127.15500 107.10800 142.90100 1.000 33.33247 61 LYS F CA 1
ATOM 16838 C C . LYS F 1 61 ? 127.56800 107.58000 141.51300 1.000 33.33247 61 LYS F C 1
ATOM 16839 O O . LYS F 1 61 ? 128.00400 106.78000 140.67800 1.000 33.33247 61 LYS F O 1
ATOM 16858 N N . ALA F 1 62 ? 127.43700 108.88000 141.24800 1.000 31.02015 62 ALA F N 1
ATOM 16859 C CA . ALA F 1 62 ? 127.75300 109.41000 139.92800 1.000 31.02015 62 ALA F CA 1
ATOM 16860 C C . ALA F 1 62 ? 129.24200 109.33200 139.62200 1.000 31.02015 62 ALA F C 1
ATOM 16861 O O . ALA F 1 62 ? 129.62300 109.17400 138.45900 1.000 31.02015 62 ALA F O 1
ATOM 16868 N N . ALA F 1 63 ? 130.09400 109.43900 140.64000 1.000 34.47354 63 ALA F N 1
ATOM 16869 C CA . ALA F 1 63 ? 131.52900 109.32300 140.41800 1.000 34.47354 63 ALA F CA 1
ATOM 16870 C C . ALA F 1 63 ? 131.93600 107.90000 140.06600 1.000 34.47354 63 ALA F C 1
ATOM 16871 O O . ALA F 1 63 ? 132.87000 107.70300 139.28100 1.000 34.47354 63 ALA F O 1
ATOM 16878 N N . CYS F 1 64 ? 131.25100 106.90200 140.62200 1.000 32.79591 64 CYS F N 1
ATOM 16879 C CA . CYS F 1 64 ? 131.60200 105.51200 140.35500 1.000 32.79591 64 CYS F CA 1
ATOM 16880 C C . CYS F 1 64 ? 131.11900 105.06000 138.98000 1.000 32.79591 64 CYS F C 1
ATOM 16881 O O . CYS F 1 64 ? 131.82300 104.31600 138.29200 1.000 32.79591 64 CYS F O 1
ATOM 16888 N N . PHE F 1 65 ? 129.92700 105.48800 138.56400 1.000 27.54066 65 PHE F N 1
ATOM 16889 C CA . PHE F 1 65 ? 129.44300 105.14900 137.23100 1.000 27.54066 65 PHE F CA 1
ATOM 16890 C C . PHE F 1 65 ? 130.28900 105.80300 136.14300 1.000 27.54066 65 PHE F C 1
ATOM 16891 O O . PHE F 1 65 ? 130.51200 105.20700 135.08400 1.000 27.54066 65 PHE F O 1
ATOM 16908 N N . ASP F 1 66 ? 130.76500 107.02700 136.38200 1.000 27.84459 66 ASP F N 1
ATOM 16909 C CA . ASP F 1 66 ? 131.58000 107.72000 135.39300 1.000 27.84459 66 ASP F CA 1
ATOM 16910 C C . ASP F 1 66 ? 132.94700 107.06500 135.23800 1.000 27.84459 66 ASP F C 1
ATOM 16911 O O . ASP F 1 66 ? 133.53500 107.11200 134.15300 1.000 27.84459 66 ASP F O 1
ATOM 16920 N N . ALA F 1 67 ? 133.46400 106.45300 136.30400 1.000 30.31136 67 ALA F N 1
ATOM 16921 C CA . ALA F 1 67 ? 134.72600 105.72800 136.22900 1.000 30.31136 67 ALA F CA 1
ATOM 16922 C C . ALA F 1 67 ? 134.56600 104.36100 135.58000 1.000 30.31136 67 ALA F C 1
ATOM 16923 O O . ALA F 1 67 ? 135.52300 103.84400 134.99500 1.000 30.31136 67 ALA F O 1
ATOM 16930 N N . PHE F 1 68 ? 133.37900 103.76400 135.66900 1.000 27.98269 68 PHE F N 1
ATOM 16931 C CA . PHE F 1 68 ? 133.14100 102.46200 135.06000 1.000 27.98269 68 PHE F CA 1
ATOM 16932 C C . PHE F 1 68 ? 132.96400 102.56100 133.54800 1.000 27.98269 68 PHE F C 1
ATOM 16933 O O . PHE F 1 68 ? 133.59900 101.81200 132.79900 1.000 27.98269 68 PHE F O 1
ATOM 16950 N N . HIS F 1 69 ? 132.11000 103.47000 133.08300 1.000 24.99516 69 HIS F N 1
ATOM 16951 C CA . HIS F 1 69 ? 131.83000 103.64200 131.65600 1.000 24.99516 69 HIS F CA 1
ATOM 16952 C C . HIS F 1 69 ? 131.95600 105.10900 131.25900 1.000 24.99516 69 HIS F C 1
ATOM 16953 O O . HIS F 1 69 ? 130.99300 105.87900 131.41500 1.000 24.99516 69 HIS F O 1
ATOM 16967 N N . PRO F 1 70 ? 133.11500 105.54200 130.74600 1.000 22.38427 70 PRO F N 1
ATOM 16968 C CA . PRO F 1 70 ? 133.18600 106.88900 130.16100 1.000 22.38427 70 PRO F CA 1
ATOM 16969 C C . PRO F 1 70 ? 132.43200 107.03800 128.84900 1.000 22.38427 70 PRO F C 1
ATOM 16970 O O . PRO F 1 70 ? 132.10000 108.17000 128.48300 1.000 22.38427 70 PRO F O 1
ATOM 16981 N N . LEU F 1 71 ? 132.15900 105.94900 128.13100 1.000 18.66551 71 LEU F N 1
ATOM 16982 C CA . LEU F 1 71 ? 131.40500 105.99800 126.88600 1.000 18.66551 71 LEU F CA 1
ATOM 16983 C C . LEU F 1 71 ? 130.54300 104.74900 126.77600 1.000 18.66551 71 LEU F C 1
ATOM 16984 O O . LEU F 1 71 ? 131.02400 103.63700 127.00000 1.000 18.66551 71 LEU F O 1
ATOM 17000 N N . SER F 1 72 ? 129.28000 104.94200 126.43300 1.000 16.62025 72 SER F N 1
ATOM 17001 C CA . SER F 1 72 ? 128.31200 103.86500 126.26900 1.000 16.62025 72 SER F CA 1
ATOM 17002 C C . SER F 1 72 ? 128.56100 103.10800 124.96100 1.000 16.62025 72 SER F C 1
ATOM 17003 O O . SER F 1 72 ? 128.94900 103.71900 123.96400 1.000 16.62025 72 SER F O 1
ATOM 17011 N N . PRO F 1 73 ? 128.35000 101.78400 124.92900 1.000 15.04140 73 PRO F N 1
ATOM 17012 C CA . PRO F 1 73 ? 128.50100 101.06400 123.65300 1.000 15.04140 73 PRO F CA 1
ATOM 17013 C C . PRO F 1 73 ? 127.54600 101.51800 122.56400 1.000 15.04140 73 PRO F C 1
ATOM 17014 O O . PRO F 1 73 ? 127.89900 101.43800 121.38300 1.000 15.04140 73 PRO F O 1
ATOM 17025 N N . LEU F 1 74 ? 126.34800 101.98600 122.91800 1.000 14.75887 74 LEU F N 1
ATOM 17026 C CA . LEU F 1 74 ? 125.41700 102.49400 121.91400 1.000 14.75887 74 LEU F CA 1
ATOM 17027 C C . LEU F 1 74 ? 125.98900 103.69500 121.17200 1.000 14.75887 74 LEU F C 1
ATOM 17028 O O . LEU F 1 74 ? 125.80600 103.82300 119.95700 1.000 14.75887 74 LEU F O 1
ATOM 17044 N N . ARG F 1 75 ? 126.68500 104.58700 121.87800 1.000 14.82137 75 ARG F N 1
ATOM 17045 C CA . ARG F 1 75 ? 127.30000 105.73200 121.21500 1.000 14.82137 75 ARG F CA 1
ATOM 17046 C C . ARG F 1 75 ? 128.52100 105.31100 120.40100 1.000 14.82137 75 ARG F C 1
ATOM 17047 O O . ARG F 1 75 ? 128.76300 105.85100 119.31800 1.000 14.82137 75 ARG F O 1
ATOM 17068 N N . PHE F 1 76 ? 129.29700 104.34800 120.90500 1.000 14.19405 76 PHE F N 1
ATOM 17069 C CA . PHE F 1 76 ? 130.45600 103.84300 120.17200 1.000 14.19405 76 PHE F CA 1
ATOM 17070 C C . PHE F 1 76 ? 130.04700 103.20600 118.84500 1.000 14.19405 76 PHE F C 1
ATOM 17071 O O . PHE F 1 76 ? 130.66000 103.47000 117.80700 1.000 14.19405 76 PHE F O 1
ATOM 17088 N N . TRP F 1 77 ? 129.01200 102.36300 118.85900 1.000 12.73670 77 TRP F N 1
ATOM 17089 C CA . TRP F 1 77 ? 128.62800 101.63400 117.65300 1.000 12.73670 77 TRP F CA 1
ATOM 17090 C C . TRP F 1 77 ? 127.98600 102.54000 116.60700 1.000 12.73670 77 TRP F C 1
ATOM 17091 O O . TRP F 1 77 ? 128.15000 102.29800 115.40900 1.000 12.73670 77 TRP F O 1
ATOM 17112 N N . VAL F 1 78 ? 127.26300 103.58000 117.02400 1.000 13.21234 78 VAL F N 1
ATOM 17113 C CA . VAL F 1 78 ? 126.69200 104.52300 116.06500 1.000 13.21234 78 VAL F CA 1
ATOM 17114 C C . VAL F 1 78 ? 127.80000 105.27300 115.33400 1.000 13.21234 78 VAL F C 1
ATOM 17115 O O . VAL F 1 78 ? 127.71300 105.50800 114.12500 1.000 13.21234 78 VAL F O 1
ATOM 17128 N N . PHE F 1 79 ? 128.84900 105.67000 116.05300 1.000 16.03696 79 PHE F N 1
ATOM 17129 C CA . PHE F 1 79 ? 129.97800 106.33700 115.41800 1.000 16.03696 79 PHE F CA 1
ATOM 17130 C C . PHE F 1 79 ? 130.68800 105.41900 114.42900 1.000 16.03696 79 PHE F C 1
ATOM 17131 O O . PHE F 1 79 ? 131.10900 105.86600 113.36000 1.000 16.03696 79 PHE F O 1
ATOM 17148 N N . GLN F 1 80 ? 130.81300 104.13000 114.75500 1.000 14.81208 80 GLN F N 1
ATOM 17149 C CA . GLN F 1 80 ? 131.50300 103.20600 113.86100 1.000 14.81208 80 GLN F CA 1
ATOM 17150 C C . GLN F 1 80 ? 130.75600 103.03300 112.54100 1.000 14.81208 80 GLN F C 1
ATOM 17151 O O . GLN F 1 80 ? 131.38200 103.01300 111.47600 1.000 14.81208 80 GLN F O 1
ATOM 17165 N N . VAL F 1 81 ? 129.42700 102.91200 112.57700 1.000 13.60826 81 VAL F N 1
ATOM 17166 C CA . VAL F 1 81 ? 128.70400 102.64200 111.33800 1.000 13.60826 81 VAL F CA 1
ATOM 17167 C C . VAL F 1 81 ? 128.60500 103.88500 110.44900 1.000 13.60826 81 VAL F C 1
ATOM 17168 O O . VAL F 1 81 ? 128.58100 103.75300 109.22200 1.000 13.60826 81 VAL F O 1
ATOM 17181 N N . ILE F 1 82 ? 128.57000 105.09600 111.01500 1.000 14.04863 82 ILE F N 1
ATOM 17182 C CA . ILE F 1 82 ? 128.50500 106.28500 110.16400 1.000 14.04863 82 ILE F CA 1
ATOM 17183 C C . ILE F 1 82 ? 129.88800 106.64700 109.61300 1.000 14.04863 82 ILE F C 1
ATOM 17184 O O . ILE F 1 82 ? 129.99200 107.15800 108.49600 1.000 14.04863 82 ILE F O 1
ATOM 17200 N N . LEU F 1 83 ? 130.96200 106.37400 110.35700 1.000 15.21174 83 LEU F N 1
ATOM 17201 C CA . LEU F 1 83 ? 132.30500 106.63400 109.84100 1.000 15.21174 83 LEU F CA 1
ATOM 17202 C C . LEU F 1 83 ? 132.67400 105.67400 108.71500 1.000 15.21174 83 LEU F C 1
ATOM 17203 O O . LEU F 1 83 ? 133.32100 106.07400 107.74200 1.000 15.21174 83 LEU F O 1
ATOM 17219 N N . VAL F 1 84 ? 132.28000 104.40400 108.83200 1.000 15.43918 84 VAL F N 1
ATOM 17220 C CA . VAL F 1 84 ? 132.60100 103.40900 107.81400 1.000 15.43918 84 VAL F CA 1
ATOM 17221 C C . VAL F 1 84 ? 131.80900 103.65000 106.53200 1.000 15.43918 84 VAL F C 1
ATOM 17222 O O . VAL F 1 84 ? 132.23500 103.22200 105.45500 1.000 15.43918 84 VAL F O 1
ATOM 17235 N N . ALA F 1 85 ? 130.67700 104.34600 106.61300 1.000 14.17364 85 ALA F N 1
ATOM 17236 C CA . ALA F 1 85 ? 129.87800 104.68600 105.44500 1.000 14.17364 85 ALA F CA 1
ATOM 17237 C C . ALA F 1 85 ? 130.39300 105.89800 104.66900 1.000 14.17364 85 ALA F C 1
ATOM 17238 O O . ALA F 1 85 ? 129.89600 106.15200 103.56800 1.000 14.17364 85 ALA F O 1
ATOM 17245 N N . VAL F 1 86 ? 131.36600 106.64200 105.19000 1.000 14.36727 86 VAL F N 1
ATOM 17246 C CA . VAL F 1 86 ? 131.85200 107.86300 104.54300 1.000 14.36727 86 VAL F CA 1
ATOM 17247 C C . VAL F 1 86 ? 132.63100 107.54900 103.26600 1.000 14.36727 86 VAL F C 1
ATOM 17248 O O . VAL F 1 86 ? 132.39700 108.21500 102.24900 1.000 14.36727 86 VAL F O 1
ATOM 17261 N N . PRO F 1 87 ? 133.56400 106.58700 103.24500 1.000 16.05287 87 PRO F N 1
ATOM 17262 C CA . PRO F 1 87 ? 134.22600 106.27200 101.96800 1.000 16.05287 87 PRO F CA 1
ATOM 17263 C C . PRO F 1 87 ? 133.28600 105.75800 100.89000 1.000 16.05287 87 PRO F C 1
ATOM 17264 O O . PRO F 1 87 ? 133.50700 106.04700 99.70900 1.000 16.05287 87 PRO F O 1
ATOM 17275 N N . SER F 1 88 ? 132.24300 105.01000 101.25200 1.000 16.48523 88 SER F N 1
ATOM 17276 C CA . SER F 1 88 ? 131.31900 104.49300 100.24900 1.000 16.48523 88 SER F CA 1
ATOM 17277 C C . SER F 1 88 ? 130.44100 105.58900 99.65900 1.000 16.48523 88 SER F C 1
ATOM 17278 O O . SER F 1 88 ? 130.08100 105.51800 98.48000 1.000 16.48523 88 SER F O 1
ATOM 17286 N N . ALA F 1 89 ? 130.08200 106.59900 100.45300 1.000 15.57124 89 ALA F N 1
ATOM 17287 C CA . ALA F 1 89 ? 129.26800 107.69200 99.93900 1.000 15.57124 89 ALA F CA 1
ATOM 17288 C C . ALA F 1 89 ? 130.06400 108.60500 99.01600 1.000 15.57124 89 ALA F C 1
ATOM 17289 O O . ALA F 1 89 ? 129.51100 109.13600 98.04900 1.000 15.57124 89 ALA F O 1
ATOM 17296 N N . LEU F 1 90 ? 131.35300 108.79700 99.29100 1.000 16.37656 90 LEU F N 1
ATOM 17297 C CA . LEU F 1 90 ? 132.20000 109.55700 98.37900 1.000 16.37656 90 LEU F CA 1
ATOM 17298 C C . LEU F 1 90 ? 132.37600 108.83300 97.05000 1.000 16.37656 90 LEU F C 1
ATOM 17299 O O . LEU F 1 90 ? 132.38000 109.46800 95.99100 1.000 16.37656 90 LEU F O 1
ATOM 17315 N N . TYR F 1 91 ? 132.51800 107.50500 97.08200 1.000 20.21270 91 TYR F N 1
ATOM 17316 C CA . TYR F 1 91 ? 132.70000 106.74000 95.85300 1.000 20.21270 91 TYR F CA 1
ATOM 17317 C C . TYR F 1 91 ? 131.43500 106.72400 95.00200 1.000 20.21270 91 TYR F C 1
ATOM 17318 O O . TYR F 1 91 ? 131.51100 106.83700 93.77600 1.000 20.21270 91 TYR F O 1
ATOM 17336 N N . MET F 1 92 ? 130.26500 106.58200 95.62600 1.000 22.03948 92 MET F N 1
ATOM 17337 C CA . MET F 1 92 ? 129.02900 106.54100 94.85500 1.000 22.03948 92 MET F CA 1
ATOM 17338 C C . MET F 1 92 ? 128.68100 107.90200 94.25600 1.000 22.03948 92 MET F C 1
ATOM 17339 O O . MET F 1 92 ? 128.07300 107.96000 93.18400 1.000 22.03948 92 MET F O 1
ATOM 17353 N N . GLY F 1 93 ? 129.04400 108.99700 94.92500 1.000 22.01286 93 GLY F N 1
ATOM 17354 C CA . GLY F 1 93 ? 128.86300 110.31100 94.33100 1.000 22.01286 93 GLY F CA 1
ATOM 17355 C C . GLY F 1 93 ? 129.81600 110.57800 93.18300 1.000 22.01286 93 GLY F C 1
ATOM 17356 O O . GLY F 1 93 ? 129.44000 111.19500 92.18600 1.000 22.01286 93 GLY F O 1
ATOM 17360 N N . PHE F 1 94 ? 131.06100 110.11900 93.30900 1.000 23.31383 94 PHE F N 1
ATOM 17361 C CA . PHE F 1 94 ? 132.02800 110.22800 92.22300 1.000 23.31383 94 PHE F CA 1
ATOM 17362 C C . PHE F 1 94 ? 131.56600 109.46100 90.99000 1.000 23.31383 94 PHE F C 1
ATOM 17363 O O . PHE F 1 94 ? 131.80000 109.89400 89.85600 1.000 23.31383 94 PHE F O 1
ATOM 17380 N N . THR F 1 95 ? 130.89500 108.32600 91.19100 1.000 26.45669 95 THR F N 1
ATOM 17381 C CA . THR F 1 95 ? 130.42000 107.51900 90.07300 1.000 26.45669 95 THR F CA 1
ATOM 17382 C C . THR F 1 95 ? 129.20800 108.15200 89.39700 1.000 26.45669 95 THR F C 1
ATOM 17383 O O . THR F 1 95 ? 129.06800 108.07400 88.17300 1.000 26.45669 95 THR F O 1
ATOM 17394 N N . LEU F 1 96 ? 128.32400 108.78300 90.17200 1.000 30.21941 96 LEU F N 1
ATOM 17395 C CA . LEU F 1 96 ? 127.13800 109.41500 89.60200 1.000 30.21941 96 LEU F CA 1
ATOM 17396 C C . LEU F 1 96 ? 127.51000 110.56300 88.66800 1.000 30.21941 96 LEU F C 1
ATOM 17397 O O . LEU F 1 96 ? 126.96600 110.67600 87.56500 1.000 30.21941 96 LEU F O 1
ATOM 17413 N N . TYR F 1 97 ? 128.42800 111.43300 89.09300 1.000 28.75489 97 TYR F N 1
ATOM 17414 C CA . TYR F 1 97 ? 128.80700 112.56200 88.24900 1.000 28.75489 97 TYR F CA 1
ATOM 17415 C C . TYR F 1 97 ? 129.60800 112.11100 87.03300 1.000 28.75489 97 TYR F C 1
ATOM 17416 O O . TYR F 1 97 ? 129.58700 112.78400 86.00000 1.000 28.75489 97 TYR F O 1
ATOM 17434 N N . HIS F 1 98 ? 130.30200 110.97700 87.12500 1.000 32.57296 98 HIS F N 1
ATOM 17435 C CA . HIS F 1 98 ? 130.98500 110.42400 85.96000 1.000 32.57296 98 HIS F CA 1
ATOM 17436 C C . HIS F 1 98 ? 129.99000 109.97500 84.89700 1.000 32.57296 98 HIS F C 1
ATOM 17437 O O . HIS F 1 98 ? 130.20700 110.19700 83.70200 1.000 32.57296 98 HIS F O 1
ATOM 17451 N N . VAL F 1 99 ? 128.89100 109.35100 85.31500 1.000 35.98614 99 VAL F N 1
ATOM 17452 C CA . VAL F 1 99 ? 127.88600 108.87100 84.37600 1.000 35.98614 99 VAL F CA 1
ATOM 17453 C C . VAL F 1 99 ? 127.10700 110.03200 83.76400 1.000 35.98614 99 VAL F C 1
ATOM 17454 O O . VAL F 1 99 ? 126.67800 109.95300 82.60800 1.000 35.98614 99 VAL F O 1
ATOM 17467 N N . ILE F 1 100 ? 126.90500 111.11600 84.51500 1.000 37.29555 100 ILE F N 1
ATOM 17468 C CA . ILE F 1 100 ? 126.16500 112.26200 83.99400 1.000 37.29555 100 ILE F CA 1
ATOM 17469 C C . ILE F 1 100 ? 126.99000 112.99700 82.94400 1.000 37.29555 100 ILE F C 1
ATOM 17470 O O . ILE F 1 100 ? 126.49700 113.31300 81.85600 1.000 37.29555 100 ILE F O 1
ATOM 17486 N N . TRP F 1 101 ? 128.25400 113.27100 83.24500 1.000 39.24176 101 TRP F N 1
ATOM 17487 C CA . TRP F 1 101 ? 129.12700 114.00100 82.33600 1.000 39.24176 101 TRP F CA 1
ATOM 17488 C C . TRP F 1 101 ? 129.69100 113.13800 81.20600 1.000 39.24176 101 TRP F C 1
ATOM 17489 O O . TRP F 1 101 ? 130.57800 113.60700 80.48400 1.000 39.24176 101 TRP F O 1
ATOM 17510 N N . HIS F 1 102 ? 129.20500 111.90600 81.03700 1.000 43.24746 102 HIS F N 1
ATOM 17511 C CA . HIS F 1 102 ? 129.50700 111.07600 79.87500 1.000 43.24746 102 HIS F CA 1
ATOM 17512 C C . HIS F 1 102 ? 128.25700 110.60000 79.14700 1.000 43.24746 102 HIS F C 1
ATOM 17513 O O . HIS F 1 102 ? 128.37800 109.90300 78.13400 1.000 43.24746 102 HIS F O 1
ATOM 17527 N N . TRP F 1 103 ? 127.06500 110.95100 79.63000 1.000 47.77305 103 TRP F N 1
ATOM 17528 C CA . TRP F 1 103 ? 125.83000 110.67100 78.90700 1.000 47.77305 103 TRP F CA 1
ATOM 17529 C C . TRP F 1 103 ? 125.61600 111.67800 77.78600 1.000 47.77305 103 TRP F C 1
ATOM 17530 O O . TRP F 1 103 ? 125.31700 111.30000 76.64900 1.000 47.77305 103 TRP F O 1
ATOM 17551 N N . GLU F 1 104 ? 125.75300 112.96900 78.10100 1.000 50.54534 104 GLU F N 1
ATOM 17552 C CA . GLU F 1 104 ? 125.55300 114.00300 77.08500 1.000 50.54534 104 GLU F CA 1
ATOM 17553 C C . GLU F 1 104 ? 126.55100 113.84600 75.94600 1.000 50.54534 104 GLU F C 1
ATOM 17554 O O . GLU F 1 104 ? 126.23300 114.15500 74.79200 1.000 50.54534 104 GLU F O 1
ATOM 17566 N N . LEU F 1 105 ? 127.75700 113.36600 76.25000 1.000 51.46833 105 LEU F N 1
ATOM 17567 C CA . LEU F 1 105 ? 128.76100 113.13900 75.21800 1.000 51.46833 105 LEU F CA 1
ATOM 17568 C C . LEU F 1 105 ? 128.33700 112.00800 74.28600 1.000 51.46833 105 LEU F C 1
ATOM 17569 O O . LEU F 1 105 ? 128.14700 112.21900 73.08300 1.000 51.46833 105 LEU F O 1
ATOM 17585 N N . SER F 1 106 ? 128.17900 110.79900 74.83200 1.000 53.87680 106 SER F N 1
ATOM 17586 C CA . SER F 1 106 ? 127.77800 109.62300 74.06700 1.000 53.87680 106 SER F CA 1
ATOM 17587 C C . SER F 1 106 ? 126.36900 109.16200 74.41700 1.000 53.87680 106 SER F C 1
ATOM 17588 O O . SER F 1 106 ? 125.51100 109.07200 73.53400 1.000 53.87680 106 SER F O 1
ATOM 17596 N N . GLY F 1 107 ? 126.10100 108.88400 75.68900 1.000 52.33790 107 GLY F N 1
ATOM 17597 C CA . GLY F 1 107 ? 124.78300 108.45300 76.12500 1.000 52.33790 107 GLY F CA 1
ATOM 17598 C C . GLY F 1 107 ? 124.30700 107.17500 75.46700 1.000 52.33790 107 GLY F C 1
ATOM 17599 O O . GLY F 1 107 ? 123.13500 107.05100 75.11500 1.000 52.33790 107 GLY F O 1
ATOM 17603 N N . GLY F 1 127 ? 138.22400 104.43400 79.04000 1.000 42.69535 127 GLY F N 1
ATOM 17604 C CA . GLY F 1 127 ? 139.66500 104.27000 79.01000 1.000 42.69535 127 GLY F CA 1
ATOM 17605 C C . GLY F 1 127 ? 140.36000 105.02000 80.12700 1.000 42.69535 127 GLY F C 1
ATOM 17606 O O . GLY F 1 127 ? 140.55900 104.48800 81.21800 1.000 42.69535 127 GLY F O 1
ATOM 17609 N N . ALA F 1 128 ? 140.73200 106.27000 79.84500 1.000 42.11301 128 ALA F N 1
ATOM 17610 C CA . ALA F 1 128 ? 141.36100 107.10600 80.86000 1.000 42.11301 128 ALA F CA 1
ATOM 17611 C C . ALA F 1 128 ? 140.43000 107.35100 82.04000 1.000 42.11301 128 ALA F C 1
ATOM 17612 O O . ALA F 1 128 ? 140.89800 107.52600 83.17100 1.000 42.11301 128 ALA F O 1
ATOM 17619 N N . GLY F 1 129 ? 139.12100 107.36900 81.79900 1.000 39.36457 129 GLY F N 1
ATOM 17620 C CA . GLY F 1 129 ? 138.14700 107.55400 82.85600 1.000 39.36457 129 GLY F CA 1
ATOM 17621 C C . GLY F 1 129 ? 137.67500 106.25200 83.46500 1.000 39.36457 129 GLY F C 1
ATOM 17622 O O . GLY F 1 129 ? 137.20600 106.22800 84.60600 1.000 39.36457 129 GLY F O 1
ATOM 17626 N N . SER F 1 130 ? 137.78700 105.15600 82.71100 1.000 38.50679 130 SER F N 1
ATOM 17627 C CA . SER F 1 130 ? 137.52400 103.84100 83.28300 1.000 38.50679 130 SER F CA 1
ATOM 17628 C C . SER F 1 130 ? 138.60900 103.43500 84.27100 1.000 38.50679 130 SER F C 1
ATOM 17629 O O . SER F 1 130 ? 138.33600 102.68400 85.21400 1.000 38.50679 130 SER F O 1
ATOM 17637 N N . LEU F 1 131 ? 139.83800 103.91300 84.07000 1.000 36.09324 131 LEU F N 1
ATOM 17638 C CA . LEU F 1 131 ? 140.93200 103.61600 84.98400 1.000 36.09324 131 LEU F CA 1
ATOM 17639 C C . LEU F 1 131 ? 140.93000 104.52600 86.20400 1.000 36.09324 131 LEU F C 1
ATOM 17640 O O . LEU F 1 131 ? 141.59500 104.21100 87.19500 1.000 36.09324 131 LEU F O 1
ATOM 17656 N N . ARG F 1 132 ? 140.20200 105.64300 86.15300 1.000 34.67231 132 ARG F N 1
ATOM 17657 C CA . ARG F 1 132 ? 140.04100 106.50600 87.31700 1.000 34.67231 132 ARG F CA 1
ATOM 17658 C C . ARG F 1 132 ? 139.03200 105.92600 88.30000 1.000 34.67231 132 ARG F C 1
ATOM 17659 O O . ARG F 1 132 ? 139.16000 106.13200 89.51000 1.000 34.67231 132 ARG F O 1
ATOM 17680 N N . LEU F 1 133 ? 138.02400 105.21500 87.79300 1.000 30.51865 133 LEU F N 1
ATOM 17681 C CA . LEU F 1 133 ? 137.02200 104.59100 88.64600 1.000 30.51865 133 LEU F CA 1
ATOM 17682 C C . LEU F 1 133 ? 137.57100 103.37000 89.37500 1.000 30.51865 133 LEU F C 1
ATOM 17683 O O . LEU F 1 133 ? 137.07400 103.02400 90.45100 1.000 30.51865 133 LEU F O 1
ATOM 17699 N N . LEU F 1 134 ? 138.58400 102.70500 88.81300 1.000 29.02707 134 LEU F N 1
ATOM 17700 C CA . LEU F 1 134 ? 139.19000 101.55800 89.48300 1.000 29.02707 134 LEU F CA 1
ATOM 17701 C C . LEU F 1 134 ? 140.07700 101.99700 90.63800 1.000 29.02707 134 LEU F C 1
ATOM 17702 O O . LEU F 1 134 ? 140.08800 101.35900 91.69500 1.000 29.02707 134 LEU F O 1
ATOM 17718 N N . TRP F 1 135 ? 140.83800 103.07400 90.45100 1.000 29.57639 135 TRP F N 1
ATOM 17719 C CA . TRP F 1 135 ? 141.69200 103.57900 91.51600 1.000 29.57639 135 TRP F CA 1
ATOM 17720 C C . TRP F 1 135 ? 140.87200 104.12800 92.67700 1.000 29.57639 135 TRP F C 1
ATOM 17721 O O . TRP F 1 135 ? 141.30500 104.04400 93.83000 1.000 29.57639 135 TRP F O 1
ATOM 17742 N N . ALA F 1 136 ? 139.69900 104.69400 92.39700 1.000 23.81145 136 ALA F N 1
ATOM 17743 C CA . ALA F 1 136 ? 138.81900 105.16500 93.45800 1.000 23.81145 136 ALA F CA 1
ATOM 17744 C C . ALA F 1 136 ? 138.19400 104.01100 94.23200 1.000 23.81145 136 ALA F C 1
ATOM 17745 O O . ALA F 1 136 ? 137.93500 104.14300 95.43100 1.000 23.81145 136 ALA F O 1
ATOM 17752 N N . TYR F 1 137 ? 137.94500 102.88200 93.56700 1.000 22.98346 137 TYR F N 1
ATOM 17753 C CA . TYR F 1 137 ? 137.37700 101.71800 94.23700 1.000 22.98346 137 TYR F CA 1
ATOM 17754 C C . TYR F 1 137 ? 138.38900 101.06800 95.17300 1.000 22.98346 137 TYR F C 1
ATOM 17755 O O . TYR F 1 137 ? 138.03000 100.61100 96.26200 1.000 22.98346 137 TYR F O 1
ATOM 17773 N N . VAL F 1 138 ? 139.65700 101.01700 94.76400 1.000 23.87458 138 VAL F N 1
ATOM 17774 C CA . VAL F 1 138 ? 140.70600 100.45400 95.60600 1.000 23.87458 138 VAL F CA 1
ATOM 17775 C C . VAL F 1 138 ? 140.97700 101.34700 96.81100 1.000 23.87458 138 VAL F C 1
ATOM 17776 O O . VAL F 1 138 ? 141.33200 100.85600 97.88700 1.000 23.87458 138 VAL F O 1
ATOM 17789 N N . ALA F 1 139 ? 140.81200 102.66100 96.66000 1.000 20.97862 139 ALA F N 1
ATOM 17790 C CA . ALA F 1 139 ? 141.12900 103.58600 97.74100 1.000 20.97862 139 ALA F CA 1
ATOM 17791 C C . ALA F 1 139 ? 140.09500 103.54500 98.86100 1.000 20.97862 139 ALA F C 1
ATOM 17792 O O . ALA F 1 139 ? 140.45100 103.68200 100.03500 1.000 20.97862 139 ALA F O 1
ATOM 17799 N N . GLN F 1 140 ? 138.81600 103.36500 98.53100 1.000 19.31631 140 GLN F N 1
ATOM 17800 C CA . GLN F 1 140 ? 137.79900 103.30800 99.57600 1.000 19.31631 140 GLN F CA 1
ATOM 17801 C C . GLN F 1 140 ? 137.78600 101.96900 100.30700 1.000 19.31631 140 GLN F C 1
ATOM 17802 O O . GLN F 1 140 ? 137.42000 101.92700 101.48500 1.000 19.31631 140 GLN F O 1
ATOM 17816 N N . LEU F 1 141 ? 138.17600 100.87600 99.64800 1.000 20.82046 141 LEU F N 1
ATOM 17817 C CA . LEU F 1 141 ? 138.33000 99.60800 100.35500 1.000 20.82046 141 LEU F CA 1
ATOM 17818 C C . LEU F 1 141 ? 139.49400 99.66400 101.33600 1.000 20.82046 141 LEU F C 1
ATOM 17819 O O . LEU F 1 141 ? 139.39700 99.14400 102.45200 1.000 20.82046 141 LEU F O 1
ATOM 17835 N N . GLY F 1 142 ? 140.60100 100.29000 100.93700 1.000 19.08461 142 GLY F N 1
ATOM 17836 C CA . GLY F 1 142 ? 141.74100 100.41100 101.82800 1.000 19.08461 142 GLY F CA 1
ATOM 17837 C C . GLY F 1 142 ? 141.45800 101.28500 103.03400 1.000 19.08461 142 GLY F C 1
ATOM 17838 O O . GLY F 1 142 ? 141.93500 101.00800 104.13600 1.000 19.08461 142 GLY F O 1
ATOM 17842 N N . ALA F 1 143 ? 140.69000 102.35400 102.84100 1.000 17.94786 143 ALA F N 1
ATOM 17843 C CA . ALA F 1 143 ? 140.29900 103.20400 103.95800 1.000 17.94786 143 ALA F CA 1
ATOM 17844 C C . ALA F 1 143 ? 139.34400 102.48300 104.90200 1.000 17.94786 143 ALA F C 1
ATOM 17845 O O . ALA F 1 143 ? 139.44400 102.63100 106.12400 1.000 17.94786 143 ALA F O 1
ATOM 17852 N N . ARG F 1 144 ? 138.41000 101.70500 104.35600 1.000 18.12939 144 ARG F N 1
ATOM 17853 C CA . ARG F 1 144 ? 137.50300 100.92300 105.18800 1.000 18.12939 144 ARG F CA 1
ATOM 17854 C C . ARG F 1 144 ? 138.23100 99.83000 105.96200 1.000 18.12939 144 ARG F C 1
ATOM 17855 O O . ARG F 1 144 ? 137.82600 99.49900 107.08000 1.000 18.12939 144 ARG F O 1
ATOM 17876 N N . LEU F 1 145 ? 139.29800 99.26200 105.39700 1.000 19.33416 145 LEU F N 1
ATOM 17877 C CA . LEU F 1 145 ? 140.06700 98.25200 106.11700 1.000 19.33416 145 LEU F CA 1
ATOM 17878 C C . LEU F 1 145 ? 140.76800 98.85400 107.32900 1.000 19.33416 145 LEU F C 1
ATOM 17879 O O . LEU F 1 145 ? 140.87300 98.20800 108.37600 1.000 19.33416 145 LEU F O 1
ATOM 17895 N N . VAL F 1 146 ? 141.24900 100.09100 107.20600 1.000 18.60585 146 VAL F N 1
ATOM 17896 C CA . VAL F 1 146 ? 141.94900 100.74300 108.30700 1.000 18.60585 146 VAL F CA 1
ATOM 17897 C C . VAL F 1 146 ? 140.96600 101.18600 109.38500 1.000 18.60585 146 VAL F C 1
ATOM 17898 O O . VAL F 1 146 ? 141.23800 101.05000 110.58300 1.000 18.60585 146 VAL F O 1
ATOM 17911 N N . LEU F 1 147 ? 139.81300 101.72300 108.98500 1.000 17.28304 147 LEU F N 1
ATOM 17912 C CA . LEU F 1 147 ? 138.83100 102.18400 109.96000 1.000 17.28304 147 LEU F CA 1
ATOM 17913 C C . LEU F 1 147 ? 138.18600 101.01900 110.70300 1.000 17.28304 147 LEU F C 1
ATOM 17914 O O . LEU F 1 147 ? 137.95800 101.10100 111.91400 1.000 17.28304 147 LEU F O 1
ATOM 17930 N N . GLU F 1 148 ? 137.88900 99.92500 109.99900 1.000 18.50967 148 GLU F N 1
ATOM 17931 C CA . GLU F 1 148 ? 137.27400 98.76500 110.63800 1.000 18.50967 148 GLU F CA 1
ATOM 17932 C C . GLU F 1 148 ? 138.23500 98.09200 111.61200 1.000 18.50967 148 GLU F C 1
ATOM 17933 O O . GLU F 1 148 ? 137.81800 97.62600 112.67700 1.000 18.50967 148 GLU F O 1
ATOM 17945 N N . GLY F 1 149 ? 139.52100 98.02800 111.26600 1.000 17.93125 149 GLY F N 1
ATOM 17946 C CA . GLY F 1 149 ? 140.48900 97.40300 112.15300 1.000 17.93125 149 GLY F CA 1
ATOM 17947 C C . GLY F 1 149 ? 140.74100 98.19600 113.42000 1.000 17.93125 149 GLY F C 1
ATOM 17948 O O . GLY F 1 149 ? 140.92000 97.62000 114.49500 1.000 17.93125 149 GLY F O 1
ATOM 17952 N N . ALA F 1 150 ? 140.77300 99.52400 113.31200 1.000 17.24800 150 ALA F N 1
ATOM 17953 C CA . ALA F 1 150 ? 140.95400 100.36100 114.49200 1.000 17.24800 150 ALA F CA 1
ATOM 17954 C C . ALA F 1 150 ? 139.75700 100.29100 115.43200 1.000 17.24800 150 ALA F C 1
ATOM 17955 O O . ALA F 1 150 ? 139.92800 100.39000 116.65100 1.000 17.24800 150 ALA F O 1
ATOM 17962 N N . ALA F 1 151 ? 138.54900 100.12300 114.89300 1.000 16.60706 151 ALA F N 1
ATOM 17963 C CA . ALA F 1 151 ? 137.36000 100.05300 115.73400 1.000 16.60706 151 ALA F CA 1
ATOM 17964 C C . ALA F 1 151 ? 137.33100 98.77500 116.56500 1.000 16.60706 151 ALA F C 1
ATOM 17965 O O . ALA F 1 151 ? 136.95900 98.80700 117.74200 1.000 16.60706 151 ALA F O 1
ATOM 17972 N N . LEU F 1 152 ? 137.70800 97.64100 115.97000 1.000 17.25861 152 LEU F N 1
ATOM 17973 C CA . LEU F 1 152 ? 137.74000 96.38300 116.71000 1.000 17.25861 152 LEU F CA 1
ATOM 17974 C C . LEU F 1 152 ? 138.74000 96.43800 117.85800 1.000 17.25861 152 LEU F C 1
ATOM 17975 O O . LEU F 1 152 ? 138.46200 95.94300 118.95500 1.000 17.25861 152 LEU F O 1
ATOM 17991 N N . GLY F 1 153 ? 139.91400 97.02500 117.62300 1.000 17.98586 153 GLY F N 1
ATOM 17992 C CA . GLY F 1 153 ? 140.89900 97.14700 118.68400 1.000 17.98586 153 GLY F CA 1
ATOM 17993 C C . GLY F 1 153 ? 140.45300 98.05200 119.81600 1.000 17.98586 153 GLY F C 1
ATOM 17994 O O . GLY F 1 153 ? 140.74000 97.78300 120.98400 1.000 17.98586 153 GLY F O 1
ATOM 17998 N N . LEU F 1 154 ? 139.74800 99.13500 119.49000 1.000 18.84406 154 LEU F N 1
ATOM 17999 C CA . LEU F 1 154 ? 139.24300 100.03100 120.52500 1.000 18.84406 154 LEU F CA 1
ATOM 18000 C C . LEU F 1 154 ? 138.11400 99.38500 121.31900 1.000 18.84406 154 LEU F C 1
ATOM 18001 O O . LEU F 1 154 ? 138.00700 99.59600 122.53100 1.000 18.84406 154 LEU F O 1
ATOM 18017 N N . GLN F 1 155 ? 137.25500 98.61000 120.65300 1.000 16.84081 155 GLN F N 1
ATOM 18018 C CA . GLN F 1 155 ? 136.17100 97.92000 121.34300 1.000 16.84081 155 GLN F CA 1
ATOM 18019 C C . GLN F 1 155 ? 136.70900 96.94800 122.39000 1.000 16.84081 155 GLN F C 1
ATOM 18020 O O . GLN F 1 155 ? 136.18700 96.88000 123.50800 1.000 16.84081 155 GLN F O 1
ATOM 18034 N N . TYR F 1 156 ? 137.75400 96.19000 122.05000 1.000 19.05142 156 TYR F N 1
ATOM 18035 C CA . TYR F 1 156 ? 138.36400 95.28200 123.01700 1.000 19.05142 156 TYR F CA 1
ATOM 18036 C C . TYR F 1 156 ? 139.04600 96.04300 124.14800 1.000 19.05142 156 TYR F C 1
ATOM 18037 O O . TYR F 1 156 ? 139.03500 95.59500 125.29900 1.000 19.05142 156 TYR F O 1
ATOM 18055 N N . HIS F 1 157 ? 139.64000 97.19400 123.84300 1.000 20.85454 157 HIS F N 1
ATOM 18056 C CA . HIS F 1 157 ? 140.32700 97.97800 124.86200 1.000 20.85454 157 HIS F CA 1
ATOM 18057 C C . HIS F 1 157 ? 139.35200 98.65800 125.81600 1.000 20.85454 157 HIS F C 1
ATOM 18058 O O . HIS F 1 157 ? 139.66100 98.81300 127.00200 1.000 20.85454 157 HIS F O 1
ATOM 18072 N N . LEU F 1 158 ? 138.17400 99.05000 125.33200 1.000 18.97740 158 LEU F N 1
ATOM 18073 C CA . LEU F 1 158 ? 137.21300 99.75500 126.17100 1.000 18.97740 158 LEU F CA 1
ATOM 18074 C C . LEU F 1 158 ? 136.34600 98.80300 126.98800 1.000 18.97740 158 LEU F C 1
ATOM 18075 O O . LEU F 1 158 ? 136.05200 99.09000 128.15200 1.000 18.97740 158 LEU F O 1
ATOM 18091 N N . TYR F 1 159 ? 135.93800 97.66800 126.40800 1.000 16.57397 159 TYR F N 1
ATOM 18092 C CA . TYR F 1 159 ? 134.90800 96.82000 126.99300 1.000 16.57397 159 TYR F CA 1
ATOM 18093 C C . TYR F 1 159 ? 135.33300 95.38300 127.25100 1.000 16.57397 159 TYR F C 1
ATOM 18094 O O . TYR F 1 159 ? 134.72400 94.73000 128.10200 1.000 16.57397 159 TYR F O 1
ATOM 18112 N N . GLY F 1 160 ? 136.34300 94.87100 126.55600 1.000 18.43074 160 GLY F N 1
ATOM 18113 C CA . GLY F 1 160 ? 136.72500 93.48300 126.71600 1.000 18.43074 160 GLY F CA 1
ATOM 18114 C C . GLY F 1 160 ? 135.77600 92.53300 126.00300 1.000 18.43074 160 GLY F C 1
ATOM 18115 O O . GLY F 1 160 ? 135.23100 92.83600 124.94100 1.000 18.43074 160 GLY F O 1
ATOM 18119 N N . PHE F 1 161 ? 135.58600 91.35900 126.61100 1.000 18.70013 161 PHE F N 1
ATOM 18120 C CA . PHE F 1 161 ? 134.67700 90.34000 126.10300 1.000 18.70013 161 PHE F CA 1
ATOM 18121 C C . PHE F 1 161 ? 133.56600 89.97200 127.07800 1.000 18.70013 161 PHE F C 1
ATOM 18122 O O . PHE F 1 161 ? 132.76900 89.08400 126.76400 1.000 18.70013 161 PHE F O 1
ATOM 18139 N N . GLN F 1 162 ? 133.47200 90.61700 128.23900 1.000 22.59418 162 GLN F N 1
ATOM 18140 C CA . GLN F 1 162 ? 132.37900 90.32400 129.15200 1.000 22.59418 162 GLN F CA 1
ATOM 18141 C C . GLN F 1 162 ? 132.08100 91.51200 130.05700 1.000 22.59418 162 GLN F C 1
ATOM 18142 O O . GLN F 1 162 ? 132.94000 92.35400 130.32500 1.000 22.59418 162 GLN F O 1
ATOM 18156 N N . MET F 1 163 ? 130.83100 91.54900 130.52500 1.000 23.99644 163 MET F N 1
ATOM 18157 C CA . MET F 1 163 ? 130.34700 92.54600 131.46600 1.000 23.99644 163 MET F CA 1
ATOM 18158 C C . MET F 1 163 ? 130.27200 91.91300 132.84700 1.000 23.99644 163 MET F C 1
ATOM 18159 O O . MET F 1 163 ? 129.58400 90.89200 132.99300 1.000 23.99644 163 MET F O 1
ATOM 18173 N N . PRO F 1 164 ? 130.93000 92.44000 133.87900 1.000 26.23536 164 PRO F N 1
ATOM 18174 C CA . PRO F 1 164 ? 130.87800 91.79400 135.19200 1.000 26.23536 164 PRO F CA 1
ATOM 18175 C C . PRO F 1 164 ? 129.57300 92.08800 135.92500 1.000 26.23536 164 PRO F C 1
ATOM 18176 O O . PRO F 1 164 ? 128.74500 92.88900 135.49300 1.000 26.23536 164 PRO F O 1
ATOM 18187 N N . SER F 1 165 ? 129.40900 91.41200 137.06200 1.000 27.88299 165 SER F N 1
ATOM 18188 C CA . SER F 1 165 ? 128.22800 91.55900 137.90200 1.000 27.88299 165 SER F CA 1
ATOM 18189 C C . SER F 1 165 ? 128.42000 92.52800 139.06100 1.000 27.88299 165 SER F C 1
ATOM 18190 O O . SER F 1 165 ? 127.42400 92.99900 139.61700 1.000 27.88299 165 SER F O 1
ATOM 18198 N N . SER F 1 166 ? 129.66100 92.84100 139.43400 1.000 31.21557 166 SER F N 1
ATOM 18199 C CA . SER F 1 166 ? 129.94300 93.80100 140.49000 1.000 31.21557 166 SER F CA 1
ATOM 18200 C C . SER F 1 166 ? 131.15100 94.64100 140.10400 1.000 31.21557 166 SER F C 1
ATOM 18201 O O . SER F 1 166 ? 131.83600 94.37000 139.11600 1.000 31.21557 166 SER F O 1
ATOM 18209 N N . PHE F 1 167 ? 131.41100 95.66900 140.90900 1.000 33.15021 167 PHE F N 1
ATOM 18210 C CA . PHE F 1 167 ? 132.44500 96.65100 140.61000 1.000 33.15021 167 PHE F CA 1
ATOM 18211 C C . PHE F 1 167 ? 132.80300 97.37800 141.89700 1.000 33.15021 167 PHE F C 1
ATOM 18212 O O . PHE F 1 167 ? 131.91300 97.84500 142.61200 1.000 33.15021 167 PHE F O 1
ATOM 18229 N N . ALA F 1 168 ? 134.09900 97.46200 142.18800 1.000 37.64085 168 ALA F N 1
ATOM 18230 C CA . ALA F 1 168 ? 134.60800 98.12200 143.38400 1.000 37.64085 168 ALA F CA 1
ATOM 18231 C C . ALA F 1 168 ? 135.15100 99.50100 143.03700 1.000 37.64085 168 ALA F C 1
ATOM 18232 O O . ALA F 1 168 ? 135.84500 99.67200 142.03200 1.000 37.64085 168 ALA F O 1
ATOM 18239 N N . CYS F 1 169 ? 134.84200 100.47700 143.88900 1.000 42.29387 169 CYS F N 1
ATOM 18240 C CA . CYS F 1 169 ? 135.03700 101.89200 143.59200 1.000 42.29387 169 CYS F CA 1
ATOM 18241 C C . CYS F 1 169 ? 135.71800 102.58200 144.76600 1.000 42.29387 169 CYS F C 1
ATOM 18242 O O . CYS F 1 169 ? 135.26600 102.45600 145.90800 1.000 42.29387 169 CYS F O 1
ATOM 18249 N N . ARG F 1 170 ? 136.79800 103.30800 144.48100 1.000 47.64184 170 ARG F N 1
ATOM 18250 C CA . ARG F 1 170 ? 137.50600 104.13400 145.45900 1.000 47.64184 170 ARG F CA 1
ATOM 18251 C C . ARG F 1 170 ? 137.78500 105.51700 144.88100 1.000 47.64184 170 ARG F C 1
ATOM 18252 O O . ARG F 1 170 ? 138.89100 106.05000 144.98400 1.000 47.64184 170 ARG F O 1
ATOM 18273 N N . ARG F 1 171 ? 136.77300 106.12000 144.26200 1.000 40.19961 171 ARG F N 1
ATOM 18274 C CA . ARG F 1 171 ? 136.88600 107.45000 143.68000 1.000 40.19961 171 ARG F CA 1
ATOM 18275 C C . ARG F 1 171 ? 136.31200 108.48700 144.63800 1.000 40.19961 171 ARG F C 1
ATOM 18276 O O . ARG F 1 171 ? 135.31100 108.23900 145.31500 1.000 40.19961 171 ARG F O 1
ATOM 18297 N N . GLU F 1 172 ? 136.96100 109.64300 144.69100 1.000 46.29632 172 GLU F N 1
ATOM 18298 C CA . GLU F 1 172 ? 136.45500 110.77200 145.45900 1.000 46.29632 172 GLU F CA 1
ATOM 18299 C C . GLU F 1 172 ? 135.14800 111.25600 144.82900 1.000 46.29632 172 GLU F C 1
ATOM 18300 O O . GLU F 1 172 ? 135.03200 111.27500 143.60000 1.000 46.29632 172 GLU F O 1
ATOM 18312 N N . PRO F 1 173 ? 134.13500 111.65800 145.63200 1.000 45.19422 173 PRO F N 1
ATOM 18313 C CA . PRO F 1 173 ? 133.90400 111.87100 147.06900 1.000 45.19422 173 PRO F CA 1
ATOM 18314 C C . PRO F 1 173 ? 133.31400 110.68400 147.83900 1.000 45.19422 173 PRO F C 1
ATOM 18315 O O . PRO F 1 173 ? 132.41300 110.86400 148.65800 1.000 45.19422 173 PRO F O 1
ATOM 18326 N N . CYS F 1 174 ? 133.83100 109.48600 147.59700 1.000 46.56328 174 CYS F N 1
ATOM 18327 C CA . CYS F 1 174 ? 133.41900 108.31400 148.35500 1.000 46.56328 174 CYS F CA 1
ATOM 18328 C C . CYS F 1 174 ? 134.36300 108.12100 149.53400 1.000 46.56328 174 CYS F C 1
ATOM 18329 O O . CYS F 1 174 ? 135.58000 108.28100 149.40200 1.000 46.56328 174 CYS F O 1
ATOM 18336 N N . LEU F 1 175 ? 133.79400 107.77500 150.68400 1.000 49.45733 175 LEU F N 1
ATOM 18337 C CA . LEU F 1 175 ? 134.55900 107.48900 151.89200 1.000 49.45733 175 LEU F CA 1
ATOM 18338 C C . LEU F 1 175 ? 134.75900 105.98100 151.97300 1.000 49.45733 175 LEU F C 1
ATOM 18339 O O . LEU F 1 175 ? 133.80600 105.23400 152.21700 1.000 49.45733 175 LEU F O 1
ATOM 18355 N N . GLY F 1 176 ? 135.99600 105.53700 151.76900 1.000 49.44682 176 GLY F N 1
ATOM 18356 C CA . GLY F 1 176 ? 136.29900 104.12200 151.76500 1.000 49.44682 176 GLY F CA 1
ATOM 18357 C C . GLY F 1 176 ? 136.08900 103.49700 150.40200 1.000 49.44682 176 GLY F C 1
ATOM 18358 O O . GLY F 1 176 ? 136.17300 104.18200 149.37800 1.000 49.44682 176 GLY F O 1
ATOM 18362 N N . SER F 1 177 ? 135.81500 102.19400 150.38100 1.000 46.60305 177 SER F N 1
ATOM 18363 C CA . SER F 1 177 ? 135.57900 101.43900 149.15800 1.000 46.60305 177 SER F CA 1
ATOM 18364 C C . SER F 1 177 ? 134.17800 100.85300 149.21200 1.000 46.60305 177 SER F C 1
ATOM 18365 O O . SER F 1 177 ? 133.81100 100.21600 150.20400 1.000 46.60305 177 SER F O 1
ATOM 18373 N N . ILE F 1 178 ? 133.40600 101.06800 148.14800 1.000 42.48022 178 ILE F N 1
ATOM 18374 C CA . ILE F 1 178 ? 132.01300 100.64600 148.08900 1.000 42.48022 178 ILE F CA 1
ATOM 18375 C C . ILE F 1 178 ? 131.84000 99.65600 146.94800 1.000 42.48022 178 ILE F C 1
ATOM 18376 O O . ILE F 1 178 ? 132.59400 99.66000 145.96900 1.000 42.48022 178 ILE F O 1
ATOM 18392 N N . THR F 1 179 ? 130.82800 98.80800 147.08600 1.000 38.71547 179 THR F N 1
ATOM 18393 C CA . THR F 1 179 ? 130.46900 97.81700 146.08500 1.000 38.71547 179 THR F CA 1
ATOM 18394 C C . THR F 1 179 ? 129.20300 98.26100 145.36800 1.000 38.71547 179 THR F C 1
ATOM 18395 O O . THR F 1 179 ? 128.25200 98.72800 146.00100 1.000 38.71547 179 THR F O 1
ATOM 18406 N N . CYS F 1 180 ? 129.20500 98.11600 144.04700 1.000 34.67982 180 CYS F N 1
ATOM 18407 C CA . CYS F 1 180 ? 128.07100 98.44200 143.19600 1.000 34.67982 180 CYS F CA 1
ATOM 18408 C C . CYS F 1 180 ? 127.69900 97.21800 142.37000 1.000 34.67982 180 CYS F C 1
ATOM 18409 O O . CYS F 1 180 ? 128.57300 96.45200 141.95700 1.000 34.67982 180 CYS F O 1
ATOM 18416 N N . ASN F 1 181 ? 126.40000 97.04100 142.13200 1.000 31.92986 181 ASN F N 1
ATOM 18417 C CA . ASN F 1 181 ? 125.86300 95.88200 141.42900 1.000 31.92986 181 ASN F CA 1
ATOM 18418 C C . ASN F 1 181 ? 125.23000 96.30500 140.11200 1.000 31.92986 181 ASN F C 1
ATOM 18419 O O . ASN F 1 181 ? 124.61400 97.36900 140.02000 1.000 31.92986 181 ASN F O 1
ATOM 18430 N N . LEU F 1 182 ? 125.38300 95.45400 139.10200 1.000 28.43910 182 LEU F N 1
ATOM 18431 C CA . LEU F 1 182 ? 124.85900 95.68200 137.76400 1.000 28.43910 182 LEU F CA 1
ATOM 18432 C C . LEU F 1 182 ? 123.78500 94.65300 137.43000 1.000 28.43910 182 LEU F C 1
ATOM 18433 O O . LEU F 1 182 ? 123.83500 93.50900 137.88900 1.000 28.43910 182 LEU F O 1
ATOM 18449 N N . SER F 1 183 ? 122.81700 95.07100 136.62000 1.000 26.01358 183 SER F N 1
ATOM 18450 C CA . SER F 1 183 ? 121.72500 94.21500 136.18100 1.000 26.01358 183 SER F CA 1
ATOM 18451 C C . SER F 1 183 ? 121.99800 93.63600 134.79500 1.000 26.01358 183 SER F C 1
ATOM 18452 O O . SER F 1 183 ? 122.67500 94.24600 133.96600 1.000 26.01358 183 SER F O 1
ATOM 18460 N N . ARG F 1 184 ? 121.44800 92.44700 134.56100 1.000 21.95322 184 ARG F N 1
ATOM 18461 C CA . ARG F 1 184 ? 121.50100 91.76000 133.27500 1.000 21.95322 184 ARG F CA 1
ATOM 18462 C C . ARG F 1 184 ? 122.89600 91.61600 132.65400 1.000 21.95322 184 ARG F C 1
ATOM 18463 O O . ARG F 1 184 ? 123.10200 91.97400 131.49300 1.000 21.95322 184 ARG F O 1
ATOM 18484 N N . PRO F 1 185 ? 123.87800 91.08300 133.39400 1.000 22.54595 185 PRO F N 1
ATOM 18485 C CA . PRO F 1 185 ? 125.20600 90.90500 132.78700 1.000 22.54595 185 PRO F CA 1
ATOM 18486 C C . PRO F 1 185 ? 125.28000 89.82700 131.71200 1.000 22.54595 185 PRO F C 1
ATOM 18487 O O . PRO F 1 185 ? 126.18400 89.89300 130.87300 1.000 22.54595 185 PRO F O 1
ATOM 18498 N N . SER F 1 186 ? 124.37300 88.84700 131.69400 1.000 21.35989 186 SER F N 1
ATOM 18499 C CA . SER F 1 186 ? 124.42700 87.80100 130.67600 1.000 21.35989 186 SER F CA 1
ATOM 18500 C C . SER F 1 186 ? 123.97600 88.31200 129.31200 1.000 21.35989 186 SER F C 1
ATOM 18501 O O . SER F 1 186 ? 124.62800 88.04500 128.29800 1.000 21.35989 186 SER F O 1
ATOM 18509 N N . GLU F 1 187 ? 122.85800 89.03600 129.26200 1.000 18.16931 187 GLU F N 1
ATOM 18510 C CA . GLU F 1 187 ? 122.34500 89.51800 127.98400 1.000 18.16931 187 GLU F CA 1
ATOM 18511 C C . GLU F 1 187 ? 123.27700 90.55400 127.36400 1.000 18.16931 187 GLU F C 1
ATOM 18512 O O . GLU F 1 187 ? 123.44000 90.59400 126.14100 1.000 18.16931 187 GLU F O 1
ATOM 18524 N N . LYS F 1 188 ? 123.90100 91.39000 128.19200 1.000 18.69149 188 LYS F N 1
ATOM 18525 C CA . LYS F 1 188 ? 124.85000 92.37800 127.69000 1.000 18.69149 188 LYS F CA 1
ATOM 18526 C C . LYS F 1 188 ? 126.12600 91.72500 127.16400 1.000 18.69149 188 LYS F C 1
ATOM 18527 O O . LYS F 1 188 ? 126.70400 92.19500 126.17900 1.000 18.69149 188 LYS F O 1
ATOM 18546 N N . THR F 1 189 ? 126.58000 90.64100 127.79900 1.000 17.22877 189 THR F N 1
ATOM 18547 C CA . THR F 1 189 ? 127.73400 89.90100 127.29400 1.000 17.22877 189 THR F CA 1
ATOM 18548 C C . THR F 1 189 ? 127.42600 89.21600 125.96500 1.000 17.22877 189 THR F C 1
ATOM 18549 O O . THR F 1 189 ? 128.27200 89.19500 125.06600 1.000 17.22877 189 THR F O 1
ATOM 18560 N N . ILE F 1 190 ? 126.22700 88.64600 125.82300 1.000 17.11678 190 ILE F N 1
ATOM 18561 C CA . ILE F 1 190 ? 125.84600 87.97100 124.58300 1.000 17.11678 190 ILE F CA 1
ATOM 18562 C C . ILE F 1 190 ? 125.82200 88.95800 123.41800 1.000 17.11678 190 ILE F C 1
ATOM 18563 O O . ILE F 1 190 ? 126.28600 88.64800 122.31700 1.000 17.11678 190 ILE F O 1
ATOM 18579 N N . PHE F 1 191 ? 125.29300 90.16400 123.64300 1.000 13.96291 191 PHE F N 1
ATOM 18580 C CA . PHE F 1 191 ? 125.20600 91.16300 122.58200 1.000 13.96291 191 PHE F CA 1
ATOM 18581 C C . PHE F 1 191 ? 126.57900 91.71400 122.19900 1.000 13.96291 191 PHE F C 1
ATOM 18582 O O . PHE F 1 191 ? 126.82000 92.00300 121.02500 1.000 13.96291 191 PHE F O 1
ATOM 18599 N N . LEU F 1 192 ? 127.48900 91.85100 123.16600 1.000 15.45562 192 LEU F N 1
ATOM 18600 C CA . LEU F 1 192 ? 128.83500 92.34400 122.89200 1.000 15.45562 192 LEU F CA 1
ATOM 18601 C C . LEU F 1 192 ? 129.63800 91.36900 122.03500 1.000 15.45562 192 LEU F C 1
ATOM 18602 O O . LEU F 1 192 ? 130.37800 91.79000 121.14100 1.000 15.45562 192 LEU F O 1
ATOM 18618 N N . LYS F 1 193 ? 129.50600 90.06400 122.28500 1.000 15.16647 193 LYS F N 1
ATOM 18619 C CA . LYS F 1 193 ? 130.20700 89.07400 121.47300 1.000 15.16647 193 LYS F CA 1
ATOM 18620 C C . LYS F 1 193 ? 129.61200 88.95400 120.07400 1.000 15.16647 193 LYS F C 1
ATOM 18621 O O . LYS F 1 193 ? 130.34200 88.67700 119.11900 1.000 15.16647 193 LYS F O 1
ATOM 18640 N N . THR F 1 194 ? 128.30300 89.15600 119.93200 1.000 14.51082 194 THR F N 1
ATOM 18641 C CA . THR F 1 194 ? 127.67500 89.11500 118.61500 1.000 14.51082 194 THR F CA 1
ATOM 18642 C C . THR F 1 194 ? 128.15500 90.26300 117.73100 1.000 14.51082 194 THR F C 1
ATOM 18643 O O . THR F 1 194 ? 128.42500 90.06100 116.54400 1.000 14.51082 194 THR F O 1
ATOM 18654 N N . MET F 1 195 ? 128.27300 91.47000 118.29000 1.000 14.41959 195 MET F N 1
ATOM 18655 C CA . MET F 1 195 ? 128.73900 92.61500 117.51300 1.000 14.41959 195 MET F CA 1
ATOM 18656 C C . MET F 1 195 ? 130.20900 92.48300 117.12000 1.000 14.41959 195 MET F C 1
ATOM 18657 O O . MET F 1 195 ? 130.60100 92.95600 116.05000 1.000 14.41959 195 MET F O 1
ATOM 18671 N N . PHE F 1 196 ? 131.03600 91.86600 117.96800 1.000 15.96672 196 PHE F N 1
ATOM 18672 C CA . PHE F 1 196 ? 132.42400 91.59700 117.60000 1.000 15.96672 196 PHE F CA 1
ATOM 18673 C C . PHE F 1 196 ? 132.51100 90.64000 116.41700 1.000 15.96672 196 PHE F C 1
ATOM 18674 O O . PHE F 1 196 ? 133.33100 90.83300 115.51400 1.000 15.96672 196 PHE F O 1
ATOM 18691 N N . GLY F 1 197 ? 131.66900 89.60700 116.40000 1.000 14.86667 197 GLY F N 1
ATOM 18692 C CA . GLY F 1 197 ? 131.69700 88.65000 115.30800 1.000 14.86667 197 GLY F CA 1
ATOM 18693 C C . GLY F 1 197 ? 131.19900 89.21200 113.99100 1.000 14.86667 197 GLY F C 1
ATOM 18694 O O . GLY F 1 197 ? 131.75700 88.91400 112.93400 1.000 14.86667 197 GLY F O 1
ATOM 18698 N N . VAL F 1 198 ? 130.14300 90.02500 114.03100 1.000 14.43474 198 VAL F N 1
ATOM 18699 C CA . VAL F 1 198 ? 129.59900 90.60400 112.80800 1.000 14.43474 198 VAL F CA 1
ATOM 18700 C C . VAL F 1 198 ? 130.60000 91.57100 112.18400 1.000 14.43474 198 VAL F C 1
ATOM 18701 O O . VAL F 1 198 ? 130.77700 91.59800 110.96200 1.000 14.43474 198 VAL F O 1
ATOM 18714 N N . SER F 1 199 ? 131.27100 92.37300 113.01100 1.000 15.42858 199 SER F N 1
ATOM 18715 C CA . SER F 1 199 ? 132.29400 93.28700 112.51500 1.000 15.42858 199 SER F CA 1
ATOM 18716 C C . SER F 1 199 ? 133.55700 92.55500 112.07800 1.000 15.42858 199 SER F C 1
ATOM 18717 O O . SER F 1 199 ? 134.24500 93.01200 111.16000 1.000 15.42858 199 SER F O 1
ATOM 18725 N N . GLY F 1 200 ? 133.88800 91.43800 112.72600 1.000 16.41048 200 GLY F N 1
ATOM 18726 C CA . GLY F 1 200 ? 135.05100 90.66800 112.31700 1.000 16.41048 200 GLY F CA 1
ATOM 18727 C C . GLY F 1 200 ? 134.92600 90.06800 110.93000 1.000 16.41048 200 GLY F C 1
ATOM 18728 O O . GLY F 1 200 ? 135.91000 89.97800 110.19600 1.000 16.41048 200 GLY F O 1
ATOM 18732 N N . PHE F 1 201 ? 133.71600 89.65100 110.54900 1.000 17.89639 201 PHE F N 1
ATOM 18733 C CA . PHE F 1 201 ? 133.51100 89.12800 109.20400 1.000 17.89639 201 PHE F CA 1
ATOM 18734 C C . PHE F 1 201 ? 133.52900 90.23600 108.16000 1.000 17.89639 201 PHE F C 1
ATOM 18735 O O . PHE F 1 201 ? 133.95700 90.00500 107.02500 1.000 17.89639 201 PHE F O 1
ATOM 18752 N N . CYS F 1 202 ? 133.06700 91.43500 108.51700 1.000 17.99654 202 CYS F N 1
ATOM 18753 C CA . CYS F 1 202 ? 133.17500 92.57800 107.61600 1.000 17.99654 202 CYS F CA 1
ATOM 18754 C C . CYS F 1 202 ? 134.63200 92.90400 107.29700 1.000 17.99654 202 CYS F C 1
ATOM 18755 O O . CYS F 1 202 ? 134.95500 93.27400 106.16400 1.000 17.99654 202 CYS F O 1
ATOM 18763 N N . LEU F 1 203 ? 135.52500 92.77600 108.28200 1.000 18.30113 203 LEU F N 1
ATOM 18764 C CA . LEU F 1 203 ? 136.94100 93.04500 108.04900 1.000 18.30113 203 LEU F CA 1
ATOM 18765 C C . LEU F 1 203 ? 137.57700 91.96800 107.17500 1.000 18.30113 203 LEU F C 1
ATOM 18766 O O . LEU F 1 203 ? 138.40500 92.27500 106.31100 1.000 18.30113 203 LEU F O 1
ATOM 18782 N N . LEU F 1 204 ? 137.20700 90.70300 107.38400 1.000 19.50885 204 LEU F N 1
ATOM 18783 C CA . LEU F 1 204 ? 137.78900 89.61200 106.60800 1.000 19.50885 204 LEU F CA 1
ATOM 18784 C C . LEU F 1 204 ? 137.40900 89.71000 105.13500 1.000 19.50885 204 LEU F C 1
ATOM 18785 O O . LEU F 1 204 ? 138.25600 89.50500 104.25900 1.000 19.50885 204 LEU F O 1
ATOM 18801 N N . PHE F 1 205 ? 136.14700 90.02000 104.84000 1.000 19.46029 205 PHE F N 1
ATOM 18802 C CA . PHE F 1 205 ? 135.68400 90.07500 103.46000 1.000 19.46029 205 PHE F CA 1
ATOM 18803 C C . PHE F 1 205 ? 136.08200 91.36300 102.74700 1.000 19.46029 205 PHE F C 1
ATOM 18804 O O . PHE F 1 205 ? 136.07200 91.39400 101.51500 1.000 19.46029 205 PHE F O 1
ATOM 18821 N N . THR F 1 206 ? 136.43200 92.41800 103.48400 1.000 19.70562 206 THR F N 1
ATOM 18822 C CA . THR F 1 206 ? 137.06000 93.58200 102.86500 1.000 19.70562 206 THR F CA 1
ATOM 18823 C C . THR F 1 206 ? 138.50200 93.27200 102.47500 1.000 19.70562 206 THR F C 1
ATOM 18824 O O . THR F 1 206 ? 138.97000 93.69800 101.41400 1.000 19.70562 206 THR F O 1
ATOM 18835 N N . PHE F 1 207 ? 139.21500 92.52800 103.32200 1.000 22.77117 207 PHE F N 1
ATOM 18836 C CA . PHE F 1 207 ? 140.58200 92.11800 103.02200 1.000 22.77117 207 PHE F CA 1
ATOM 18837 C C . PHE F 1 207 ? 140.63600 91.13500 101.85800 1.000 22.77117 207 PHE F C 1
ATOM 18838 O O . PHE F 1 207 ? 141.55900 91.18900 101.04000 1.000 22.77117 207 PHE F O 1
ATOM 18855 N N . LEU F 1 208 ? 139.65700 90.23400 101.76300 1.000 24.46396 208 LEU F N 1
ATOM 18856 C CA . LEU F 1 208 ? 139.65600 89.24600 100.69000 1.000 24.46396 208 LEU F CA 1
ATOM 18857 C C . LEU F 1 208 ? 139.35000 89.87500 99.33700 1.000 24.46396 208 LEU F C 1
ATOM 18858 O O . LEU F 1 208 ? 139.88100 89.42600 98.31700 1.000 24.46396 208 LEU F O 1
ATOM 18874 N N . GLU F 1 209 ? 138.50200 90.90300 99.30000 1.000 24.47580 209 GLU F N 1
ATOM 18875 C CA . GLU F 1 209 ? 138.18200 91.56000 98.04000 1.000 24.47580 209 GLU F CA 1
ATOM 18876 C C . GLU F 1 209 ? 139.36000 92.36400 97.49900 1.000 24.47580 209 GLU F C 1
ATOM 18877 O O . GLU F 1 209 ? 139.43300 92.58400 96.28900 1.000 24.47580 209 GLU F O 1
ATOM 18889 N N . LEU F 1 210 ? 140.27900 92.80100 98.36000 1.000 26.27960 210 LEU F N 1
ATOM 18890 C CA . LEU F 1 210 ? 141.49900 93.45100 97.89600 1.000 26.27960 210 LEU F CA 1
ATOM 18891 C C . LEU F 1 210 ? 142.51500 92.44400 97.37000 1.000 26.27960 210 LEU F C 1
ATOM 18892 O O . LEU F 1 210 ? 143.33300 92.78900 96.51200 1.000 26.27960 210 LEU F O 1
ATOM 18908 N N . VAL F 1 211 ? 142.48000 91.20800 97.86900 1.000 29.46186 211 VAL F N 1
ATOM 18909 C CA . VAL F 1 211 ? 143.39200 90.17000 97.40100 1.000 29.46186 211 VAL F CA 1
ATOM 18910 C C . VAL F 1 211 ? 142.97900 89.67200 96.02400 1.000 29.46186 211 VAL F C 1
ATOM 18911 O O . VAL F 1 211 ? 143.82700 89.41400 95.16300 1.000 29.46186 211 VAL F O 1
ATOM 18924 N N . LEU F 1 212 ? 141.67600 89.53200 95.79000 1.000 27.38623 212 LEU F N 1
ATOM 18925 C CA . LEU F 1 212 ? 141.19100 89.05800 94.50300 1.000 27.38623 212 LEU F CA 1
ATOM 18926 C C . LEU F 1 212 ? 141.37200 90.08300 93.39300 1.000 27.38623 212 LEU F C 1
ATOM 18927 O O . LEU F 1 212 ? 141.27300 89.72100 92.21700 1.000 27.38623 212 LEU F O 1
ATOM 18943 N N . LEU F 1 213 ? 141.62700 91.34700 93.73100 1.000 29.86370 213 LEU F N 1
ATOM 18944 C CA . LEU F 1 213 ? 141.96600 92.35800 92.74100 1.000 29.86370 213 LEU F CA 1
ATOM 18945 C C . LEU F 1 213 ? 143.45400 92.40400 92.41600 1.000 29.86370 213 LEU F C 1
ATOM 18946 O O . LEU F 1 213 ? 143.81800 92.94000 91.36400 1.000 29.86370 213 LEU F O 1
ATOM 18962 N N . GLY F 1 214 ? 144.31300 91.86200 93.28200 1.000 40.53991 214 GLY F N 1
ATOM 18963 C CA . GLY F 1 214 ? 145.74500 91.82100 93.04400 1.000 40.53991 214 GLY F CA 1
ATOM 18964 C C . GLY F 1 214 ? 146.62500 92.45600 94.10300 1.000 40.53991 214 GLY F C 1
ATOM 18965 O O . GLY F 1 214 ? 147.73000 92.90500 93.78700 1.000 40.53991 214 GLY F O 1
ATOM 18969 N N . LEU F 1 215 ? 146.15800 92.52100 95.35400 1.000 40.30785 215 LEU F N 1
ATOM 18970 C CA . LEU F 1 215 ? 147.01500 93.00300 96.43600 1.000 40.30785 215 LEU F CA 1
ATOM 18971 C C . LEU F 1 215 ? 148.26400 92.14100 96.57200 1.000 40.30785 215 LEU F C 1
ATOM 18972 O O . LEU F 1 215 ? 149.34600 92.65100 96.88400 1.000 40.30785 215 LEU F O 1
ATOM 18988 N N . GLY F 1 216 ? 148.13600 90.83400 96.34200 1.000 47.60454 216 GLY F N 1
ATOM 18989 C CA . GLY F 1 216 ? 149.29500 89.96200 96.42800 1.000 47.60454 216 GLY F CA 1
ATOM 18990 C C . GLY F 1 216 ? 150.36100 90.29300 95.40000 1.000 47.60454 216 GLY F C 1
ATOM 18991 O O . GLY F 1 216 ? 151.55600 90.27900 95.70600 1.000 47.60454 216 GLY F O 1
ATOM 18995 N N . ARG F 1 217 ? 149.94700 90.60300 94.17000 1.000 50.32371 217 ARG F N 1
ATOM 18996 C CA . ARG F 1 217 ? 150.90700 90.90200 93.11400 1.000 50.32371 217 ARG F CA 1
ATOM 18997 C C . ARG F 1 217 ? 151.54000 92.28400 93.24300 1.000 50.32371 217 ARG F C 1
ATOM 18998 O O . ARG F 1 217 ? 152.44100 92.59600 92.45900 1.000 50.32371 217 ARG F O 1
ATOM 19019 N N . TRP F 1 218 ? 151.08200 93.12300 94.17600 1.000 49.08145 218 TRP F N 1
ATOM 19020 C CA . TRP F 1 218 ? 151.68400 94.43000 94.42600 1.000 49.08145 218 TRP F CA 1
ATOM 19021 C C . TRP F 1 218 ? 152.67500 94.42300 95.58100 1.000 49.08145 218 TRP F C 1
ATOM 19022 O O . TRP F 1 218 ? 153.63600 95.19900 95.55900 1.000 49.08145 218 TRP F O 1
ATOM 19043 N N . TRP F 1 219 ? 152.46700 93.57100 96.58600 1.000 57.76408 219 TRP F N 1
ATOM 19044 C CA . TRP F 1 219 ? 153.30100 93.61000 97.78400 1.000 57.76408 219 TRP F CA 1
ATOM 19045 C C . TRP F 1 219 ? 154.72700 93.16800 97.47700 1.000 57.76408 219 TRP F C 1
ATOM 19046 O O . TRP F 1 219 ? 155.68800 93.90900 97.71700 1.000 57.76408 219 TRP F O 1
ATOM 19067 N N . ARG F 1 220 ? 154.88300 91.95700 96.94400 1.000 61.89341 220 ARG F N 1
ATOM 19068 C CA . ARG F 1 220 ? 156.19900 91.41200 96.61700 1.000 61.89341 220 ARG F CA 1
ATOM 19069 C C . ARG F 1 220 ? 156.74600 91.93800 95.29000 1.000 61.89341 220 ARG F C 1
ATOM 19070 O O . ARG F 1 220 ? 157.80400 91.47400 94.84800 1.000 61.89341 220 ARG F O 1
ATOM 19091 N N . THR F 1 221 ? 156.05900 92.88500 94.65200 1.000 62.12506 221 THR F N 1
ATOM 19092 C CA . THR F 1 221 ? 156.51800 93.48400 93.40500 1.000 62.12506 221 THR F CA 1
ATOM 19093 C C . THR F 1 221 ? 156.27400 94.99000 93.44200 1.000 62.12506 221 THR F C 1
ATOM 19094 O O . THR F 1 221 ? 157.00200 95.76500 92.82200 1.000 62.12506 221 THR F O 1
#

CATH classification: 1.20.1440.80

Nearest PDB structures (foldseek):
  6l3t-assembly1_A  TM=1.005E+00  e=3.220E-35  Homo sapiens
  6l3v-assembly1_A  TM=1.002E+00  e=1.087E-32  Homo sapiens
  7xq9-assembly1_A  TM=9.376E-01  e=7.653E-15  Homo sapiens
  7jkc-assembly1_A  TM=8.405E-01  e=3.043E-15  Ovis aries
  8gn7-assembly1_G  TM=8.763E-01  e=1.443E-14  Homo sapiens

Radius of gyration: 33.95 Å; Cα contacts (8 Å, |Δi|>4): 1105; chains: 6; bounding box: 98×100×78 Å

Foldseek 3Di:
DCLLVVVLLCLLPVLFDCLVNPVLVVLLVVLVVCCVPCVCVPFVCFLVQKAWDDDDPPPSVQFVCVLAVDGVNVLVVVLSVVLCVLVVVLSVVSSVVSVVCCVVPVPVVSVVSVVSVLVSLVVSLVSLVVSLVVLCVRPNQFDDQKDWDDDPPDDDIIIIGGPDRPVVNVVSVVSSVSSVVSNVSSVVRSVVSPPVVPPVD/DCLLVVVLLCLLPVLFDCLVNPVLVVLLVVLVVCCVPCVCVPFVCFLVQKAWDDDDPPPSVQFVCVLAVDGVNVLVVVLSVVLCVLVVVLSVVSSVVSVVCCVVPVPVVSVVSVVSVLVSLVVSLVSLVVSLVVLCVRPNQFDDQKDWDDDPPDDDIIIIGGPDRPVVNVVSVVSSVSSVVSNVSSVVRSVVSPPVVPPVD/DCLLVVVLLCLLPVLFDCLVNPVLVVLLVVLVVCCVPCVCVPFVCFLVQKAWDDDDPPPSVQFVCVLAVDGVNVLVVVLSVVLCVLVVVLSVVSSVVSVVCCVVPVPVVSVVSVVSVLVSLVVSLVSLVVSLVVLCVRPNQFDDQKDWDDDPPDDDIIIIGGPDRPVVNVVSVVSSVSSVVSNVSSVVRSVVSPPVVPPVD/DCLLVVVLLCLLPVLFDCLVNPVLVVLLVVLVVCCVPCVCVPFVCFLVQKAWDDDDPPPSVQFVCVLAVDGVNVLVVVLSVVLCVLVVVLSVVSSVVSVVCCVVPVPVVSVVSVVSVLVSLVVSLVSLVVSLVVLCVRPNQFDDQKDWDDDPPDDDIIIIGGPDRPVVNVVSVVSSVSSVVSNVSSVVRSVVSPPVVPPVD/DCLLVVVLLCLLPVLFDCLVNPVLVVLLVVLVVCCVPCVCVPFVCFLVQKAWDDDDPPPSVQFVCVLAVDGVNVLVVVLSVVLCVLVVVLSVVSSVVSVVCCVVPVPVVSVVSVVSVLVSLVVSLVSLVVSLVVLCVRPNQFDDQKDWDDDPPDDDIIIIGGPDRPVVNVVSVVSSVSSVVSNVSSVVRSVVSPPVVPPVD/DCLLVVVLLCLLPVLFDCLVNPVLVVLLVVLVVCCVPCVCVPFVCFLVQKAWDDDDPPPSVQFVCVLAVDGVNVLVVVLSVVLCVLVVVLSVVSSVVSVVCCVVPVPVVSVVSVVSVLVSLVVSLVSLVVSLVVLCVRPNQFDDQKDWDDDPPDDDIIIIGGPDRPVVNVVSVVSSVSSVVSNVSSVVRSVVSPPVVPPVD

Secondary structure (DSSP, 8-state):
-HHHHHHHHHHHTSS--HIIIIIHHHHHHHHHHHHHHHHHHHHTTTTTTEEES--STTHHHHHHHHH-SS-HHHHHHHHHHHHTHHHHHHHHHHHHHHHHHHTTT--TTHHHHHHHHHHHHHHHHHHHHHHHHHHHHHHTT---SEEEE--TT-SS-EEEEES-HHHHHHHHHHHHHHHHHHHHHHHHHHHTTTHHHHH--/-HHHHHHHHHHHTSS--HIIIIIHHHHHHHHHHHHHHHHHHHHTTTTTTEEES--STTHHHHHHHHH-SS-HHHHHHHHHHHHTHHHHHHHHHHHHHHHHHHTTT--TTHHHHHHHHHHHHHHHHHHHHHHHHHHHHHHTT---SEEEE--TT-SS-EEEEES-HHHHHHHHHHHHHHHHHHHHHHHHHHHTTTHHHHH--/-HHHHHHHHHHHTSS--HIIIIIHHHHHHHHHHHHHHHHHHHHTTTTTTEEES--STTHHHHHHHHH-SS-HHHHHHHHHHHHTHHHHHHHHHHHHHHHHHHTTT--TTHHHHHHHHHHHHHHHHHHHHHHHHHHHHHHTT---SEEEE--TT-SS-EEEEES-HHHHHHHHHHHHHHHHHHHHHHHHHHHTTTHHHHH--/-HHHHHHHHHHHTSS--HIIIIIHHHHHHHHHHHHHHHHHHHHTTTTTTEEES--STTHHHHHHHHH-SS-HHHHHHHHHHHHTHHHHHHHHHHHHHHHHHHTTT--TTHHHHHHHHHHHHHHHHHHHHHHHHHHHHHHTT---SEEEE--TT-SS-EEEEES-HHHHHHHHHHHHHHHHHHHHHHHHHHHTTTHHHHH--/-HHHHHHHHHHHTSS--HIIIIIHHHHHHHHHHHHHHHHHHHHTTTTTTEEES--STTHHHHHHHHH-SS-HHHHHHHHHHHHTHHHHHHHHHHHHHHHHHHTTT--TTHHHHHHHHHHHHHHHHHHHHHHHHHHHHHHTT---SEEEE--TT-SS-EEEEES-HHHHHHHHHHHHHHHHHHHHHHHHHHHTTTHHHHH--/-HHHHHHHHHHHTSS--HIIIIIHHHHHHHHHHHHHHHHHHHHTTTTTTEEES--STTHHHHHHHHH-SS-HHHHHHHHHHHHTHHHHHHHHHHHHHHHHHHTTT--TTHHHHHHHHHHHHHHHHHHHHHHHHHHHHHHTT---SEEEE--TT-SS-EEEEES-HHHHHHHHHHHHHHHHHHHHHHHHHHHTTTHHHHH--

InterPro domains:
  IPR000500 Connexin [PR00206] (20-44)
  IPR000500 Connexin [PR00206] (51-73)
  IPR000500 Connexin [PR00206] (76-96)
  IPR000500 Connexin [PR00206] (133-159)
  IPR000500 Connexin [PR00206] (169-189)
  IPR000500 Connexin [PR00206] (190-213)
  IPR000500 Connexin [PTHR11984] (2-252)
  IPR013092 Connexin, N-terminal [PF00029] (4-214)
  IPR013092 Connexin, N-terminal [SM00037] (42-75)
  IPR017990 Connexin, conserved site [PS00407] (53-66)
  IPR017990 Connexin, conserved site [PS00408] (169-185)
  IPR019570 Connexin, cysteine-rich domain [SM01089] (147-213)
  IPR038359 Connexin, N-terminal domain superfamily [G3DSA:1.20.1440.80] (3-226)

Solvent-accessible surface area: 60159 Å² total; per-residue (Å²): 96,10,160,24,101,28,100,35,51,4,13,54,5,112,42,17,30,79,23,18,59,28,54,5,74,35,28,49,31,26,6,101,75,7,10,75,63,4,0,80,36,0,3,45,90,26,54,93,14,4,84,16,72,37,175,59,84,19,0,75,23,14,0,13,11,42,37,23,54,36,6,0,26,44,20,4,24,75,12,28,24,58,10,54,37,15,32,44,51,10,107,18,59,1,47,37,33,0,0,88,76,53,95,140,104,61,85,92,18,52,97,134,1,53,167,28,14,39,67,16,2,25,40,25,48,104,57,7,30,63,12,23,44,92,2,125,145,74,26,22,85,123,18,62,70,56,51,76,4,189,103,153,58,17,141,52,72,18,72,0,28,14,21,24,19,37,10,7,22,76,13,4,115,40,2,57,33,17,2,25,114,2,47,97,43,8,98,71,0,10,62,99,31,9,59,40,167,121,228,211,145,99,10,161,28,99,26,95,34,50,3,12,52,5,111,40,18,30,81,23,17,60,28,54,6,72,35,28,49,30,28,5,98,76,6,11,75,62,3,0,79,34,0,3,44,91,26,54,93,15,3,84,16,72,37,176,59,83,20,0,74,24,14,0,13,13,42,38,25,59,35,6,0,27,44,19,5,25,76,14,27,26,59,11,53,39,13,33,42,54,9,106,16,58,2,50,39,34,0,0,87,74,55,95,141,106,61,85,93,18,52,96,135,0,54,168,28,14,39,65,14,2,24,42,25,47,107,56,8,30,62,14,24,42,94,3,127,144,73,24,22,85,124,19,62,66,56,51,77,4,190,102,152,60,17,142,51,74,17,72,0,28,15,21,25,21,36,9,7,22,75,13,3,112,39,2,58,33,16,2,24,116,2,47,96,41,7,98,70,0,10,62,98,32,8,58,41,167,117,233,212,142,98,10,160,27,101,27,97,35,52,4,11,52,5,113,41,18,30,80,24,17,60,28,52,6,72,35,29,51,31,27,6,100,76,7,10,74,62,3,0,78,36,0,3,46,91,27,54,92,14,5,84,15,72,38,176,60,84,20,0,74,24,14,0,15,12,43,38,24,57,35,6,0,25,43,19,4,25,77,12,27,25,58,9,54,38,14,33,44,55,10,105,18,58,1,49,37,33,0,0,88,75,54,94,142,104,60,84,92,17,51,96,134,0,54,167,28,14,37,64,16,2,26,42,26,46,105,56,8,31,63,14,24,44,92,2,126,145,75,26,22,84,124,17,62,71,56,52,78,4,191,100,155,58,17,140,51,72,18,71,0,27,15,20,25,19,36,10,7,20,77,13,4,114,40,3,56,33,17,2,25,115,2,47,97,43,8,98,70,0,10,62,99,33,8,60,40,167,119,229,210,143,97,10,157,27,101,26,96,35,50,4,13,53,5,111,40,18,29,80,23,16,58,28,55,5,72,34,29,51,31,25,6,100,78,6,10,76,61,3,0,78,35,0,3,43,90,25,54,92,14,4,84,17,73,40,177,59,84,19,0,74,23,14,0,15,12,42,38,26,57,35,6,0,28,44,20,4,26,77,13,26,26,59,10,52,40,16,32,43,55,8,106,17,59,1,49,39,33,0,0,88,75,54,96,142,104,60,86,93,18,52,97,136,0,54,169,28,14,37,66,14,2,25,43,24,47,106,56,7,30,63,14,24,43,94,2,127,145,73,24,22,84,124,19,64,68,55,52,77,4,190,105,155,59,17,142,50,73,18,71,0,28,14,21,26,19,35,10,8,21,74,13,3,112,41,2,58,32,17,2,25,113,2,46,96,42,8,98,69,0,11,61,98,33,8,60,41,167,116,232,213,142,98,11,159,27,100,26,97,35,50,4,12,52,6,114,40,16,31,80,24,18,61,30,55,5,72,36,27,48,31,26,6,100,77,6,9,76,62,3,0,78,36,1,3,44,90,26,52,93,14,4,83,17,74,39,176,60,86,19,0,74,24,14,0,12,12,42,38,24,56,36,6,0,24,46,20,3,27,76,12,27,24,59,9,54,38,14,32,42,53,10,105,18,59,0,48,38,33,0,0,87,76,53,96,139,106,61,86,92,17,52,95,134,0,55,168,29,13,38,66,15,2,26,41,25,48,105,58,8,31,62,13,23,44,93,2,126,142,73,26,23,84,124,18,62,70,56,50,78,4,190,103,154,59,17,140,51,71,17,72,0,28,15,20,25,21,36,9,7,21,75,13,4,113,42,2,58,33,17,2,24,115,3,45,96,43,7,97,69,0,11,62,99,32,9,61,41,168,118,231,211,144,100,8,160,29,100,23,96,36,48,3,12,52,5,111,40,17,28,80,23,17,61,28,56,6,71,34,28,50,32,28,6,100,76,7,10,76,61,4,0,79,34,0,3,44,89,25,52,93,15,3,84,17,71,37,174,60,82,19,0,74,23,14,0,13,11,42,38,25,56,34,6,0,27,46,20,4,26,76,12,28,26,59,10,53,39,14,31,43,53,8,106,17,58,2,50,40,34,0,0,88,75,54,94,140,105,60,85,93,19,51,95,136,0,54,169,28,14,38,65,14,2,26,42,26,48,106,58,7,30,64,13,24,42,94,2,126,147,72,23,22,86,125,18,64,68,55,52,78,4,188,104,153,58,17,141,50,72,17,71,0,28,14,20,24,20,38,9,8,22,77,15,3,112,41,3,57,34,18,2,24,113,2,47,95,41,8,97,70,0,11,61,101,32,9,61,41,167,116,230,210,143

GO terms:
  GO:0005515 protein binding (F, IPI)

Sequence (1206 aa):
CGRFLRRLLAEESRRSTPVGRLLLPVLLGFRLVLLAASGPGVYGDEQSEFVCHTQQPGCKAACFDAFHPLSPLRFWVFQVILVAVPSALYMGFTLYHVIWHWELSGGAGSLRLLWAYVAQLGARLVLEGAALGLQYHLYGFQMPSSFACRREPCLGSITCNLSRPSEKTIFLKTMFGVSGFCLLFTFLELVLLGLGRWWRTCGRFLRRLLAEESRRSTPVGRLLLPVLLGFRLVLLAASGPGVYGDEQSEFVCHTQQPGCKAACFDAFHPLSPLRFWVFQVILVAVPSALYMGFTLYHVIWHWELSGGAGSLRLLWAYVAQLGARLVLEGAALGLQYHLYGFQMPSSFACRREPCLGSITCNLSRPSEKTIFLKTMFGVSGFCLLFTFLELVLLGLGRWWRTCGRFLRRLLAEESRRSTPVGRLLLPVLLGFRLVLLAASGPGVYGDEQSEFVCHTQQPGCKAACFDAFHPLSPLRFWVFQVILVAVPSALYMGFTLYHVIWHWELSGGAGSLRLLWAYVAQLGARLVLEGAALGLQYHLYGFQMPSSFACRREPCLGSITCNLSRPSEKTIFLKTMFGVSGFCLLFTFLELVLLGLGRWWRTCGRFLRRLLAEESRRSTPVGRLLLPVLLGFRLVLLAASGPGVYGDEQSEFVCHTQQPGCKAACFDAFHPLSPLRFWVFQVILVAVPSALYMGFTLYHVIWHWELSGGAGSLRLLWAYVAQLGARLVLEGAALGLQYHLYGFQMPSSFACRREPCLGSITCNLSRPSEKTIFLKTMFGVSGFCLLFTFLELVLLGLGRWWRTCGRFLRRLLAEESRRSTPVGRLLLPVLLGFRLVLLAASGPGVYGDEQSEFVCHTQQPGCKAACFDAFHPLSPLRFWVFQVILVAVPSALYMGFTLYHVIWHWELSGGAGSLRLLWAYVAQLGARLVLEGAALGLQYHLYGFQMPSSFACRREPCLGSITCNLSRPSEKTIFLKTMFGVSGFCLLFTFLELVLLGLGRWWRTCGRFLRRLLAEESRRSTPVGRLLLPVLLGFRLVLLAASGPGVYGDEQSEFVCHTQQPGCKAACFDAFHPLSPLRFWVFQVILVAVPSALYMGFTLYHVIWHWELSGGAGSLRLLWAYVAQLGARLVLEGAALGLQYHLYGFQMPSSFACRREPCLGSITCNLSRPSEKTIFLKTMFGVSGFCLLFTFLELVLLGLGRWWRT